Protein AF-0000000081348902 (afdb_homodimer)

Solvent-accessible surface area (backbone atoms only — not comparable to full-atom values): 45995 Å² total; per-residue (Å²): 134,85,78,77,77,75,74,72,73,69,68,73,77,68,66,38,80,60,35,37,40,37,41,29,20,28,31,42,36,38,28,77,52,84,46,81,67,75,44,75,59,58,85,71,37,58,33,34,26,20,39,69,42,23,26,23,20,67,7,34,45,38,18,20,48,44,13,37,54,48,22,57,64,39,30,73,68,60,78,39,65,57,44,72,38,56,59,29,50,48,39,41,27,40,47,43,60,24,20,38,37,21,44,51,26,18,49,43,33,41,35,40,77,39,33,48,77,58,32,35,22,49,75,50,90,81,53,58,81,28,54,53,87,72,51,69,40,13,50,32,42,35,59,71,23,39,52,54,28,35,80,25,77,39,62,21,57,53,49,49,50,55,57,52,53,69,32,68,51,49,48,49,48,70,65,29,68,67,47,46,49,45,29,48,52,48,14,63,70,48,73,42,94,46,45,82,88,50,46,61,42,56,52,40,35,50,58,29,42,50,71,76,40,69,86,59,88,70,90,70,45,72,68,58,46,57,55,42,48,56,53,43,22,51,45,41,28,49,71,68,28,57,52,67,69,44,61,50,95,88,35,51,44,26,62,58,43,40,22,59,19,22,11,52,35,48,35,52,54,45,51,51,50,49,52,53,51,49,26,65,65,60,73,41,83,51,84,68,58,55,34,38,38,38,36,25,28,37,42,64,28,52,46,37,45,28,48,75,52,61,44,60,62,68,73,31,62,88,56,78,73,62,73,38,66,68,54,43,56,35,13,35,44,35,40,36,34,28,41,39,88,90,42,52,27,31,41,36,32,40,26,59,27,72,89,51,63,79,36,81,49,38,43,64,28,87,91,18,64,92,34,86,56,25,56,45,65,57,56,46,53,56,24,56,74,25,43,56,93,47,60,64,76,61,46,25,69,44,58,80,85,62,70,77,74,46,69,72,61,60,54,58,61,58,61,53,62,64,62,63,63,68,67,67,67,70,71,70,69,68,76,71,65,83,67,77,121,136,83,80,77,78,75,76,72,72,68,69,75,76,68,66,40,82,60,35,37,39,35,41,28,20,27,31,41,35,38,28,78,52,83,48,80,70,76,44,76,59,58,86,72,36,58,32,32,26,21,40,68,43,23,26,22,20,67,6,34,45,39,18,21,48,44,14,37,55,48,22,57,64,38,31,73,66,60,78,40,65,57,43,70,38,56,59,29,49,48,40,41,27,39,46,42,61,26,20,38,37,20,44,53,26,18,50,43,34,41,33,40,76,40,33,48,80,58,31,35,22,50,75,50,90,82,53,59,82,29,53,52,87,71,51,67,39,13,50,32,43,37,58,71,22,38,52,53,27,36,79,24,76,39,60,22,57,53,50,48,51,57,56,51,53,69,32,66,51,49,47,49,48,70,65,30,68,67,50,46,49,45,29,49,53,50,15,63,70,46,72,42,92,46,45,84,89,50,46,60,41,55,52,39,35,49,59,30,42,49,72,75,40,70,84,60,88,68,89,70,46,71,69,58,46,58,54,42,49,57,55,43,22,52,45,42,26,48,72,69,28,58,51,66,69,44,60,48,96,88,35,50,44,27,62,57,43,38,22,59,20,21,10,50,35,49,35,51,56,46,51,52,51,50,52,52,50,50,24,64,66,60,71,39,81,50,83,67,57,55,34,38,38,39,36,25,27,37,42,64,27,52,45,37,46,28,48,76,54,63,45,60,63,70,72,31,61,88,57,75,74,63,72,38,68,68,51,43,56,35,12,35,44,34,40,36,34,28,40,40,90,90,43,49,28,30,40,36,32,41,24,59,28,72,90,52,63,79,37,81,50,38,42,65,28,88,92,16,62,92,35,88,57,26,57,45,66,57,58,45,54,56,26,56,74,24,44,58,94,48,61,64,77,60,46,24,69,44,58,82,88,63,69,77,74,48,69,73,62,58,56,59,60,58,60,53,60,66,61,63,63,68,67,66,68,69,71,72,67,70,74,70,66,84,61,77,123

Structure (mmCIF, N/CA/C/O backbone):
data_AF-0000000081348902-model_v1
#
loop_
_entity.id
_entity.type
_entity.pdbx_description
1 polymer 'Acid phosphatase'
#
loop_
_atom_site.group_PDB
_atom_site.id
_atom_site.type_symbol
_atom_site.label_atom_id
_atom_site.label_alt_id
_atom_site.label_comp_id
_atom_site.label_asym_id
_atom_site.label_entity_id
_atom_site.label_seq_id
_atom_site.pdbx_PDB_ins_code
_atom_site.Cartn_x
_atom_site.Cartn_y
_atom_site.Cartn_z
_atom_site.occupancy
_atom_site.B_iso_or_equiv
_atom_site.auth_seq_id
_atom_site.auth_comp_id
_atom_site.auth_asym_id
_atom_site.auth_atom_id
_atom_site.pdbx_PDB_model_num
ATOM 1 N N . MET A 1 1 ? -68.062 -20.547 -20.078 1 30.25 1 MET A N 1
ATOM 2 C CA . MET A 1 1 ? -66.938 -21.125 -19.391 1 30.25 1 MET A CA 1
ATOM 3 C C . MET A 1 1 ? -65.625 -20.406 -19.797 1 30.25 1 MET A C 1
ATOM 5 O O . MET A 1 1 ? -65.062 -20.672 -20.859 1 30.25 1 MET A O 1
ATOM 9 N N . ARG A 1 2 ? -65.438 -19.047 -19.484 1 37.25 2 ARG A N 1
ATOM 10 C CA . ARG A 1 2 ? -64.312 -18.172 -19.656 1 37.25 2 ARG A CA 1
ATOM 11 C C . ARG A 1 2 ? -63.094 -18.703 -18.891 1 37.25 2 ARG A C 1
ATOM 13 O O . ARG A 1 2 ? -63.125 -18.812 -17.656 1 37.25 2 ARG A O 1
ATOM 20 N N . THR A 1 3 ? -62.344 -19.609 -19.484 1 37.69 3 THR A N 1
ATOM 21 C CA . THR A 1 3 ? -61.062 -20.094 -19.016 1 37.69 3 THR A CA 1
ATOM 22 C C . THR A 1 3 ? -60.125 -18.938 -18.719 1 37.69 3 THR A C 1
ATOM 24 O O . THR A 1 3 ? -59.719 -18.203 -19.625 1 37.69 3 THR A O 1
ATOM 27 N N . LEU A 1 4 ? -60.188 -18.297 -17.562 1 42 4 LEU A N 1
ATOM 28 C CA . LEU A 1 4 ? -59.156 -17.391 -17.078 1 42 4 LEU A CA 1
ATOM 29 C C . LEU A 1 4 ? -57.812 -18.078 -17.031 1 42 4 LEU A C 1
ATOM 31 O O . LEU A 1 4 ? -57.594 -19.016 -16.234 1 42 4 LEU A O 1
ATOM 35 N N . LEU A 1 5 ? -57.062 -18.141 -18.109 1 39.72 5 LEU A N 1
ATOM 36 C CA . LEU A 1 5 ? -55.625 -18.469 -18.094 1 39.72 5 LEU A CA 1
ATOM 37 C C . LEU A 1 5 ? -54.875 -17.594 -17.109 1 39.72 5 LEU A C 1
ATOM 39 O O . LEU A 1 5 ? -54.781 -16.375 -17.312 1 39.72 5 LEU A O 1
ATOM 43 N N . PHE A 1 6 ? -54.906 -18 -15.859 1 42.75 6 PHE A N 1
ATOM 44 C CA . PHE A 1 6 ? -53.938 -17.406 -14.922 1 42.75 6 PHE A CA 1
ATOM 45 C C . PHE A 1 6 ? -52.531 -17.531 -15.445 1 42.75 6 PHE A C 1
ATOM 47 O O . PHE A 1 6 ? -51.969 -18.641 -15.492 1 42.75 6 PHE A O 1
ATOM 54 N N . LEU A 1 7 ? -52.094 -16.688 -16.266 1 37.41 7 LEU A N 1
ATOM 55 C CA . LEU A 1 7 ? -50.656 -16.547 -16.531 1 37.41 7 LEU A CA 1
ATOM 56 C C . LEU A 1 7 ? -49.875 -16.359 -15.227 1 37.41 7 LEU A C 1
ATOM 58 O O . LEU A 1 7 ? -50 -15.328 -14.562 1 37.41 7 LEU A O 1
ATOM 62 N N . TYR A 1 8 ? -49.688 -17.453 -14.531 1 39.66 8 TYR A N 1
ATOM 63 C CA . TYR A 1 8 ? -48.656 -17.406 -13.5 1 39.66 8 TYR A CA 1
ATOM 64 C C . TYR A 1 8 ? -47.375 -16.781 -14.047 1 39.66 8 TYR A C 1
ATOM 66 O O . TYR A 1 8 ? -46.75 -17.328 -14.961 1 39.66 8 TYR A O 1
ATOM 74 N N . PHE A 1 9 ? -47.312 -15.523 -14.062 1 37.88 9 PHE A N 1
ATOM 75 C CA . PHE A 1 9 ? -45.969 -14.922 -14.18 1 37.88 9 PHE A CA 1
ATOM 76 C C . PHE A 1 9 ? -45 -15.578 -13.211 1 37.88 9 PHE A C 1
ATOM 78 O O . PHE A 1 9 ? -45.094 -15.359 -12 1 37.88 9 PHE A O 1
ATOM 85 N N . ILE A 1 10 ? -44.719 -16.797 -13.438 1 36.84 10 ILE A N 1
ATOM 86 C CA . ILE A 1 10 ? -43.531 -17.25 -12.75 1 36.84 10 ILE A CA 1
ATOM 87 C C . ILE A 1 10 ? -42.438 -16.172 -12.836 1 36.84 10 ILE A C 1
ATOM 89 O O . ILE A 1 10 ? -41.938 -15.859 -13.914 1 36.84 10 ILE A O 1
ATOM 93 N N . LYS A 1 11 ? -42.594 -15.234 -12.07 1 39.91 11 LYS A N 1
ATOM 94 C CA . LYS A 1 11 ? -41.406 -14.391 -11.867 1 39.91 11 LYS A CA 1
ATOM 95 C C . LYS A 1 11 ? -40.125 -15.227 -11.805 1 39.91 11 LYS A C 1
ATOM 97 O O . LYS A 1 11 ? -39.969 -16.016 -10.875 1 39.91 11 LYS A O 1
ATOM 102 N N . ILE A 1 12 ? -39.75 -15.898 -12.812 1 43.62 12 ILE A N 1
ATOM 103 C CA . ILE A 1 12 ? -38.406 -16.484 -12.844 1 43.62 12 ILE A CA 1
ATOM 104 C C . ILE A 1 12 ? -37.469 -15.641 -12.008 1 43.62 12 ILE A C 1
ATOM 106 O O . ILE A 1 12 ? -37.188 -14.484 -12.344 1 43.62 12 ILE A O 1
ATOM 110 N N . LEU A 1 13 ? -37.469 -15.773 -10.789 1 51.78 13 LEU A N 1
ATOM 111 C CA . LEU A 1 13 ? -36.656 -15.094 -9.797 1 51.78 13 LEU A CA 1
ATOM 112 C C . LEU A 1 13 ? -35.188 -15.156 -10.172 1 51.78 13 LEU A C 1
ATOM 114 O O . LEU A 1 13 ? -34.594 -16.234 -10.203 1 51.78 13 LEU A O 1
ATOM 118 N N . LYS A 1 14 ? -34.656 -14.344 -11.102 1 69.62 14 LYS A N 1
ATOM 119 C CA . LYS A 1 14 ? -33.312 -14.25 -11.688 1 69.62 14 LYS A CA 1
ATOM 120 C C . LYS A 1 14 ? -32.281 -13.898 -10.625 1 69.62 14 LYS A C 1
ATOM 122 O O . LYS A 1 14 ? -32.469 -12.992 -9.82 1 69.62 14 LYS A O 1
ATOM 127 N N . SER A 1 15 ? -31.266 -14.812 -10.328 1 86.81 15 SER A N 1
ATOM 128 C CA . SER A 1 15 ? -30.094 -14.578 -9.484 1 86.81 15 SER A CA 1
ATOM 129 C C . SER A 1 15 ? -29.375 -13.297 -9.883 1 86.81 15 SER A C 1
ATOM 131 O O . SER A 1 15 ? -29.172 -13.039 -11.07 1 86.81 15 SER A O 1
ATOM 133 N N . GLU A 1 16 ? -29.281 -12.461 -8.922 1 92.5 16 GLU A N 1
ATOM 134 C CA . GLU A 1 16 ? -28.625 -11.18 -9.172 1 92.5 16 GLU A CA 1
ATOM 135 C C . GLU A 1 16 ? -27.188 -11.195 -8.68 1 92.5 16 GLU A C 1
ATOM 137 O O . GLU A 1 16 ? -26.906 -11.625 -7.555 1 92.5 16 GLU A O 1
ATOM 142 N N . LEU A 1 17 ? -26.25 -10.797 -9.547 1 96.5 17 LEU A N 1
ATOM 143 C CA . LEU A 1 17 ? -24.844 -10.625 -9.156 1 96.5 17 LEU A CA 1
ATOM 144 C C . LEU A 1 17 ? -24.688 -9.461 -8.18 1 96.5 17 LEU A C 1
ATOM 146 O O . LEU A 1 17 ? -25.141 -8.352 -8.461 1 96.5 17 LEU A O 1
ATOM 150 N N . VAL A 1 18 ? -24.016 -9.695 -6.996 1 95.19 18 VAL A N 1
ATOM 151 C CA . VAL A 1 18 ? -23.984 -8.625 -6.008 1 95.19 18 VAL A CA 1
ATOM 152 C C . VAL A 1 18 ? -22.547 -8.344 -5.578 1 95.19 18 VAL A C 1
ATOM 154 O O . VAL A 1 18 ? -22.266 -7.293 -5.008 1 95.19 18 VAL A O 1
ATOM 157 N N . LEU A 1 19 ? -21.625 -9.305 -5.844 1 97.38 19 LEU A N 1
ATOM 158 C CA . LEU A 1 19 ? -20.234 -9.125 -5.457 1 97.38 19 LEU A CA 1
ATOM 159 C C . LEU A 1 19 ? -19.297 -9.906 -6.383 1 97.38 19 LEU A C 1
ATOM 161 O O . LEU A 1 19 ? -19.609 -11.047 -6.754 1 97.38 19 LEU A O 1
ATOM 165 N N . VAL A 1 20 ? -18.25 -9.312 -6.727 1 98.75 20 VAL A N 1
ATOM 166 C CA . VAL A 1 20 ? -17.172 -9.953 -7.469 1 98.75 20 VAL A CA 1
ATOM 167 C C . VAL A 1 20 ? -15.852 -9.812 -6.703 1 98.75 20 VAL A C 1
ATOM 169 O O . VAL A 1 20 ? -15.484 -8.711 -6.297 1 98.75 20 VAL A O 1
ATOM 172 N N . GLU A 1 21 ? -15.227 -10.891 -6.41 1 98.81 21 GLU A N 1
ATOM 173 C CA . GLU A 1 21 ? -13.875 -10.906 -5.848 1 98.81 21 GLU A CA 1
ATOM 174 C C . GLU A 1 21 ? -12.898 -11.625 -6.777 1 98.81 21 GLU A C 1
ATOM 176 O O . GLU A 1 21 ? -13.133 -12.773 -7.156 1 98.81 21 GLU A O 1
ATOM 181 N N . THR A 1 22 ? -11.828 -11 -7.18 1 98.88 22 THR A N 1
ATOM 182 C CA . THR A 1 22 ? -10.883 -11.586 -8.117 1 98.88 22 THR A CA 1
ATOM 183 C C . THR A 1 22 ? -9.461 -11.547 -7.559 1 98.88 22 THR A C 1
ATOM 185 O O . THR A 1 22 ? -9.102 -10.617 -6.828 1 98.88 22 THR A O 1
ATOM 188 N N . ILE A 1 23 ? -8.695 -12.57 -7.777 1 98.88 23 ILE A N 1
ATOM 189 C CA . ILE A 1 23 ? -7.297 -12.68 -7.379 1 98.88 23 ILE A CA 1
ATOM 190 C C . ILE A 1 23 ? -6.438 -13.031 -8.594 1 98.88 23 ILE A C 1
ATOM 192 O O . ILE A 1 23 ? -6.707 -14.023 -9.281 1 98.88 23 ILE A O 1
ATOM 196 N N . TRP A 1 24 ? -5.449 -12.219 -8.836 1 98.94 24 TRP A N 1
ATOM 197 C CA . TRP A 1 24 ? -4.625 -12.5 -10.008 1 98.94 24 TRP A CA 1
ATOM 198 C C . TRP A 1 24 ? -3.148 -12.57 -9.633 1 98.94 24 TRP A C 1
ATOM 200 O O . TRP A 1 24 ? -2.74 -12.047 -8.594 1 98.94 24 TRP A O 1
ATOM 210 N N . ARG A 1 25 ? -2.381 -13.305 -10.43 1 98.81 25 ARG A N 1
ATOM 211 C CA . ARG A 1 25 ? -0.922 -13.258 -10.414 1 98.81 25 ARG A CA 1
ATOM 212 C C . ARG A 1 25 ? -0.404 -12.008 -11.125 1 98.81 25 ARG A C 1
ATOM 214 O O . ARG A 1 25 ? -0.948 -11.609 -12.156 1 98.81 25 ARG A O 1
ATOM 221 N N . HIS A 1 26 ? 0.591 -11.391 -10.586 1 98.88 26 HIS A N 1
ATOM 222 C CA . HIS A 1 26 ? 1.229 -10.273 -11.281 1 98.88 26 HIS A CA 1
ATOM 223 C C . HIS A 1 26 ? 1.628 -10.664 -12.703 1 98.88 26 HIS A C 1
ATOM 225 O O . HIS A 1 26 ? 1.618 -11.852 -13.047 1 98.88 26 HIS A O 1
ATOM 231 N N . GLY A 1 27 ? 1.94 -9.68 -13.547 1 98.75 27 GLY A N 1
ATOM 232 C CA . GLY A 1 27 ? 2.375 -9.914 -14.914 1 98.75 27 GLY A CA 1
ATOM 233 C C . GLY A 1 27 ? 3.846 -10.273 -15.023 1 98.75 27 GLY A C 1
ATOM 234 O O . GLY A 1 27 ? 4.508 -10.5 -14.008 1 98.75 27 GLY A O 1
ATOM 235 N N . ASP A 1 28 ? 4.281 -10.273 -16.266 1 98.62 28 ASP A N 1
ATOM 236 C CA . ASP A 1 28 ? 5.676 -10.57 -16.578 1 98.62 28 ASP A CA 1
ATOM 237 C C . ASP A 1 28 ? 6.621 -9.664 -15.789 1 98.62 28 ASP A C 1
ATOM 239 O O . ASP A 1 28 ? 6.328 -8.484 -15.586 1 98.62 28 ASP A O 1
ATOM 243 N N . ARG A 1 29 ? 7.727 -10.258 -15.398 1 98.56 29 ARG A N 1
ATOM 244 C CA . ARG A 1 29 ? 8.719 -9.531 -14.609 1 98.56 29 ARG A CA 1
ATOM 245 C C . ARG A 1 29 ? 10.133 -10 -14.938 1 98.56 29 ARG A C 1
ATOM 247 O O . ARG A 1 29 ? 10.312 -11.055 -15.547 1 98.56 29 ARG A O 1
ATOM 254 N N . SER A 1 30 ? 11.109 -9.164 -14.586 1 98.25 30 SER A N 1
ATOM 255 C CA . SER A 1 30 ? 12.5 -9.617 -14.594 1 98.25 30 SER A CA 1
ATOM 256 C C . SER A 1 30 ? 12.742 -10.672 -13.516 1 98.25 30 SER A C 1
ATOM 258 O O . SER A 1 30 ? 11.938 -10.812 -12.586 1 98.25 30 SER A O 1
ATOM 260 N N . PRO A 1 31 ? 13.82 -11.484 -13.672 1 97.75 31 PRO A N 1
ATOM 261 C CA . PRO A 1 31 ? 14.07 -12.539 -12.68 1 97.75 31 PRO A CA 1
ATOM 262 C C . PRO A 1 31 ? 14.328 -11.984 -11.281 1 97.75 31 PRO A C 1
ATOM 264 O O . PRO A 1 31 ? 14.883 -10.898 -11.141 1 97.75 31 PRO A O 1
ATOM 267 N N . THR A 1 32 ? 13.898 -12.734 -10.328 1 96.69 32 THR A N 1
ATOM 268 C CA . THR A 1 32 ? 14.219 -12.398 -8.945 1 96.69 32 THR A CA 1
ATOM 269 C C . THR A 1 32 ? 15.531 -13.047 -8.523 1 96.69 32 THR A C 1
ATOM 271 O O . THR A 1 32 ? 16.188 -12.578 -7.598 1 96.69 32 THR A O 1
ATOM 274 N N . ALA A 1 33 ? 15.891 -14.141 -9.195 1 96.12 33 ALA A N 1
ATOM 275 C CA . ALA A 1 33 ? 17.109 -14.883 -8.906 1 96.12 33 ALA A CA 1
ATOM 276 C C . ALA A 1 33 ? 18.234 -14.484 -9.867 1 96.12 33 ALA A C 1
ATOM 278 O O . ALA A 1 33 ? 17.969 -13.898 -10.922 1 96.12 33 ALA A O 1
ATOM 279 N N . LYS A 1 34 ? 19.453 -14.82 -9.398 1 95.62 34 LYS A N 1
ATOM 280 C CA . LYS A 1 34 ? 20.625 -14.586 -10.227 1 95.62 34 LYS A CA 1
ATOM 281 C C . LYS A 1 34 ? 21.578 -15.773 -10.172 1 95.62 34 LYS A C 1
ATOM 283 O O . LYS A 1 34 ? 21.875 -16.297 -9.094 1 95.62 34 LYS A O 1
ATOM 288 N N . ILE A 1 35 ? 21.859 -16.312 -11.305 1 96.06 35 ILE A N 1
ATOM 289 C CA . ILE A 1 35 ? 22.938 -17.266 -11.531 1 96.06 35 ILE A CA 1
ATOM 290 C C . ILE A 1 35 ? 23.891 -16.734 -12.586 1 96.06 35 ILE A C 1
ATOM 292 O O . ILE A 1 35 ? 23.547 -16.625 -13.758 1 96.06 35 ILE A O 1
ATOM 296 N N . ASN A 1 36 ? 25.031 -16.453 -12.195 1 94.31 36 ASN A N 1
ATOM 297 C CA . ASN A 1 36 ? 25.969 -15.703 -13.016 1 94.31 36 ASN A CA 1
ATOM 298 C C . ASN A 1 36 ? 26.141 -16.328 -14.398 1 94.31 36 ASN A C 1
ATOM 300 O O . ASN A 1 36 ? 26.188 -15.625 -15.406 1 94.31 36 ASN A O 1
ATOM 304 N N . ALA A 1 37 ? 26.156 -17.578 -14.523 1 94.56 37 ALA A N 1
ATOM 305 C CA . ALA A 1 37 ? 26.469 -18.281 -15.758 1 94.56 37 ALA A CA 1
ATOM 306 C C . ALA A 1 37 ? 25.344 -18.125 -16.766 1 94.56 37 ALA A C 1
ATOM 308 O O . ALA A 1 37 ? 25.562 -18.188 -17.984 1 94.56 37 ALA A O 1
ATOM 309 N N . ILE A 1 38 ? 24.141 -17.922 -16.281 1 94.75 38 ILE A N 1
ATOM 310 C CA . ILE A 1 38 ? 23.047 -17.984 -17.234 1 94.75 38 ILE A CA 1
ATOM 311 C C . ILE A 1 38 ? 22.234 -16.688 -17.188 1 94.75 38 ILE A C 1
ATOM 313 O O . ILE A 1 38 ? 21.438 -16.406 -18.078 1 94.75 38 ILE A O 1
ATOM 317 N N . SER A 1 39 ? 22.422 -15.883 -16.141 1 95.12 39 SER A N 1
ATOM 318 C CA . SER A 1 39 ? 21.656 -14.656 -15.977 1 95.12 39 SER A CA 1
ATOM 319 C C . SER A 1 39 ? 22.203 -13.539 -16.859 1 95.12 39 SER A C 1
ATOM 321 O O . SER A 1 39 ? 23.422 -13.383 -16.984 1 95.12 39 SER A O 1
ATOM 323 N N . LYS A 1 40 ? 21.281 -12.805 -17.453 1 94.62 40 LYS A N 1
ATOM 324 C CA . LYS A 1 40 ? 21.672 -11.5 -18 1 94.62 40 LYS A CA 1
ATOM 325 C C . LYS A 1 40 ? 22.062 -10.531 -16.891 1 94.62 40 LYS A C 1
ATOM 327 O O . LYS A 1 40 ? 21.672 -10.719 -15.727 1 94.62 40 LYS A O 1
ATOM 332 N N . ASN A 1 41 ? 22.781 -9.531 -17.375 1 93.75 41 ASN A N 1
ATOM 333 C CA . ASN A 1 41 ? 23.172 -8.508 -16.406 1 93.75 41 ASN A CA 1
ATOM 334 C C . ASN A 1 41 ? 21.969 -7.691 -15.938 1 93.75 41 ASN A C 1
ATOM 336 O O . ASN A 1 41 ? 21.047 -7.43 -16.719 1 93.75 41 ASN A O 1
ATOM 340 N N . GLU A 1 42 ? 22.031 -7.395 -14.695 1 92.75 42 GLU A N 1
ATOM 341 C CA . GLU A 1 42 ? 20.953 -6.598 -14.141 1 92.75 42 GLU A CA 1
ATOM 342 C C . GLU A 1 42 ? 20.719 -5.332 -14.969 1 92.75 42 GLU A C 1
ATOM 344 O O . GLU A 1 42 ? 19.578 -4.898 -15.141 1 92.75 42 GLU A O 1
ATOM 349 N N . SER A 1 43 ? 21.766 -4.711 -15.469 1 92.62 43 SER A N 1
ATOM 350 C CA . SER A 1 43 ? 21.703 -3.465 -16.234 1 92.62 43 SER A CA 1
ATOM 351 C C . SER A 1 43 ? 20.953 -3.662 -17.547 1 92.62 43 SER A C 1
ATOM 353 O O . SER A 1 43 ? 20.547 -2.691 -18.188 1 92.62 43 SER A O 1
ATOM 355 N N . ASP A 1 44 ? 20.812 -4.918 -17.969 1 94.81 44 ASP A N 1
ATOM 356 C CA . ASP A 1 44 ? 20.094 -5.207 -19.203 1 94.81 44 ASP A CA 1
ATOM 357 C C . ASP A 1 44 ? 18.578 -5.082 -18.984 1 94.81 44 ASP A C 1
ATOM 359 O O . ASP A 1 44 ? 17.828 -4.914 -19.938 1 94.81 44 ASP A O 1
ATOM 363 N N . TRP A 1 45 ? 18.203 -5.238 -17.797 1 96.44 45 TRP A N 1
ATOM 364 C CA . TRP A 1 45 ? 16.781 -5.188 -17.453 1 96.44 45 TRP A CA 1
ATOM 365 C C . TRP A 1 45 ? 16.328 -3.748 -17.25 1 96.44 45 TRP A C 1
ATOM 367 O O . TRP A 1 45 ? 16.156 -3.303 -16.109 1 96.44 45 TRP A O 1
ATOM 377 N N . ILE A 1 46 ? 15.938 -3.037 -18.328 1 95.31 46 ILE A N 1
ATOM 378 C CA . ILE A 1 46 ? 15.68 -1.604 -18.281 1 95.31 46 ILE A CA 1
ATOM 379 C C . ILE A 1 46 ? 14.18 -1.349 -18.375 1 95.31 46 ILE A C 1
ATOM 381 O O . ILE A 1 46 ? 13.727 -0.201 -18.312 1 95.31 46 ILE A O 1
ATOM 385 N N . PHE A 1 47 ? 13.359 -2.371 -18.516 1 95.31 47 PHE A N 1
ATOM 386 C CA . PHE A 1 47 ? 11.938 -2.221 -18.828 1 95.31 47 PHE A CA 1
ATOM 387 C C . PHE A 1 47 ? 11.133 -1.976 -17.547 1 95.31 47 PHE A C 1
ATOM 389 O O . PHE A 1 47 ? 11.359 -2.629 -16.531 1 95.31 47 PHE A O 1
ATOM 396 N N . GLY A 1 48 ? 10.148 -1.084 -17.641 1 94.94 48 GLY A N 1
ATOM 397 C CA . GLY A 1 48 ? 9.195 -0.862 -16.562 1 94.94 48 GLY A CA 1
ATOM 398 C C . GLY A 1 48 ? 9.844 -0.35 -15.289 1 94.94 48 GLY A C 1
ATOM 399 O O . GLY A 1 48 ? 9.484 -0.782 -14.195 1 94.94 48 GLY A O 1
ATOM 400 N N . GLY A 1 49 ? 10.805 0.48 -15.391 1 93.88 49 GLY A N 1
ATOM 401 C CA . GLY A 1 49 ? 11.531 1.014 -14.25 1 93.88 49 GLY A CA 1
ATOM 402 C C . GLY A 1 49 ? 12.852 0.309 -14 1 93.88 49 GLY A C 1
ATOM 403 O O . GLY A 1 49 ? 13.68 0.79 -13.227 1 93.88 49 GLY A O 1
ATOM 404 N N . GLY A 1 50 ? 13.016 -0.896 -14.578 1 93.31 50 GLY A N 1
ATOM 405 C CA . GLY A 1 50 ? 14.281 -1.612 -14.609 1 93.31 50 GLY A CA 1
ATOM 406 C C . GLY A 1 50 ? 14.617 -2.293 -13.297 1 93.31 50 GLY A C 1
ATOM 407 O O . GLY A 1 50 ? 13.984 -2.021 -12.273 1 93.31 50 GLY A O 1
ATOM 408 N N . GLY A 1 51 ? 15.625 -3.211 -13.43 1 94.06 51 GLY A N 1
ATOM 409 C CA . GLY A 1 51 ? 16.094 -3.932 -12.258 1 94.06 51 GLY A CA 1
ATOM 410 C C . GLY A 1 51 ? 15.531 -5.34 -12.164 1 94.06 51 GLY A C 1
ATOM 411 O O . GLY A 1 51 ? 14.68 -5.73 -12.961 1 94.06 51 GLY A O 1
ATOM 412 N N . LEU A 1 52 ? 16.016 -6.117 -11.172 1 95.88 52 LEU A N 1
ATOM 413 C CA . LEU A 1 52 ? 15.586 -7.496 -10.969 1 95.88 52 LEU A CA 1
ATOM 414 C C . LEU A 1 52 ? 14.281 -7.547 -10.188 1 95.88 52 LEU A C 1
ATOM 416 O O . LEU A 1 52 ? 14.078 -6.773 -9.25 1 95.88 52 LEU A O 1
ATOM 420 N N . GLY A 1 53 ? 13.398 -8.438 -10.648 1 97.06 53 GLY A N 1
ATOM 421 C CA . GLY A 1 53 ? 12.141 -8.672 -9.961 1 97.06 53 GLY A CA 1
ATOM 422 C C . GLY A 1 53 ? 11.07 -7.656 -10.312 1 97.06 53 GLY A C 1
ATOM 423 O O . GLY A 1 53 ? 9.93 -7.75 -9.844 1 97.06 53 GLY A O 1
ATOM 424 N N . GLU A 1 54 ? 11.367 -6.699 -11.18 1 98 54 GLU A N 1
ATOM 425 C CA . GLU A 1 54 ? 10.445 -5.617 -11.516 1 98 54 GLU A CA 1
ATOM 426 C C . GLU A 1 54 ? 9.516 -6.02 -12.648 1 98 54 GLU A C 1
ATOM 428 O O . GLU A 1 54 ? 9.906 -6.75 -13.562 1 98 54 GLU A O 1
ATOM 433 N N . LEU A 1 55 ? 8.258 -5.535 -12.555 1 98.75 55 LEU A N 1
ATOM 434 C CA . LEU A 1 55 ? 7.312 -5.754 -13.641 1 98.75 55 LEU A CA 1
ATOM 435 C C . LEU A 1 55 ? 7.828 -5.145 -14.938 1 98.75 55 LEU A C 1
ATOM 437 O O . LEU A 1 55 ? 8.289 -4 -14.953 1 98.75 55 LEU A O 1
ATOM 441 N N . THR A 1 56 ? 7.781 -5.895 -16.016 1 98.44 56 THR A N 1
ATOM 442 C CA . THR A 1 56 ? 8.211 -5.395 -17.312 1 98.44 56 THR A CA 1
ATOM 443 C C . THR A 1 56 ? 7.039 -4.742 -18.047 1 98.44 56 THR A C 1
ATOM 445 O O . THR A 1 56 ? 5.902 -4.781 -17.578 1 98.44 56 THR A O 1
ATOM 448 N N . THR A 1 57 ? 7.309 -4.172 -19.25 1 98.12 57 THR A N 1
ATOM 449 C CA . THR A 1 57 ? 6.246 -3.582 -20.062 1 98.12 57 THR A CA 1
ATOM 450 C C . THR A 1 57 ? 5.328 -4.664 -20.609 1 98.12 57 THR A C 1
ATOM 452 O O . THR A 1 57 ? 4.137 -4.426 -20.828 1 98.12 57 THR A O 1
ATOM 455 N N . ILE A 1 58 ? 5.922 -5.879 -20.781 1 98.44 58 ILE A N 1
ATOM 456 C CA . ILE A 1 58 ? 5.09 -7.012 -21.156 1 98.44 58 ILE A CA 1
ATOM 457 C C . ILE A 1 58 ? 4.066 -7.297 -20.062 1 98.44 58 ILE A C 1
ATOM 459 O O . ILE A 1 58 ? 2.883 -7.488 -20.344 1 98.44 58 ILE A O 1
ATOM 463 N N . GLY A 1 59 ? 4.551 -7.312 -18.828 1 98.75 59 GLY A N 1
ATOM 464 C CA . GLY A 1 59 ? 3.668 -7.531 -17.688 1 98.75 59 GLY A CA 1
ATOM 465 C C . GLY A 1 59 ? 2.605 -6.461 -17.547 1 98.75 59 GLY A C 1
ATOM 466 O O . GLY A 1 59 ? 1.453 -6.758 -17.219 1 98.75 59 GLY A O 1
ATOM 467 N N . MET A 1 60 ? 2.969 -5.223 -17.766 1 98.62 60 MET A N 1
ATOM 468 C CA . MET A 1 60 ? 2.01 -4.125 -17.734 1 98.62 60 MET A CA 1
ATOM 469 C C . MET A 1 60 ? 0.913 -4.332 -18.766 1 98.62 60 MET A C 1
ATOM 471 O O . MET A 1 60 ? -0.27 -4.156 -18.469 1 98.62 60 MET A O 1
ATOM 475 N N . LYS A 1 61 ? 1.362 -4.684 -19.938 1 98.56 61 LYS A N 1
ATOM 476 C CA . LYS A 1 61 ? 0.417 -4.938 -21.031 1 98.56 61 LYS A CA 1
ATOM 477 C C . LYS A 1 61 ? -0.541 -6.07 -20.672 1 98.56 61 LYS A C 1
ATOM 479 O O . LYS A 1 61 ? -1.748 -5.965 -20.891 1 98.56 61 LYS A O 1
ATOM 484 N N . GLU A 1 62 ? 0.019 -7.156 -20.141 1 98.75 62 GLU A N 1
ATOM 485 C CA . GLU A 1 62 ? -0.801 -8.297 -19.75 1 98.75 62 GLU A CA 1
ATOM 486 C C . GLU A 1 62 ? -1.881 -7.871 -18.75 1 98.75 62 GLU A C 1
ATOM 488 O O . GLU A 1 62 ? -3.055 -8.211 -18.922 1 98.75 62 GLU A O 1
ATOM 493 N N . GLN A 1 63 ? -1.527 -7.133 -17.766 1 98.88 63 GLN A N 1
ATOM 494 C CA . GLN A 1 63 ? -2.471 -6.723 -16.734 1 98.88 63 GLN A CA 1
ATOM 495 C C . GLN A 1 63 ? -3.473 -5.707 -17.281 1 98.88 63 GLN A C 1
ATOM 497 O O . GLN A 1 63 ? -4.641 -5.707 -16.875 1 98.88 63 GLN A O 1
ATOM 502 N N . PHE A 1 64 ? -3.023 -4.832 -18.156 1 98.31 64 PHE A N 1
ATOM 503 C CA . PHE A 1 64 ? -3.941 -3.924 -18.844 1 98.31 64 PHE A CA 1
ATOM 504 C C . PHE A 1 64 ? -5.023 -4.703 -19.578 1 98.31 64 PHE A C 1
ATOM 506 O O . PHE A 1 64 ? -6.207 -4.387 -19.469 1 98.31 64 PHE A O 1
ATOM 513 N N . ILE A 1 65 ? -4.605 -5.73 -20.281 1 98.56 65 ILE A N 1
ATOM 514 C CA . ILE A 1 65 ? -5.535 -6.562 -21.031 1 98.56 65 ILE A CA 1
ATOM 515 C C . ILE A 1 65 ? -6.477 -7.289 -20.078 1 98.56 65 ILE A C 1
ATOM 517 O O . ILE A 1 65 ? -7.68 -7.379 -20.328 1 98.56 65 ILE A O 1
ATOM 521 N N . LEU A 1 66 ? -5.91 -7.832 -19 1 98.75 66 LEU A N 1
ATOM 522 C CA . LEU A 1 66 ? -6.781 -8.438 -18 1 98.75 66 LEU A CA 1
ATOM 523 C C . LEU A 1 66 ? -7.812 -7.438 -17.5 1 98.75 66 LEU A C 1
ATOM 525 O O . LEU A 1 66 ? -8.992 -7.773 -17.344 1 98.75 66 LEU A O 1
ATOM 529 N N . GLY A 1 67 ? -7.391 -6.188 -17.219 1 98.38 67 GLY A N 1
ATOM 530 C CA . GLY A 1 67 ? -8.32 -5.129 -16.859 1 98.38 67 GLY A CA 1
ATOM 531 C C . GLY A 1 67 ? -9.414 -4.91 -17.891 1 98.38 67 GLY A C 1
ATOM 532 O O . GLY A 1 67 ? -10.578 -4.727 -17.531 1 98.38 67 GLY A O 1
ATOM 533 N N . GLN A 1 68 ? -9.055 -4.949 -19.141 1 97.5 68 GLN A N 1
ATOM 534 C CA . GLN A 1 68 ? -10.023 -4.789 -20.203 1 97.5 68 GLN A CA 1
ATOM 535 C C . GLN A 1 68 ? -11.031 -5.938 -20.219 1 97.5 68 GLN A C 1
ATOM 537 O O . GLN A 1 68 ? -12.219 -5.727 -20.469 1 97.5 68 GLN A O 1
ATOM 542 N N . LYS A 1 69 ? -10.547 -7.121 -19.984 1 98.44 69 LYS A N 1
ATOM 543 C CA . LYS A 1 69 ? -11.445 -8.273 -19.906 1 98.44 69 LYS A CA 1
ATOM 544 C C . LYS A 1 69 ? -12.43 -8.125 -18.75 1 98.44 69 LYS A C 1
ATOM 546 O O . LYS A 1 69 ? -13.609 -8.453 -18.891 1 98.44 69 LYS A O 1
ATOM 551 N N . MET A 1 70 ? -11.945 -7.641 -17.656 1 98.25 70 MET A N 1
ATOM 552 C CA . MET A 1 70 ? -12.812 -7.398 -16.5 1 98.25 70 MET A CA 1
ATOM 553 C C . MET A 1 70 ? -13.828 -6.301 -16.797 1 98.25 70 MET A C 1
ATOM 555 O O . MET A 1 70 ? -14.984 -6.391 -16.406 1 98.25 70 MET A O 1
ATOM 559 N N . LYS A 1 71 ? -13.375 -5.254 -17.469 1 97.12 71 LYS A N 1
ATOM 560 C CA . LYS A 1 71 ? -14.266 -4.184 -17.906 1 97.12 71 LYS A CA 1
ATOM 561 C C . LYS A 1 71 ? -15.43 -4.734 -18.734 1 97.12 71 LYS A C 1
ATOM 563 O O . LYS A 1 71 ? -16.594 -4.41 -18.469 1 97.12 71 LYS A O 1
ATOM 568 N N . LYS A 1 72 ? -15.109 -5.531 -19.688 1 97.12 72 LYS A N 1
ATOM 569 C CA . LYS A 1 72 ? -16.125 -6.125 -20.547 1 97.12 72 LYS A CA 1
ATOM 570 C C . LYS A 1 72 ? -17.125 -6.934 -19.734 1 97.12 72 LYS A C 1
ATOM 572 O O . LYS A 1 72 ? -18.344 -6.855 -19.984 1 97.12 72 LYS A O 1
ATOM 577 N N . ARG A 1 73 ? -16.688 -7.582 -18.797 1 97.62 73 ARG A N 1
ATOM 578 C CA . ARG A 1 73 ? -17.531 -8.508 -18.047 1 97.62 73 ARG A CA 1
ATOM 579 C C . ARG A 1 73 ? -18.344 -7.773 -17 1 97.62 73 ARG A C 1
ATOM 581 O O . ARG A 1 73 ? -19.5 -8.117 -16.75 1 97.62 73 ARG A O 1
ATOM 588 N N . TYR A 1 74 ? -17.75 -6.746 -16.391 1 97.94 74 TYR A N 1
ATOM 589 C CA . TYR A 1 74 ? -18.391 -6.277 -15.164 1 97.94 74 TYR A CA 1
ATOM 590 C C . TYR A 1 74 ? -18.766 -4.801 -15.273 1 97.94 74 TYR A C 1
ATOM 592 O O . TYR A 1 74 ? -19.562 -4.297 -14.477 1 97.94 74 TYR A O 1
ATOM 600 N N . ILE A 1 75 ? -18.219 -4.055 -16.156 1 96.38 75 ILE A N 1
ATOM 601 C CA . ILE A 1 75 ? -18.578 -2.656 -16.344 1 96.38 75 ILE A CA 1
ATOM 602 C C . ILE A 1 75 ? -19.562 -2.539 -17.516 1 96.38 75 ILE A C 1
ATOM 604 O O . ILE A 1 75 ? -20.625 -1.929 -17.375 1 96.38 75 ILE A O 1
ATOM 608 N N . GLU A 1 76 ? -19.266 -3.154 -18.625 1 95.69 76 GLU A N 1
ATOM 609 C CA . GLU A 1 76 ? -20.125 -3.062 -19.797 1 95.69 76 GLU A CA 1
ATOM 610 C C . GLU A 1 76 ? -21.438 -3.791 -19.594 1 95.69 76 GLU A C 1
ATOM 612 O O . GLU A 1 76 ? -22.422 -3.516 -20.281 1 95.69 76 GLU A O 1
ATOM 617 N N . SER A 1 77 ? -21.516 -4.664 -18.656 1 96.31 77 SER A N 1
ATOM 618 C CA . SER A 1 77 ? -22.734 -5.363 -18.312 1 96.31 77 SER A CA 1
ATOM 619 C C . SER A 1 77 ? -23.656 -4.48 -17.469 1 96.31 77 SER A C 1
ATOM 621 O O . SER A 1 77 ? -24.844 -4.789 -17.297 1 96.31 77 SER A O 1
ATOM 623 N N . GLY A 1 78 ? -23.094 -3.453 -16.844 1 95.56 78 GLY A N 1
ATOM 624 C CA . GLY A 1 78 ? -23.859 -2.555 -16 1 95.56 78 GLY A CA 1
ATOM 625 C C . GLY A 1 78 ? -23.734 -2.875 -14.523 1 95.56 78 GLY A C 1
ATOM 626 O O . GLY A 1 78 ? -24.344 -2.199 -13.688 1 95.56 78 GLY A O 1
ATOM 627 N N . PHE A 1 79 ? -22.984 -3.873 -14.195 1 97.19 79 PHE A N 1
ATOM 628 C CA . PHE A 1 79 ? -22.828 -4.258 -12.797 1 97.19 79 PHE A CA 1
ATOM 629 C C . PHE A 1 79 ? -22.109 -3.166 -12.016 1 97.19 79 PHE A C 1
ATOM 631 O O . PHE A 1 79 ? -22.531 -2.801 -10.914 1 97.19 79 PHE A O 1
ATOM 638 N N . LEU A 1 80 ? -20.984 -2.639 -12.555 1 96.38 80 LEU A N 1
ATOM 639 C CA . LEU A 1 80 ? -20.219 -1.544 -11.977 1 96.38 80 LEU A CA 1
ATOM 640 C C . LEU A 1 80 ? -20.391 -0.265 -12.789 1 96.38 80 LEU A C 1
ATOM 642 O O . LEU A 1 80 ? -20.781 -0.315 -13.953 1 96.38 80 LEU A O 1
ATOM 646 N N . HIS A 1 81 ? -20.094 0.875 -12.102 1 93.62 81 HIS A N 1
ATOM 647 C CA . HIS A 1 81 ? -20.031 2.141 -12.82 1 93.62 81 HIS A CA 1
ATOM 648 C C . HIS A 1 81 ? -18.859 2.164 -13.797 1 93.62 81 HIS A C 1
ATOM 650 O O . HIS A 1 81 ? -17.891 1.414 -13.625 1 93.62 81 HIS A O 1
ATOM 656 N N . LYS A 1 82 ? -18.938 3.018 -14.742 1 93 82 LYS A N 1
ATOM 657 C CA . LYS A 1 82 ? -17.859 3.201 -15.711 1 93 82 LYS A CA 1
ATOM 658 C C . LYS A 1 82 ? -16.703 3.984 -15.102 1 93 82 LYS A C 1
ATOM 660 O O . LYS A 1 82 ? -15.656 4.152 -15.734 1 93 82 LYS A O 1
ATOM 665 N N . PHE A 1 83 ? -16.844 4.484 -13.898 1 93.44 83 PHE A N 1
ATOM 666 C CA . PHE A 1 83 ? -15.844 5.25 -13.172 1 93.44 83 PHE A CA 1
ATOM 667 C C . PHE A 1 83 ? -15.562 4.621 -11.812 1 93.44 83 PHE A C 1
ATOM 669 O O . PHE A 1 83 ? -16.359 3.826 -11.312 1 93.44 83 PHE A O 1
ATOM 676 N N . TYR A 1 84 ? -14.43 4.945 -11.305 1 94.62 84 TYR A N 1
ATOM 677 C CA . TYR A 1 84 ? -14.07 4.465 -9.977 1 94.62 84 TYR A CA 1
ATOM 678 C C . TYR A 1 84 ? -15.016 5.02 -8.922 1 94.62 84 TYR A C 1
ATOM 680 O O . TYR A 1 84 ? -15.258 6.23 -8.867 1 94.62 84 TYR A O 1
ATOM 688 N N . ASP A 1 85 ? -15.578 4.199 -8.227 1 95 85 ASP A N 1
ATOM 689 C CA . ASP A 1 85 ? -16.391 4.5 -7.062 1 95 85 ASP A CA 1
ATOM 690 C C . ASP A 1 85 ? -15.773 3.928 -5.789 1 95 85 ASP A C 1
ATOM 692 O O . ASP A 1 85 ? -15.719 2.709 -5.613 1 95 85 ASP A O 1
ATOM 696 N N . SER A 1 86 ? -15.414 4.832 -4.859 1 95.69 86 SER A N 1
ATOM 697 C CA . SER A 1 86 ? -14.664 4.438 -3.674 1 95.69 86 SER A CA 1
ATOM 698 C C . SER A 1 86 ? -15.477 3.504 -2.787 1 95.69 86 SER A C 1
ATOM 700 O O . SER A 1 86 ? -14.914 2.768 -1.972 1 95.69 86 SER A O 1
ATOM 702 N N . LYS A 1 87 ? -16.719 3.514 -2.863 1 94.62 87 LYS A N 1
ATOM 703 C CA . LYS A 1 87 ? -17.578 2.688 -2.02 1 94.62 87 LYS A CA 1
ATOM 704 C C . LYS A 1 87 ? -17.766 1.298 -2.621 1 94.62 87 LYS A C 1
ATOM 706 O O . LYS A 1 87 ? -18.125 0.352 -1.912 1 94.62 87 LYS A O 1
ATOM 711 N N . GLN A 1 88 ? -17.516 1.143 -3.926 1 95.81 88 GLN A N 1
ATOM 712 C CA . GLN A 1 88 ? -17.828 -0.111 -4.602 1 95.81 88 GLN A CA 1
ATOM 713 C C . GLN A 1 88 ? -16.578 -0.934 -4.859 1 95.81 88 GLN A C 1
ATOM 715 O O . GLN A 1 88 ? -16.641 -2.148 -5.059 1 95.81 88 GLN A O 1
ATOM 720 N N . ILE A 1 89 ? -15.477 -0.273 -4.898 1 97.38 89 ILE A N 1
ATOM 721 C CA . ILE A 1 89 ? -14.273 -0.928 -5.422 1 97.38 89 ILE A CA 1
ATOM 722 C C . ILE A 1 89 ? -13.164 -0.877 -4.375 1 97.38 89 ILE A C 1
ATOM 724 O O . ILE A 1 89 ? -12.875 0.184 -3.816 1 97.38 89 ILE A O 1
ATOM 728 N N . HIS A 1 90 ? -12.57 -2 -4.094 1 97.94 90 HIS A N 1
ATOM 729 C CA . HIS A 1 90 ? -11.406 -2.086 -3.225 1 97.94 90 HIS A CA 1
ATOM 730 C C . HIS A 1 90 ? -10.328 -2.984 -3.83 1 97.94 90 HIS A C 1
ATOM 732 O O . HIS A 1 90 ? -10.617 -4.117 -4.223 1 97.94 90 HIS A O 1
ATOM 738 N N . ILE A 1 91 ? -9.109 -2.504 -3.926 1 98.75 91 ILE A N 1
ATOM 739 C CA . ILE A 1 91 ? -7.992 -3.26 -4.48 1 98.75 91 ILE A CA 1
ATOM 740 C C . ILE A 1 91 ? -6.934 -3.484 -3.398 1 98.75 91 ILE A C 1
ATOM 742 O O . ILE A 1 91 ? -6.457 -2.531 -2.779 1 98.75 91 ILE A O 1
ATOM 746 N N . ARG A 1 92 ? -6.605 -4.695 -3.15 1 98.56 92 ARG A N 1
ATOM 747 C CA . ARG A 1 92 ? -5.594 -5.113 -2.186 1 98.56 92 ARG A CA 1
ATOM 748 C C . ARG A 1 92 ? -4.422 -5.801 -2.881 1 98.56 92 ARG A C 1
ATOM 750 O O . ARG A 1 92 ? -4.625 -6.703 -3.695 1 98.56 92 ARG A O 1
ATOM 757 N N . SER A 1 93 ? -3.189 -5.363 -2.613 1 98.88 93 SER A N 1
ATOM 758 C CA . SER A 1 93 ? -1.984 -5.93 -3.213 1 98.88 93 SER A CA 1
ATOM 759 C C . SER A 1 93 ? -0.985 -6.363 -2.145 1 98.88 93 SER A C 1
ATOM 761 O O . SER A 1 93 ? -1.027 -5.875 -1.015 1 98.88 93 SER A O 1
ATOM 763 N N . THR A 1 94 ? -0.191 -7.371 -2.449 1 98.81 94 THR A N 1
ATOM 764 C CA . THR A 1 94 ? 1.041 -7.477 -1.675 1 98.81 94 THR A CA 1
ATOM 765 C C . THR A 1 94 ? 1.926 -6.254 -1.901 1 98.81 94 THR A C 1
ATOM 767 O O . THR A 1 94 ? 1.808 -5.574 -2.924 1 98.81 94 THR A O 1
ATOM 770 N N . ASP A 1 95 ? 2.781 -5.957 -0.962 1 98.62 95 ASP A N 1
ATOM 771 C CA . ASP A 1 95 ? 3.625 -4.766 -1.034 1 98.62 95 ASP A CA 1
ATOM 772 C C . ASP A 1 95 ? 4.926 -5.059 -1.776 1 98.62 95 ASP A C 1
ATOM 774 O O . ASP A 1 95 ? 6.012 -4.98 -1.194 1 98.62 95 ASP A O 1
ATOM 778 N N . LYS A 1 96 ? 4.863 -5.32 -3.016 1 98.44 96 LYS A N 1
ATOM 779 C CA . LYS A 1 96 ? 5.957 -5.484 -3.967 1 98.44 96 LYS A CA 1
ATOM 780 C C . LYS A 1 96 ? 5.754 -4.609 -5.199 1 98.44 96 LYS A C 1
ATOM 782 O O . LYS A 1 96 ? 4.625 -4.445 -5.668 1 98.44 96 LYS A O 1
ATOM 787 N N . ASN A 1 97 ? 6.848 -4.109 -5.77 1 98.44 97 ASN A N 1
ATOM 788 C CA . ASN A 1 97 ? 6.738 -3.254 -6.945 1 98.44 97 ASN A CA 1
ATOM 789 C C . ASN A 1 97 ? 5.918 -3.92 -8.047 1 98.44 97 ASN A C 1
ATOM 791 O O . ASN A 1 97 ? 4.992 -3.311 -8.594 1 98.44 97 ASN A O 1
ATOM 795 N N . ARG A 1 98 ? 6.188 -5.145 -8.336 1 98.69 98 ARG A N 1
ATOM 796 C CA . ARG A 1 98 ? 5.586 -5.816 -9.477 1 98.69 98 ARG A CA 1
ATOM 797 C C . ARG A 1 98 ? 4.094 -6.035 -9.266 1 98.69 98 ARG A C 1
ATOM 799 O O . ARG A 1 98 ? 3.303 -5.953 -10.203 1 98.69 98 ARG A O 1
ATOM 806 N N . THR A 1 99 ? 3.652 -6.34 -8.023 1 98.88 99 THR A N 1
ATOM 807 C CA . THR A 1 99 ? 2.23 -6.551 -7.77 1 98.88 99 THR A CA 1
ATOM 808 C C . THR A 1 99 ? 1.487 -5.219 -7.715 1 98.88 99 THR A C 1
ATOM 810 O O . THR A 1 99 ? 0.352 -5.117 -8.188 1 98.88 99 THR A O 1
ATOM 813 N N . LEU A 1 100 ? 2.104 -4.219 -7.172 1 98.88 100 LEU A N 1
ATOM 814 C CA . LEU A 1 100 ? 1.52 -2.881 -7.129 1 98.88 100 LEU A CA 1
ATOM 815 C C . LEU A 1 100 ? 1.322 -2.33 -8.539 1 98.88 100 LEU A C 1
ATOM 817 O O . LEU A 1 100 ? 0.23 -1.871 -8.883 1 98.88 100 LEU A O 1
ATOM 821 N N . VAL A 1 101 ? 2.324 -2.422 -9.367 1 98.75 101 VAL A N 1
ATOM 822 C CA . VAL A 1 101 ? 2.252 -1.899 -10.727 1 98.75 101 VAL A CA 1
ATOM 823 C C . VAL A 1 101 ? 1.286 -2.744 -11.555 1 98.75 101 VAL A C 1
ATOM 825 O O . VAL A 1 101 ? 0.57 -2.219 -12.414 1 98.75 101 VAL A O 1
ATOM 828 N N . SER A 1 102 ? 1.246 -4.066 -11.273 1 98.94 102 SER A N 1
ATOM 829 C CA . SER A 1 102 ? 0.246 -4.914 -11.914 1 98.94 102 SER A CA 1
ATOM 830 C C . SER A 1 102 ? -1.167 -4.422 -11.617 1 98.94 102 SER A C 1
ATOM 832 O O . SER A 1 102 ? -1.998 -4.324 -12.523 1 98.94 102 SER A O 1
ATOM 834 N N . ALA A 1 103 ? -1.421 -4.129 -10.383 1 98.94 103 ALA A N 1
ATOM 835 C CA . ALA A 1 103 ? -2.738 -3.631 -10 1 98.94 103 ALA A CA 1
ATOM 836 C C . ALA A 1 103 ? -3.045 -2.303 -10.68 1 98.94 103 ALA A C 1
ATOM 838 O O . ALA A 1 103 ? -4.164 -2.084 -11.148 1 98.94 103 ALA A O 1
ATOM 839 N N . MET A 1 104 ? -2.086 -1.406 -10.742 1 97.81 104 MET A N 1
ATOM 840 C CA . MET A 1 104 ? -2.273 -0.116 -11.406 1 97.81 104 MET A CA 1
ATOM 841 C C . MET A 1 104 ? -2.604 -0.301 -12.883 1 97.81 104 MET A C 1
ATOM 843 O O . MET A 1 104 ? -3.514 0.344 -13.398 1 97.81 104 MET A O 1
ATOM 847 N N . ALA A 1 105 ? -1.854 -1.196 -13.516 1 98.06 105 ALA A N 1
ATOM 848 C CA . ALA A 1 105 ? -2.086 -1.472 -14.93 1 98.06 105 ALA A CA 1
ATOM 849 C C . ALA A 1 105 ? -3.463 -2.092 -15.148 1 98.06 105 ALA A C 1
ATOM 851 O O . ALA A 1 105 ? -4.156 -1.754 -16.109 1 98.06 105 ALA A O 1
ATOM 852 N N . ASN A 1 106 ? -3.812 -3.01 -14.281 1 98.75 106 ASN A N 1
ATOM 853 C CA . ASN A 1 106 ? -5.125 -3.639 -14.367 1 98.75 106 ASN A CA 1
ATOM 854 C C . ASN A 1 106 ? -6.25 -2.609 -14.266 1 98.75 106 ASN A C 1
ATOM 856 O O . ASN A 1 106 ? -7.176 -2.613 -15.078 1 98.75 106 ASN A O 1
ATOM 860 N N . MET A 1 107 ? -6.152 -1.718 -13.266 1 97.81 107 MET A N 1
ATOM 861 C CA . MET A 1 107 ? -7.176 -0.698 -13.055 1 97.81 107 MET A CA 1
ATOM 862 C C . MET A 1 107 ? -7.219 0.28 -14.227 1 97.81 107 MET A C 1
ATOM 864 O O . MET A 1 107 ? -8.289 0.772 -14.586 1 97.81 107 MET A O 1
ATOM 868 N N . LEU A 1 108 ? -6.051 0.573 -14.781 1 96.38 108 LEU A N 1
ATOM 869 C CA . LEU A 1 108 ? -6.02 1.409 -15.977 1 96.38 108 LEU A CA 1
ATOM 870 C C . LEU A 1 108 ? -6.82 0.771 -17.109 1 96.38 108 LEU A C 1
ATOM 872 O O . LEU A 1 108 ? -7.59 1.45 -17.797 1 96.38 108 LEU A O 1
ATOM 876 N N . GLY A 1 109 ? -6.59 -0.522 -17.328 1 97 109 GLY A N 1
ATOM 877 C CA . GLY A 1 109 ? -7.34 -1.237 -18.344 1 97 109 GLY A CA 1
ATOM 878 C C . GLY A 1 109 ? -8.836 -1.257 -18.078 1 97 109 GLY A C 1
ATOM 879 O O . GLY A 1 109 ? -9.633 -1.12 -19 1 97 109 GLY A O 1
ATOM 880 N N . MET A 1 110 ? -9.188 -1.394 -16.875 1 96.69 110 MET A N 1
ATOM 881 C CA . MET A 1 110 ? -10.586 -1.547 -16.5 1 96.69 110 MET A CA 1
ATOM 882 C C . MET A 1 110 ? -11.328 -0.215 -16.578 1 96.69 110 MET A C 1
ATOM 884 O O . MET A 1 110 ? -12.477 -0.164 -17.031 1 96.69 110 MET A O 1
ATOM 888 N N . PHE A 1 111 ? -10.68 0.944 -16.188 1 92.88 111 PHE A N 1
ATOM 889 C CA . PHE A 1 111 ? -11.352 2.23 -16.062 1 92.88 111 PHE A CA 1
ATOM 890 C C . PHE A 1 111 ? -10.828 3.215 -17.094 1 92.88 111 PHE A C 1
ATOM 892 O O . PHE A 1 111 ? -11.148 4.402 -17.062 1 92.88 111 PHE A O 1
ATOM 899 N N . SER A 1 112 ? -9.945 3.053 -18.109 1 74.5 112 SER A N 1
ATOM 900 C CA . SER A 1 112 ? -9.234 3.877 -19.078 1 74.5 112 SER A CA 1
ATOM 901 C C . SER A 1 112 ? -10.18 4.809 -19.828 1 74.5 112 SER A C 1
ATOM 903 O O . SER A 1 112 ? -9.766 5.859 -20.312 1 74.5 112 SER A O 1
ATOM 905 N N . SER A 1 113 ? -11.344 4.66 -19.859 1 69.5 113 SER A N 1
ATOM 906 C CA . SER A 1 113 ? -12.094 5.473 -20.812 1 69.5 113 SER A CA 1
ATOM 907 C C . SER A 1 113 ? -13.383 6 -20.188 1 69.5 113 SER A C 1
ATOM 909 O O . SER A 1 113 ? -14.156 6.695 -20.844 1 69.5 113 SER A O 1
ATOM 911 N N . GLY A 1 114 ? -13.32 5.965 -19.047 1 73.19 114 GLY A N 1
ATOM 912 C CA . GLY A 1 114 ? -14.68 6.215 -18.594 1 73.19 114 GLY A CA 1
ATOM 913 C C . GLY A 1 114 ? -14.781 7.371 -17.609 1 73.19 114 GLY A C 1
ATOM 914 O O . GLY A 1 114 ? -15.883 7.785 -17.25 1 73.19 114 GLY A O 1
ATOM 915 N N . GLY A 1 115 ? -13.648 7.895 -17.328 1 82.62 115 GLY A N 1
ATOM 916 C CA . GLY A 1 115 ? -13.734 8.93 -16.297 1 82.62 115 GLY A CA 1
ATOM 917 C C . GLY A 1 115 ? -14.312 10.234 -16.828 1 82.62 115 GLY A C 1
ATOM 918 O O . GLY A 1 115 ? -14.039 10.625 -17.953 1 82.62 115 GLY A O 1
ATOM 919 N N . ARG A 1 116 ? -15.219 10.938 -16.016 1 91.44 116 ARG A N 1
ATOM 920 C CA . ARG A 1 116 ? -15.812 12.234 -16.312 1 91.44 116 ARG A CA 1
ATOM 921 C C . ARG A 1 116 ? -14.844 13.367 -15.969 1 91.44 116 ARG A C 1
ATOM 923 O O . ARG A 1 116 ? -14.414 13.5 -14.812 1 91.44 116 ARG A O 1
ATOM 930 N N . PRO A 1 117 ? -14.391 14.156 -17 1 94 117 PRO A N 1
ATOM 931 C CA . PRO A 1 117 ? -13.461 15.25 -16.719 1 94 117 PRO A CA 1
ATOM 932 C C . PRO A 1 117 ? -13.984 16.203 -15.648 1 94 117 PRO A C 1
ATOM 934 O O . PRO A 1 117 ? -15.156 16.578 -15.664 1 94 117 PRO A O 1
ATOM 937 N N . GLY A 1 118 ? -13.109 16.609 -14.758 1 95.19 118 GLY A N 1
ATOM 938 C CA . GLY A 1 118 ? -13.484 17.547 -13.711 1 95.19 118 GLY A CA 1
ATOM 939 C C . GLY A 1 118 ? -14.203 16.891 -12.547 1 95.19 118 GLY A C 1
ATOM 940 O O . GLY A 1 118 ? -14.359 17.5 -11.484 1 95.19 118 GLY A O 1
ATOM 941 N N . ILE A 1 119 ? -14.617 15.672 -12.703 1 95.88 119 ILE A N 1
ATOM 942 C CA . ILE A 1 119 ? -15.375 14.969 -11.672 1 95.88 119 ILE A CA 1
ATOM 943 C C . ILE A 1 119 ? -14.555 13.797 -11.133 1 95.88 119 ILE A C 1
ATOM 945 O O . ILE A 1 119 ? -14.234 13.742 -9.945 1 95.88 119 ILE A O 1
ATOM 949 N N . ASP A 1 120 ? -14.156 12.914 -12.039 1 95.81 120 ASP A N 1
ATOM 950 C CA . ASP A 1 120 ? -13.406 11.727 -11.633 1 95.81 120 ASP A CA 1
ATOM 951 C C . ASP A 1 120 ? -11.906 11.992 -11.648 1 95.81 120 ASP A C 1
ATOM 953 O O . ASP A 1 120 ? -11.141 11.297 -10.977 1 95.81 120 ASP A O 1
ATOM 957 N N . TYR A 1 121 ? -11.453 12.898 -12.43 1 95.38 121 TYR A N 1
ATOM 958 C CA . TYR A 1 121 ? -10.078 13.375 -12.531 1 95.38 121 TYR A CA 1
ATOM 959 C C . TYR A 1 121 ? -10.039 14.844 -12.922 1 95.38 121 TYR A C 1
ATOM 961 O O . TYR A 1 121 ? -11.023 15.383 -13.445 1 95.38 121 TYR A O 1
ATOM 969 N N . PRO A 1 122 ? -8.969 15.562 -12.531 1 96.56 122 PRO A N 1
ATOM 970 C CA . PRO A 1 122 ? -8.938 16.984 -12.883 1 96.56 122 PRO A CA 1
ATOM 971 C C . PRO A 1 122 ? -8.797 17.219 -14.391 1 96.56 122 PRO A C 1
ATOM 973 O O . PRO A 1 122 ? -8.109 16.453 -15.078 1 96.56 122 PRO A O 1
ATOM 976 N N . GLU A 1 123 ? -9.461 18.234 -14.883 1 95.31 123 GLU A N 1
ATOM 977 C CA . GLU A 1 123 ? -9.336 18.656 -16.281 1 95.31 123 GLU A CA 1
ATOM 978 C C . GLU A 1 123 ? -8.242 19.703 -16.438 1 95.31 123 GLU A C 1
ATOM 980 O O . GLU A 1 123 ? -8.531 20.906 -16.531 1 95.31 123 GLU A O 1
ATOM 985 N N . ILE A 1 124 ? -7.094 19.266 -16.5 1 95.31 124 ILE A N 1
ATOM 986 C CA . ILE A 1 124 ? -5.945 20.156 -16.578 1 95.31 124 ILE A CA 1
ATOM 987 C C . ILE A 1 124 ? -4.965 19.641 -17.625 1 95.31 124 ILE A C 1
ATOM 989 O O . ILE A 1 124 ? -5 18.469 -17.984 1 95.31 124 ILE A O 1
ATOM 993 N N . ASP A 1 125 ? -4.074 20.547 -18.047 1 93.19 125 ASP A N 1
ATOM 994 C CA . ASP A 1 125 ? -3.031 20.156 -18.984 1 93.19 125 ASP A CA 1
ATOM 995 C C . ASP A 1 125 ? -2.047 19.188 -18.344 1 93.19 125 ASP A C 1
ATOM 997 O O . ASP A 1 125 ? -1.645 19.359 -17.188 1 93.19 125 ASP A O 1
ATOM 1001 N N . GLY A 1 126 ? -1.8 18.156 -19.094 1 91.5 126 GLY A N 1
ATOM 1002 C CA . GLY A 1 126 ? -0.807 17.203 -18.625 1 91.5 126 GLY A CA 1
ATOM 1003 C C . GLY A 1 126 ? -1.418 15.969 -18 1 91.5 126 GLY A C 1
ATOM 1004 O O . GLY A 1 126 ? -0.773 14.914 -17.922 1 91.5 126 GLY A O 1
ATOM 1005 N N . TRP A 1 127 ? -2.586 16.109 -17.469 1 93.38 127 TRP A N 1
ATOM 1006 C CA . TRP A 1 127 ? -3.283 14.93 -16.969 1 93.38 127 TRP A CA 1
ATOM 1007 C C . TRP A 1 127 ? -3.84 14.102 -18.125 1 93.38 127 TRP A C 1
ATOM 1009 O O . TRP A 1 127 ? -4.543 14.633 -19 1 93.38 127 TRP A O 1
ATOM 1019 N N . PRO A 1 128 ? -3.475 12.805 -18.172 1 90.25 128 PRO A N 1
ATOM 1020 C CA . PRO A 1 128 ? -4.023 12.023 -19.281 1 90.25 128 PRO A CA 1
ATOM 1021 C C . PRO A 1 128 ? -5.551 11.961 -19.266 1 90.25 128 PRO A C 1
ATOM 1023 O O . PRO A 1 128 ? -6.145 11.641 -18.234 1 90.25 128 PRO A O 1
ATOM 1026 N N . ARG A 1 129 ? -6.102 12.227 -20.406 1 88.81 129 ARG A N 1
ATOM 1027 C CA . ARG A 1 129 ? -7.559 12.227 -20.484 1 88.81 129 ARG A CA 1
ATOM 1028 C C . ARG A 1 129 ? -8.125 10.859 -20.125 1 88.81 129 ARG A C 1
ATOM 1030 O O . ARG A 1 129 ? -7.664 9.836 -20.625 1 88.81 129 ARG A O 1
ATOM 1037 N N . GLY A 1 130 ? -9.07 10.922 -19.203 1 88.44 130 GLY A N 1
ATOM 1038 C CA . GLY A 1 130 ? -9.781 9.711 -18.828 1 88.44 130 GLY A CA 1
ATOM 1039 C C . GLY A 1 130 ? -9.109 8.953 -17.703 1 88.44 130 GLY A C 1
ATOM 1040 O O . GLY A 1 130 ? -9.711 8.055 -17.109 1 88.44 130 GLY A O 1
ATOM 1041 N N . TYR A 1 131 ? -7.883 9.281 -17.422 1 91.06 131 TYR A N 1
ATOM 1042 C CA . TYR A 1 131 ? -7.172 8.539 -16.375 1 91.06 131 TYR A CA 1
ATOM 1043 C C . TYR A 1 131 ? -7.695 8.898 -14.992 1 91.06 131 TYR A C 1
ATOM 1045 O O . TYR A 1 131 ? -7.676 10.07 -14.602 1 91.06 131 TYR A O 1
ATOM 1053 N N . MET A 1 132 ? -8.156 7.961 -14.297 1 92.56 132 MET A N 1
ATOM 1054 C CA . MET A 1 132 ? -8.586 8.102 -12.906 1 92.56 132 MET A CA 1
ATOM 1055 C C . MET A 1 132 ? -7.793 7.172 -11.992 1 92.56 132 MET A C 1
ATOM 1057 O O . MET A 1 132 ? -7.84 5.953 -12.148 1 92.56 132 MET A O 1
ATOM 1061 N N . PRO A 1 133 ? -7.074 7.727 -11.109 1 94.44 133 PRO A N 1
ATOM 1062 C CA . PRO A 1 133 ? -6.316 6.867 -10.195 1 94.44 133 PRO A CA 1
ATOM 1063 C C . PRO A 1 133 ? -7.219 6.047 -9.273 1 94.44 133 PRO A C 1
ATOM 1065 O O . PRO A 1 133 ? -8.211 6.562 -8.75 1 94.44 133 PRO A O 1
ATOM 1068 N N . VAL A 1 134 ? -6.965 4.793 -9.164 1 97.25 134 VAL A N 1
ATOM 1069 C CA . VAL A 1 134 ? -7.621 3.896 -8.219 1 97.25 134 VAL A CA 1
ATOM 1070 C C . VAL A 1 134 ? -6.652 3.523 -7.098 1 97.25 134 VAL A C 1
ATOM 1072 O O . VAL A 1 134 ? -5.562 3.008 -7.359 1 97.25 134 VAL A O 1
ATOM 1075 N N . PRO A 1 135 ? -7.008 3.82 -5.863 1 98.31 135 PRO A N 1
ATOM 1076 C CA . PRO A 1 135 ? -6.09 3.488 -4.777 1 98.31 135 PRO A CA 1
ATOM 1077 C C . PRO A 1 135 ? -5.816 1.989 -4.672 1 98.31 135 PRO A C 1
ATOM 1079 O O . PRO A 1 135 ? -6.742 1.18 -4.777 1 98.31 135 PRO A O 1
ATOM 1082 N N . ILE A 1 136 ? -4.551 1.64 -4.516 1 98.81 136 ILE A N 1
ATOM 1083 C CA . ILE A 1 136 ? -4.109 0.264 -4.305 1 98.81 136 ILE A CA 1
ATOM 1084 C C . ILE A 1 136 ? -3.568 0.106 -2.887 1 98.81 136 ILE A C 1
ATOM 1086 O O . ILE A 1 136 ? -2.553 0.71 -2.531 1 98.81 136 ILE A O 1
ATOM 1090 N N . HIS A 1 137 ? -4.215 -0.723 -2.104 1 98.81 137 HIS A N 1
ATOM 1091 C CA . HIS A 1 137 ? -3.852 -0.891 -0.701 1 98.81 137 HIS A CA 1
ATOM 1092 C C . HIS A 1 137 ? -2.883 -2.053 -0.518 1 98.81 137 HIS A C 1
ATOM 1094 O O . HIS A 1 137 ? -3.027 -3.096 -1.16 1 98.81 137 HIS A O 1
ATOM 1100 N N . ALA A 1 138 ? -1.848 -1.895 0.243 1 98.62 138 ALA A N 1
ATOM 1101 C CA . ALA A 1 138 ? -0.882 -2.922 0.624 1 98.62 138 ALA A CA 1
ATOM 1102 C C . ALA A 1 138 ? -0.517 -2.811 2.102 1 98.62 138 ALA A C 1
ATOM 1104 O O . ALA A 1 138 ? 0.644 -2.578 2.445 1 98.62 138 ALA A O 1
ATOM 1105 N N . PRO A 1 139 ? -1.419 -3.094 2.994 1 98 139 PRO A N 1
ATOM 1106 C CA . PRO A 1 139 ? -1.329 -2.697 4.402 1 98 139 PRO A CA 1
ATOM 1107 C C . PRO A 1 139 ? -0.369 -3.574 5.203 1 98 139 PRO A C 1
ATOM 1109 O O . PRO A 1 139 ? -0.343 -3.502 6.434 1 98 139 PRO A O 1
ATOM 1112 N N . GLU A 1 140 ? 0.373 -4.465 4.527 1 97.25 140 GLU A N 1
ATOM 1113 C CA . GLU A 1 140 ? 1.344 -5.332 5.188 1 97.25 140 GLU A CA 1
ATOM 1114 C C . GLU A 1 140 ? 2.609 -5.484 4.348 1 97.25 140 GLU A C 1
ATOM 1116 O O . GLU A 1 140 ? 2.537 -5.605 3.125 1 97.25 140 GLU A O 1
ATOM 1121 N N . GLU A 1 141 ? 3.736 -5.469 5.094 1 97.19 141 GLU A N 1
ATOM 1122 C CA . GLU A 1 141 ? 4.949 -5.852 4.375 1 97.19 141 GLU A CA 1
ATOM 1123 C C . GLU A 1 141 ? 4.801 -7.227 3.732 1 97.19 141 GLU A C 1
ATOM 1125 O O . GLU A 1 141 ? 4.273 -8.156 4.352 1 97.19 141 GLU A O 1
ATOM 1130 N N . SER A 1 142 ? 5.262 -7.324 2.541 1 97.12 142 SER A N 1
ATOM 1131 C CA . SER A 1 142 ? 4.988 -8.516 1.746 1 97.12 142 SER A CA 1
ATOM 1132 C C . SER A 1 142 ? 5.434 -9.781 2.475 1 97.12 142 SER A C 1
ATOM 1134 O O . SER A 1 142 ? 4.723 -10.789 2.475 1 97.12 142 SER A O 1
ATOM 1136 N N . GLU A 1 143 ? 6.598 -9.805 3.154 1 96.94 143 GLU A N 1
ATOM 1137 C CA . GLU A 1 143 ? 7.148 -10.984 3.807 1 96.94 143 GLU A CA 1
ATOM 1138 C C . GLU A 1 143 ? 6.285 -11.422 4.988 1 96.94 143 GLU A C 1
ATOM 1140 O O . GLU A 1 143 ? 6.316 -12.586 5.395 1 96.94 143 GLU A O 1
ATOM 1145 N N . ASN A 1 144 ? 5.508 -10.484 5.492 1 96.56 144 ASN A N 1
ATOM 1146 C CA . ASN A 1 144 ? 4.668 -10.766 6.656 1 96.56 144 ASN A CA 1
ATOM 1147 C C . ASN A 1 144 ? 3.197 -10.891 6.27 1 96.56 144 ASN A C 1
ATOM 1149 O O . ASN A 1 144 ? 2.346 -11.133 7.125 1 96.56 144 ASN A O 1
ATOM 1153 N N . ASP A 1 145 ? 2.863 -10.703 5.039 1 98.06 145 ASP A N 1
ATOM 1154 C CA . ASP A 1 145 ? 1.488 -10.727 4.551 1 98.06 145 ASP A CA 1
ATOM 1155 C C . ASP A 1 145 ? 1.031 -12.156 4.262 1 98.06 145 ASP A C 1
ATOM 1157 O O . ASP A 1 145 ? 0.895 -12.547 3.104 1 98.06 145 ASP A O 1
ATOM 1161 N N . CYS A 1 146 ? 0.636 -12.898 5.262 1 97.94 146 CYS A N 1
ATOM 1162 C CA . CYS A 1 146 ? 0.278 -14.305 5.109 1 97.94 146 CYS A CA 1
ATOM 1163 C C . CYS A 1 146 ? -1.104 -14.453 4.484 1 97.94 146 CYS A C 1
ATOM 1165 O O . CYS A 1 146 ? -1.523 -15.562 4.148 1 97.94 146 CYS A O 1
ATOM 1167 N N . LEU A 1 147 ? -1.803 -13.367 4.332 1 98.12 147 LEU A N 1
ATOM 1168 C CA . LEU A 1 147 ? -3.078 -13.414 3.625 1 98.12 147 LEU A CA 1
ATOM 1169 C C . LEU A 1 147 ? -2.863 -13.547 2.121 1 98.12 147 LEU A C 1
ATOM 1171 O O . LEU A 1 147 ? -3.551 -14.336 1.462 1 98.12 147 LEU A O 1
ATOM 1175 N N . LEU A 1 148 ? -1.87 -12.766 1.573 1 98.31 148 LEU A N 1
ATOM 1176 C CA . LEU A 1 148 ? -1.781 -12.68 0.12 1 98.31 148 LEU A CA 1
ATOM 1177 C C . LEU A 1 148 ? -0.448 -13.227 -0.377 1 98.31 148 LEU A C 1
ATOM 1179 O O . LEU A 1 148 ? -0.253 -13.398 -1.583 1 98.31 148 LEU A O 1
ATOM 1183 N N . ASN A 1 149 ? 0.468 -13.484 0.482 1 97.94 149 ASN A N 1
ATOM 1184 C CA . ASN A 1 149 ? 1.74 -14.125 0.165 1 97.94 149 ASN A CA 1
ATOM 1185 C C . ASN A 1 149 ? 1.836 -15.523 0.782 1 97.94 149 ASN A C 1
ATOM 1187 O O . ASN A 1 149 ? 2.205 -15.664 1.949 1 97.94 149 ASN A O 1
ATOM 1191 N N . SER A 1 150 ? 1.643 -16.5 -0.036 1 96.69 150 SER A N 1
ATOM 1192 C CA . SER A 1 150 ? 1.601 -17.891 0.432 1 96.69 150 SER A CA 1
ATOM 1193 C C . SER A 1 150 ? 2.953 -18.328 0.986 1 96.69 150 SER A C 1
ATOM 1195 O O . SER A 1 150 ? 3.047 -19.328 1.684 1 96.69 150 SER A O 1
ATOM 1197 N N . LEU A 1 151 ? 3.99 -17.641 0.691 1 96.06 151 LEU A N 1
ATOM 1198 C CA . LEU A 1 151 ? 5.324 -17.953 1.188 1 96.06 151 LEU A CA 1
ATOM 1199 C C . LEU A 1 151 ? 5.781 -16.938 2.223 1 96.06 151 LEU A C 1
ATOM 1201 O O . LEU A 1 151 ? 6.973 -16.641 2.32 1 96.06 151 LEU A O 1
ATOM 1205 N N . CYS A 1 152 ? 4.863 -16.344 2.879 1 97.5 152 CYS A N 1
ATOM 1206 C CA . CYS A 1 152 ? 5.18 -15.414 3.961 1 97.5 152 CYS A CA 1
ATOM 1207 C C . CYS A 1 152 ? 6.062 -16.078 5.008 1 97.5 152 CYS A C 1
ATOM 1209 O O . CYS A 1 152 ? 6.168 -17.312 5.047 1 97.5 152 CYS A O 1
ATOM 1211 N N . LYS A 1 153 ? 6.73 -15.305 5.781 1 97.69 153 LYS A N 1
ATOM 1212 C CA . LYS A 1 153 ? 7.555 -15.828 6.867 1 97.69 153 LYS A CA 1
ATOM 1213 C C . LYS A 1 153 ? 6.707 -16.594 7.887 1 97.69 153 LYS A C 1
ATOM 1215 O O . LYS A 1 153 ? 5.809 -16.016 8.5 1 97.69 153 LYS A O 1
ATOM 1220 N N . CYS A 1 154 ? 7.016 -17.875 8.023 1 97.94 154 CYS A N 1
ATOM 1221 C CA . CYS A 1 154 ? 6.281 -18.734 8.945 1 97.94 154 CYS A CA 1
ATOM 1222 C C . CYS A 1 154 ? 7.113 -19.953 9.344 1 97.94 154 CYS A C 1
ATOM 1224 O O . CYS A 1 154 ? 7.328 -20.859 8.531 1 97.94 154 CYS A O 1
ATOM 1226 N N . LYS A 1 155 ? 7.504 -20.016 10.609 1 97.69 155 LYS A N 1
ATOM 1227 C CA . LYS A 1 155 ? 8.328 -21.109 11.109 1 97.69 155 LYS A CA 1
ATOM 1228 C C . LYS A 1 155 ? 7.609 -22.453 10.977 1 97.69 155 LYS A C 1
ATOM 1230 O O . LYS A 1 155 ? 8.234 -23.469 10.68 1 97.69 155 LYS A O 1
ATOM 1235 N N . ARG A 1 156 ? 6.363 -22.469 11.211 1 96.94 156 ARG A N 1
ATOM 1236 C CA . ARG A 1 156 ? 5.582 -23.703 11.141 1 96.94 156 ARG A CA 1
ATOM 1237 C C . ARG A 1 156 ? 5.605 -24.281 9.734 1 96.94 156 ARG A C 1
ATOM 1239 O O . ARG A 1 156 ? 5.762 -25.5 9.555 1 96.94 156 ARG A O 1
ATOM 1246 N N . SER A 1 157 ? 5.395 -23.453 8.75 1 96.5 157 SER A N 1
ATOM 1247 C CA . SER A 1 157 ? 5.441 -23.938 7.371 1 96.5 157 SER A CA 1
ATOM 1248 C C . SER A 1 157 ? 6.809 -24.516 7.031 1 96.5 157 SER A C 1
ATOM 1250 O O . SER A 1 157 ? 6.902 -25.531 6.332 1 96.5 157 SER A O 1
ATOM 1252 N N . ASP A 1 158 ? 7.848 -23.891 7.531 1 96.06 158 ASP A N 1
ATOM 1253 C CA . ASP A 1 158 ? 9.195 -24.391 7.301 1 96.06 158 ASP A CA 1
ATOM 1254 C C . ASP A 1 158 ? 9.391 -25.766 7.922 1 96.06 158 ASP A C 1
ATOM 1256 O O . ASP A 1 158 ? 9.953 -26.672 7.293 1 96.06 158 ASP A O 1
ATOM 1260 N N . LYS A 1 159 ? 8.922 -25.875 9.086 1 95.56 159 LYS A N 1
ATOM 1261 C CA . LYS A 1 159 ? 9.055 -27.141 9.781 1 95.56 159 LYS A CA 1
ATOM 1262 C C . LYS A 1 159 ? 8.227 -28.234 9.102 1 95.56 159 LYS A C 1
ATOM 1264 O O . LYS A 1 159 ? 8.656 -29.391 9.039 1 95.56 159 LYS A O 1
ATOM 1269 N N . LEU A 1 160 ? 7.062 -27.906 8.648 1 95.31 160 LEU A N 1
ATOM 1270 C CA . LEU A 1 160 ? 6.223 -28.859 7.934 1 95.31 160 LEU A CA 1
ATOM 1271 C C . LEU A 1 160 ? 6.93 -29.375 6.684 1 95.31 160 LEU A C 1
ATOM 1273 O O . LEU A 1 160 ? 6.895 -30.578 6.391 1 95.31 160 LEU A O 1
ATOM 1277 N N . LEU A 1 161 ? 7.555 -28.484 5.984 1 94.38 161 LEU A N 1
ATOM 1278 C CA . LEU A 1 161 ? 8.273 -28.891 4.777 1 94.38 161 LEU A CA 1
ATOM 1279 C C . LEU A 1 161 ? 9.469 -29.766 5.117 1 94.38 161 LEU A C 1
ATOM 1281 O O . LEU A 1 161 ? 9.781 -30.703 4.383 1 94.38 161 LEU A O 1
ATOM 1285 N N . GLU A 1 162 ? 10.109 -29.391 6.184 1 94 162 GLU A N 1
ATOM 1286 C CA . GLU A 1 162 ? 11.219 -30.234 6.637 1 94 162 GLU A CA 1
ATOM 1287 C C . GLU A 1 162 ? 10.742 -31.641 6.953 1 94 162 GLU A C 1
ATOM 1289 O O . GLU A 1 162 ? 11.406 -32.625 6.59 1 94 162 GLU A O 1
ATOM 1294 N N . GLU A 1 163 ? 9.648 -31.75 7.641 1 92.25 163 GLU A N 1
ATOM 1295 C CA . GLU A 1 163 ? 9.078 -33.062 7.965 1 92.25 163 GLU A CA 1
ATOM 1296 C C . GLU A 1 163 ? 8.672 -33.812 6.703 1 92.25 163 GLU A C 1
ATOM 1298 O O . GLU A 1 163 ? 8.883 -35.031 6.602 1 92.25 163 GLU A O 1
ATOM 1303 N N . ALA A 1 164 ? 8.086 -33.094 5.809 1 93.19 164 ALA A N 1
ATOM 1304 C CA . ALA A 1 164 ? 7.613 -33.688 4.562 1 93.19 164 ALA A CA 1
ATOM 1305 C C . ALA A 1 164 ? 8.773 -34.281 3.766 1 93.19 164 ALA A C 1
ATOM 1307 O O . ALA A 1 164 ? 8.625 -35.312 3.109 1 93.19 164 ALA A O 1
ATOM 1308 N N . LYS A 1 165 ? 9.906 -33.656 3.824 1 93.75 165 LYS A N 1
ATOM 1309 C CA . LYS A 1 165 ? 11.078 -34.094 3.064 1 93.75 165 LYS A CA 1
ATOM 1310 C C . LYS A 1 165 ? 11.648 -35.375 3.605 1 93.75 165 LYS A C 1
ATOM 1312 O O . LYS A 1 165 ? 12.469 -36.031 2.949 1 93.75 165 LYS A O 1
ATOM 1317 N N . LYS A 1 166 ? 11.219 -35.75 4.75 1 92.12 166 LYS A N 1
ATOM 1318 C CA . LYS A 1 166 ? 11.641 -37.031 5.324 1 92.12 166 LYS A CA 1
ATOM 1319 C C . LYS A 1 166 ? 10.82 -38.188 4.754 1 92.12 166 LYS A C 1
ATOM 1321 O O . LYS A 1 166 ? 11.18 -39.375 4.926 1 92.12 166 LYS A O 1
ATOM 1326 N N . GLY A 1 167 ? 9.789 -37.938 4.121 1 92.25 167 GLY A N 1
ATOM 1327 C CA . GLY A 1 167 ? 8.906 -38.938 3.572 1 92.25 167 GLY A CA 1
ATOM 1328 C C . GLY A 1 167 ? 9.539 -39.719 2.445 1 92.25 167 GLY A C 1
ATOM 1329 O O . GLY A 1 167 ? 10.5 -39.281 1.824 1 92.25 167 GLY A O 1
ATOM 1330 N N . GLU A 1 168 ? 8.969 -40.844 2.129 1 93.62 168 GLU A N 1
ATOM 1331 C CA . GLU A 1 168 ? 9.523 -41.812 1.184 1 93.62 168 GLU A CA 1
ATOM 1332 C C . GLU A 1 168 ? 9.578 -41.25 -0.227 1 93.62 168 GLU A C 1
ATOM 1334 O O . GLU A 1 168 ? 10.57 -41.406 -0.936 1 93.62 168 GLU A O 1
ATOM 1339 N N . GLU A 1 169 ? 8.523 -40.594 -0.667 1 95.12 169 GLU A N 1
ATOM 1340 C CA . GLU A 1 169 ? 8.461 -40.094 -2.035 1 95.12 169 GLU A CA 1
ATOM 1341 C C . GLU A 1 169 ? 9.57 -39.062 -2.303 1 95.12 169 GLU A C 1
ATOM 1343 O O . GLU A 1 169 ? 10.234 -39.125 -3.342 1 95.12 169 GLU A O 1
ATOM 1348 N N . TYR A 1 170 ? 9.75 -38.156 -1.371 1 95.5 170 TYR A N 1
ATOM 1349 C CA . TYR A 1 170 ? 10.781 -37.156 -1.539 1 95.5 170 TYR A CA 1
ATOM 1350 C C . TYR A 1 170 ? 12.172 -37.781 -1.546 1 95.5 170 TYR A C 1
ATOM 1352 O O . TYR A 1 170 ? 13.016 -37.406 -2.369 1 95.5 170 TYR A O 1
ATOM 1360 N N . GLN A 1 171 ? 12.375 -38.688 -0.609 1 96.19 171 GLN A N 1
ATOM 1361 C CA . GLN A 1 171 ? 13.672 -39.344 -0.528 1 96.19 171 GLN A CA 1
ATOM 1362 C C . GLN A 1 171 ? 13.961 -40.156 -1.804 1 96.19 171 GLN A C 1
ATOM 1364 O O . GLN A 1 171 ? 15.094 -40.156 -2.295 1 96.19 171 GLN A O 1
ATOM 1369 N N . GLN A 1 172 ? 12.961 -40.781 -2.348 1 97.19 172 GLN A N 1
ATOM 1370 C CA . GLN A 1 172 ? 13.117 -41.5 -3.605 1 97.19 172 GLN A CA 1
ATOM 1371 C C . GLN A 1 172 ? 13.406 -40.531 -4.758 1 97.19 172 GLN A C 1
ATOM 1373 O O . GLN A 1 172 ? 14.227 -40.844 -5.629 1 97.19 172 GLN A O 1
ATOM 1378 N N . PHE A 1 173 ? 12.773 -39.469 -4.75 1 96.75 173 PHE A N 1
ATOM 1379 C CA . PHE A 1 173 ? 12.93 -38.469 -5.785 1 96.75 173 PHE A CA 1
ATOM 1380 C C . PHE A 1 173 ? 14.367 -37.938 -5.832 1 96.75 173 PHE A C 1
ATOM 1382 O O . PHE A 1 173 ? 15.016 -38 -6.879 1 96.75 173 PHE A O 1
ATOM 1389 N N . ILE A 1 174 ? 14.922 -37.594 -4.617 1 97.31 174 ILE A N 1
ATOM 1390 C CA . ILE A 1 174 ? 16.234 -36.938 -4.598 1 97.31 174 ILE A CA 1
ATOM 1391 C C . ILE A 1 174 ? 17.328 -38 -4.742 1 97.31 174 ILE A C 1
ATOM 1393 O O . ILE A 1 174 ? 18.5 -37.688 -4.934 1 97.31 174 ILE A O 1
ATOM 1397 N N . SER A 1 175 ? 16.969 -39.281 -4.629 1 97.69 175 SER A N 1
ATOM 1398 C CA . SER A 1 175 ? 17.938 -40.375 -4.805 1 97.69 175 SER A CA 1
ATOM 1399 C C . SER A 1 175 ? 17.844 -40.969 -6.211 1 97.69 175 SER A C 1
ATOM 1401 O O . SER A 1 175 ? 18.641 -41.844 -6.57 1 97.69 175 SER A O 1
ATOM 1403 N N . SER A 1 176 ? 16.875 -40.531 -6.938 1 97.75 176 SER A N 1
ATOM 1404 C CA . SER A 1 176 ? 16.688 -41.062 -8.281 1 97.75 176 SER A CA 1
ATOM 1405 C C . SER A 1 176 ? 17.859 -40.688 -9.188 1 97.75 176 SER A C 1
ATOM 1407 O O . SER A 1 176 ? 18.438 -39.625 -9.055 1 97.75 176 SER A O 1
ATOM 1409 N N . SER A 1 177 ? 18.156 -41.562 -10.125 1 97.81 177 SER A N 1
ATOM 1410 C CA . SER A 1 177 ? 19.266 -41.344 -11.047 1 97.81 177 SER A CA 1
ATOM 1411 C C . SER A 1 177 ? 19.031 -40.125 -11.914 1 97.81 177 SER A C 1
ATOM 1413 O O . SER A 1 177 ? 19.953 -39.344 -12.172 1 97.81 177 SER A O 1
ATOM 1415 N N . LYS A 1 178 ? 17.844 -39.969 -12.328 1 96.69 178 LYS A N 1
ATOM 1416 C CA . LYS A 1 178 ? 17.484 -38.844 -13.188 1 96.69 178 LYS A CA 1
ATOM 1417 C C . LYS A 1 178 ? 17.703 -37.5 -12.469 1 96.69 178 LYS A C 1
ATOM 1419 O O . LYS A 1 178 ? 18.312 -36.594 -13.023 1 96.69 178 LYS A O 1
ATOM 1424 N N . TYR A 1 179 ? 17.188 -37.375 -11.273 1 97.69 179 TYR A N 1
ATOM 1425 C CA . TYR A 1 179 ? 17.344 -36.188 -10.469 1 97.69 179 TYR A CA 1
ATOM 1426 C C . TYR A 1 179 ? 18.828 -35.875 -10.25 1 97.69 179 TYR A C 1
ATOM 1428 O O . TYR A 1 179 ? 19.266 -34.75 -10.438 1 97.69 179 TYR A O 1
ATOM 1436 N N . ILE A 1 180 ? 19.562 -36.844 -9.859 1 98.31 180 ILE A N 1
ATOM 1437 C CA . ILE A 1 180 ? 20.984 -36.688 -9.562 1 98.31 180 ILE A CA 1
ATOM 1438 C C . ILE A 1 180 ? 21.719 -36.219 -10.82 1 98.31 180 ILE A C 1
ATOM 1440 O O . ILE A 1 180 ? 22.531 -35.312 -10.758 1 98.31 180 ILE A O 1
ATOM 1444 N N . GLU A 1 181 ? 21.406 -36.812 -11.891 1 98 181 GLU A N 1
ATOM 1445 C CA . GLU A 1 181 ? 22.062 -36.469 -13.156 1 98 181 GLU A CA 1
ATOM 1446 C C . GLU A 1 181 ? 21.734 -35.031 -13.57 1 98 181 GLU A C 1
ATOM 1448 O O . GLU A 1 181 ? 22.625 -34.281 -13.953 1 98 181 GLU A O 1
ATOM 1453 N N . VAL A 1 182 ? 20.516 -34.688 -13.539 1 97.88 182 VAL A N 1
ATOM 1454 C CA . VAL A 1 182 ? 20.078 -33.375 -13.938 1 97.88 182 VAL A CA 1
ATOM 1455 C C . VAL A 1 182 ? 20.734 -32.312 -13.055 1 97.88 182 VAL A C 1
ATOM 1457 O O . VAL A 1 182 ? 21.281 -31.328 -13.562 1 97.88 182 VAL A O 1
ATOM 1460 N N . CYS A 1 183 ? 20.734 -32.531 -11.734 1 98.19 183 CYS A N 1
ATOM 1461 C CA . CYS A 1 183 ? 21.297 -31.547 -10.805 1 98.19 183 CYS A CA 1
ATOM 1462 C C . CYS A 1 183 ? 22.812 -31.438 -10.992 1 98.19 183 CYS A C 1
ATOM 1464 O O . CYS A 1 183 ? 23.359 -30.344 -10.906 1 98.19 183 CYS A O 1
ATOM 1466 N N . LYS A 1 184 ? 23.391 -32.562 -11.227 1 98 184 LYS A N 1
ATOM 1467 C CA . LYS A 1 184 ? 24.828 -32.531 -11.492 1 98 184 LYS A CA 1
ATOM 1468 C C . LYS A 1 184 ? 25.156 -31.734 -12.742 1 98 184 LYS A C 1
ATOM 1470 O O . LYS A 1 184 ? 26.047 -30.891 -12.727 1 98 184 LYS A O 1
ATOM 1475 N N . ASN A 1 185 ? 24.453 -32 -13.805 1 97.56 185 ASN A N 1
ATOM 1476 C CA . ASN A 1 185 ? 24.688 -31.312 -15.07 1 97.56 185 ASN A CA 1
ATOM 1477 C C . ASN A 1 185 ? 24.453 -29.812 -14.938 1 97.56 185 ASN A C 1
ATOM 1479 O O . ASN A 1 185 ? 25.219 -29 -15.453 1 97.56 185 ASN A O 1
ATOM 1483 N N . LEU A 1 186 ? 23.391 -29.469 -14.266 1 97.75 186 LEU A N 1
ATOM 1484 C CA . LEU A 1 186 ? 23.078 -28.062 -14.055 1 97.75 186 LEU A CA 1
ATOM 1485 C C . LEU A 1 186 ? 24.141 -27.391 -13.188 1 97.75 186 LEU A C 1
ATOM 1487 O O . LEU A 1 186 ? 24.5 -26.234 -13.43 1 97.75 186 LEU A O 1
ATOM 1491 N N . SER A 1 187 ? 24.562 -28.125 -12.18 1 98 187 SER A N 1
ATOM 1492 C CA . SER A 1 187 ? 25.594 -27.594 -11.297 1 98 187 SER A CA 1
ATOM 1493 C C . SER A 1 187 ? 26.875 -27.312 -12.07 1 98 187 SER A C 1
ATOM 1495 O O . SER A 1 187 ? 27.531 -26.297 -11.852 1 98 187 SER A O 1
ATOM 1497 N N . ILE A 1 188 ? 27.234 -28.172 -12.938 1 97.19 188 ILE A N 1
ATOM 1498 C CA . ILE A 1 188 ? 28.422 -28 -13.766 1 97.19 188 ILE A CA 1
ATOM 1499 C C . ILE A 1 188 ? 28.234 -26.797 -14.688 1 97.19 188 ILE A C 1
ATOM 1501 O O . ILE A 1 188 ? 29.109 -25.938 -14.766 1 97.19 188 ILE A O 1
ATOM 1505 N N . LEU A 1 189 ? 27.125 -26.797 -15.305 1 95.88 189 LEU A N 1
ATOM 1506 C CA . LEU A 1 189 ? 26.844 -25.766 -16.297 1 95.88 189 LEU A CA 1
ATOM 1507 C C . LEU A 1 189 ? 26.828 -24.391 -15.648 1 95.88 189 LEU A C 1
ATOM 1509 O O . LEU A 1 189 ? 27.266 -23.406 -16.25 1 95.88 189 LEU A O 1
ATOM 1513 N N . THR A 1 190 ? 26.281 -24.281 -14.422 1 96 190 THR A N 1
ATOM 1514 C CA . THR A 1 190 ? 26.062 -23 -13.781 1 96 190 THR A CA 1
ATOM 1515 C C . THR A 1 190 ? 27.203 -22.656 -12.836 1 96 190 THR A C 1
ATOM 1517 O O . THR A 1 190 ? 27.312 -21.516 -12.359 1 96 190 THR A O 1
ATOM 1520 N N . ASN A 1 191 ? 28 -23.594 -12.539 1 95.94 191 ASN A N 1
ATOM 1521 C CA . ASN A 1 191 ? 29.047 -23.469 -11.547 1 95.94 191 ASN A CA 1
ATOM 1522 C C . ASN A 1 191 ? 28.5 -23.094 -10.172 1 95.94 191 ASN A C 1
ATOM 1524 O O . ASN A 1 191 ? 29.062 -22.25 -9.477 1 95.94 191 ASN A O 1
ATOM 1528 N N . GLU A 1 192 ? 27.359 -23.453 -9.875 1 95.94 192 GLU A N 1
ATOM 1529 C CA . GLU A 1 192 ? 26.672 -23.359 -8.594 1 95.94 192 GLU A CA 1
ATOM 1530 C C . GLU A 1 192 ? 26.047 -24.688 -8.188 1 95.94 192 GLU A C 1
ATOM 1532 O O . GLU A 1 192 ? 25.688 -25.5 -9.055 1 95.94 192 GLU A O 1
ATOM 1537 N N . HIS A 1 193 ? 26.031 -24.906 -6.926 1 97.12 193 HIS A N 1
ATOM 1538 C CA . HIS A 1 193 ? 25.391 -26.125 -6.461 1 97.12 193 HIS A CA 1
ATOM 1539 C C . HIS A 1 193 ? 23.875 -26.062 -6.645 1 97.12 193 HIS A C 1
ATOM 1541 O O . HIS A 1 193 ? 23.188 -25.312 -5.941 1 97.12 193 HIS A O 1
ATOM 1547 N N . ILE A 1 194 ? 23.375 -26.828 -7.617 1 97.56 194 ILE A N 1
ATOM 1548 C CA . ILE A 1 194 ? 21.953 -26.859 -7.922 1 97.56 194 ILE A CA 1
ATOM 1549 C C . ILE A 1 194 ? 21.312 -28.109 -7.309 1 97.56 194 ILE A C 1
ATOM 1551 O O . ILE A 1 194 ? 21.844 -29.203 -7.449 1 97.56 194 ILE A O 1
ATOM 1555 N N . ASN A 1 195 ? 20.297 -27.922 -6.582 1 96.88 195 ASN A N 1
ATOM 1556 C CA . ASN A 1 195 ? 19.531 -29.016 -5.984 1 96.88 195 ASN A CA 1
ATOM 1557 C C . ASN A 1 195 ? 18.031 -28.688 -5.945 1 96.88 195 ASN A C 1
ATOM 1559 O O . ASN A 1 195 ? 17.578 -27.75 -6.594 1 96.88 195 ASN A O 1
ATOM 1563 N N . ALA A 1 196 ? 17.234 -29.516 -5.25 1 95.88 196 ALA A N 1
ATOM 1564 C CA . ALA A 1 196 ? 15.773 -29.406 -5.234 1 95.88 196 ALA A CA 1
ATOM 1565 C C . ALA A 1 196 ? 15.336 -28.062 -4.66 1 95.88 196 ALA A C 1
ATOM 1567 O O . ALA A 1 196 ? 14.289 -27.531 -5.035 1 95.88 196 ALA A O 1
ATOM 1568 N N . ASP A 1 197 ? 16.141 -27.438 -3.857 1 93.56 197 ASP A N 1
ATOM 1569 C CA . ASP A 1 197 ? 15.773 -26.219 -3.141 1 93.56 197 ASP A CA 1
ATOM 1570 C C . ASP A 1 197 ? 15.953 -24.984 -4.023 1 93.56 197 ASP A C 1
ATOM 1572 O O . ASP A 1 197 ? 15.383 -23.938 -3.748 1 93.56 197 ASP A O 1
ATOM 1576 N N . ASN A 1 198 ? 16.75 -25.078 -5.066 1 95.88 198 ASN A N 1
ATOM 1577 C CA . ASN A 1 198 ? 17.016 -23.859 -5.82 1 95.88 198 ASN A CA 1
ATOM 1578 C C . ASN A 1 198 ? 16.828 -24.078 -7.32 1 95.88 198 ASN A C 1
ATOM 1580 O O . ASN A 1 198 ? 17.25 -23.25 -8.125 1 95.88 198 ASN A O 1
ATOM 1584 N N . LEU A 1 199 ? 16.203 -25.219 -7.723 1 95.81 199 LEU A N 1
ATOM 1585 C CA . LEU A 1 199 ? 15.859 -25.469 -9.117 1 95.81 199 LEU A CA 1
ATOM 1586 C C . LEU A 1 199 ? 14.992 -24.344 -9.672 1 95.81 199 LEU A C 1
ATOM 1588 O O . LEU A 1 199 ? 15.078 -24.016 -10.859 1 95.81 199 LEU A O 1
ATOM 1592 N N . TRP A 1 200 ? 14.219 -23.781 -8.828 1 95.12 200 TRP A N 1
ATOM 1593 C CA . TRP A 1 200 ? 13.289 -22.734 -9.227 1 95.12 200 TRP A CA 1
ATOM 1594 C C . TRP A 1 200 ? 14.031 -21.516 -9.773 1 95.12 200 TRP A C 1
ATOM 1596 O O . TRP A 1 200 ? 13.5 -20.766 -10.602 1 95.12 200 TRP A O 1
ATOM 1606 N N . LYS A 1 201 ? 15.227 -21.281 -9.344 1 96.94 201 LYS A N 1
ATOM 1607 C CA . LYS A 1 201 ? 16.016 -20.141 -9.797 1 96.94 201 LYS A CA 1
ATOM 1608 C C . LYS A 1 201 ? 16.25 -20.203 -11.305 1 96.94 201 LYS A C 1
ATOM 1610 O O . LYS A 1 201 ? 16.219 -19.172 -11.984 1 96.94 201 LYS A O 1
ATOM 1615 N N . ILE A 1 202 ? 16.5 -21.391 -11.758 1 95.69 202 ILE A N 1
ATOM 1616 C CA . ILE A 1 202 ? 16.75 -21.594 -13.18 1 95.69 202 ILE A CA 1
ATOM 1617 C C . ILE A 1 202 ? 15.492 -21.25 -13.977 1 95.69 202 ILE A C 1
ATOM 1619 O O . ILE A 1 202 ? 15.555 -20.547 -14.984 1 95.69 202 ILE A O 1
ATOM 1623 N N . GLU A 1 203 ? 14.391 -21.766 -13.5 1 94.38 203 GLU A N 1
ATOM 1624 C CA . GLU A 1 203 ? 13.117 -21.469 -14.156 1 94.38 203 GLU A CA 1
ATOM 1625 C C . GLU A 1 203 ? 12.828 -19.969 -14.164 1 94.38 203 GLU A C 1
ATOM 1627 O O . GLU A 1 203 ? 12.398 -19.422 -15.18 1 94.38 203 GLU A O 1
ATOM 1632 N N . ASP A 1 204 ? 13.047 -19.359 -13.055 1 96.31 204 ASP A N 1
ATOM 1633 C CA . ASP A 1 204 ? 12.852 -17.922 -12.891 1 96.31 204 ASP A CA 1
ATOM 1634 C C . ASP A 1 204 ? 13.625 -17.141 -13.945 1 96.31 204 ASP A C 1
ATOM 1636 O O . ASP A 1 204 ? 13.07 -16.25 -14.594 1 96.31 204 ASP A O 1
ATOM 1640 N N . ILE A 1 205 ? 14.82 -17.469 -14.109 1 96.38 205 ILE A N 1
ATOM 1641 C CA . ILE A 1 205 ? 15.727 -16.781 -15.023 1 96.38 205 ILE A CA 1
ATOM 1642 C C . ILE A 1 205 ? 15.312 -17.078 -16.469 1 96.38 205 ILE A C 1
ATOM 1644 O O . ILE A 1 205 ? 15.18 -16.172 -17.281 1 96.38 205 ILE A O 1
ATOM 1648 N N . LEU A 1 206 ? 15.031 -18.344 -16.812 1 94.31 206 LEU A N 1
ATOM 1649 C CA . LEU A 1 206 ? 14.766 -18.75 -18.188 1 94.31 206 LEU A CA 1
ATOM 1650 C C . LEU A 1 206 ? 13.445 -18.156 -18.672 1 94.31 206 LEU A C 1
ATOM 1652 O O . LEU A 1 206 ? 13.383 -17.609 -19.781 1 94.31 206 LEU A O 1
ATOM 1656 N N . ILE A 1 207 ? 12.398 -18.25 -17.891 1 93.44 207 ILE A N 1
ATOM 1657 C CA . ILE A 1 207 ? 11.086 -17.797 -18.328 1 93.44 207 ILE A CA 1
ATOM 1658 C C . ILE A 1 207 ? 11.125 -16.281 -18.547 1 93.44 207 ILE A C 1
ATOM 1660 O O . ILE A 1 207 ? 10.609 -15.789 -19.562 1 93.44 207 ILE A O 1
ATOM 1664 N N . SER A 1 208 ? 11.742 -15.547 -17.672 1 96.06 208 SER A N 1
ATOM 1665 C CA . SER A 1 208 ? 11.844 -14.094 -17.766 1 96.06 208 SER A CA 1
ATOM 1666 C C . SER A 1 208 ? 12.68 -13.688 -18.984 1 96.06 208 SER A C 1
ATOM 1668 O O . SER A 1 208 ? 12.281 -12.812 -19.75 1 96.06 208 SER A O 1
ATOM 1670 N N . GLN A 1 209 ? 13.836 -14.375 -19.172 1 95.69 209 GLN A N 1
ATOM 1671 C CA . GLN A 1 209 ? 14.758 -14.008 -20.234 1 95.69 209 GLN A CA 1
ATOM 1672 C C . GLN A 1 209 ? 14.18 -14.383 -21.609 1 95.69 209 GLN A C 1
ATOM 1674 O O . GLN A 1 209 ? 14.336 -13.641 -22.578 1 95.69 209 GLN A O 1
ATOM 1679 N N . ARG A 1 210 ? 13.508 -15.477 -21.719 1 94.12 210 ARG A N 1
ATOM 1680 C CA . ARG A 1 210 ? 12.906 -15.891 -22.984 1 94.12 210 ARG A CA 1
ATOM 1681 C C . ARG A 1 210 ? 11.812 -14.922 -23.406 1 94.12 210 ARG A C 1
ATOM 1683 O O . ARG A 1 210 ? 11.656 -14.656 -24.609 1 94.12 210 ARG A O 1
ATOM 1690 N N . ALA A 1 211 ? 11.117 -14.406 -22.469 1 94.94 211 ALA A N 1
ATOM 1691 C CA . ALA A 1 211 ? 10.023 -13.484 -22.766 1 94.94 211 ALA A CA 1
ATOM 1692 C C . ALA A 1 211 ? 10.555 -12.117 -23.172 1 94.94 211 ALA A C 1
ATOM 1694 O O . ALA A 1 211 ? 10 -11.477 -24.078 1 94.94 211 ALA A O 1
ATOM 1695 N N . ASN A 1 212 ? 11.625 -11.656 -22.641 1 96 212 ASN A N 1
ATOM 1696 C CA . ASN A 1 212 ? 12.062 -10.273 -22.797 1 96 212 ASN A CA 1
ATOM 1697 C C . ASN A 1 212 ? 13.258 -10.172 -23.734 1 96 212 ASN A C 1
ATOM 1699 O O . ASN A 1 212 ? 13.547 -9.094 -24.266 1 96 212 ASN A O 1
ATOM 1703 N N . PHE A 1 213 ? 13.953 -11.25 -23.875 1 95.06 213 PHE A N 1
ATOM 1704 C CA . PHE A 1 213 ? 15.102 -11.328 -24.766 1 95.06 213 PHE A CA 1
ATOM 1705 C C . PHE A 1 213 ? 15.008 -12.555 -25.672 1 95.06 213 PHE A C 1
ATOM 1707 O O . PHE A 1 213 ? 15.883 -13.414 -25.641 1 95.06 213 PHE A O 1
ATOM 1714 N N . PRO A 1 214 ? 14.102 -12.617 -26.531 1 90.94 214 PRO A N 1
ATOM 1715 C CA . PRO A 1 214 ? 13.812 -13.836 -27.312 1 90.94 214 PRO A CA 1
ATOM 1716 C C . PRO A 1 214 ? 14.961 -14.227 -28.234 1 90.94 214 PRO A C 1
ATOM 1718 O O . PRO A 1 214 ? 15.086 -15.398 -28.609 1 90.94 214 PRO A O 1
ATOM 1721 N N . ASN A 1 215 ? 15.797 -13.391 -28.547 1 89.56 215 ASN A N 1
ATOM 1722 C CA . ASN A 1 215 ? 16.875 -13.703 -29.484 1 89.56 215 ASN A CA 1
ATOM 1723 C C . ASN A 1 215 ? 18.188 -13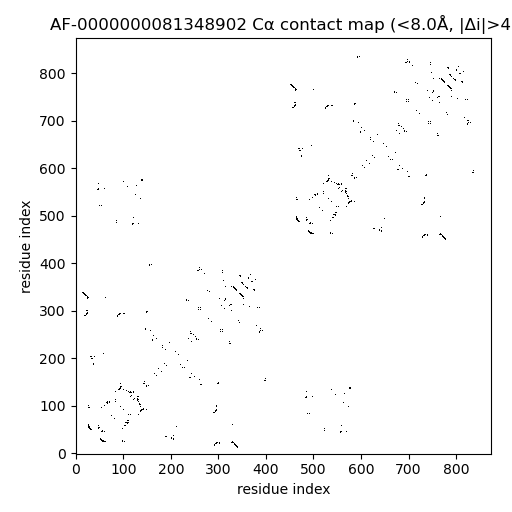.992 -28.75 1 89.56 215 ASN A C 1
ATOM 1725 O O . ASN A 1 215 ? 19.234 -14.141 -29.391 1 89.56 215 ASN A O 1
ATOM 1729 N N . SER A 1 216 ? 18.062 -14.117 -27.516 1 87.81 216 SER A N 1
ATOM 1730 C CA . SER A 1 216 ? 19.281 -14.367 -26.75 1 87.81 216 SER A CA 1
ATOM 1731 C C . SER A 1 216 ? 19.656 -15.844 -26.781 1 87.81 216 SER A C 1
ATOM 1733 O O . SER A 1 216 ? 18.781 -16.703 -26.891 1 87.81 216 SER A O 1
ATOM 1735 N N . THR A 1 217 ? 20.953 -16.125 -26.688 1 83.25 217 THR A N 1
ATOM 1736 C CA . THR A 1 217 ? 21.453 -17.5 -26.609 1 83.25 217 THR A CA 1
ATOM 1737 C C . THR A 1 217 ? 21.297 -18.047 -25.203 1 83.25 217 THR A C 1
ATOM 1739 O O . THR A 1 217 ? 21.562 -17.344 -24.219 1 83.25 217 THR A O 1
ATOM 1742 N N . GLU A 1 218 ? 20.844 -19.359 -25.156 1 87.38 218 GLU A N 1
ATOM 1743 C CA . GLU A 1 218 ? 20.672 -20.031 -23.875 1 87.38 218 GLU A CA 1
ATOM 1744 C C . GLU A 1 218 ? 21.703 -21.141 -23.688 1 87.38 218 GLU A C 1
ATOM 1746 O O . GLU A 1 218 ? 22 -21.891 -24.625 1 87.38 218 GLU A O 1
ATOM 1751 N N . LEU A 1 219 ? 22.312 -21.141 -22.547 1 88.56 219 LEU A N 1
ATOM 1752 C CA . LEU A 1 219 ? 23.312 -22.172 -22.219 1 88.56 219 LEU A CA 1
ATOM 1753 C C . LEU A 1 219 ? 22.641 -23.531 -22.016 1 88.56 219 LEU A C 1
ATOM 1755 O O . LEU A 1 219 ? 23.266 -24.562 -22.281 1 88.56 219 LEU A O 1
ATOM 1759 N N . ILE A 1 220 ? 21.484 -23.547 -21.578 1 92.19 220 ILE A N 1
ATOM 1760 C CA . ILE A 1 220 ? 20.75 -24.781 -21.344 1 92.19 220 ILE A CA 1
ATOM 1761 C C . ILE A 1 220 ? 20.078 -25.234 -22.641 1 92.19 220 ILE A C 1
ATOM 1763 O O . ILE A 1 220 ? 19.188 -24.531 -23.156 1 92.19 220 ILE A O 1
ATOM 1767 N N . ASP A 1 221 ? 20.422 -26.344 -23.078 1 91.25 221 ASP A N 1
ATOM 1768 C CA . ASP A 1 221 ? 19.844 -26.812 -24.328 1 91.25 221 ASP A CA 1
ATOM 1769 C C . ASP A 1 221 ? 18.469 -27.438 -24.094 1 91.25 221 ASP A C 1
ATOM 1771 O O . ASP A 1 221 ? 18.031 -27.578 -22.953 1 91.25 221 ASP A O 1
ATOM 1775 N N . GLU A 1 222 ? 17.906 -27.828 -25.141 1 90.62 222 GLU A N 1
ATOM 1776 C CA . GLU A 1 222 ? 16.516 -28.281 -25.094 1 90.62 222 GLU A CA 1
ATOM 1777 C C . GLU A 1 222 ? 16.406 -29.594 -24.328 1 90.62 222 GLU A C 1
ATOM 1779 O O . GLU A 1 222 ? 15.414 -29.828 -23.625 1 90.62 222 GLU A O 1
ATOM 1784 N N . LYS A 1 223 ? 17.375 -30.469 -24.484 1 92.88 223 LYS A N 1
ATOM 1785 C CA . LYS A 1 223 ? 17.359 -31.75 -23.797 1 92.88 223 LYS A CA 1
ATOM 1786 C C . LYS A 1 223 ? 17.453 -31.562 -22.281 1 92.88 223 LYS A C 1
ATOM 1788 O O . LYS A 1 223 ? 16.656 -32.125 -21.531 1 92.88 223 LYS A O 1
ATOM 1793 N N . LEU A 1 224 ? 18.359 -30.812 -21.891 1 93.88 224 LEU A N 1
ATOM 1794 C CA . LEU A 1 224 ? 18.531 -30.531 -20.469 1 93.88 224 LEU A CA 1
ATOM 1795 C C . LEU A 1 224 ? 17.328 -29.75 -19.922 1 93.88 224 LEU A C 1
ATOM 1797 O O . LEU A 1 224 ? 16.906 -29.969 -18.781 1 93.88 224 LEU A O 1
ATOM 1801 N N . TYR A 1 225 ? 16.781 -28.906 -20.75 1 92.31 225 TYR A N 1
ATOM 1802 C CA . TYR A 1 225 ? 15.602 -28.141 -20.344 1 92.31 225 TYR A CA 1
ATOM 1803 C C . TYR A 1 225 ? 14.43 -29.062 -20.031 1 92.31 225 TYR A C 1
ATOM 1805 O O . TYR A 1 225 ? 13.773 -28.906 -19 1 92.31 225 TYR A O 1
ATOM 1813 N N . LYS A 1 226 ? 14.18 -29.984 -20.906 1 91.94 226 LYS A N 1
ATOM 1814 C CA . LYS A 1 226 ? 13.078 -30.922 -20.703 1 91.94 226 LYS A CA 1
ATOM 1815 C C . LYS A 1 226 ? 13.297 -31.766 -19.453 1 91.94 226 LYS A C 1
ATOM 1817 O O . LYS A 1 226 ? 12.359 -32.031 -18.703 1 91.94 226 LYS A O 1
ATOM 1822 N N . ALA A 1 227 ? 14.508 -32.188 -19.266 1 92.56 227 ALA A N 1
ATOM 1823 C CA . ALA A 1 227 ? 14.836 -33.031 -18.109 1 92.56 227 ALA A CA 1
ATOM 1824 C C . ALA A 1 227 ? 14.672 -32.25 -16.812 1 92.56 227 ALA A C 1
ATOM 1826 O O . ALA A 1 227 ? 14.078 -32.75 -15.852 1 92.56 227 ALA A O 1
ATOM 1827 N N . TYR A 1 228 ? 15.211 -31.109 -16.781 1 93.06 228 TYR A N 1
ATOM 1828 C CA . TYR A 1 228 ? 15.141 -30.359 -15.531 1 93.06 228 TYR A CA 1
ATOM 1829 C C . TYR A 1 228 ? 13.703 -29.938 -15.234 1 93.06 228 TYR A C 1
ATOM 1831 O O . TYR A 1 228 ? 13.305 -29.859 -14.07 1 93.06 228 TYR A O 1
ATOM 1839 N N . ARG A 1 229 ? 12.953 -29.578 -16.266 1 92.12 229 ARG A N 1
ATOM 1840 C CA . ARG A 1 229 ? 11.562 -29.172 -16.062 1 92.12 229 ARG A CA 1
ATOM 1841 C C . ARG A 1 229 ? 10.766 -30.25 -15.336 1 92.12 229 ARG A C 1
ATOM 1843 O O . ARG A 1 229 ? 9.938 -29.938 -14.477 1 92.12 229 ARG A O 1
ATOM 1850 N N . LYS A 1 230 ? 10.984 -31.453 -15.664 1 91.69 230 LYS A N 1
ATOM 1851 C CA . LYS A 1 230 ? 10.305 -32.562 -14.992 1 91.69 230 LYS A CA 1
ATOM 1852 C C . LYS A 1 230 ? 10.625 -32.562 -13.5 1 91.69 230 LYS A C 1
ATOM 1854 O O . LYS A 1 230 ? 9.742 -32.781 -12.672 1 91.69 230 LYS A O 1
ATOM 1859 N N . GLU A 1 231 ? 11.898 -32.375 -13.219 1 94.75 231 GLU A N 1
ATOM 1860 C CA . GLU A 1 231 ? 12.32 -32.344 -11.82 1 94.75 231 GLU A CA 1
ATOM 1861 C C . GLU A 1 231 ? 11.742 -31.125 -11.102 1 94.75 231 GLU A C 1
ATOM 1863 O O . GLU A 1 231 ? 11.352 -31.203 -9.938 1 94.75 231 GLU A O 1
ATOM 1868 N N . LEU A 1 232 ? 11.672 -30.016 -11.828 1 94.75 232 LEU A N 1
ATOM 1869 C CA . LEU A 1 232 ? 11.102 -28.797 -11.273 1 94.75 232 LEU A CA 1
ATOM 1870 C C . LEU A 1 232 ? 9.641 -29 -10.883 1 94.75 232 LEU A C 1
ATOM 1872 O O . LEU A 1 232 ? 9.211 -28.562 -9.812 1 94.75 232 LEU A O 1
ATOM 1876 N N . LEU A 1 233 ? 8.883 -29.594 -11.727 1 92.06 233 LEU A N 1
ATOM 1877 C CA . LEU A 1 233 ? 7.465 -29.828 -11.477 1 92.06 233 LEU A CA 1
ATOM 1878 C C . LEU A 1 233 ? 7.27 -30.656 -10.219 1 92.06 233 LEU A C 1
ATOM 1880 O O . LEU A 1 233 ? 6.328 -30.438 -9.453 1 92.06 233 LEU A O 1
ATOM 1884 N N . MET A 1 234 ? 8.148 -31.609 -9.992 1 92.81 234 MET A N 1
ATOM 1885 C CA . MET A 1 234 ? 8.078 -32.406 -8.781 1 92.81 234 MET A CA 1
ATOM 1886 C C . MET A 1 234 ? 8.344 -31.562 -7.543 1 92.81 234 MET A C 1
ATOM 1888 O O . MET A 1 234 ? 7.648 -31.703 -6.535 1 92.81 234 MET A O 1
ATOM 1892 N N . THR A 1 235 ? 9.32 -30.734 -7.66 1 94.38 235 THR A N 1
ATOM 1893 C CA . THR A 1 235 ? 9.625 -29.875 -6.523 1 94.38 235 THR A CA 1
ATOM 1894 C C . THR A 1 235 ? 8.461 -28.922 -6.23 1 94.38 235 THR A C 1
ATOM 1896 O O . THR A 1 235 ? 8.188 -28.609 -5.074 1 94.38 235 THR A O 1
ATOM 1899 N N . ASN A 1 236 ? 7.805 -28.438 -7.266 1 92.06 236 ASN A N 1
ATOM 1900 C CA . ASN A 1 236 ? 6.633 -27.578 -7.098 1 92.06 236 ASN A CA 1
ATOM 1901 C C . ASN A 1 236 ? 5.508 -28.312 -6.367 1 92.06 236 ASN A C 1
ATOM 1903 O O . ASN A 1 236 ? 4.859 -27.75 -5.488 1 92.06 236 ASN A O 1
ATOM 1907 N N . LYS A 1 237 ? 5.301 -29.531 -6.707 1 90.12 237 LYS A N 1
ATOM 1908 C CA . LYS A 1 237 ? 4.297 -30.359 -6.039 1 90.12 237 LYS A CA 1
ATOM 1909 C C . LYS A 1 237 ? 4.578 -30.453 -4.543 1 90.12 237 LYS A C 1
ATOM 1911 O O . LYS A 1 237 ? 3.666 -30.328 -3.725 1 90.12 237 LYS A O 1
ATOM 1916 N N . PHE A 1 238 ? 5.824 -30.688 -4.277 1 90.88 238 PHE A N 1
ATOM 1917 C CA . PHE A 1 238 ? 6.215 -30.828 -2.877 1 90.88 238 PHE A CA 1
ATOM 1918 C C . PHE A 1 238 ? 6.004 -29.516 -2.133 1 90.88 238 PHE A C 1
ATOM 1920 O O . PHE A 1 238 ? 5.586 -29.516 -0.972 1 90.88 238 PHE A O 1
ATOM 1927 N N . LEU A 1 239 ? 6.227 -28.469 -2.805 1 90.69 239 LEU A N 1
ATOM 1928 C CA . LEU A 1 239 ? 6.125 -27.141 -2.182 1 90.69 239 LEU A CA 1
ATOM 1929 C C . LEU A 1 239 ? 4.695 -26.859 -1.749 1 90.69 239 LEU A C 1
ATOM 1931 O O . LEU A 1 239 ? 4.469 -26.188 -0.743 1 90.69 239 LEU A O 1
ATOM 1935 N N . ILE A 1 240 ? 3.713 -27.375 -2.451 1 86.25 240 ILE A N 1
ATOM 1936 C CA . ILE A 1 240 ? 2.324 -27.078 -2.109 1 86.25 240 ILE A CA 1
ATOM 1937 C C . ILE A 1 240 ? 1.733 -28.266 -1.33 1 86.25 240 ILE A C 1
ATOM 1939 O O . ILE A 1 240 ? 0.518 -28.328 -1.133 1 86.25 240 ILE A O 1
ATOM 1943 N N . GLY A 1 241 ? 2.572 -29.234 -1.001 1 87.88 241 GLY A N 1
ATOM 1944 C CA . GLY A 1 241 ? 2.188 -30.234 -0.025 1 87.88 241 GLY A CA 1
ATOM 1945 C C . GLY A 1 241 ? 1.667 -31.516 -0.657 1 87.88 241 GLY A C 1
ATOM 1946 O O . GLY A 1 241 ? 1.062 -32.344 0.021 1 87.88 241 GLY A O 1
ATOM 1947 N N . ILE A 1 242 ? 1.864 -31.641 -1.929 1 86.19 242 ILE A N 1
ATOM 1948 C CA . ILE A 1 242 ? 1.413 -32.875 -2.57 1 86.19 242 ILE A CA 1
ATOM 1949 C C . ILE A 1 242 ? 2.479 -33.938 -2.414 1 86.19 242 ILE A C 1
ATOM 1951 O O . ILE A 1 242 ? 3.537 -33.875 -3.043 1 86.19 242 ILE A O 1
ATOM 1955 N N . TYR A 1 243 ? 2.184 -34.812 -1.572 1 86.06 243 TYR A N 1
ATOM 1956 C CA . TYR A 1 243 ? 3.031 -35.969 -1.303 1 86.06 243 TYR A CA 1
ATOM 1957 C C . TYR A 1 243 ? 2.223 -37.25 -1.356 1 86.06 243 TYR A C 1
ATOM 1959 O O . TYR A 1 243 ? 1.002 -37.25 -1.181 1 86.06 243 TYR A O 1
ATOM 1967 N N . ASP A 1 244 ? 2.855 -38.281 -1.608 1 85.38 244 ASP A N 1
ATOM 1968 C CA . ASP A 1 244 ? 2.285 -39.625 -1.53 1 85.38 244 ASP A CA 1
ATOM 1969 C C . ASP A 1 244 ? 3.174 -40.531 -0.702 1 85.38 244 ASP A C 1
ATOM 1971 O O . ASP A 1 244 ? 4.273 -40.906 -1.13 1 85.38 244 ASP A O 1
ATOM 1975 N N . PRO A 1 245 ? 2.676 -41 0.474 1 88.44 245 PRO A N 1
ATOM 1976 C CA . PRO A 1 245 ? 1.383 -40.688 1.085 1 88.44 245 PRO A CA 1
ATOM 1977 C C . PRO A 1 245 ? 1.317 -39.25 1.615 1 88.44 245 PRO A C 1
ATOM 1979 O O . PRO A 1 245 ? 2.354 -38.656 1.911 1 88.44 245 PRO A O 1
ATOM 1982 N N . GLU A 1 246 ? 0.097 -38.781 1.826 1 84 246 GLU A N 1
ATOM 1983 C CA . GLU A 1 246 ? -0.113 -37.406 2.268 1 84 246 GLU A CA 1
ATOM 1984 C C . GLU A 1 246 ? 0.152 -37.25 3.764 1 84 246 GLU A C 1
ATOM 1986 O O . GLU A 1 246 ? 0.462 -36.156 4.242 1 84 246 GLU A O 1
ATOM 1991 N N . ILE A 1 247 ? -0.078 -38.344 4.465 1 90.94 247 ILE A N 1
ATOM 1992 C CA . ILE A 1 247 ? 0.168 -38.344 5.902 1 90.94 247 ILE A CA 1
ATOM 1993 C C . ILE A 1 247 ? 1.6 -38.781 6.18 1 90.94 247 ILE A C 1
ATOM 1995 O O . ILE A 1 247 ? 1.982 -39.906 5.824 1 90.94 247 ILE A O 1
ATOM 1999 N N . ILE A 1 248 ? 2.354 -37.938 6.703 1 91 248 ILE A N 1
ATOM 2000 C CA . ILE A 1 248 ? 3.742 -38.219 7.066 1 91 248 ILE A CA 1
ATOM 2001 C C . ILE A 1 248 ? 3.943 -37.938 8.555 1 91 248 ILE A C 1
ATOM 2003 O O . ILE A 1 248 ? 3.715 -36.812 9.031 1 91 248 ILE A O 1
ATOM 2007 N N . ASN A 1 249 ? 4.363 -39 9.289 1 88.44 249 ASN A N 1
ATOM 2008 C CA . ASN A 1 249 ? 4.555 -38.906 10.727 1 88.44 249 ASN A CA 1
ATOM 2009 C C . ASN A 1 249 ? 3.303 -38.406 11.438 1 88.44 249 ASN A C 1
ATOM 2011 O O . ASN A 1 249 ? 3.383 -37.5 12.289 1 88.44 249 ASN A O 1
ATOM 2015 N N . GLY A 1 250 ? 2.174 -38.781 10.953 1 89.75 250 GLY A N 1
ATOM 2016 C CA . GLY A 1 250 ? 0.9 -38.5 11.586 1 89.75 250 GLY A CA 1
ATOM 2017 C C . GLY A 1 250 ? 0.344 -37.125 11.211 1 89.75 250 GLY A C 1
ATOM 2018 O O . GLY A 1 250 ? -0.693 -36.719 11.734 1 89.75 250 GLY A O 1
ATOM 2019 N N . ILE A 1 251 ? 1.049 -36.438 10.328 1 91.88 251 ILE A N 1
ATOM 2020 C CA . ILE A 1 251 ? 0.631 -35.094 9.938 1 91.88 251 ILE A CA 1
ATOM 2021 C C . ILE A 1 251 ? 0.166 -35.094 8.484 1 91.88 251 ILE A C 1
ATOM 2023 O O . ILE A 1 251 ? 0.859 -35.594 7.605 1 91.88 251 ILE A O 1
ATOM 2027 N N . ASN A 1 252 ? -1.019 -34.625 8.266 1 93.31 252 ASN A N 1
ATOM 2028 C CA . ASN A 1 252 ? -1.437 -34.375 6.895 1 93.31 252 ASN A CA 1
ATOM 2029 C C . ASN A 1 252 ? -0.759 -33.125 6.34 1 93.31 252 ASN A C 1
ATOM 2031 O O . ASN A 1 252 ? -1.26 -32 6.516 1 93.31 252 ASN A O 1
ATOM 2035 N N . ILE A 1 253 ? 0.303 -33.281 5.672 1 92.88 253 ILE A N 1
ATOM 2036 C CA . ILE A 1 253 ? 1.196 -32.188 5.266 1 92.88 253 ILE A CA 1
ATOM 2037 C C . ILE A 1 253 ? 0.442 -31.203 4.379 1 92.88 253 ILE A C 1
ATOM 2039 O O . ILE A 1 253 ? 0.525 -30 4.582 1 92.88 253 ILE A O 1
ATOM 2043 N N . ARG A 1 254 ? -0.234 -31.719 3.461 1 92.88 254 ARG A N 1
ATOM 2044 C CA . ARG A 1 254 ? -0.93 -30.875 2.502 1 92.88 254 ARG A CA 1
ATOM 2045 C C . ARG A 1 254 ? -1.937 -29.969 3.201 1 92.88 254 ARG A C 1
ATOM 2047 O O . ARG A 1 254 ? -1.918 -28.75 3.016 1 92.88 254 ARG A O 1
ATOM 2054 N N . ASP A 1 255 ? -2.781 -30.547 4.031 1 94.25 255 ASP A N 1
ATOM 2055 C CA . ASP A 1 255 ? -3.807 -29.766 4.723 1 94.25 255 ASP A CA 1
ATOM 2056 C C . ASP A 1 255 ? -3.178 -28.703 5.629 1 94.25 255 ASP A C 1
ATOM 2058 O O . ASP A 1 255 ? -3.613 -27.562 5.645 1 94.25 255 ASP A O 1
ATOM 2062 N N . GLU A 1 256 ? -2.182 -29.141 6.312 1 95.19 256 GLU A N 1
ATOM 2063 C CA . GLU A 1 256 ? -1.545 -28.219 7.254 1 95.19 256 GLU A CA 1
ATOM 2064 C C . GLU A 1 256 ? -0.836 -27.078 6.523 1 95.19 256 GLU A C 1
ATOM 2066 O O . GLU A 1 256 ? -0.864 -25.938 6.973 1 95.19 256 GLU A O 1
ATOM 2071 N N . LEU A 1 257 ? -0.215 -27.391 5.434 1 95.56 257 LEU A N 1
ATOM 2072 C CA . LEU A 1 257 ? 0.46 -26.359 4.656 1 95.56 257 LEU A CA 1
ATOM 2073 C C . LEU A 1 257 ? -0.547 -25.391 4.062 1 95.56 257 LEU A C 1
ATOM 2075 O O . LEU A 1 257 ? -0.319 -24.172 4.062 1 95.56 257 LEU A O 1
ATOM 2079 N N . LEU A 1 258 ? -1.63 -25.906 3.576 1 96.31 258 LEU A N 1
ATOM 2080 C CA . LEU A 1 258 ? -2.619 -25.078 2.898 1 96.31 258 LEU A CA 1
ATOM 2081 C C . LEU A 1 258 ? -3.324 -24.156 3.891 1 96.31 258 LEU A C 1
ATOM 2083 O O . LEU A 1 258 ? -3.723 -23.047 3.537 1 96.31 258 LEU A O 1
ATOM 2087 N N . LYS A 1 259 ? -3.449 -24.562 5.176 1 97 259 LYS A N 1
ATOM 2088 C CA . LYS A 1 259 ? -3.951 -23.688 6.223 1 97 259 LYS A CA 1
ATOM 2089 C C . LYS A 1 259 ? -3.094 -22.422 6.34 1 97 259 LYS A C 1
ATOM 2091 O O . LYS A 1 259 ? -3.613 -21.328 6.574 1 97 259 LYS A O 1
ATOM 2096 N N . LEU A 1 260 ? -1.812 -22.641 6.113 1 97.31 260 LEU A N 1
ATOM 2097 C CA . LEU A 1 260 ? -0.857 -21.547 6.301 1 97.31 260 LEU A CA 1
ATOM 2098 C C . LEU A 1 260 ? -0.705 -20.734 5.02 1 97.31 260 LEU A C 1
ATOM 2100 O O . LEU A 1 260 ? -0.418 -19.531 5.07 1 97.31 260 LEU A O 1
ATOM 2104 N N . ARG A 1 261 ? -0.949 -21.312 3.902 1 96.88 261 ARG A N 1
ATOM 2105 C CA . ARG A 1 261 ? -0.558 -20.688 2.645 1 96.88 261 ARG A CA 1
ATOM 2106 C C . ARG A 1 261 ? -1.751 -20.016 1.975 1 96.88 261 ARG A C 1
ATOM 2108 O O . ARG A 1 261 ? -1.581 -19.078 1.18 1 96.88 261 ARG A O 1
ATOM 2115 N N . ALA A 1 262 ? -2.988 -20.406 2.27 1 97.62 262 ALA A N 1
ATOM 2116 C CA . ALA A 1 262 ? -4.129 -19.797 1.6 1 97.62 262 ALA A CA 1
ATOM 2117 C C . ALA A 1 262 ? -5.379 -19.859 2.471 1 97.62 262 ALA A C 1
ATOM 2119 O O . ALA A 1 262 ? -6.461 -19.438 2.047 1 97.62 262 ALA A O 1
ATOM 2120 N N . GLY A 1 263 ? -5.246 -20.422 3.645 1 98.31 263 GLY A N 1
ATOM 2121 C CA . GLY A 1 263 ? -6.387 -20.5 4.539 1 98.31 263 GLY A CA 1
ATOM 2122 C C . GLY A 1 263 ? -6.996 -19.156 4.871 1 98.31 263 GLY A C 1
ATOM 2123 O O . GLY A 1 263 ? -8.219 -19 4.844 1 98.31 263 GLY A O 1
ATOM 2124 N N . LEU A 1 264 ? -6.168 -18.234 5.176 1 98.56 264 LEU A N 1
ATOM 2125 C CA . LEU A 1 264 ? -6.648 -16.891 5.48 1 98.56 264 LEU A CA 1
ATOM 2126 C C . LEU A 1 264 ? -7.332 -16.281 4.266 1 98.56 264 LEU A C 1
ATOM 2128 O O . LEU A 1 264 ? -8.367 -15.617 4.398 1 98.56 264 LEU A O 1
ATOM 2132 N N . LEU A 1 265 ? -6.754 -16.484 3.096 1 98.75 265 LEU A N 1
ATOM 2133 C CA . LEU A 1 265 ? -7.262 -15.867 1.876 1 98.75 265 LEU A CA 1
ATOM 2134 C C . LEU A 1 265 ? -8.664 -16.375 1.552 1 98.75 265 LEU A C 1
ATOM 2136 O O . LEU A 1 265 ? -9.586 -15.586 1.352 1 98.75 265 LEU A O 1
ATOM 2140 N N . ILE A 1 266 ? -8.852 -17.688 1.523 1 98.81 266 ILE A N 1
ATOM 2141 C CA . ILE A 1 266 ? -10.148 -18.25 1.171 1 98.81 266 ILE A CA 1
ATOM 2142 C C . ILE A 1 266 ? -11.188 -17.828 2.207 1 98.81 266 ILE A C 1
ATOM 2144 O O . ILE A 1 266 ? -12.344 -17.562 1.866 1 98.81 266 ILE A O 1
ATOM 2148 N N . ASN A 1 267 ? -10.812 -17.797 3.445 1 98.75 267 ASN A N 1
ATOM 2149 C CA . ASN A 1 267 ? -11.75 -17.391 4.48 1 98.75 267 ASN A CA 1
ATOM 2150 C C . ASN A 1 267 ? -12.086 -15.898 4.387 1 98.75 267 ASN A C 1
ATOM 2152 O O . ASN A 1 267 ? -13.203 -15.492 4.688 1 98.75 267 ASN A O 1
ATOM 2156 N N . ASP A 1 268 ? -11.125 -15.086 4.031 1 98.56 268 ASP A N 1
ATOM 2157 C CA . ASP A 1 268 ? -11.398 -13.672 3.801 1 98.56 268 ASP A CA 1
ATOM 2158 C C . ASP A 1 268 ? -12.438 -13.484 2.701 1 98.56 268 ASP A C 1
ATOM 2160 O O . ASP A 1 268 ? -13.383 -12.711 2.859 1 98.56 268 ASP A O 1
ATOM 2164 N N . ILE A 1 269 ? -12.266 -14.172 1.619 1 98.69 269 ILE A N 1
ATOM 2165 C CA . ILE A 1 269 ? -13.164 -14.109 0.467 1 98.69 269 ILE A CA 1
ATOM 2166 C C . ILE A 1 269 ? -14.562 -14.547 0.878 1 98.69 269 ILE A C 1
ATOM 2168 O O . ILE A 1 269 ? -15.539 -13.828 0.652 1 98.69 269 ILE A O 1
ATOM 2172 N N . VAL A 1 270 ? -14.641 -15.656 1.514 1 98.56 270 VAL A N 1
ATOM 2173 C CA . VAL A 1 270 ? -15.93 -16.281 1.814 1 98.56 270 VAL A CA 1
ATOM 2174 C C . VAL A 1 270 ? -16.641 -15.484 2.908 1 98.56 270 VAL A C 1
ATOM 2176 O O . VAL A 1 270 ? -17.859 -15.32 2.867 1 98.56 270 VAL A O 1
ATOM 2179 N N . LYS A 1 271 ? -15.914 -15.055 3.898 1 97.5 271 LYS A N 1
ATOM 2180 C CA . LYS A 1 271 ? -16.516 -14.242 4.949 1 97.5 271 LYS A CA 1
ATOM 2181 C C . LYS A 1 271 ? -17.141 -12.977 4.371 1 97.5 271 LYS A C 1
ATOM 2183 O O . LYS A 1 271 ? -18.203 -12.547 4.812 1 97.5 271 LYS A O 1
ATOM 2188 N N . ARG A 1 272 ? -16.453 -12.336 3.463 1 97.06 272 ARG A N 1
ATOM 2189 C CA . ARG A 1 272 ? -17 -11.148 2.82 1 97.06 272 ARG A CA 1
ATOM 2190 C C . ARG A 1 272 ? -18.25 -11.484 2.031 1 97.06 272 ARG A C 1
ATOM 2192 O O . ARG A 1 272 ? -19.234 -10.727 2.064 1 97.06 272 ARG A O 1
ATOM 2199 N N . MET A 1 273 ? -18.266 -12.586 1.307 1 97.06 273 MET A N 1
ATOM 2200 C CA . MET A 1 273 ? -19.453 -13.023 0.585 1 97.06 273 MET A CA 1
ATOM 2201 C C . MET A 1 273 ? -20.641 -13.219 1.54 1 97.06 273 MET A C 1
ATOM 2203 O O . MET A 1 273 ? -21.734 -12.727 1.286 1 97.06 273 MET A O 1
ATOM 2207 N N . ARG A 1 274 ? -20.375 -13.891 2.617 1 95.31 274 ARG A N 1
ATOM 2208 C CA . ARG A 1 274 ? -21.422 -14.148 3.592 1 95.31 274 ARG A CA 1
ATOM 2209 C C . ARG A 1 274 ? -21.938 -12.852 4.199 1 95.31 274 ARG A C 1
ATOM 2211 O O . ARG A 1 274 ? -23.156 -12.664 4.355 1 95.31 274 ARG A O 1
ATOM 2218 N N . SER A 1 275 ? -20.984 -12.008 4.562 1 93.69 275 SER A N 1
ATOM 2219 C CA . SER A 1 275 ? -21.375 -10.727 5.141 1 93.69 275 SER A CA 1
ATOM 2220 C C . SER A 1 275 ? -22.297 -9.953 4.207 1 93.69 275 SER A C 1
ATOM 2222 O O . SER A 1 275 ? -23.312 -9.414 4.641 1 93.69 275 SER A O 1
ATOM 2224 N N . ILE A 1 276 ? -21.984 -9.906 2.947 1 93.12 276 ILE A N 1
ATOM 2225 C CA . ILE A 1 276 ? -22.781 -9.188 1.962 1 93.12 276 ILE A CA 1
ATOM 2226 C C . ILE A 1 276 ? -24.125 -9.898 1.764 1 93.12 276 ILE A C 1
ATOM 2228 O O . ILE A 1 276 ? -25.172 -9.258 1.706 1 93.12 276 ILE A O 1
ATOM 2232 N N . ALA A 1 277 ? -24.109 -11.18 1.695 1 92.62 277 ALA A N 1
ATOM 2233 C CA . ALA A 1 277 ? -25.344 -11.945 1.556 1 92.62 277 ALA A CA 1
ATOM 2234 C C . ALA A 1 277 ? -26.297 -11.672 2.715 1 92.62 277 ALA A C 1
ATOM 2236 O O . ALA A 1 277 ? -27.5 -11.477 2.508 1 92.62 277 ALA A O 1
ATOM 2237 N N . ASP A 1 278 ? -25.75 -11.602 3.896 1 89.44 278 ASP A N 1
ATOM 2238 C CA . ASP A 1 278 ? -26.562 -11.375 5.09 1 89.44 278 ASP A CA 1
ATOM 2239 C C . ASP A 1 278 ? -27.125 -9.961 5.102 1 89.44 278 ASP A C 1
ATOM 2241 O O . ASP A 1 278 ? -28.25 -9.742 5.562 1 89.44 278 ASP A O 1
ATOM 2245 N N . CYS A 1 279 ? -26.312 -9.133 4.703 1 85.88 279 CYS A N 1
ATOM 2246 C CA . CYS A 1 279 ? -26.781 -7.746 4.66 1 85.88 279 CYS A CA 1
ATOM 2247 C C . CYS A 1 279 ? -27.984 -7.598 3.75 1 85.88 279 CYS A C 1
ATOM 2249 O O . CYS A 1 279 ? -28.922 -6.863 4.07 1 85.88 279 CYS A O 1
ATOM 2251 N N . TYR A 1 280 ? -28.031 -8.219 2.66 1 81.06 280 TYR A N 1
ATOM 2252 C CA . TYR A 1 280 ? -29.125 -8.133 1.7 1 81.06 280 TYR A CA 1
ATOM 2253 C C . TYR A 1 280 ? -30.375 -8.836 2.229 1 81.06 280 TYR A C 1
ATOM 2255 O O . TYR A 1 280 ? -31.5 -8.398 1.973 1 81.06 280 TYR A O 1
ATOM 2263 N N . SER A 1 281 ? -30.203 -9.805 2.92 1 77.62 281 SER A N 1
ATOM 2264 C CA . SER A 1 281 ? -31.328 -10.578 3.42 1 77.62 281 SER A CA 1
ATOM 2265 C C . SER A 1 281 ? -32.031 -9.867 4.574 1 77.62 281 SER A C 1
ATOM 2267 O O . SER A 1 281 ? -33.25 -10.008 4.762 1 77.62 281 SER A O 1
ATOM 2269 N N . ASN A 1 282 ? -31.25 -9.25 5.387 1 73.38 282 ASN A N 1
ATOM 2270 C CA . ASN A 1 282 ? -31.812 -8.617 6.57 1 73.38 282 ASN A CA 1
ATOM 2271 C C . ASN A 1 282 ? -32.312 -7.207 6.266 1 73.38 282 ASN A C 1
ATOM 2273 O O . ASN A 1 282 ? -32.719 -6.48 7.168 1 73.38 282 ASN A O 1
ATOM 2277 N N . ASN A 1 283 ? -32.594 -6.961 5.102 1 61.66 283 ASN A N 1
ATOM 2278 C CA . ASN A 1 283 ? -33.062 -5.637 4.699 1 61.66 283 ASN A CA 1
ATOM 2279 C C . ASN A 1 283 ? -32.344 -4.531 5.465 1 61.66 283 ASN A C 1
ATOM 2281 O O . ASN A 1 283 ? -32.906 -3.467 5.711 1 61.66 283 ASN A O 1
ATOM 2285 N N . SER A 1 284 ? -31.406 -5.012 6.176 1 58.31 284 SER A N 1
ATOM 2286 C CA . SER A 1 284 ? -30.656 -3.994 6.91 1 58.31 284 SER A CA 1
ATOM 2287 C C . SER A 1 284 ? -29.75 -3.197 5.98 1 58.31 284 SER A C 1
ATOM 2289 O O . SER A 1 284 ? -29.281 -3.715 4.965 1 58.31 284 SER A O 1
ATOM 2291 N N . LYS A 1 285 ? -29.938 -2 6.004 1 56.09 285 LYS A N 1
ATOM 2292 C CA . LYS A 1 285 ? -29.062 -1.101 5.273 1 56.09 285 LYS A CA 1
ATOM 2293 C C . LYS A 1 285 ? -27.609 -1.599 5.309 1 56.09 285 LYS A C 1
ATOM 2295 O O . LYS A 1 285 ? -26.953 -1.54 6.352 1 56.09 285 LYS A O 1
ATOM 2300 N N . CYS A 1 286 ? -27.312 -2.516 4.27 1 60.41 286 CYS A N 1
ATOM 2301 C CA . CYS A 1 286 ? -25.938 -2.975 4.18 1 60.41 286 CYS A CA 1
ATOM 2302 C C . CYS A 1 286 ? -24.969 -1.798 4.043 1 60.41 286 CYS A C 1
ATOM 2304 O O . CYS A 1 286 ? -25.125 -0.972 3.141 1 60.41 286 CYS A O 1
ATOM 2306 N N . ASP A 1 287 ? -24.406 -1.489 5.078 1 57.06 287 ASP A N 1
ATOM 2307 C CA . ASP A 1 287 ? -23.453 -0.387 5.047 1 57.06 287 ASP A CA 1
ATOM 2308 C C . ASP A 1 287 ? -22.328 -0.658 4.039 1 57.06 287 ASP A C 1
ATOM 2310 O O . ASP A 1 287 ? -21.656 0.27 3.594 1 57.06 287 ASP A O 1
ATOM 2314 N N . GLU A 1 288 ? -22.438 -1.96 3.557 1 63.69 288 GLU A N 1
ATOM 2315 C CA . GLU A 1 288 ? -21.297 -2.256 2.693 1 63.69 288 GLU A CA 1
ATOM 2316 C C . GLU A 1 288 ? -21.688 -2.193 1.22 1 63.69 288 GLU A C 1
ATOM 2318 O O . GLU A 1 288 ? -22.531 -2.965 0.765 1 63.69 288 GLU A O 1
ATOM 2323 N N . LYS A 1 289 ? -21.312 -1.208 0.532 1 84.56 289 LYS A N 1
ATOM 2324 C CA . LYS A 1 289 ? -21.609 -0.953 -0.875 1 84.56 289 LYS A CA 1
ATOM 2325 C C . LYS A 1 289 ? -20.531 -1.56 -1.782 1 84.56 289 LYS A C 1
ATOM 2327 O O . LYS A 1 289 ? -20.547 -1.341 -2.996 1 84.56 289 LYS A O 1
ATOM 2332 N N . LEU A 1 290 ? -19.844 -2.393 -1.149 1 94.69 290 LEU A N 1
ATOM 2333 C CA . LEU A 1 290 ? -18.734 -2.99 -1.896 1 94.69 290 LEU A CA 1
ATOM 2334 C C . LEU A 1 290 ? -19.266 -3.973 -2.939 1 94.69 290 LEU A C 1
ATOM 2336 O O . LEU A 1 290 ? -20.078 -4.844 -2.627 1 94.69 290 LEU A O 1
ATOM 2340 N N . LYS A 1 291 ? -18.781 -3.855 -4.195 1 97.12 291 LYS A N 1
ATOM 2341 C CA . LYS A 1 291 ? -19.219 -4.73 -5.277 1 97.12 291 LYS A CA 1
ATOM 2342 C C . LYS A 1 291 ? -18.047 -5.449 -5.922 1 97.12 291 LYS A C 1
ATOM 2344 O O . LYS A 1 291 ? -18.219 -6.492 -6.555 1 97.12 291 LYS A O 1
ATOM 2349 N N . TYR A 1 292 ? -16.891 -4.879 -5.832 1 98.38 292 TYR A N 1
ATOM 2350 C CA . TYR A 1 292 ? -15.711 -5.406 -6.52 1 98.38 292 TYR A CA 1
ATOM 2351 C C . TYR A 1 292 ? -14.492 -5.359 -5.617 1 98.38 292 TYR A C 1
ATOM 2353 O O . TYR A 1 292 ? -14.094 -4.289 -5.148 1 98.38 292 TYR A O 1
ATOM 2361 N N . TYR A 1 293 ? -13.93 -6.496 -5.309 1 98.56 293 TYR A N 1
ATOM 2362 C CA . TYR A 1 293 ? -12.727 -6.648 -4.5 1 98.56 293 TYR A CA 1
ATOM 2363 C C . TYR A 1 293 ? -11.648 -7.422 -5.258 1 98.56 293 TYR A C 1
ATOM 2365 O O . TYR A 1 293 ? -11.867 -8.57 -5.656 1 98.56 293 TYR A O 1
ATOM 2373 N N . ALA A 1 294 ? -10.484 -6.82 -5.43 1 98.81 294 ALA A N 1
ATOM 2374 C CA . ALA A 1 294 ? -9.438 -7.504 -6.184 1 98.81 294 ALA A CA 1
ATOM 2375 C C . ALA A 1 294 ? -8.18 -7.68 -5.336 1 98.81 294 ALA A C 1
ATOM 2377 O O . ALA A 1 294 ? -7.855 -6.82 -4.512 1 98.81 294 ALA A O 1
ATOM 2378 N N . TYR A 1 295 ? -7.508 -8.805 -5.543 1 98.88 295 TYR A N 1
ATOM 2379 C CA . TYR A 1 295 ? -6.219 -9.102 -4.934 1 98.88 295 TYR A CA 1
ATOM 2380 C C . TYR A 1 295 ? -5.129 -9.211 -5.992 1 98.88 295 TYR A C 1
ATOM 2382 O O . TYR A 1 295 ? -5.23 -10.023 -6.918 1 98.88 295 TYR A O 1
ATOM 2390 N N . SER A 1 296 ? -4.137 -8.367 -5.914 1 98.94 296 SER A N 1
ATOM 2391 C CA . SER A 1 296 ? -2.947 -8.477 -6.754 1 98.94 296 SER A CA 1
ATOM 2392 C C . SER A 1 296 ? -1.847 -9.266 -6.047 1 98.94 296 SER A C 1
ATOM 2394 O O . SER A 1 296 ? -1.309 -8.812 -5.031 1 98.94 296 SER A O 1
ATOM 2396 N N . SER A 1 297 ? -1.502 -10.383 -6.605 1 98.75 297 SER A N 1
ATOM 2397 C CA . SER A 1 297 ? -0.711 -11.32 -5.816 1 98.75 297 SER A CA 1
ATOM 2398 C C . SER A 1 297 ? 0.244 -12.117 -6.699 1 98.75 297 SER A C 1
ATOM 2400 O O . SER A 1 297 ? 0.753 -11.602 -7.695 1 98.75 297 SER A O 1
ATOM 2402 N N . HIS A 1 298 ? 0.533 -13.391 -6.273 1 98.31 298 HIS A N 1
ATOM 2403 C CA . HIS A 1 298 ? 1.621 -14.18 -6.848 1 98.31 298 HIS A CA 1
ATOM 2404 C C . HIS A 1 298 ? 1.122 -15.531 -7.348 1 98.31 298 HIS A C 1
ATOM 2406 O O . HIS A 1 298 ? -0.034 -15.891 -7.121 1 98.31 298 HIS A O 1
ATOM 2412 N N . ASP A 1 299 ? 2.004 -16.219 -8.039 1 96.62 299 ASP A N 1
ATOM 2413 C CA . ASP A 1 299 ? 1.696 -17.531 -8.594 1 96.62 299 ASP A CA 1
ATOM 2414 C C . ASP A 1 299 ? 1.41 -18.547 -7.488 1 96.62 299 ASP A C 1
ATOM 2416 O O . ASP A 1 299 ? 0.41 -19.266 -7.539 1 96.62 299 ASP A O 1
ATOM 2420 N N . HIS A 1 300 ? 2.262 -18.531 -6.426 1 95.56 300 HIS A N 1
ATOM 2421 C CA . HIS A 1 300 ? 2.088 -19.516 -5.359 1 95.56 300 HIS A CA 1
ATOM 2422 C C . HIS A 1 300 ? 0.79 -19.281 -4.598 1 95.56 300 HIS A C 1
ATOM 2424 O O . HIS A 1 300 ? 0.174 -20.219 -4.094 1 95.56 300 HIS A O 1
ATOM 2430 N N . THR A 1 301 ? 0.337 -18.016 -4.551 1 97.81 301 THR A N 1
ATOM 2431 C CA . THR A 1 301 ? -0.937 -17.703 -3.916 1 97.81 301 THR A CA 1
ATOM 2432 C C . THR A 1 301 ? -2.098 -18.312 -4.699 1 97.81 301 THR A C 1
ATOM 2434 O O . THR A 1 301 ? -2.969 -18.969 -4.121 1 97.81 301 THR A O 1
ATOM 2437 N N . LEU A 1 302 ? -2.062 -18.109 -5.98 1 97.81 302 LEU A N 1
ATOM 2438 C CA . LEU A 1 302 ? -3.109 -18.688 -6.824 1 97.81 302 LEU A CA 1
ATOM 2439 C C . LEU A 1 302 ? -3.105 -20.203 -6.746 1 97.81 302 LEU A C 1
ATOM 2441 O O . LEU A 1 302 ? -4.164 -20.828 -6.629 1 97.81 302 LEU A O 1
ATOM 2445 N N . MET A 1 303 ? -1.919 -20.766 -6.824 1 95.44 303 MET A N 1
ATOM 2446 C CA . MET A 1 303 ? -1.81 -22.219 -6.781 1 95.44 303 MET A CA 1
ATOM 2447 C C . MET A 1 303 ? -2.365 -22.766 -5.469 1 95.44 303 MET A C 1
ATOM 2449 O O . MET A 1 303 ? -3.084 -23.766 -5.465 1 95.44 303 MET A O 1
ATOM 2453 N N . SER A 1 304 ? -1.994 -22.141 -4.398 1 96.38 304 SER A N 1
ATOM 2454 C CA . SER A 1 304 ? -2.475 -22.594 -3.096 1 96.38 304 SER A CA 1
ATOM 2455 C C . SER A 1 304 ? -3.994 -22.484 -3.002 1 96.38 304 SER A C 1
ATOM 2457 O O . SER A 1 304 ? -4.648 -23.375 -2.445 1 96.38 304 SER A O 1
ATOM 2459 N N . LEU A 1 305 ? -4.547 -21.422 -3.523 1 97.62 305 LEU A N 1
ATOM 2460 C CA . LEU A 1 305 ? -5.996 -21.25 -3.52 1 97.62 305 LEU A CA 1
ATOM 2461 C C . LEU A 1 305 ? -6.676 -22.312 -4.371 1 97.62 305 LEU A C 1
ATOM 2463 O O . LEU A 1 305 ? -7.668 -22.922 -3.949 1 97.62 305 LEU A O 1
ATOM 2467 N N . LEU A 1 306 ? -6.125 -22.562 -5.531 1 95.69 306 LEU A N 1
ATOM 2468 C CA . LEU A 1 306 ? -6.648 -23.609 -6.395 1 95.69 306 LEU A CA 1
ATOM 2469 C C . LEU A 1 306 ? -6.559 -24.969 -5.707 1 95.69 306 LEU A C 1
ATOM 2471 O O . LEU A 1 306 ? -7.449 -25.812 -5.863 1 95.69 306 LEU A O 1
ATOM 2475 N N . SER A 1 307 ? -5.52 -25.141 -4.988 1 93.81 307 SER A N 1
ATOM 2476 C CA . SER A 1 307 ? -5.32 -26.406 -4.281 1 93.81 307 SER A CA 1
ATOM 2477 C C . SER A 1 307 ? -6.387 -26.609 -3.211 1 93.81 307 SER A C 1
ATOM 2479 O O . SER A 1 307 ? -6.906 -27.719 -3.049 1 93.81 307 SER A O 1
ATOM 2481 N N . ILE A 1 308 ? -6.68 -25.562 -2.496 1 96.12 308 ILE A N 1
ATOM 2482 C CA . ILE A 1 308 ? -7.727 -25.625 -1.484 1 96.12 308 ILE A CA 1
ATOM 2483 C C . ILE A 1 308 ? -9.047 -26.031 -2.133 1 96.12 308 ILE A C 1
ATOM 2485 O O . ILE A 1 308 ? -9.82 -26.812 -1.562 1 96.12 308 ILE A O 1
ATOM 2489 N N . LEU A 1 309 ? -9.25 -25.609 -3.342 1 95.81 309 LEU A N 1
ATOM 2490 C CA . LEU A 1 309 ? -10.508 -25.844 -4.055 1 95.81 309 LEU A CA 1
ATOM 2491 C C . LEU A 1 309 ? -10.438 -27.125 -4.867 1 95.81 309 LEU A C 1
ATOM 2493 O O . LEU A 1 309 ? -11.414 -27.5 -5.523 1 95.81 309 LEU A O 1
ATOM 2497 N N . HIS A 1 310 ? -9.312 -27.781 -4.863 1 91.94 310 HIS A N 1
ATOM 2498 C CA . HIS A 1 310 ? -9.055 -28.984 -5.648 1 91.94 310 HIS A CA 1
ATOM 2499 C C . HIS A 1 310 ? -9.289 -28.734 -7.133 1 91.94 310 HIS A C 1
ATOM 2501 O O . HIS A 1 310 ? -9.938 -29.531 -7.809 1 91.94 310 HIS A O 1
ATOM 2507 N N . LEU A 1 311 ? -8.789 -27.547 -7.566 1 92.19 311 LEU A N 1
ATOM 2508 C CA . LEU A 1 311 ? -8.953 -27.141 -8.961 1 92.19 311 LEU A CA 1
ATOM 2509 C C . LEU A 1 311 ? -7.598 -27.031 -9.656 1 92.19 311 LEU A C 1
ATOM 2511 O O . LEU A 1 311 ? -7.445 -26.297 -10.625 1 92.19 311 LEU A O 1
ATOM 2515 N N . GLU A 1 312 ? -6.594 -27.734 -9.18 1 88.88 312 GLU A N 1
ATOM 2516 C CA . GLU A 1 312 ? -5.254 -27.641 -9.742 1 88.88 312 GLU A CA 1
ATOM 2517 C C . GLU A 1 312 ? -5.25 -28 -11.227 1 88.88 312 GLU A C 1
ATOM 2519 O O . GLU A 1 312 ? -4.461 -27.453 -12 1 88.88 312 GLU A O 1
ATOM 2524 N N . ASN A 1 313 ? -6.156 -28.828 -11.609 1 87.19 313 ASN A N 1
ATOM 2525 C CA . ASN A 1 313 ? -6.199 -29.359 -12.977 1 87.19 313 ASN A CA 1
ATOM 2526 C C . ASN A 1 313 ? -6.602 -28.281 -13.977 1 87.19 313 ASN A C 1
ATOM 2528 O O . ASN A 1 313 ? -6.445 -28.453 -15.18 1 87.19 313 ASN A O 1
ATOM 2532 N N . VAL A 1 314 ? -7.086 -27.156 -13.539 1 88.94 314 VAL A N 1
ATOM 2533 C CA . VAL A 1 314 ? -7.523 -26.094 -14.445 1 88.94 314 VAL A CA 1
ATOM 2534 C C . VAL A 1 314 ? -6.309 -25.453 -15.109 1 88.94 314 VAL A C 1
ATOM 2536 O O . VAL A 1 314 ? -6.426 -24.828 -16.172 1 88.94 314 VAL A O 1
ATOM 2539 N N . ILE A 1 315 ? -5.184 -25.5 -14.477 1 86.56 315 ILE A N 1
ATOM 2540 C CA . ILE A 1 315 ? -3.953 -24.922 -15 1 86.56 315 ILE A CA 1
ATOM 2541 C C . ILE A 1 315 ? -3.498 -25.703 -16.234 1 86.56 315 ILE A C 1
ATOM 2543 O O . ILE A 1 315 ? -2.986 -25.109 -17.188 1 86.56 315 ILE A O 1
ATOM 2547 N N . THR A 1 316 ? -3.615 -27.094 -16.219 1 69.5 316 THR A N 1
ATOM 2548 C CA . THR A 1 316 ? -3.018 -28 -17.188 1 69.5 316 THR A CA 1
ATOM 2549 C C . THR A 1 316 ? -3.992 -28.297 -18.328 1 69.5 316 THR A C 1
ATOM 2551 O O . THR A 1 316 ? -3.721 -29.141 -19.172 1 69.5 316 THR A O 1
ATOM 2554 N N . ALA A 1 317 ? -5.246 -27.828 -18.25 1 54.97 317 ALA A N 1
ATOM 2555 C CA . ALA A 1 317 ? -6.27 -28.328 -19.172 1 54.97 317 ALA A CA 1
ATOM 2556 C C . ALA A 1 317 ? -5.777 -28.312 -20.609 1 54.97 317 ALA A C 1
ATOM 2558 O O . ALA A 1 317 ? -6.113 -29.188 -21.406 1 54.97 317 ALA A O 1
ATOM 2559 N N . LYS A 1 318 ? -5.262 -27.172 -21.109 1 50.59 318 LYS A N 1
ATOM 2560 C CA . LYS A 1 318 ? -5.078 -27.281 -22.562 1 50.59 318 LYS A CA 1
ATOM 2561 C C . LYS A 1 318 ? -3.844 -28.109 -22.891 1 50.59 318 LYS A C 1
ATOM 2563 O O . LYS A 1 318 ? -3.693 -28.578 -24.031 1 50.59 318 LYS A O 1
ATOM 2568 N N . GLU A 1 319 ? -2.885 -28.016 -22 1 48.5 319 GLU A N 1
ATOM 2569 C CA . GLU A 1 319 ? -1.766 -28.891 -22.312 1 48.5 319 GLU A CA 1
ATOM 2570 C C . GLU A 1 319 ? -1.666 -30.047 -21.328 1 48.5 319 GLU A C 1
ATOM 2572 O O . GLU A 1 319 ? -2.041 -29.906 -20.156 1 48.5 319 GLU A O 1
ATOM 2577 N N . LYS A 1 320 ? -2.166 -31.219 -21.625 1 47.16 320 LYS A N 1
ATOM 2578 C CA . LYS A 1 320 ? -2.393 -32.5 -20.984 1 47.16 320 LYS A CA 1
ATOM 2579 C C . LYS A 1 320 ? -1.737 -32.562 -19.609 1 47.16 320 LYS A C 1
ATOM 2581 O O . LYS A 1 320 ? -2.248 -33.219 -18.703 1 47.16 320 LYS A O 1
ATOM 2586 N N . ILE A 1 321 ? -0.409 -32.719 -19.141 1 48.72 321 ILE A N 1
ATOM 2587 C CA . ILE A 1 321 ? 0.062 -33.688 -18.156 1 48.72 321 ILE A CA 1
ATOM 2588 C C . ILE A 1 321 ? 0.603 -32.938 -16.922 1 48.72 321 ILE A C 1
ATOM 2590 O O . ILE A 1 321 ? 1.024 -33.594 -15.961 1 48.72 321 ILE A O 1
ATOM 2594 N N . TYR A 1 322 ? 1.195 -31.641 -16.75 1 61.62 322 TYR A N 1
ATOM 2595 C CA . TYR A 1 322 ? 2.264 -31.688 -15.758 1 61.62 322 TYR A CA 1
ATOM 2596 C C . TYR A 1 322 ? 1.804 -31.078 -14.43 1 61.62 322 TYR A C 1
ATOM 2598 O O . TYR A 1 322 ? 1.738 -29.859 -14.289 1 61.62 322 TYR A O 1
ATOM 2606 N N . GLU A 1 323 ? 1.271 -32.031 -13.547 1 70.06 323 GLU A N 1
ATOM 2607 C CA . GLU A 1 323 ? 1.139 -31.688 -12.133 1 70.06 323 GLU A CA 1
ATOM 2608 C C . GLU A 1 323 ? 2.344 -30.891 -11.648 1 70.06 323 GLU A C 1
ATOM 2610 O O . GLU A 1 323 ? 3.48 -31.172 -12.031 1 70.06 323 GLU A O 1
ATOM 2615 N N . GLY A 1 324 ? 2.057 -29.766 -11.062 1 77.25 324 GLY A N 1
ATOM 2616 C CA . GLY A 1 324 ? 3.137 -28.953 -10.531 1 77.25 324 GLY A CA 1
ATOM 2617 C C . GLY A 1 324 ? 3.336 -27.641 -11.289 1 77.25 324 GLY A C 1
ATOM 2618 O O . GLY A 1 324 ? 4.105 -26.781 -10.859 1 77.25 324 GLY A O 1
ATOM 2619 N N . GLU A 1 325 ? 2.562 -27.531 -12.383 1 86.94 325 GLU A N 1
ATOM 2620 C CA . GLU A 1 325 ? 2.658 -26.266 -13.117 1 86.94 325 GLU A CA 1
ATOM 2621 C C . GLU A 1 325 ? 2.061 -25.109 -12.32 1 86.94 325 GLU A C 1
ATOM 2623 O O . GLU A 1 325 ? 1.027 -25.281 -11.672 1 86.94 325 GLU A O 1
ATOM 2628 N N . TRP A 1 326 ? 2.777 -23.984 -12.414 1 91.38 326 TRP A N 1
ATOM 2629 C CA . TRP A 1 326 ? 2.262 -22.781 -11.766 1 91.38 326 TRP A CA 1
ATOM 2630 C C . TRP A 1 326 ? 1.342 -22 -12.711 1 91.38 326 TRP A C 1
ATOM 2632 O O . TRP A 1 326 ? 1.471 -22.109 -13.93 1 91.38 326 TRP A O 1
ATOM 2642 N N . PRO A 1 327 ? 0.362 -21.297 -12.133 1 95 327 PRO A N 1
ATOM 2643 C CA . PRO A 1 327 ? -0.456 -20.422 -12.977 1 95 327 PRO A CA 1
ATOM 2644 C C . PRO A 1 327 ? 0.381 -19.438 -13.797 1 95 327 PRO A C 1
ATOM 2646 O O . PRO A 1 327 ? 1.399 -18.938 -13.312 1 95 327 PRO A O 1
ATOM 2649 N N . ASP A 1 328 ? -0.076 -19.094 -15.008 1 95.56 328 ASP A N 1
ATOM 2650 C CA . ASP A 1 328 ? 0.62 -18.172 -15.898 1 95.56 328 ASP A CA 1
ATOM 2651 C C . ASP A 1 328 ? 0.638 -16.766 -15.312 1 95.56 328 ASP A C 1
ATOM 2653 O O . ASP A 1 328 ? -0.109 -16.453 -14.383 1 95.56 328 ASP A O 1
ATOM 2657 N N . TYR A 1 329 ? 1.583 -15.977 -15.852 1 97.38 329 TYR A N 1
ATOM 2658 C CA . TYR A 1 329 ? 1.491 -14.547 -15.578 1 97.38 329 TYR A CA 1
ATOM 2659 C C . TYR A 1 329 ? 0.108 -14.016 -15.938 1 97.38 329 TYR A C 1
ATOM 2661 O O . TYR A 1 329 ? -0.457 -14.375 -16.969 1 97.38 329 TYR A O 1
ATOM 2669 N N . SER A 1 330 ? -0.49 -13.211 -14.992 1 98.5 330 SER A N 1
ATOM 2670 C CA . SER A 1 330 ? -1.772 -12.531 -15.156 1 98.5 330 SER A CA 1
ATOM 2671 C C . SER A 1 330 ? -2.924 -13.531 -15.188 1 98.5 330 SER A C 1
ATOM 2673 O O . SER A 1 330 ? -3.996 -13.234 -15.719 1 98.5 330 SER A O 1
ATOM 2675 N N . ALA A 1 331 ? -2.627 -14.766 -14.742 1 98.12 331 ALA A N 1
ATOM 2676 C CA . ALA A 1 331 ? -3.742 -15.672 -14.469 1 98.12 331 ALA A CA 1
ATOM 2677 C C . ALA A 1 331 ? -4.672 -15.078 -13.406 1 98.12 331 ALA A C 1
ATOM 2679 O O . ALA A 1 331 ? -4.262 -14.227 -12.617 1 98.12 331 ALA A O 1
ATOM 2680 N N . ASP A 1 332 ? -5.941 -15.555 -13.422 1 98.62 332 ASP A N 1
ATOM 2681 C CA . ASP A 1 332 ? -6.93 -14.953 -12.539 1 98.62 332 ASP A CA 1
ATOM 2682 C C . ASP A 1 332 ? -7.945 -15.984 -12.062 1 98.62 332 ASP A C 1
ATOM 2684 O O . ASP A 1 332 ? -8.352 -16.859 -12.828 1 98.62 332 ASP A O 1
ATOM 2688 N N . ILE A 1 333 ? -8.273 -15.977 -10.805 1 98.75 333 ILE A N 1
ATOM 2689 C CA . ILE A 1 333 ? -9.406 -16.672 -10.203 1 98.75 333 ILE A CA 1
ATOM 2690 C C . ILE A 1 333 ? -10.461 -15.672 -9.75 1 98.75 333 ILE A C 1
ATOM 2692 O O . ILE A 1 333 ? -10.172 -14.797 -8.922 1 98.75 333 ILE A O 1
ATOM 2696 N N . THR A 1 334 ? -11.664 -15.789 -10.242 1 98.88 334 THR A N 1
ATOM 2697 C CA . THR A 1 334 ? -12.719 -14.836 -9.93 1 98.88 334 THR A CA 1
ATOM 2698 C C . THR A 1 334 ? -13.891 -15.531 -9.242 1 98.88 334 THR A C 1
ATOM 2700 O O . THR A 1 334 ? -14.406 -16.531 -9.742 1 98.88 334 THR A O 1
ATOM 2703 N N . PHE A 1 335 ? -14.297 -15.023 -8.117 1 98.81 335 PHE A N 1
ATOM 2704 C CA . PHE A 1 335 ? -15.492 -15.438 -7.383 1 98.81 335 PHE A CA 1
ATOM 2705 C C . PHE A 1 335 ? -16.641 -14.469 -7.621 1 98.81 335 PHE A C 1
ATOM 2707 O O . PHE A 1 335 ? -16.469 -13.25 -7.523 1 98.81 335 PHE A O 1
ATOM 2714 N N . GLU A 1 336 ? -17.781 -14.984 -7.926 1 98.56 336 GLU A N 1
ATOM 2715 C CA . GLU A 1 336 ? -19 -14.188 -8.047 1 98.56 336 GLU A CA 1
ATOM 2716 C C . GLU A 1 336 ? -20.047 -14.633 -7.023 1 98.56 336 GLU A C 1
ATOM 2718 O O . GLU A 1 336 ? -20.281 -15.828 -6.84 1 98.56 336 GLU A O 1
ATOM 2723 N N . LEU A 1 337 ? -20.625 -13.695 -6.363 1 97.56 337 LEU A N 1
ATOM 2724 C CA . LEU A 1 337 ? -21.719 -13.969 -5.441 1 97.56 337 LEU A CA 1
ATOM 2725 C C . LEU A 1 337 ? -23.062 -13.57 -6.059 1 97.56 337 LEU A C 1
ATOM 2727 O O . LEU A 1 337 ? -23.219 -12.445 -6.527 1 97.56 337 LEU A O 1
ATOM 2731 N N . TYR A 1 338 ? -23.984 -14.5 -6.043 1 96.5 338 TYR A N 1
ATOM 2732 C CA . TYR A 1 338 ? -25.344 -14.281 -6.551 1 96.5 338 TYR A CA 1
ATOM 2733 C C . TYR A 1 338 ? -26.375 -14.438 -5.438 1 96.5 338 TYR A C 1
ATOM 2735 O O . TYR A 1 338 ? -26.25 -15.32 -4.586 1 96.5 338 TYR A O 1
ATOM 2743 N N . LEU A 1 339 ? -27.297 -13.57 -5.48 1 93.38 339 LEU A N 1
ATOM 2744 C CA . LEU A 1 339 ? -28.391 -13.656 -4.527 1 93.38 339 LEU A CA 1
ATOM 2745 C C . LEU A 1 339 ? -29.734 -13.844 -5.25 1 93.38 339 LEU A C 1
ATOM 2747 O O . LEU A 1 339 ? -29.969 -13.234 -6.293 1 93.38 339 LEU A O 1
ATOM 2751 N N . ASN A 1 340 ? -30.438 -14.773 -4.859 1 88.5 340 ASN A N 1
ATOM 2752 C CA . ASN A 1 340 ? -31.812 -15.008 -5.277 1 88.5 340 ASN A CA 1
ATOM 2753 C C . ASN A 1 340 ? -32.75 -15.172 -4.078 1 88.5 340 ASN A C 1
ATOM 2755 O O . ASN A 1 340 ? -32.812 -16.25 -3.49 1 88.5 340 ASN A O 1
ATOM 2759 N N . ASN A 1 341 ? -33.531 -14.125 -3.824 1 78.62 341 ASN A N 1
ATOM 2760 C CA . ASN A 1 341 ? -34.406 -14.117 -2.648 1 78.62 341 ASN A CA 1
ATOM 2761 C C . ASN A 1 341 ? -33.625 -14.516 -1.389 1 78.62 341 ASN A C 1
ATOM 2763 O O . ASN A 1 341 ? -32.656 -13.852 -0.999 1 78.62 341 ASN A O 1
ATOM 2767 N N . SER A 1 342 ? -33.75 -15.68 -0.932 1 74.88 342 SER A N 1
ATOM 2768 C CA . SER A 1 342 ? -33.156 -16.031 0.357 1 74.88 342 SER A CA 1
ATOM 2769 C C . SER A 1 342 ? -31.969 -16.953 0.184 1 74.88 342 SER A C 1
ATOM 2771 O O . SER A 1 342 ? -31.375 -17.406 1.168 1 74.88 342 SER A O 1
ATOM 2773 N N . THR A 1 343 ? -31.609 -17.062 -1.031 1 89.06 343 THR A N 1
ATOM 2774 C CA . THR A 1 343 ? -30.516 -18.016 -1.232 1 89.06 343 THR A CA 1
ATOM 2775 C C . THR A 1 343 ? -29.297 -17.312 -1.818 1 89.06 343 THR A C 1
ATOM 2777 O O . THR A 1 343 ? -29.438 -16.438 -2.682 1 89.06 343 THR A O 1
ATOM 2780 N N . ALA A 1 344 ? -28.188 -17.625 -1.201 1 95 344 ALA A N 1
ATOM 2781 C CA . ALA A 1 344 ? -26.906 -17.141 -1.694 1 95 344 ALA A CA 1
ATOM 2782 C C . ALA A 1 344 ? -26.125 -18.234 -2.416 1 95 344 ALA A C 1
ATOM 2784 O O . ALA A 1 344 ? -26 -19.359 -1.902 1 95 344 ALA A O 1
ATOM 2785 N N . SER A 1 345 ? -25.703 -17.984 -3.641 1 96.38 345 SER A N 1
ATOM 2786 C CA . SER A 1 345 ? -24.922 -18.922 -4.445 1 96.38 345 SER A CA 1
ATOM 2787 C C . SER A 1 345 ? -23.688 -18.25 -5.039 1 96.38 345 SER A C 1
ATOM 2789 O O . SER A 1 345 ? -23.562 -17.031 -4.988 1 96.38 345 SER A O 1
ATOM 2791 N N . PHE A 1 346 ? -22.781 -19.078 -5.484 1 97.81 346 PHE A N 1
ATOM 2792 C CA . PHE A 1 346 ? -21.562 -18.5 -6.031 1 97.81 346 PHE A CA 1
ATOM 2793 C C . PHE A 1 346 ? -21.172 -19.188 -7.336 1 97.81 346 PHE A C 1
ATOM 2795 O O . PHE A 1 346 ? -21.688 -20.266 -7.645 1 97.81 346 PHE A O 1
ATOM 2802 N N . LYS A 1 347 ? -20.391 -18.516 -8.125 1 98.06 347 LYS A N 1
ATOM 2803 C CA . LYS A 1 347 ? -19.656 -19.047 -9.266 1 98.06 347 LYS A CA 1
ATOM 2804 C C . LYS A 1 347 ? -18.172 -18.734 -9.164 1 98.06 347 LYS A C 1
ATOM 2806 O O . LYS A 1 347 ? -17.781 -17.734 -8.531 1 98.06 347 LYS A O 1
ATOM 2811 N N . ILE A 1 348 ? -17.359 -19.625 -9.711 1 98.19 348 ILE A N 1
ATOM 2812 C CA . ILE A 1 348 ? -15.914 -19.406 -9.781 1 98.19 348 ILE A CA 1
ATOM 2813 C C . ILE A 1 348 ? -15.453 -19.5 -11.234 1 98.19 348 ILE A C 1
ATOM 2815 O O . ILE A 1 348 ? -15.828 -20.438 -11.945 1 98.19 348 ILE A O 1
ATOM 2819 N N . PHE A 1 349 ? -14.688 -18.562 -11.664 1 98.31 349 PHE A N 1
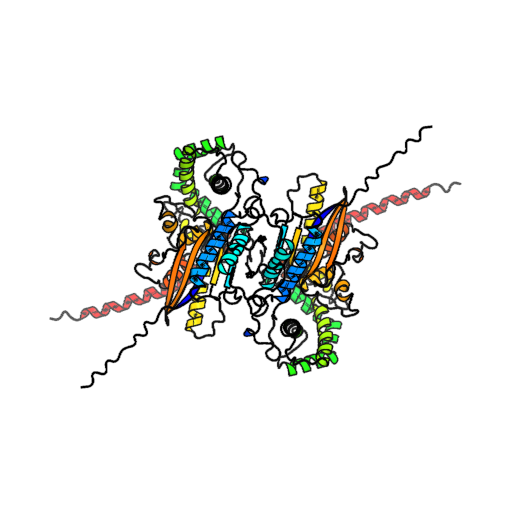ATOM 2820 C CA . PHE A 1 349 ? -14.102 -18.562 -13 1 98.31 349 PHE A CA 1
ATOM 2821 C C . PHE A 1 349 ? -12.578 -18.578 -12.93 1 98.31 349 PHE A C 1
ATOM 2823 O O . PHE A 1 349 ? -11.992 -18.031 -12 1 98.31 349 PHE A O 1
ATOM 2830 N N . TYR A 1 350 ? -11.961 -19.25 -13.859 1 97.31 350 TYR A N 1
ATOM 2831 C CA . TYR A 1 350 ? -10.516 -19.266 -14.008 1 97.31 350 TYR A CA 1
ATOM 2832 C C . TYR A 1 350 ? -10.102 -18.703 -15.367 1 97.31 350 TYR A C 1
ATOM 2834 O O . TYR A 1 350 ? -10.711 -19.031 -16.391 1 97.31 350 TYR A O 1
ATOM 2842 N N . LEU A 1 351 ? -9.203 -17.781 -15.406 1 98 351 LEU A N 1
ATOM 2843 C CA . LEU A 1 351 ? -8.531 -17.281 -16.594 1 98 351 LEU A CA 1
ATOM 2844 C C . LEU A 1 351 ? -7.059 -17.688 -16.609 1 98 351 LEU A C 1
ATOM 2846 O O . LEU A 1 351 ? -6.289 -17.266 -15.742 1 98 351 LEU A O 1
ATOM 2850 N N . GLN A 1 352 ? -6.684 -18.484 -17.547 1 95.44 352 GLN A N 1
ATOM 2851 C CA . GLN A 1 352 ? -5.328 -19.031 -17.594 1 95.44 352 GLN A CA 1
ATOM 2852 C C . GLN A 1 352 ? -4.301 -17.922 -17.828 1 95.44 352 GLN A C 1
ATOM 2854 O O . GLN A 1 352 ? -3.244 -17.906 -17.188 1 95.44 352 GLN A O 1
ATOM 2859 N N . ASN A 1 353 ? -4.523 -17.094 -18.766 1 95.88 353 ASN A N 1
ATOM 2860 C CA . ASN A 1 353 ? -3.705 -15.945 -19.141 1 95.88 353 ASN A CA 1
ATOM 2861 C C . ASN A 1 353 ? -4.465 -14.984 -20.062 1 95.88 353 ASN A C 1
ATOM 2863 O O . ASN A 1 353 ? -5.652 -15.18 -20.312 1 95.88 353 ASN A O 1
ATOM 2867 N N . THR A 1 354 ? -3.834 -13.969 -20.578 1 95.94 354 THR A N 1
ATOM 2868 C CA . THR A 1 354 ? -4.531 -12.914 -21.297 1 95.94 354 THR A CA 1
ATOM 2869 C C . THR A 1 354 ? -4.953 -13.398 -22.688 1 95.94 354 THR A C 1
ATOM 2871 O O . THR A 1 354 ? -5.77 -12.758 -23.344 1 95.94 354 THR A O 1
ATOM 2874 N N . ASP A 1 355 ? -4.473 -14.508 -23.156 1 94.56 355 ASP A N 1
ATOM 2875 C CA . ASP A 1 355 ? -4.836 -15.07 -24.453 1 94.56 355 ASP A CA 1
ATOM 2876 C C . ASP A 1 355 ? -5.996 -16.047 -24.328 1 94.56 355 ASP A C 1
ATOM 2878 O O . ASP A 1 355 ? -6.457 -16.609 -25.328 1 94.56 355 ASP A O 1
ATOM 2882 N N . SER A 1 356 ? -6.43 -16.266 -23.172 1 94.69 356 SER A N 1
ATOM 2883 C CA . SER A 1 356 ? -7.52 -17.188 -22.891 1 94.69 356 SER A CA 1
ATOM 2884 C C . SER A 1 356 ? -8.789 -16.453 -22.5 1 94.69 356 SER A C 1
ATOM 2886 O O . SER A 1 356 ? -8.797 -15.227 -22.391 1 94.69 356 SER A O 1
ATOM 2888 N N . ASP A 1 357 ? -9.891 -17.172 -22.391 1 95.75 357 ASP A N 1
ATOM 2889 C CA . ASP A 1 357 ? -11.156 -16.641 -21.891 1 95.75 357 ASP A CA 1
ATOM 2890 C C . ASP A 1 357 ? -11.469 -17.172 -20.5 1 95.75 357 ASP A C 1
ATOM 2892 O O . ASP A 1 357 ? -10.883 -18.156 -20.047 1 95.75 357 ASP A O 1
ATOM 2896 N N . PHE A 1 358 ? -12.359 -16.453 -19.875 1 97.25 358 PHE A N 1
ATOM 2897 C CA . PHE A 1 358 ? -12.805 -16.922 -18.562 1 97.25 358 PHE A CA 1
ATOM 2898 C C . PHE A 1 358 ? -13.539 -18.25 -18.672 1 97.25 358 PHE A C 1
ATOM 2900 O O . PHE A 1 358 ? -14.453 -18.391 -19.5 1 97.25 358 PHE A O 1
ATOM 2907 N N . GLU A 1 359 ? -13.125 -19.203 -17.906 1 95.69 359 GLU A N 1
ATOM 2908 C CA . GLU A 1 359 ? -13.773 -20.516 -17.859 1 95.69 359 GLU A CA 1
ATOM 2909 C C . GLU A 1 359 ? -14.523 -20.719 -16.547 1 95.69 359 GLU A C 1
ATOM 2911 O O . GLU A 1 359 ? -13.961 -20.531 -15.461 1 95.69 359 GLU A O 1
ATOM 2916 N N . ASP A 1 360 ? -15.789 -21.047 -16.625 1 96.94 360 ASP A N 1
ATOM 2917 C CA . ASP A 1 360 ? -16.562 -21.391 -15.445 1 96.94 360 ASP A CA 1
ATOM 2918 C C . ASP A 1 360 ? -16.141 -22.75 -14.883 1 96.94 360 ASP A C 1
ATOM 2920 O O . ASP A 1 360 ? -16.375 -23.781 -15.508 1 96.94 360 ASP A O 1
ATOM 2924 N N . VAL A 1 361 ? -15.547 -22.719 -13.727 1 95.88 361 VAL A N 1
ATOM 2925 C CA . VAL A 1 361 ? -15.016 -23.953 -13.164 1 95.88 361 VAL A CA 1
ATOM 2926 C C . VAL A 1 361 ? -15.812 -24.344 -11.93 1 95.88 361 VAL A C 1
ATOM 2928 O O . VAL A 1 361 ? -15.359 -25.156 -11.117 1 95.88 361 VAL A O 1
ATOM 2931 N N . THR A 1 362 ? -16.984 -23.812 -11.719 1 97.06 362 THR A N 1
ATOM 2932 C CA . THR A 1 362 ? -17.812 -24 -10.539 1 97.06 362 THR A CA 1
ATOM 2933 C C . THR A 1 362 ? -18.172 -25.469 -10.359 1 97.06 362 THR A C 1
ATOM 2935 O O . THR A 1 362 ? -18.109 -26 -9.25 1 97.06 362 THR A O 1
ATOM 2938 N N . ASN A 1 363 ? -18.5 -26.109 -11.445 1 95.31 363 ASN A N 1
ATOM 2939 C CA . ASN A 1 363 ? -18.984 -27.469 -11.391 1 95.31 363 ASN A CA 1
ATOM 2940 C C . ASN A 1 363 ? -17.875 -28.453 -11.062 1 95.31 363 ASN A C 1
ATOM 2942 O O . ASN A 1 363 ? -18.125 -29.641 -10.828 1 95.31 363 ASN A O 1
ATOM 2946 N N . GLN A 1 364 ? -16.656 -27.984 -11.031 1 93.88 364 GLN A N 1
ATOM 2947 C CA . GLN A 1 364 ? -15.531 -28.859 -10.727 1 93.88 364 GLN A CA 1
ATOM 2948 C C . GLN A 1 364 ? -15.258 -28.891 -9.227 1 93.88 364 GLN A C 1
ATOM 2950 O O . GLN A 1 364 ? -14.43 -29.688 -8.758 1 93.88 364 GLN A O 1
ATOM 2955 N N . ILE A 1 365 ? -15.938 -28.094 -8.531 1 95.12 365 ILE A N 1
ATOM 2956 C CA . ILE A 1 365 ? -15.797 -28.078 -7.078 1 95.12 365 ILE A CA 1
ATOM 2957 C C . ILE A 1 365 ? -16.641 -29.203 -6.469 1 95.12 365 ILE A C 1
ATOM 2959 O O . ILE A 1 365 ? -17.797 -29.391 -6.855 1 95.12 365 ILE A O 1
ATOM 2963 N N . ALA A 1 366 ? -16.047 -29.891 -5.559 1 92.19 366 ALA A N 1
ATOM 2964 C CA . ALA A 1 366 ? -16.781 -30.953 -4.883 1 92.19 366 ALA A CA 1
ATOM 2965 C C . ALA A 1 366 ? -18.047 -30.406 -4.23 1 92.19 366 ALA A C 1
ATOM 2967 O O . ALA A 1 366 ? -18 -29.438 -3.479 1 92.19 366 ALA A O 1
ATOM 2968 N N . GLY A 1 367 ? -19.172 -30.938 -4.5 1 94.19 367 GLY A N 1
ATOM 2969 C CA . GLY A 1 367 ? -20.453 -30.5 -3.957 1 94.19 367 GLY A CA 1
ATOM 2970 C C . GLY A 1 367 ? -21.219 -29.594 -4.898 1 94.19 367 GLY A C 1
ATOM 2971 O O . GLY A 1 367 ? -22.359 -29.234 -4.629 1 94.19 367 GLY A O 1
ATOM 2972 N N . CYS A 1 368 ? -20.562 -29.188 -5.961 1 95.5 368 CYS A N 1
ATOM 2973 C CA . CYS A 1 368 ? -21.188 -28.25 -6.887 1 95.5 368 CYS A CA 1
ATOM 2974 C C . CYS A 1 368 ? -21.453 -28.906 -8.242 1 95.5 368 CYS A C 1
ATOM 2976 O O . CYS A 1 368 ? -21.734 -28.219 -9.219 1 95.5 368 CYS A O 1
ATOM 2978 N N . GLU A 1 369 ? -21.406 -30.172 -8.305 1 90 369 GLU A N 1
ATOM 2979 C CA . GLU A 1 369 ? -21.516 -30.906 -9.57 1 90 369 GLU A CA 1
ATOM 2980 C C . GLU A 1 369 ? -22.875 -30.703 -10.203 1 90 369 GLU A C 1
ATOM 2982 O O . GLU A 1 369 ? -23.906 -30.781 -9.523 1 90 369 GLU A O 1
ATOM 2987 N N . GLY A 1 370 ? -22.891 -30.453 -11.477 1 83.44 370 GLY A N 1
ATOM 2988 C CA . GLY A 1 370 ? -24.125 -30.406 -12.266 1 83.44 370 GLY A CA 1
ATOM 2989 C C . GLY A 1 370 ? -24.891 -29.109 -12.094 1 83.44 370 GLY A C 1
ATOM 2990 O O . GLY A 1 370 ? -25.984 -28.953 -12.656 1 83.44 370 GLY A O 1
ATOM 2991 N N . SER A 1 371 ? -24.391 -28.203 -11.305 1 82.19 371 SER A N 1
ATOM 2992 C CA . SER A 1 371 ? -25.141 -26.969 -11.062 1 82.19 371 SER A CA 1
ATOM 2993 C C . SER A 1 371 ? 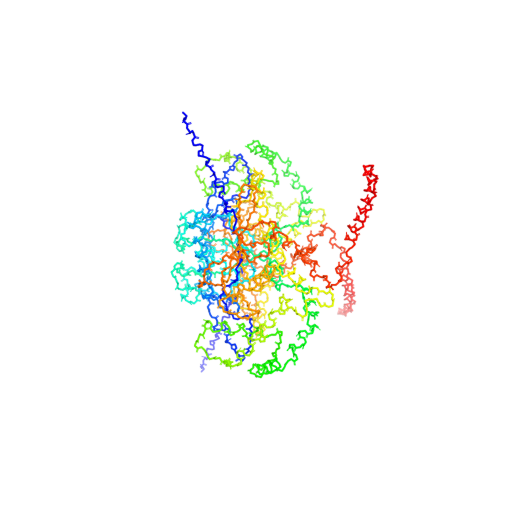-24.453 -25.781 -11.703 1 82.19 371 SER A C 1
ATOM 2995 O O . SER A 1 371 ? -23.219 -25.734 -11.805 1 82.19 371 SER A O 1
ATOM 2997 N N . GLU A 1 372 ? -25.312 -24.984 -12.203 1 85.62 372 GLU A N 1
ATOM 2998 C CA . GLU A 1 372 ? -24.781 -23.719 -12.734 1 85.62 372 GLU A CA 1
ATOM 2999 C C . GLU A 1 372 ? -24.266 -22.828 -11.617 1 85.62 372 GLU A C 1
ATOM 3001 O O . GLU A 1 372 ? -23.266 -22.125 -11.789 1 85.62 372 GLU A O 1
ATOM 3006 N N . PHE A 1 373 ? -25 -22.812 -10.547 1 91.25 373 PHE A N 1
ATOM 3007 C CA . PHE A 1 373 ? -24.609 -22.109 -9.328 1 91.25 373 PHE A CA 1
ATOM 3008 C C . PHE A 1 373 ? -24.391 -23.078 -8.18 1 91.25 373 PHE A C 1
ATOM 3010 O O . PHE A 1 373 ? -25 -24.156 -8.141 1 91.25 373 PHE A O 1
ATOM 3017 N N . CYS A 1 374 ? -23.5 -22.719 -7.379 1 96.12 374 CYS A N 1
ATOM 3018 C CA . CYS A 1 374 ? -23.25 -23.547 -6.203 1 96.12 374 CYS A CA 1
ATOM 3019 C C . CYS A 1 374 ? -23.641 -22.812 -4.926 1 96.12 374 CYS A C 1
ATOM 3021 O O . CYS A 1 374 ? -23.469 -21.594 -4.828 1 96.12 374 CYS A O 1
ATOM 3023 N N . ASP A 1 375 ? -24.172 -23.547 -3.998 1 95.81 375 ASP A N 1
ATOM 3024 C CA . ASP A 1 375 ? -24.594 -22.953 -2.738 1 95.81 375 ASP A CA 1
ATOM 3025 C C . ASP A 1 375 ? -23.406 -22.391 -1.965 1 95.81 375 ASP A C 1
ATOM 3027 O O . ASP A 1 375 ? -22.359 -23.016 -1.882 1 95.81 375 ASP A O 1
ATOM 3031 N N . LEU A 1 376 ? -23.609 -21.234 -1.374 1 97.06 376 LEU A N 1
ATOM 3032 C CA . LEU A 1 376 ? -22.547 -20.562 -0.641 1 97.06 376 LEU A CA 1
ATOM 3033 C C . LEU A 1 376 ? -22.047 -21.422 0.51 1 97.06 376 LEU A C 1
ATOM 3035 O O . LEU A 1 376 ? -20.859 -21.375 0.858 1 97.06 376 LEU A O 1
ATOM 3039 N N . GLU A 1 377 ? -22.938 -22.234 1.094 1 97 377 GLU A N 1
ATOM 3040 C CA . GLU A 1 377 ? -22.594 -23.078 2.24 1 97 377 GLU A CA 1
ATOM 3041 C C . GLU A 1 377 ? -21.5 -24.062 1.894 1 97 377 GLU A C 1
ATOM 3043 O O . GLU A 1 377 ? -20.688 -24.422 2.752 1 97 377 GLU A O 1
ATOM 3048 N N . ILE A 1 378 ? -21.469 -24.438 0.64 1 97.5 378 ILE A N 1
ATOM 3049 C CA . ILE A 1 378 ? -20.469 -25.438 0.213 1 97.5 378 ILE A CA 1
ATOM 3050 C C . ILE A 1 378 ? -19.078 -24.844 0.327 1 97.5 378 ILE A C 1
ATOM 3052 O O . ILE A 1 378 ? -18.172 -25.453 0.898 1 97.5 378 ILE A O 1
ATOM 3056 N N . ILE A 1 379 ? -18.859 -23.656 -0.159 1 98.06 379 ILE A N 1
ATOM 3057 C CA . ILE A 1 379 ? -17.531 -23.047 -0.126 1 98.06 379 ILE A CA 1
ATOM 3058 C C . ILE A 1 379 ? -17.203 -22.609 1.297 1 98.06 379 ILE A C 1
ATOM 3060 O O . ILE A 1 379 ? -16.031 -22.547 1.681 1 98.06 379 ILE A O 1
ATOM 3064 N N . GLU A 1 380 ? -18.219 -22.25 2.076 1 98.31 380 GLU A N 1
ATOM 3065 C CA . GLU A 1 380 ? -18 -21.922 3.484 1 98.31 380 GLU A CA 1
ATOM 3066 C C . GLU A 1 380 ? -17.406 -23.125 4.234 1 98.31 380 GLU A C 1
ATOM 3068 O O . GLU A 1 380 ? -16.516 -22.953 5.062 1 98.31 380 GLU A O 1
ATOM 3073 N N . GLU A 1 381 ? -17.953 -24.281 3.93 1 98.06 381 GLU A N 1
ATOM 3074 C CA . GLU A 1 381 ? -17.438 -25.5 4.555 1 98.06 381 GLU A CA 1
ATOM 3075 C C . GLU A 1 381 ? -15.992 -25.766 4.141 1 98.06 381 GLU A C 1
ATOM 3077 O O . GLU A 1 381 ? -15.164 -26.141 4.973 1 98.06 381 GLU A O 1
ATOM 3082 N N . ILE A 1 382 ? -15.734 -25.562 2.902 1 97.69 382 ILE A N 1
ATOM 3083 C CA . ILE A 1 382 ? -14.375 -25.734 2.408 1 97.69 382 ILE A CA 1
ATOM 3084 C C . ILE A 1 382 ? -13.445 -24.75 3.113 1 97.69 382 ILE A C 1
ATOM 3086 O O . ILE A 1 382 ? -12.375 -25.125 3.6 1 97.69 382 ILE A O 1
ATOM 3090 N N . ALA A 1 383 ? -13.828 -23.5 3.189 1 98.56 383 ALA A N 1
ATOM 3091 C CA . ALA A 1 383 ? -13.016 -22.453 3.807 1 98.56 383 ALA A CA 1
ATOM 3092 C C . ALA A 1 383 ? -12.742 -22.766 5.273 1 98.56 383 ALA A C 1
ATOM 3094 O O . ALA A 1 383 ? -11.609 -22.625 5.746 1 98.56 383 ALA A O 1
ATOM 3095 N N . LEU A 1 384 ? -13.758 -23.203 5.922 1 98.12 384 LEU A N 1
ATOM 3096 C CA . LEU A 1 384 ? -13.656 -23.469 7.355 1 98.12 384 LEU A CA 1
ATOM 3097 C C . LEU A 1 384 ? -12.641 -24.562 7.629 1 98.12 384 LEU A C 1
ATOM 3099 O O . LEU A 1 384 ? -11.93 -24.531 8.633 1 98.12 384 LEU A O 1
ATOM 3103 N N . LYS A 1 385 ? -12.625 -25.547 6.781 1 97.19 385 LYS A N 1
ATOM 3104 C CA . LYS A 1 385 ? -11.688 -26.656 6.926 1 97.19 385 LYS A CA 1
ATOM 3105 C C . LYS A 1 385 ? -10.242 -26.156 6.973 1 97.19 385 LYS A C 1
ATOM 3107 O O . LYS A 1 385 ? -9.398 -26.734 7.652 1 97.19 385 LYS A O 1
ATOM 3112 N N . TYR A 1 386 ? -9.969 -25.078 6.34 1 97.75 386 TYR A N 1
ATOM 3113 C CA . TYR A 1 386 ? -8.586 -24.625 6.207 1 97.75 386 TYR A CA 1
ATOM 3114 C C . TYR A 1 386 ? -8.352 -23.359 7.035 1 97.75 386 TYR A C 1
ATOM 3116 O O . TYR A 1 386 ? -7.301 -22.719 6.926 1 97.75 386 TYR A O 1
ATOM 3124 N N . LEU A 1 387 ? -9.273 -22.938 7.824 1 98.19 387 LEU A N 1
ATOM 3125 C CA . LEU A 1 387 ? -9.094 -21.797 8.695 1 98.19 387 LEU A CA 1
ATOM 3126 C C . LEU A 1 387 ? -8.055 -22.078 9.781 1 98.19 387 LEU A C 1
ATOM 3128 O O . LEU A 1 387 ? -8.188 -23.062 10.523 1 98.19 387 LEU A O 1
ATOM 3132 N N . PRO A 1 388 ? -6.977 -21.266 9.797 1 97.12 388 PRO A N 1
ATOM 3133 C CA . PRO A 1 388 ? -6.059 -21.469 10.922 1 97.12 388 PRO A CA 1
ATOM 3134 C C . PRO A 1 388 ? -6.758 -21.391 12.273 1 97.12 388 PRO A C 1
ATOM 3136 O O . PRO A 1 388 ? -7.621 -20.531 12.484 1 97.12 388 PRO A O 1
ATOM 3139 N N . PRO A 1 389 ? -6.363 -22.25 13.156 1 95.38 389 PRO A N 1
ATOM 3140 C CA . PRO A 1 389 ? -7.066 -22.312 14.445 1 95.38 389 PRO A CA 1
ATOM 3141 C C . PRO A 1 389 ? -6.727 -21.141 15.359 1 95.38 389 PRO A C 1
ATOM 3143 O O . PRO A 1 389 ? -7.414 -20.922 16.359 1 95.38 389 PRO A O 1
ATOM 3146 N N . LYS A 1 390 ? -5.699 -20.406 15.117 1 95.25 390 LYS A N 1
ATOM 3147 C CA . LYS A 1 390 ? -5.262 -19.234 15.844 1 95.25 390 LYS A CA 1
ATOM 3148 C C . LYS A 1 390 ? -4.895 -18.094 14.891 1 95.25 390 LYS A C 1
ATOM 3150 O O . LYS A 1 390 ? -4.895 -18.281 13.672 1 95.25 390 LYS A O 1
ATOM 3155 N N . GLU A 1 391 ? -4.664 -16.938 15.547 1 96.06 391 GLU A N 1
ATOM 3156 C CA . GLU A 1 391 ? -4.105 -15.875 14.719 1 96.06 391 GLU A CA 1
ATOM 3157 C C . GLU A 1 391 ? -2.836 -16.328 14.016 1 96.06 391 GLU A C 1
ATOM 3159 O O . GLU A 1 391 ? -2.016 -17.047 14.594 1 96.06 391 GLU A O 1
ATOM 3164 N N . ILE A 1 392 ? -2.711 -15.961 12.797 1 97.25 392 ILE A N 1
ATOM 3165 C CA . ILE A 1 392 ? -1.709 -16.531 11.906 1 97.25 392 ILE A CA 1
ATOM 3166 C C . ILE A 1 392 ? -0.318 -16.359 12.508 1 97.25 392 ILE A C 1
ATOM 3168 O O . ILE A 1 392 ? 0.532 -17.25 12.391 1 97.25 392 ILE A O 1
ATOM 3172 N N . GLU A 1 393 ? -0.047 -15.195 13.156 1 94.81 393 GLU A N 1
ATOM 3173 C CA . GLU A 1 393 ? 1.263 -14.945 13.75 1 94.81 393 GLU A CA 1
ATOM 3174 C C . GLU A 1 393 ? 1.561 -15.945 14.867 1 94.81 393 GLU A C 1
ATOM 3176 O O . GLU A 1 393 ? 2.691 -16.422 14.992 1 94.81 393 GLU A O 1
ATOM 3181 N N . GLU A 1 394 ? 0.598 -16.234 15.648 1 95.94 394 GLU A N 1
ATOM 3182 C CA . GLU A 1 394 ? 0.731 -17.219 16.719 1 95.94 394 GLU A CA 1
ATOM 3183 C C . GLU A 1 394 ? 0.841 -18.641 16.141 1 95.94 394 GLU A C 1
ATOM 3185 O O . GLU A 1 394 ? 1.677 -19.422 16.594 1 95.94 394 GLU A O 1
ATOM 3190 N N . PHE A 1 395 ? -0.063 -18.922 15.172 1 96.81 395 PHE A N 1
ATOM 3191 C CA . PHE A 1 395 ? -0.1 -20.234 14.562 1 96.81 395 PHE A CA 1
ATOM 3192 C C . PHE A 1 395 ? 1.242 -20.578 13.922 1 96.81 395 PHE A C 1
ATOM 3194 O O . PHE A 1 395 ? 1.689 -21.734 13.984 1 96.81 395 PHE A O 1
ATOM 3201 N N . CYS A 1 396 ? 1.907 -19.625 13.359 1 97.31 396 CYS A N 1
ATOM 3202 C CA . CYS A 1 396 ? 3.182 -19.797 12.672 1 97.31 396 CYS A CA 1
ATOM 3203 C C . CYS A 1 396 ? 4.289 -20.156 13.656 1 97.31 396 CYS A C 1
ATOM 3205 O O . CYS A 1 396 ? 5.336 -20.672 13.258 1 97.31 396 CYS A O 1
ATOM 3207 N N . GLU A 1 397 ? 4.062 -19.938 14.93 1 96.06 397 GLU A N 1
ATOM 3208 C CA . GLU A 1 397 ? 5.078 -20.219 15.938 1 96.06 397 GLU A CA 1
ATOM 3209 C C . GLU A 1 397 ? 4.875 -21.578 16.578 1 96.06 397 GLU A C 1
ATOM 3211 O O . GLU A 1 397 ? 5.738 -22.062 17.312 1 96.06 397 GLU A O 1
ATOM 3216 N N . ILE A 1 398 ? 3.82 -22.219 16.297 1 94.19 398 ILE A N 1
ATOM 3217 C CA . ILE A 1 398 ? 3.5 -23.516 16.891 1 94.19 398 ILE A CA 1
ATOM 3218 C C . ILE A 1 398 ? 4.051 -24.641 16 1 94.19 398 ILE A C 1
ATOM 3220 O O . ILE A 1 398 ? 3.65 -24.781 14.844 1 94.19 398 ILE A O 1
ATOM 3224 N N . PRO A 1 399 ? 4.887 -25.469 16.547 1 91.62 399 PRO A N 1
ATOM 3225 C CA . PRO A 1 399 ? 5.402 -26.578 15.75 1 91.62 399 PRO A CA 1
ATOM 3226 C C . PRO A 1 399 ? 4.316 -27.578 15.359 1 91.62 399 PRO A C 1
ATOM 3228 O O . PRO A 1 399 ? 3.344 -27.766 16.094 1 91.62 399 PRO A O 1
ATOM 3231 N N . PRO A 1 400 ? 4.559 -28.188 14.203 1 89.88 400 PRO A N 1
ATOM 3232 C CA . PRO A 1 400 ? 3.57 -29.188 13.789 1 89.88 400 PRO A CA 1
ATOM 3233 C C . PRO A 1 400 ? 3.48 -30.359 14.758 1 89.88 400 PRO A C 1
ATOM 3235 O O . PRO A 1 400 ? 4.496 -30.781 15.312 1 89.88 400 PRO A O 1
ATOM 3238 N N . GLY A 1 401 ? 2.314 -31.047 14.938 1 77.31 401 GLY A N 1
ATOM 3239 C CA . GLY A 1 401 ? 2.117 -32.188 15.812 1 77.31 401 GLY A CA 1
ATOM 3240 C C . GLY A 1 401 ? 1.769 -31.812 17.234 1 77.31 401 GLY A C 1
ATOM 3241 O O . GLY A 1 401 ? 1.285 -32.625 18.016 1 77.31 401 GLY A O 1
ATOM 3242 N N . LEU A 1 402 ? 2.117 -30.703 17.719 1 59.41 402 LEU A N 1
ATOM 3243 C CA . LEU A 1 402 ? 1.854 -30.266 19.078 1 59.41 402 LEU A CA 1
ATOM 3244 C C . LEU A 1 402 ? 0.489 -29.594 19.188 1 59.41 402 LEU A C 1
ATOM 3246 O O . LEU A 1 402 ? 0.137 -29.062 20.234 1 59.41 402 LEU A O 1
ATOM 3250 N N . GLU A 1 403 ? -0.272 -29.609 18.109 1 56.5 403 GLU A N 1
ATOM 3251 C CA . GLU A 1 403 ? -1.516 -28.844 18.125 1 56.5 403 GLU A CA 1
ATOM 3252 C C . GLU A 1 403 ? -2.449 -29.344 19.234 1 56.5 403 GLU A C 1
ATOM 3254 O O . GLU A 1 403 ? -3.373 -28.625 19.641 1 56.5 403 GLU A O 1
ATOM 3259 N N . LEU A 1 404 ? -2.475 -30.688 19.547 1 44.97 404 LEU A N 1
ATOM 3260 C CA . LEU A 1 404 ? -3.527 -31.312 20.328 1 44.97 404 LEU A CA 1
ATOM 3261 C C . LEU A 1 404 ? -3.588 -30.719 21.734 1 44.97 404 LEU A C 1
ATOM 3263 O O . LEU A 1 404 ? -4.535 -30.969 22.484 1 44.97 404 LEU A O 1
ATOM 3267 N N . PHE A 1 405 ? -2.598 -30.156 22.234 1 38.97 405 PHE A N 1
ATOM 3268 C CA . PHE A 1 405 ? -2.723 -29.938 23.656 1 38.97 405 PHE A CA 1
ATOM 3269 C C . PHE A 1 405 ? -3.389 -28.609 23.953 1 38.97 405 PHE A C 1
ATOM 3271 O O . PHE A 1 405 ? -2.818 -27.766 24.641 1 38.97 405 PHE A O 1
ATOM 3278 N N . SER A 1 406 ? -4.094 -28.156 23.016 1 40.19 406 SER A N 1
ATOM 3279 C CA . SER A 1 406 ? -4.762 -26.953 23.516 1 40.19 406 SER A CA 1
ATOM 3280 C C . SER A 1 406 ? -5.832 -27.312 24.547 1 40.19 406 SER A C 1
ATOM 3282 O O . SER A 1 406 ? -6.66 -28.188 24.312 1 40.19 406 SER A O 1
ATOM 3284 N N . PRO A 1 407 ? -5.762 -26.922 25.766 1 36.12 407 PRO A N 1
ATOM 3285 C CA . PRO A 1 407 ? -6.723 -27.25 26.812 1 36.12 407 PRO A CA 1
ATOM 3286 C C . PRO A 1 407 ? -8.172 -27 26.406 1 36.12 407 PRO A C 1
ATOM 3288 O O . PRO A 1 407 ? -9.086 -27.672 26.875 1 36.12 407 PRO A O 1
ATOM 3291 N N . LYS A 1 408 ? -8.422 -26.016 25.625 1 36.47 408 LYS A N 1
ATOM 3292 C CA . LYS A 1 408 ? -9.828 -25.656 25.469 1 36.47 408 LYS A CA 1
ATOM 3293 C C . LYS A 1 408 ? -10.57 -26.672 24.609 1 36.47 408 LYS A C 1
ATOM 3295 O O . LYS A 1 408 ? -11.805 -26.719 24.609 1 36.47 408 LYS A O 1
ATOM 3300 N N . MET A 1 409 ? -9.875 -27.422 23.75 1 33.28 409 MET A N 1
ATOM 3301 C CA . MET A 1 409 ? -10.617 -28.438 23.016 1 33.28 409 MET A CA 1
ATOM 3302 C C . MET A 1 409 ? -10.922 -29.641 23.891 1 33.28 409 MET A C 1
ATOM 3304 O O . MET A 1 409 ? -11.695 -30.516 23.5 1 33.28 409 MET A O 1
ATOM 3308 N N . GLN A 1 410 ? -10.172 -29.953 24.859 1 33.94 410 GLN A N 1
ATOM 3309 C CA . GLN A 1 410 ? -10.57 -31.016 25.781 1 33.94 410 GLN A CA 1
ATOM 3310 C C . GLN A 1 410 ? -11.938 -30.719 26.391 1 33.94 410 GLN A C 1
ATOM 3312 O O . GLN A 1 410 ? -12.578 -31.625 26.953 1 33.94 410 GLN A O 1
ATOM 3317 N N . ALA A 1 411 ? -12.242 -29.453 26.453 1 33.94 411 ALA A N 1
ATOM 3318 C CA . ALA A 1 411 ? -13.477 -29.188 27.172 1 33.94 411 ALA A CA 1
ATOM 3319 C C . ALA A 1 411 ? -14.695 -29.562 26.328 1 33.94 411 ALA A C 1
ATOM 3321 O O . ALA A 1 411 ? -15.727 -29.969 26.875 1 33.94 411 ALA A O 1
ATOM 3322 N N . LEU A 1 412 ? -14.586 -29.453 24.891 1 32.38 412 LEU A N 1
ATOM 3323 C CA . LEU A 1 412 ? -15.82 -29.75 24.172 1 32.38 412 LEU A CA 1
ATOM 3324 C C . LEU A 1 412 ? -16.031 -31.266 24.094 1 32.38 412 LEU A C 1
ATOM 3326 O O . LEU A 1 412 ? -17.156 -31.719 23.906 1 32.38 412 LEU A O 1
ATOM 3330 N N . SER A 1 413 ? -14.938 -32.125 24.047 1 31.02 413 SER A N 1
ATOM 3331 C CA . SER A 1 413 ? -15.234 -33.531 24 1 31.02 413 SER A CA 1
ATOM 3332 C C . SER A 1 413 ? -15.867 -34 25.312 1 31.02 413 SER A C 1
ATOM 3334 O O . SER A 1 413 ? -16.344 -35.156 25.391 1 31.02 413 SER A O 1
ATOM 3336 N N . LYS A 1 414 ? -15.539 -33.281 26.359 1 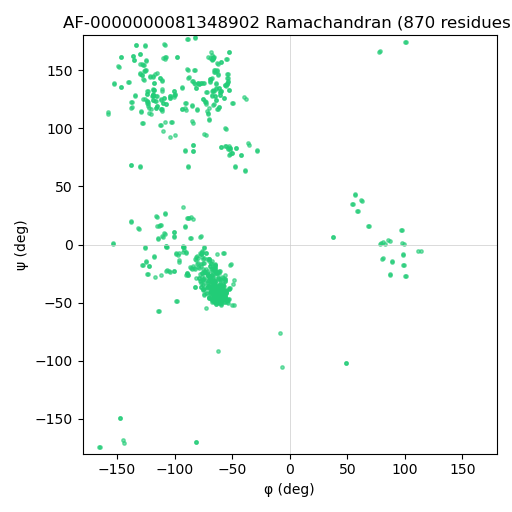34.06 414 LYS A N 1
ATOM 3337 C CA . LYS A 1 414 ? -16.141 -33.781 27.594 1 34.06 414 LYS A CA 1
ATOM 3338 C C . LYS A 1 414 ? -17.656 -33.656 27.547 1 34.06 414 LYS A C 1
ATOM 3340 O O . LYS A 1 414 ? -18.375 -34.406 28.234 1 34.06 414 LYS A O 1
ATOM 3345 N N . ASN A 1 415 ? -18.094 -32.562 26.844 1 30.81 415 ASN A N 1
ATOM 3346 C CA . ASN A 1 415 ? -19.547 -32.438 27.031 1 30.81 415 ASN A CA 1
ATOM 3347 C C . ASN A 1 415 ? -20.297 -33.406 26.109 1 30.81 415 ASN A C 1
ATOM 3349 O O . ASN A 1 415 ? -21.531 -33.375 26.062 1 30.81 415 ASN A O 1
ATOM 3353 N N . SER A 1 416 ? -19.562 -33.938 25.047 1 31.67 416 SER A N 1
ATOM 3354 C CA . SER A 1 416 ? -20.406 -34.781 24.188 1 31.67 416 SER A CA 1
ATOM 3355 C C . SER A 1 416 ? -20.766 -36.094 24.859 1 31.67 416 SER A C 1
ATOM 3357 O O . SER A 1 416 ? -21.594 -36.844 24.344 1 31.67 416 SER A O 1
ATOM 3359 N N . ASN A 1 417 ? -19.938 -36.5 25.781 1 30.33 417 ASN A N 1
ATOM 3360 C CA . ASN A 1 417 ? -20.281 -37.812 26.297 1 30.33 417 ASN A CA 1
ATOM 3361 C C . ASN A 1 417 ? -21.625 -37.812 27 1 30.33 417 ASN A C 1
ATOM 3363 O O . ASN A 1 417 ? -22.078 -38.844 27.5 1 30.33 417 ASN A O 1
ATOM 3367 N N . LYS A 1 418 ? -21.938 -36.562 27.422 1 30.42 418 LYS A N 1
ATOM 3368 C CA . LYS A 1 418 ? -23.156 -36.625 28.234 1 30.42 418 LYS A CA 1
ATOM 3369 C C . LYS A 1 418 ? -24.359 -36.969 27.375 1 30.42 418 LYS A C 1
ATOM 3371 O O . LYS A 1 418 ? -25.438 -37.281 27.891 1 30.42 418 LYS A O 1
ATOM 3376 N N . PHE A 1 419 ? -24.188 -36.625 26.016 1 29.2 419 PHE A N 1
ATOM 3377 C CA . PHE A 1 419 ? -25.469 -36.719 25.344 1 29.2 419 PHE A CA 1
ATOM 3378 C C . PHE A 1 419 ? -25.734 -38.156 24.922 1 29.2 419 PHE A C 1
ATOM 3380 O O . PHE A 1 419 ? -26.859 -38.5 24.5 1 29.2 419 PHE A O 1
ATOM 3387 N N . HIS A 1 420 ? -24.641 -38.938 24.891 1 29.22 420 HIS A N 1
ATOM 3388 C CA . HIS A 1 420 ? -24.938 -40.219 24.25 1 29.22 420 HIS A CA 1
ATOM 3389 C C . HIS A 1 420 ? -25.859 -41.062 25.125 1 29.22 420 HIS A C 1
ATOM 3391 O O . HIS A 1 420 ? -26.391 -42.094 24.688 1 29.22 420 HIS A O 1
ATOM 3397 N N . ALA A 1 421 ? -25.641 -40.75 26.406 1 29.02 421 ALA A N 1
ATOM 3398 C CA . ALA A 1 421 ? -26.125 -41.812 27.266 1 29.02 421 ALA A CA 1
ATOM 3399 C C . ALA A 1 421 ? -27.656 -41.938 27.188 1 29.02 421 ALA A C 1
ATOM 3401 O O . ALA A 1 421 ? -28.219 -43 27.484 1 29.02 421 ALA A O 1
ATOM 3402 N N . PHE A 1 422 ? -28.172 -40.719 26.984 1 28.09 422 PHE A N 1
ATOM 3403 C CA . PHE A 1 422 ? -29.562 -40.75 27.422 1 28.09 422 PHE A CA 1
ATOM 3404 C C . PHE A 1 422 ? -30.422 -41.531 26.453 1 28.09 422 PHE A C 1
ATOM 3406 O O . PHE A 1 422 ? -31.594 -41.844 26.75 1 28.09 422 PHE A O 1
ATOM 3413 N N . LEU A 1 423 ? -29.859 -41.625 25.234 1 26.84 423 LEU A N 1
ATOM 3414 C CA . LEU A 1 423 ? -30.891 -41.969 24.25 1 26.84 423 LEU A CA 1
ATOM 3415 C C . LEU A 1 423 ? -31.25 -43.438 24.328 1 26.84 423 LEU A C 1
ATOM 3417 O O . LEU A 1 423 ? -32.125 -43.906 23.578 1 26.84 423 LEU A O 1
ATOM 3421 N N . PHE A 1 424 ? -30.359 -44.156 24.984 1 28.33 424 PHE A N 1
ATOM 3422 C CA . PHE A 1 424 ? -30.484 -45.562 24.672 1 28.33 424 PHE A CA 1
ATOM 3423 C C . PHE A 1 424 ? -31.797 -46.125 25.203 1 28.33 424 PHE A C 1
ATOM 3425 O O . PHE A 1 424 ? -32.188 -47.25 24.844 1 28.33 424 PHE A O 1
ATOM 3432 N N . PHE A 1 425 ? -32.188 -45.531 26.312 1 27.22 425 PHE A N 1
ATOM 3433 C CA . PHE A 1 425 ? -32.969 -46.406 27.172 1 27.22 425 PHE A CA 1
ATOM 3434 C C . PHE A 1 425 ? -34.312 -46.719 26.531 1 27.22 425 PHE A C 1
ATOM 3436 O O . PHE A 1 425 ? -34.969 -47.688 26.906 1 27.22 425 PHE A O 1
ATOM 3443 N N . SER A 1 426 ? -34.812 -45.688 25.875 1 24.8 426 SER A N 1
ATOM 3444 C CA . SER A 1 426 ? -36.281 -45.688 25.984 1 24.8 426 SER A CA 1
ATOM 3445 C C . SER A 1 426 ? -36.906 -46.75 25.109 1 24.8 426 SER A C 1
ATOM 3447 O O . SER A 1 426 ? -38.125 -46.906 25.109 1 24.8 426 SER A O 1
ATOM 3449 N N . TYR A 1 427 ? -36.156 -47.125 24.109 1 25.69 427 TYR A N 1
ATOM 3450 C CA . TYR A 1 427 ? -37 -47.625 23.016 1 25.69 427 TYR A CA 1
ATOM 3451 C C . TYR A 1 427 ? -37.5 -49.031 23.312 1 25.69 427 TYR A C 1
ATOM 3453 O O . TYR A 1 427 ? -38.094 -49.688 22.438 1 25.69 427 TYR A O 1
ATOM 3461 N N . PHE A 1 428 ? -37 -49.625 24.359 1 27.02 428 PHE A N 1
ATOM 3462 C CA . PHE A 1 428 ? -37.188 -51.062 24.344 1 27.02 428 PHE A CA 1
ATOM 3463 C C . PHE A 1 428 ? -38.656 -51.438 24.453 1 27.02 428 PHE A C 1
ATOM 3465 O O . PHE A 1 428 ? -39 -52.625 24.391 1 27.02 428 PHE A O 1
ATOM 3472 N N . SER A 1 429 ? -39.438 -50.562 25.047 1 25.06 429 SER A N 1
ATOM 3473 C CA . SER A 1 429 ? -40.594 -51.188 25.688 1 25.06 429 SER A CA 1
ATOM 3474 C C . SER A 1 429 ? -41.531 -51.781 24.672 1 25.06 429 SER A C 1
ATOM 3476 O O . SER A 1 429 ? -42.5 -52.438 25.031 1 25.06 429 SER A O 1
ATOM 3478 N N . ILE A 1 430 ? -41.594 -51.156 23.5 1 25.92 430 ILE A N 1
ATOM 3479 C CA . ILE A 1 430 ? -42.938 -51.188 22.922 1 25.92 430 ILE A CA 1
ATOM 3480 C C . ILE A 1 430 ? -43.188 -52.562 22.312 1 25.92 430 ILE A C 1
ATOM 3482 O O . ILE A 1 430 ? -44.281 -52.844 21.781 1 25.92 430 ILE A O 1
ATOM 3486 N N . LEU A 1 431 ? -42.219 -53.406 22.25 1 25.05 431 LEU A N 1
ATOM 3487 C CA . LEU A 1 431 ? -42.469 -54.469 21.25 1 25.05 431 LEU A CA 1
ATOM 3488 C C . LEU A 1 431 ? -43.5 -55.469 21.766 1 25.05 431 LEU A C 1
ATOM 3490 O O . LEU A 1 431 ? -43.656 -56.531 21.188 1 25.05 431 LEU A O 1
ATOM 3494 N N . ILE A 1 432 ? -43.969 -55.312 23 1 26.89 432 ILE A N 1
ATOM 3495 C CA . ILE A 1 432 ? -44.594 -56.531 23.531 1 26.89 432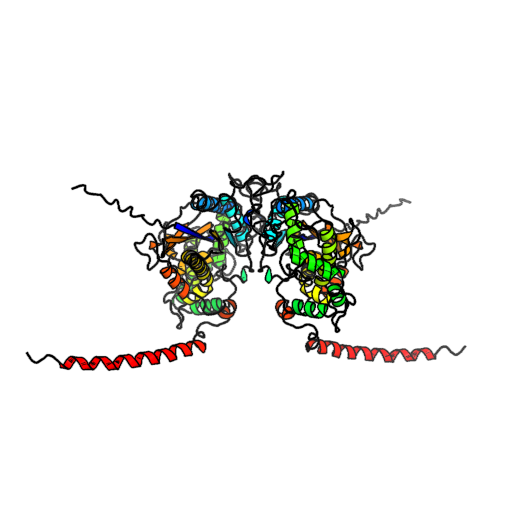 ILE A CA 1
ATOM 3496 C C . ILE A 1 432 ? -45.875 -56.875 22.766 1 26.89 432 ILE A C 1
ATOM 3498 O O . ILE A 1 432 ? -46.406 -57.938 22.906 1 26.89 432 ILE A O 1
ATOM 3502 N N . VAL A 1 433 ? -46.438 -55.812 22.062 1 24.17 433 VAL A N 1
ATOM 3503 C CA . VAL A 1 433 ? -47.906 -56 22.031 1 24.17 433 VAL A CA 1
ATOM 3504 C C . VAL A 1 433 ? -48.219 -57.281 21.281 1 24.17 433 VAL A C 1
ATOM 3506 O O . VAL A 1 433 ? -49 -58.125 21.766 1 24.17 433 VAL A O 1
ATOM 3509 N N . ILE A 1 434 ? -48.438 -57.188 19.953 1 25.69 434 ILE A N 1
ATOM 3510 C CA . ILE A 1 434 ? -49.688 -57.562 19.312 1 25.69 434 ILE A CA 1
ATOM 3511 C C . ILE A 1 434 ? -49.625 -59.031 18.844 1 25.69 434 ILE A C 1
ATOM 3513 O O . ILE A 1 434 ? -49.031 -59.312 17.797 1 25.69 434 ILE A O 1
ATOM 3517 N N . PHE A 1 435 ? -48.906 -59.906 19.562 1 25.47 435 PHE A N 1
ATOM 3518 C CA . PHE A 1 435 ? -48.906 -61.25 19.047 1 25.47 435 PHE A CA 1
ATOM 3519 C C . PHE A 1 435 ? -50.312 -61.844 19.078 1 25.47 435 PHE A C 1
ATOM 3521 O O . PHE A 1 435 ? -50.5 -63.031 18.797 1 25.47 435 PHE A O 1
ATOM 3528 N N . VAL A 1 436 ? -51.375 -61.25 19.672 1 25.39 436 VAL A N 1
ATOM 3529 C CA . VAL A 1 436 ? -52.5 -62.094 19.922 1 25.39 436 VAL A CA 1
ATOM 3530 C C . VAL A 1 436 ? -53.156 -62.531 18.609 1 25.39 436 VAL A C 1
ATOM 3532 O O . VAL A 1 436 ? -53.75 -63.594 18.516 1 25.39 436 VAL A O 1
ATOM 3535 N N . LYS A 1 437 ? -52.969 -62.031 17.422 1 21.7 437 LYS A N 1
ATOM 3536 C CA . LYS A 1 437 ? -53.906 -62.781 16.594 1 21.7 437 LYS A CA 1
ATOM 3537 C C . LYS A 1 437 ? -53.344 -64.188 16.266 1 21.7 437 LYS A C 1
ATOM 3539 O O . LYS A 1 437 ? -52.156 -64.312 16 1 21.7 437 LYS A O 1
ATOM 3544 N N . MET B 1 1 ? 63.344 35.938 -14.32 1 30.56 1 MET B N 1
ATOM 3545 C CA . MET B 1 1 ? 62.469 35.719 -13.18 1 30.56 1 MET B CA 1
ATOM 3546 C C . MET B 1 1 ? 61.031 35.438 -13.656 1 30.56 1 MET B C 1
ATOM 3548 O O . MET B 1 1 ? 60.281 36.344 -13.977 1 30.56 1 MET B O 1
ATOM 3552 N N . ARG B 1 2 ? 60.75 34.281 -14.406 1 37.78 2 ARG B N 1
ATOM 3553 C CA . ARG B 1 2 ? 59.5 33.719 -14.875 1 37.78 2 ARG B CA 1
ATOM 3554 C C . ARG B 1 2 ? 58.562 33.406 -13.703 1 37.78 2 ARG B C 1
ATOM 3556 O O . ARG B 1 2 ? 58.906 32.562 -12.859 1 37.78 2 ARG B O 1
ATOM 3563 N N . THR B 1 3 ? 57.812 34.375 -13.203 1 38.53 3 THR B N 1
ATOM 3564 C CA . THR B 1 3 ? 56.75 34.188 -12.227 1 38.53 3 THR B CA 1
ATOM 3565 C C . THR B 1 3 ? 55.781 33.125 -12.68 1 38.53 3 THR B C 1
ATOM 3567 O O . THR B 1 3 ? 55.062 33.281 -13.688 1 38.53 3 THR B O 1
ATOM 3570 N N . LEU B 1 4 ? 56.062 31.844 -12.508 1 42.19 4 LEU B N 1
ATOM 3571 C CA . LEU B 1 4 ? 55.062 30.781 -12.641 1 42.19 4 LEU B CA 1
ATOM 3572 C C . LEU B 1 4 ? 53.875 31.031 -11.719 1 42.19 4 LEU B C 1
ATOM 3574 O O . LEU B 1 4 ? 54 30.984 -10.5 1 42.19 4 LEU B O 1
ATOM 3578 N N . LEU B 1 5 ? 52.906 31.828 -12.133 1 40.12 5 LEU B N 1
ATOM 3579 C CA . LEU B 1 5 ? 51.594 31.875 -11.484 1 40.12 5 LEU B CA 1
ATOM 3580 C C . LEU B 1 5 ? 51 30.484 -11.367 1 40.12 5 LEU B C 1
ATOM 3582 O O . LEU B 1 5 ? 50.688 29.844 -12.375 1 40.12 5 LEU B O 1
ATOM 3586 N N . PHE B 1 6 ? 51.375 29.781 -10.305 1 43.19 6 PHE B N 1
ATOM 3587 C CA . PHE B 1 6 ? 50.594 28.594 -9.938 1 43.19 6 PHE B CA 1
ATOM 3588 C C . PHE B 1 6 ? 49.125 28.922 -9.781 1 43.19 6 PHE B C 1
ATOM 3590 O O . PHE B 1 6 ? 48.75 29.625 -8.836 1 43.19 6 PHE B O 1
ATOM 3597 N N . LEU B 1 7 ? 48.406 28.969 -10.797 1 37.31 7 LEU B N 1
ATOM 3598 C CA . LEU B 1 7 ? 46.938 28.922 -10.68 1 37.31 7 LEU B CA 1
ATOM 3599 C C . LEU B 1 7 ? 46.5 27.734 -9.844 1 37.31 7 LEU B C 1
ATOM 3601 O O . LEU B 1 7 ? 46.656 26.578 -10.266 1 37.31 7 LEU B O 1
ATOM 3605 N N . TYR B 1 8 ? 46.625 27.891 -8.555 1 39.88 8 TYR B N 1
ATOM 3606 C CA . TYR B 1 8 ? 45.875 26.969 -7.707 1 39.88 8 TYR B CA 1
ATOM 3607 C C . TYR B 1 8 ? 44.438 26.828 -8.172 1 39.88 8 TYR B C 1
ATOM 3609 O O . TYR B 1 8 ? 43.656 27.797 -8.141 1 39.88 8 TYR B O 1
ATOM 3617 N N . PHE B 1 9 ? 44.219 26.016 -9.117 1 38.03 9 PHE B N 1
ATOM 3618 C CA . PHE B 1 9 ? 42.844 25.562 -9.305 1 38.03 9 PHE B CA 1
ATOM 3619 C C . PHE B 1 9 ? 42.25 25.141 -7.973 1 38.03 9 PHE B C 1
ATOM 3621 O O . PHE B 1 9 ? 42.594 24.094 -7.434 1 38.03 9 PHE B O 1
ATOM 3628 N N . ILE B 1 10 ? 42.062 26.078 -7.121 1 36.69 10 ILE B N 1
ATOM 3629 C CA . ILE B 1 10 ? 41.125 25.703 -6.059 1 36.69 10 ILE B CA 1
ATOM 3630 C C . ILE B 1 10 ? 39.938 24.938 -6.648 1 36.69 10 ILE B C 1
ATOM 3632 O O . ILE B 1 10 ? 39.156 25.5 -7.41 1 36.69 10 ILE B O 1
ATOM 3636 N N . LYS B 1 11 ? 40.188 23.781 -6.934 1 40.22 11 LYS B N 1
ATOM 3637 C CA . LYS B 1 11 ? 39 22.938 -7.145 1 40.22 11 LYS B CA 1
ATOM 3638 C C . LYS B 1 11 ? 37.906 23.281 -6.152 1 40.22 11 LYS B C 1
ATOM 3640 O O . LYS B 1 11 ? 38.031 23.031 -4.949 1 40.22 11 LYS B O 1
ATOM 3645 N N . ILE B 1 12 ? 37.344 24.438 -6.148 1 43.72 12 ILE B N 1
ATOM 3646 C CA . ILE B 1 12 ? 36.125 24.688 -5.379 1 43.72 12 ILE B CA 1
ATOM 3647 C C . ILE B 1 12 ? 35.344 23.406 -5.27 1 43.72 12 ILE B C 1
ATOM 3649 O O . ILE B 1 12 ? 34.844 22.875 -6.273 1 43.72 12 ILE B O 1
ATOM 3653 N N . LEU B 1 13 ? 35.656 22.562 -4.422 1 51.97 13 LEU B N 1
ATOM 3654 C CA . LEU B 1 13 ? 35.031 21.281 -4.125 1 51.97 13 LEU B CA 1
ATOM 3655 C C . LEU B 1 13 ? 33.531 21.438 -3.934 1 51.97 13 LEU B C 1
ATOM 3657 O O . LEU B 1 13 ? 33.094 22.078 -2.975 1 51.97 13 LEU B O 1
ATOM 3661 N N . LYS B 1 14 ? 32.688 21.547 -4.977 1 69.81 14 LYS B N 1
ATOM 3662 C CA . LYS B 1 14 ? 31.25 21.781 -5.07 1 69.81 14 LYS B CA 1
ATOM 3663 C C . LYS B 1 14 ? 30.484 20.641 -4.418 1 69.81 14 LYS B C 1
ATOM 3665 O O . LYS B 1 14 ? 30.766 19.469 -4.66 1 69.81 14 LYS B O 1
ATOM 3670 N N . SER B 1 15 ? 29.688 20.891 -3.299 1 86.88 15 SER B N 1
ATOM 3671 C CA . SER B 1 15 ? 28.75 19.984 -2.662 1 86.88 15 SER B CA 1
ATOM 3672 C C . SER B 1 15 ? 27.812 19.359 -3.686 1 86.88 15 SER B C 1
ATOM 3674 O O . SER B 1 15 ? 27.297 20.047 -4.562 1 86.88 15 SER B O 1
ATOM 3676 N N . GLU B 1 16 ? 27.859 18.078 -3.711 1 92.5 16 GLU B N 1
ATOM 3677 C CA . GLU B 1 16 ? 27.016 17.359 -4.656 1 92.5 16 GLU B CA 1
ATOM 3678 C C . GLU B 1 16 ? 25.766 16.828 -3.977 1 92.5 16 GLU B C 1
ATOM 3680 O O . GLU B 1 16 ? 25.844 16.234 -2.9 1 92.5 16 GLU B O 1
ATOM 3685 N N . LEU B 1 17 ? 24.594 17.094 -4.562 1 96.5 17 LEU B N 1
ATOM 3686 C CA . LEU B 1 17 ? 23.328 16.531 -4.094 1 96.5 17 LEU B CA 1
ATOM 3687 C C . LEU B 1 17 ? 23.297 15.023 -4.328 1 96.5 17 LEU B C 1
ATOM 3689 O O . LEU B 1 17 ? 23.516 14.562 -5.449 1 96.5 17 LEU B O 1
ATOM 3693 N N . VAL B 1 18 ? 22.969 14.211 -3.266 1 95.12 18 VAL B N 1
ATOM 3694 C CA . VAL B 1 18 ? 23.062 12.766 -3.461 1 95.12 18 VAL B CA 1
ATOM 3695 C C . VAL B 1 18 ? 21.766 12.094 -3.041 1 95.12 18 VAL B C 1
ATOM 3697 O O . VAL B 1 18 ? 21.5 10.945 -3.404 1 95.12 18 VAL B O 1
ATOM 3700 N N . LEU B 1 19 ? 20.922 12.812 -2.254 1 97.38 19 LEU B N 1
ATOM 3701 C CA . LEU B 1 19 ? 19.656 12.242 -1.796 1 97.38 19 LEU B CA 1
ATOM 3702 C C . LEU B 1 19 ? 18.625 13.336 -1.543 1 97.38 19 LEU B C 1
ATOM 3704 O O . LEU B 1 19 ? 18.953 14.391 -0.996 1 97.38 19 LEU B O 1
ATOM 3708 N N . VAL B 1 20 ? 17.438 13.086 -1.931 1 98.75 20 VAL B N 1
ATOM 3709 C CA . VAL B 1 20 ? 16.297 13.93 -1.63 1 98.75 20 VAL B CA 1
ATOM 3710 C C . VAL B 1 20 ? 15.211 13.109 -0.935 1 98.75 20 VAL B C 1
ATOM 3712 O O . VAL B 1 20 ? 14.828 12.047 -1.418 1 98.75 20 VAL B O 1
ATOM 3715 N N . GLU B 1 21 ? 14.812 13.523 0.213 1 98.81 21 GLU B N 1
ATOM 3716 C CA . GLU B 1 21 ? 13.664 12.953 0.911 1 98.81 21 GLU B CA 1
ATOM 3717 C C . GLU B 1 21 ? 12.578 14.008 1.125 1 98.81 21 GLU B C 1
ATOM 3719 O O . GLU B 1 21 ? 12.836 15.07 1.696 1 98.81 21 GLU B O 1
ATOM 3724 N N . THR B 1 22 ? 11.375 13.766 0.685 1 98.88 22 THR B N 1
ATOM 3725 C CA . THR B 1 22 ? 10.297 14.742 0.792 1 98.88 22 THR B CA 1
ATOM 3726 C C . THR B 1 22 ? 9.07 14.125 1.464 1 98.88 22 THR B C 1
ATOM 3728 O O . THR B 1 22 ? 8.812 12.93 1.312 1 98.88 22 THR B O 1
ATOM 3731 N N . ILE B 1 23 ? 8.391 14.875 2.273 1 98.88 23 ILE B N 1
ATOM 3732 C CA . ILE B 1 23 ? 7.164 14.484 2.955 1 98.88 23 ILE B CA 1
ATOM 3733 C C . ILE B 1 23 ? 6.078 15.523 2.699 1 98.88 23 ILE B C 1
ATOM 3735 O O . ILE B 1 23 ? 6.281 16.719 2.945 1 98.88 23 ILE B O 1
ATOM 3739 N N . TRP B 1 24 ? 4.969 15.055 2.205 1 98.94 24 TRP B N 1
ATOM 3740 C CA . TRP B 1 24 ? 3.916 16.016 1.905 1 98.94 24 TRP B CA 1
ATOM 3741 C C . TRP B 1 24 ? 2.6 15.609 2.559 1 98.94 24 TRP B C 1
ATOM 3743 O O . TRP B 1 24 ? 2.406 14.438 2.896 1 98.94 24 TRP B O 1
ATOM 3753 N N . ARG B 1 25 ? 1.748 16.594 2.809 1 98.81 25 ARG B N 1
ATOM 3754 C CA . ARG B 1 25 ? 0.347 16.391 3.154 1 98.81 25 ARG B CA 1
ATOM 3755 C C . ARG B 1 25 ? -0.477 16.047 1.917 1 98.81 25 ARG B C 1
ATOM 3757 O O . ARG B 1 25 ? -0.262 16.609 0.847 1 98.81 25 ARG B O 1
ATOM 3764 N N . HIS B 1 26 ? -1.371 15.125 2.035 1 98.88 26 HIS B N 1
ATOM 3765 C CA . HIS B 1 26 ? -2.291 14.844 0.939 1 98.88 26 HIS B CA 1
ATOM 3766 C C . HIS B 1 26 ? -2.986 16.109 0.464 1 98.88 26 HIS B C 1
ATOM 3768 O O . HIS B 1 26 ? -2.924 17.141 1.132 1 98.88 26 HIS B O 1
ATOM 3774 N N . GLY B 1 27 ? -3.621 16.062 -0.714 1 98.75 27 GLY B N 1
ATOM 3775 C CA . GLY B 1 27 ? -4.359 17.188 -1.268 1 98.75 27 GLY B CA 1
ATOM 3776 C C . GLY B 1 27 ? -5.754 17.328 -0.692 1 98.75 27 GLY B C 1
ATOM 3777 O O . GLY B 1 27 ? -6.105 16.641 0.271 1 98.75 27 GLY B O 1
ATOM 3778 N N . ASP B 1 28 ? -6.488 18.203 -1.335 1 98.62 28 ASP B N 1
ATOM 3779 C CA . ASP B 1 28 ? -7.871 18.469 -0.947 1 98.62 28 ASP B CA 1
ATOM 3780 C C . ASP B 1 28 ? -8.688 17.188 -0.911 1 98.62 28 ASP B C 1
ATOM 3782 O O . ASP B 1 28 ? -8.5 16.297 -1.745 1 98.62 28 ASP B O 1
ATOM 3786 N N . ARG B 1 29 ? -9.578 17.141 0.054 1 98.56 29 ARG B N 1
ATOM 3787 C CA . ARG B 1 29 ? -10.414 15.961 0.243 1 98.56 29 ARG B CA 1
ATOM 3788 C C . ARG B 1 29 ? -11.797 16.344 0.755 1 98.56 29 ARG B C 1
ATOM 3790 O O . ARG B 1 29 ? -12 17.469 1.22 1 98.56 29 ARG B O 1
ATOM 3797 N N . SER B 1 30 ? -12.75 15.422 0.6 1 98.25 30 SER B N 1
ATOM 3798 C CA . SER B 1 30 ? -14.023 15.562 1.29 1 98.25 30 SER B CA 1
ATOM 3799 C C . SER B 1 30 ? -13.859 15.406 2.797 1 98.25 30 SER B C 1
ATOM 3801 O O . SER B 1 30 ? -12.836 14.906 3.266 1 98.25 30 SER B O 1
ATOM 3803 N N . PRO B 1 31 ? -14.852 15.93 3.584 1 97.75 31 PRO B N 1
ATOM 3804 C CA . PRO B 1 31 ? -14.719 15.852 5.039 1 97.75 31 PRO B CA 1
ATOM 3805 C C . PRO B 1 31 ? -14.68 14.414 5.551 1 97.75 31 PRO B C 1
ATOM 3807 O O . PRO B 1 31 ? -15.305 13.523 4.965 1 97.75 31 PRO B O 1
ATOM 3810 N N . THR B 1 32 ? -13.938 14.234 6.578 1 96.69 32 THR B N 1
ATOM 3811 C CA . THR B 1 32 ? -13.93 12.938 7.25 1 96.69 32 THR B CA 1
ATOM 3812 C C . THR B 1 32 ? -15.008 12.891 8.336 1 96.69 32 THR B C 1
ATOM 3814 O O . THR B 1 32 ? -15.453 11.805 8.719 1 96.69 32 THR B O 1
ATOM 3817 N N . ALA B 1 33 ? -15.391 14.07 8.836 1 96.12 33 ALA B N 1
ATOM 3818 C CA . ALA B 1 33 ? -16.406 14.188 9.875 1 96.12 33 ALA B CA 1
ATOM 3819 C C . ALA B 1 33 ? -17.766 14.516 9.273 1 96.12 33 ALA B C 1
ATOM 3821 O O . ALA B 1 33 ? -17.859 14.961 8.125 1 96.12 33 ALA B O 1
ATOM 3822 N N . LYS B 1 34 ? -18.781 14.242 10.125 1 95.62 34 LYS B N 1
ATOM 3823 C CA . LYS B 1 34 ? -20.141 14.57 9.734 1 95.62 34 LYS B CA 1
ATOM 3824 C C . LYS B 1 34 ? -20.906 15.188 10.898 1 95.62 34 LYS B C 1
ATOM 3826 O O . LYS B 1 34 ? -20.859 14.68 12.023 1 95.62 34 LYS B O 1
ATOM 3831 N N . ILE B 1 35 ? -21.391 16.359 10.688 1 96.12 35 ILE B N 1
ATOM 3832 C CA . ILE B 1 35 ? -22.359 17.031 11.539 1 96.12 35 ILE B CA 1
ATOM 3833 C C . ILE B 1 35 ? -23.625 17.359 10.742 1 96.12 35 ILE B C 1
ATOM 3835 O O . ILE B 1 35 ? -23.594 18.203 9.852 1 96.12 35 ILE B O 1
ATOM 3839 N N . ASN B 1 36 ? -24.641 16.75 11.062 1 94.38 36 ASN B N 1
ATOM 3840 C CA . ASN B 1 36 ? -25.844 16.766 10.242 1 94.38 36 ASN B CA 1
ATOM 3841 C C . ASN B 1 36 ? -26.281 18.188 9.906 1 94.38 36 ASN B C 1
ATOM 3843 O O . ASN B 1 36 ? -26.672 18.469 8.773 1 94.38 36 ASN B O 1
ATOM 3847 N N . ALA B 1 37 ? -26.188 19.094 10.758 1 94.56 37 ALA B N 1
ATOM 3848 C CA . ALA B 1 37 ? -26.719 20.438 10.609 1 94.56 37 ALA B CA 1
ATOM 3849 C C . ALA B 1 37 ? -25.906 21.234 9.586 1 94.56 37 ALA B C 1
ATOM 3851 O O . ALA B 1 37 ? -26.422 22.156 8.945 1 94.56 37 ALA B O 1
ATOM 3852 N N . ILE B 1 38 ? -24.656 20.859 9.438 1 94.75 38 ILE B N 1
ATOM 3853 C CA . ILE B 1 38 ? -23.844 21.75 8.617 1 94.75 38 ILE B CA 1
ATOM 3854 C C . ILE B 1 38 ? -23.203 20.969 7.469 1 94.75 38 ILE B C 1
ATOM 3856 O O . ILE B 1 38 ? -22.703 21.547 6.504 1 94.75 38 ILE B O 1
ATOM 3860 N N . SER B 1 39 ? -23.219 19.641 7.551 1 95.12 39 SER B N 1
ATOM 3861 C CA . SER B 1 39 ? -22.578 18.812 6.531 1 95.12 39 SER B CA 1
ATOM 3862 C C . SER B 1 39 ? -23.469 18.672 5.297 1 95.12 39 SER B C 1
ATOM 3864 O O . SER B 1 39 ? -24.688 18.531 5.41 1 95.12 39 SER B O 1
ATOM 3866 N N . LYS B 1 40 ? -22.828 18.75 4.156 1 94.62 40 LYS B N 1
ATOM 3867 C CA . LYS B 1 40 ? -23.484 18.266 2.947 1 94.62 40 LYS B CA 1
ATOM 3868 C C . LYS B 1 40 ? -23.688 16.75 2.992 1 94.62 40 LYS B C 1
ATOM 3870 O O . LYS B 1 40 ? -23 16.062 3.738 1 94.62 40 LYS B O 1
ATOM 3875 N N . ASN B 1 41 ? -24.625 16.391 2.127 1 93.75 41 ASN B N 1
ATOM 3876 C CA . ASN B 1 41 ? -24.875 14.953 2.049 1 93.75 41 ASN B CA 1
ATOM 3877 C C . ASN B 1 41 ? -23.688 14.219 1.419 1 93.75 41 ASN B C 1
ATOM 3879 O O . ASN B 1 41 ? -23.047 14.742 0.512 1 93.75 41 ASN B O 1
ATOM 3883 N N . GLU B 1 42 ? -23.484 13.078 1.98 1 92.75 42 GLU B N 1
ATOM 3884 C CA . GLU B 1 42 ? -22.391 12.266 1.445 1 92.75 42 GLU B CA 1
ATOM 3885 C C . GLU B 1 42 ? -22.531 12.086 -0.064 1 92.75 42 GLU B C 1
ATOM 3887 O O . GLU B 1 42 ? -21.531 12.07 -0.786 1 92.75 42 GLU B O 1
ATOM 3892 N N . SER B 1 43 ? -23.719 11.938 -0.584 1 92.62 43 SER B N 1
ATOM 3893 C CA . SER B 1 43 ? -24 11.703 -1.998 1 92.62 43 SER B CA 1
ATOM 3894 C C . SER B 1 43 ? -23.594 12.906 -2.848 1 92.62 43 SER B C 1
ATOM 3896 O O . SER B 1 43 ? -23.484 12.797 -4.07 1 92.62 43 SER B O 1
ATOM 3898 N N . ASP B 1 44 ? -23.438 14.055 -2.197 1 94.81 44 ASP B N 1
ATOM 3899 C CA . ASP B 1 44 ? -23.016 15.25 -2.918 1 94.81 44 ASP B CA 1
ATOM 3900 C C . ASP B 1 44 ? -21.531 15.195 -3.264 1 94.81 44 ASP B C 1
ATOM 3902 O O . ASP B 1 44 ? -21.062 15.898 -4.168 1 94.81 44 ASP B O 1
ATOM 3906 N N . TRP B 1 45 ? -20.844 14.453 -2.516 1 96.5 45 TRP B N 1
ATOM 3907 C CA . TRP B 1 45 ? -19.406 14.336 -2.709 1 96.5 45 TRP B CA 1
ATOM 3908 C C . TRP B 1 45 ? -19.078 13.297 -3.773 1 96.5 45 TRP B C 1
ATOM 3910 O O . TRP B 1 45 ? -18.688 12.172 -3.451 1 96.5 45 TRP B O 1
ATOM 3920 N N . ILE B 1 46 ? -19.062 13.672 -5.059 1 95.38 46 ILE B N 1
ATOM 3921 C CA . ILE B 1 46 ? -18.969 12.734 -6.172 1 95.38 46 ILE B CA 1
ATOM 3922 C C . ILE B 1 46 ? -17.578 12.82 -6.801 1 95.38 46 ILE B C 1
ATOM 3924 O O . ILE B 1 46 ? -17.266 12.07 -7.738 1 95.38 46 ILE B O 1
ATOM 3928 N N . PHE B 1 47 ? -16.703 13.672 -6.328 1 95.44 47 PHE B N 1
ATOM 3929 C CA . PHE B 1 47 ? -15.438 13.969 -6.988 1 95.44 47 PHE B CA 1
ATOM 3930 C C . PHE B 1 47 ? -14.375 12.953 -6.602 1 95.44 47 PHE B C 1
ATOM 3932 O O . PHE B 1 47 ? -14.258 12.586 -5.43 1 95.44 47 PHE B O 1
ATOM 3939 N N . GLY B 1 48 ? -13.562 12.562 -7.574 1 95 48 GLY B N 1
ATOM 3940 C CA . GLY B 1 48 ? -12.398 11.719 -7.328 1 95 48 GLY B CA 1
ATOM 3941 C C . GLY B 1 48 ? -12.758 10.359 -6.766 1 95 48 GLY B C 1
ATOM 3942 O O . GLY B 1 48 ? -12.094 9.859 -5.859 1 95 48 GLY B O 1
ATOM 3943 N N . GLY B 1 49 ? -13.805 9.773 -7.207 1 93.88 49 GLY B N 1
ATOM 3944 C CA . GLY B 1 49 ? -14.281 8.484 -6.723 1 93.88 49 GLY B CA 1
ATOM 3945 C C . GLY B 1 49 ? -15.398 8.609 -5.707 1 93.88 49 GLY B C 1
ATOM 3946 O O . GLY B 1 49 ? -16.062 7.617 -5.383 1 93.88 49 GLY B O 1
ATOM 3947 N N . GLY B 1 50 ? -15.562 9.805 -5.113 1 93.38 50 GLY B N 1
ATOM 3948 C CA . GLY B 1 50 ? -16.703 10.148 -4.277 1 93.38 50 GLY B CA 1
ATOM 3949 C C . GLY B 1 50 ? -16.609 9.57 -2.879 1 93.38 50 GLY B C 1
ATOM 3950 O O . GLY B 1 50 ? -15.773 8.703 -2.615 1 93.38 50 GLY B O 1
ATOM 3951 N N . GLY B 1 51 ? -17.516 10.141 -2.023 1 94.06 51 GLY B N 1
ATOM 3952 C CA . GLY B 1 51 ? -17.578 9.68 -0.646 1 94.06 51 GLY B CA 1
ATOM 3953 C C . GLY B 1 51 ? -16.844 10.594 0.324 1 94.06 51 GLY B C 1
ATOM 3954 O O . GLY B 1 51 ? -16.203 11.562 -0.089 1 94.06 51 GLY B O 1
ATOM 3955 N N . LEU B 1 52 ? -16.969 10.289 1.632 1 95.88 52 LEU B N 1
ATOM 3956 C CA . LEU B 1 52 ? -16.344 11.094 2.68 1 95.88 52 LEU B CA 1
ATOM 3957 C C . LEU B 1 52 ? -14.875 10.695 2.867 1 95.88 52 LEU B C 1
ATOM 3959 O O . LEU B 1 52 ? -14.539 9.508 2.816 1 95.88 52 LEU B O 1
ATOM 3963 N N . GLY B 1 53 ? -14.047 11.727 3.041 1 97.12 53 GLY B N 1
ATOM 3964 C CA . GLY B 1 53 ? -12.641 11.516 3.316 1 97.12 53 GLY B CA 1
ATOM 3965 C C . GLY B 1 53 ? -11.82 11.234 2.068 1 97.12 53 GLY B C 1
ATOM 3966 O O . GLY B 1 53 ? -10.602 11.07 2.145 1 97.12 53 GLY B O 1
ATOM 3967 N N . GLU B 1 54 ? -12.422 11.242 0.895 1 98 54 GLU B N 1
ATOM 3968 C CA . GLU B 1 54 ? -11.758 10.891 -0.354 1 98 54 GLU B CA 1
ATOM 3969 C C . GLU B 1 54 ? -11.102 12.117 -0.989 1 98 54 GLU B C 1
ATOM 3971 O O . GLU B 1 54 ? -11.625 13.227 -0.9 1 98 54 GLU B O 1
ATOM 3976 N N . LEU B 1 55 ? -9.922 11.875 -1.607 1 98.75 55 LEU B N 1
ATOM 39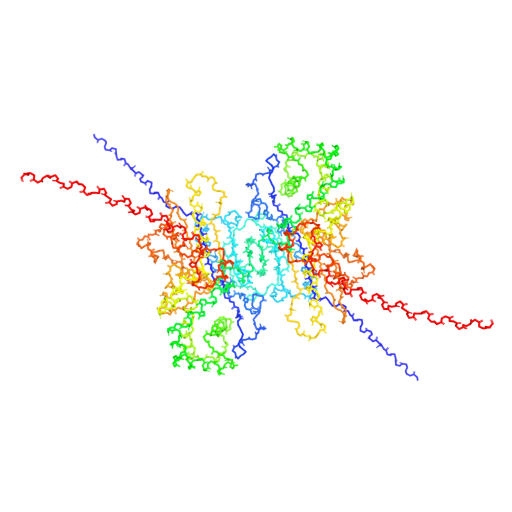77 C CA . LEU B 1 55 ? -9.266 12.945 -2.348 1 98.75 55 LEU B CA 1
ATOM 3978 C C . LEU B 1 55 ? -10.156 13.461 -3.471 1 98.75 55 LEU B C 1
ATOM 3980 O O . LEU B 1 55 ? -10.734 12.672 -4.223 1 98.75 55 LEU B O 1
ATOM 3984 N N . THR B 1 56 ? -10.297 14.758 -3.57 1 98.44 56 THR B N 1
ATOM 3985 C CA . THR B 1 56 ? -11.094 15.359 -4.637 1 98.44 56 THR B CA 1
ATOM 3986 C C . THR B 1 56 ? -10.242 15.617 -5.871 1 98.44 56 THR B C 1
ATOM 3988 O O . THR B 1 56 ? -9.023 15.43 -5.84 1 98.44 56 THR B O 1
ATOM 3991 N N . THR B 1 57 ? -10.867 16.109 -6.965 1 98.12 57 THR B N 1
ATOM 3992 C CA . THR B 1 57 ? -10.117 16.453 -8.172 1 98.12 57 THR B CA 1
ATOM 3993 C C . THR B 1 57 ? -9.242 17.688 -7.93 1 98.12 57 THR B C 1
ATOM 3995 O O . THR B 1 57 ? -8.18 17.828 -8.539 1 98.12 57 THR B O 1
ATOM 3998 N N . ILE B 1 58 ? -9.719 18.531 -6.969 1 98.44 58 ILE B N 1
ATOM 3999 C CA . ILE B 1 58 ? -8.883 19.656 -6.562 1 98.44 58 ILE B CA 1
ATOM 4000 C C . ILE B 1 58 ? -7.594 19.141 -5.934 1 98.44 58 ILE B C 1
ATOM 4002 O O . ILE B 1 58 ? -6.504 19.609 -6.262 1 98.44 58 ILE B O 1
ATOM 4006 N N . GLY B 1 59 ? -7.742 18.156 -5.047 1 98.69 59 GLY B N 1
ATOM 4007 C CA . GLY B 1 59 ? -6.578 17.562 -4.414 1 98.69 59 GLY B CA 1
ATOM 4008 C C . GLY B 1 59 ? -5.648 16.875 -5.398 1 98.69 59 GLY B C 1
ATOM 4009 O O . GLY B 1 59 ? -4.426 16.969 -5.266 1 98.69 59 GLY B O 1
ATOM 4010 N N . MET B 1 60 ? -6.199 16.188 -6.363 1 98.62 60 MET B N 1
ATOM 4011 C CA . MET B 1 60 ? -5.398 15.562 -7.414 1 98.62 60 MET B CA 1
ATOM 4012 C C . MET B 1 60 ? -4.586 16.609 -8.172 1 98.62 60 MET B C 1
ATOM 4014 O O . MET B 1 60 ? -3.396 16.406 -8.422 1 98.62 60 MET B O 1
ATOM 4018 N N . LYS B 1 61 ? -5.27 17.656 -8.516 1 98.56 61 LYS B N 1
ATOM 4019 C CA . LYS B 1 61 ? -4.605 18.75 -9.227 1 98.56 61 LYS B CA 1
ATOM 4020 C C . LYS B 1 61 ? -3.463 19.328 -8.398 1 98.56 61 LYS B C 1
ATOM 4022 O O . LYS B 1 61 ? -2.373 19.578 -8.922 1 98.56 61 LYS B O 1
ATOM 4027 N N . GLU B 1 62 ? -3.74 19.594 -7.121 1 98.75 62 GLU B N 1
ATOM 4028 C CA . GLU B 1 62 ? -2.717 20.125 -6.23 1 98.75 62 GLU B CA 1
ATOM 4029 C C . GLU B 1 62 ? -1.479 19.234 -6.215 1 98.75 62 GLU B C 1
ATOM 4031 O O . GLU B 1 62 ? -0.354 19.719 -6.363 1 98.75 62 GLU B O 1
ATOM 4036 N N . GLN B 1 63 ? -1.66 17.969 -6.074 1 98.88 63 GLN B N 1
ATOM 4037 C CA . GLN B 1 63 ? -0.542 17.047 -5.992 1 98.88 63 GLN B CA 1
ATOM 4038 C C . GLN B 1 63 ? 0.161 16.906 -7.34 1 98.88 63 GLN B C 1
ATOM 4040 O O . GLN B 1 63 ? 1.381 16.734 -7.395 1 98.88 63 GLN B O 1
ATOM 4045 N N . PHE B 1 64 ? -0.592 16.938 -8.422 1 98.31 64 PHE B N 1
ATOM 4046 C CA . PHE B 1 64 ? 0.007 16.969 -9.75 1 98.31 64 PHE B CA 1
ATOM 4047 C C . PHE B 1 64 ? 0.952 18.156 -9.891 1 98.31 64 PHE B C 1
ATOM 4049 O O . PHE B 1 64 ? 2.08 18.016 -10.367 1 98.31 64 PHE B O 1
ATOM 4056 N N . ILE B 1 65 ? 0.498 19.297 -9.445 1 98.56 65 ILE B N 1
ATOM 4057 C CA . ILE B 1 65 ? 1.293 20.516 -9.516 1 98.56 65 ILE B CA 1
ATOM 4058 C C . ILE B 1 65 ? 2.525 20.391 -8.625 1 98.56 65 ILE B C 1
ATOM 4060 O O . ILE B 1 65 ? 3.629 20.781 -9.016 1 98.56 65 ILE B O 1
ATOM 4064 N N . LEU B 1 66 ? 2.322 19.859 -7.422 1 98.81 66 LEU B N 1
ATOM 4065 C CA . LEU B 1 66 ? 3.482 19.609 -6.574 1 98.81 66 LEU B CA 1
ATOM 4066 C C . LEU B 1 66 ? 4.484 18.703 -7.273 1 98.81 66 LEU B C 1
ATOM 4068 O O . LEU B 1 66 ? 5.691 18.938 -7.227 1 98.81 66 LEU B O 1
ATOM 4072 N N . GLY B 1 67 ? 3.998 17.641 -7.941 1 98.38 67 GLY B N 1
ATOM 4073 C CA . GLY B 1 67 ? 4.855 16.781 -8.75 1 98.38 67 GLY B CA 1
ATOM 4074 C C . GLY B 1 67 ? 5.617 17.531 -9.82 1 98.38 67 GLY B C 1
ATOM 4075 O O . GLY B 1 67 ? 6.809 17.297 -10.031 1 98.38 67 GLY B O 1
ATOM 4076 N N . GLN B 1 68 ? 4.965 18.453 -10.461 1 97.56 68 GLN B N 1
ATOM 4077 C CA . GLN B 1 68 ? 5.609 19.266 -11.484 1 97.56 68 GLN B CA 1
ATOM 4078 C C . GLN B 1 68 ? 6.711 20.141 -10.883 1 97.56 68 GLN B C 1
ATOM 4080 O O . GLN B 1 68 ? 7.758 20.344 -11.5 1 97.56 68 GLN B O 1
ATOM 4085 N N . LYS B 1 69 ? 6.445 20.688 -9.727 1 98.44 69 LYS B N 1
ATOM 4086 C CA . LYS B 1 69 ? 7.461 21.484 -9.047 1 98.44 69 LYS B CA 1
ATOM 4087 C C . LYS B 1 69 ? 8.68 20.641 -8.695 1 98.44 69 LYS B C 1
ATOM 4089 O O . LYS B 1 69 ? 9.82 21.094 -8.828 1 98.44 69 LYS B O 1
ATOM 4094 N N . MET B 1 70 ? 8.438 19.438 -8.258 1 98.25 70 MET B N 1
ATOM 4095 C CA . MET B 1 70 ? 9.531 18.516 -7.961 1 98.25 70 MET B CA 1
ATOM 4096 C C . MET B 1 70 ? 10.297 18.156 -9.227 1 98.25 70 MET B C 1
ATOM 4098 O O . MET B 1 70 ? 11.523 18.047 -9.211 1 98.25 70 MET B O 1
ATOM 4102 N N . LYS B 1 71 ? 9.57 17.906 -10.305 1 97.12 71 LYS B N 1
ATOM 4103 C CA . LYS B 1 71 ? 10.188 17.641 -11.602 1 97.12 71 LYS B CA 1
ATOM 4104 C C . LYS B 1 71 ? 11.164 18.75 -11.984 1 97.12 71 LYS B C 1
ATOM 4106 O O . LYS B 1 71 ? 12.305 18.484 -12.359 1 97.12 71 LYS B O 1
ATOM 4111 N N . LYS B 1 72 ? 10.711 19.953 -11.891 1 97.12 72 LYS B N 1
ATOM 4112 C CA . LYS B 1 72 ? 11.539 21.109 -12.227 1 97.12 72 LYS B CA 1
ATOM 4113 C C . LYS B 1 72 ? 12.805 21.141 -11.383 1 97.12 72 LYS B C 1
ATOM 4115 O O . LYS B 1 72 ? 13.891 21.422 -11.898 1 97.12 72 LYS B O 1
ATOM 4120 N N . ARG B 1 73 ? 12.695 20.812 -10.219 1 97.69 73 ARG B N 1
ATOM 4121 C CA . ARG B 1 73 ? 13.805 20.953 -9.281 1 97.69 73 ARG B CA 1
ATOM 4122 C C . ARG B 1 73 ? 14.773 19.781 -9.391 1 97.69 73 ARG B C 1
ATOM 4124 O O . ARG B 1 73 ? 15.984 19.953 -9.273 1 97.69 73 ARG B O 1
ATOM 4131 N N . TYR B 1 74 ? 14.234 18.578 -9.633 1 97.94 74 TYR B N 1
ATOM 4132 C CA . TYR B 1 74 ? 15.102 17.438 -9.398 1 97.94 74 TYR B CA 1
ATOM 4133 C C . TYR B 1 74 ? 15.258 16.594 -10.664 1 97.94 74 TYR B C 1
ATOM 4135 O O . TYR B 1 74 ? 16.156 15.758 -10.758 1 97.94 74 TYR B O 1
ATOM 4143 N N . ILE B 1 75 ? 14.414 16.703 -11.625 1 96.44 75 ILE B N 1
ATOM 4144 C CA . ILE B 1 75 ? 14.555 15.984 -12.883 1 96.44 75 ILE B CA 1
ATOM 4145 C C . ILE B 1 75 ? 15.188 16.906 -13.93 1 96.44 75 ILE B C 1
ATOM 4147 O O . ILE B 1 75 ? 16.172 16.531 -14.578 1 96.44 75 ILE B O 1
ATOM 4151 N N . GLU B 1 76 ? 14.695 18.094 -14.078 1 95.69 76 GLU B N 1
ATOM 4152 C CA . GLU B 1 76 ? 15.203 19.016 -15.086 1 95.69 76 GLU B CA 1
ATOM 4153 C C . GLU B 1 76 ? 16.609 19.5 -14.75 1 95.69 76 GLU B C 1
ATOM 4155 O O . GLU B 1 76 ? 17.344 19.953 -15.625 1 95.69 76 GLU B O 1
ATOM 4160 N N . SER B 1 77 ? 17.016 19.359 -13.523 1 96.31 77 SER B N 1
ATOM 4161 C CA . SER B 1 77 ? 18.375 19.703 -13.102 1 96.31 77 SER B CA 1
ATOM 4162 C C . SER B 1 77 ? 19.359 18.609 -13.477 1 96.31 77 SER B C 1
ATOM 4164 O O . SER B 1 77 ? 20.578 18.828 -13.438 1 96.31 77 SER B O 1
ATOM 4166 N N . GLY B 1 78 ? 18.844 17.406 -13.734 1 95.62 78 GLY B N 1
ATOM 4167 C CA . GLY B 1 78 ? 19.688 16.281 -14.086 1 95.62 78 GLY B CA 1
ATOM 4168 C C . GLY B 1 78 ? 20 15.375 -12.906 1 95.62 78 GLY B C 1
ATOM 4169 O O . GLY B 1 78 ? 20.703 14.383 -13.055 1 95.62 78 GLY B O 1
ATOM 4170 N N . PHE B 1 79 ? 19.469 15.68 -11.766 1 97.19 79 PHE B N 1
ATOM 4171 C CA . PHE B 1 79 ? 19.703 14.867 -10.578 1 97.19 79 PHE B CA 1
ATOM 4172 C C . PHE B 1 79 ? 19.094 13.484 -10.734 1 97.19 79 PHE B C 1
ATOM 4174 O O . PHE B 1 79 ? 19.734 12.477 -10.445 1 97.19 79 PHE B O 1
ATOM 4181 N N . LEU B 1 80 ? 17.828 13.422 -11.203 1 96.44 80 LEU B N 1
ATOM 4182 C CA . LEU B 1 80 ? 17.109 12.18 -11.469 1 96.44 80 LEU B CA 1
ATOM 4183 C C . LEU B 1 80 ? 16.922 11.977 -12.969 1 96.44 80 LEU B C 1
ATOM 4185 O O . LEU B 1 80 ? 17 12.93 -13.742 1 96.44 80 LEU B O 1
ATOM 4189 N N . HIS B 1 81 ? 16.656 10.688 -13.312 1 93.75 81 HIS B N 1
ATOM 4190 C CA . HIS B 1 81 ? 16.266 10.391 -14.688 1 93.75 81 HIS B CA 1
ATOM 4191 C C . HIS B 1 81 ? 14.891 10.977 -15 1 93.75 81 HIS B C 1
ATOM 4193 O O . HIS B 1 81 ? 14.102 11.227 -14.094 1 93.75 81 HIS B O 1
ATOM 4199 N N . LYS B 1 82 ? 14.625 11.133 -16.234 1 93.19 82 LYS B N 1
ATOM 4200 C CA . LYS B 1 82 ? 13.328 11.617 -16.703 1 93.19 82 LYS B CA 1
ATOM 4201 C C . LYS B 1 82 ? 12.273 10.516 -16.625 1 93.19 82 LYS B C 1
ATOM 4203 O O . LYS B 1 82 ? 11.094 10.758 -16.875 1 93.19 82 LYS B O 1
ATOM 4208 N N . PHE B 1 83 ? 12.656 9.297 -16.297 1 93.5 83 PHE B N 1
ATOM 4209 C CA . PHE B 1 83 ? 11.789 8.133 -16.172 1 93.5 83 PHE B CA 1
ATOM 4210 C C . PHE B 1 83 ? 11.93 7.492 -14.797 1 93.5 83 PHE B C 1
ATOM 4212 O O . PHE B 1 83 ? 12.922 7.73 -14.094 1 93.5 83 PHE B O 1
ATOM 4219 N N . TYR B 1 84 ? 10.945 6.77 -14.445 1 94.75 84 TYR B N 1
ATOM 4220 C CA . TYR B 1 84 ? 10.992 6.043 -13.18 1 94.75 84 TYR B CA 1
ATOM 4221 C C . TYR B 1 84 ? 12.109 5 -13.188 1 94.75 84 TYR B C 1
ATOM 4223 O O . TYR B 1 84 ? 12.211 4.203 -14.125 1 94.75 84 TYR B O 1
ATOM 4231 N N . ASP B 1 85 ? 12.914 5.082 -12.289 1 95.06 85 ASP B N 1
ATOM 4232 C CA . ASP B 1 85 ? 13.961 4.109 -12.008 1 95.06 85 ASP B CA 1
ATOM 4233 C C . ASP B 1 85 ? 13.758 3.459 -10.641 1 95.06 85 ASP B C 1
ATOM 4235 O O . ASP B 1 85 ? 13.891 4.113 -9.602 1 95.06 85 ASP B O 1
ATOM 4239 N N . SER B 1 86 ? 13.539 2.121 -10.664 1 95.75 86 SER B N 1
ATOM 4240 C CA . SER B 1 86 ? 13.156 1.402 -9.445 1 95.75 86 SER B CA 1
ATOM 4241 C C . SER B 1 86 ? 14.273 1.44 -8.406 1 95.75 86 SER B C 1
ATOM 4243 O O . SER B 1 86 ? 14.023 1.242 -7.219 1 95.75 86 SER B O 1
ATOM 4245 N N . LYS B 1 87 ? 15.445 1.645 -8.781 1 94.62 87 LYS B N 1
ATOM 4246 C CA . LYS B 1 87 ? 16.578 1.65 -7.863 1 94.62 87 LYS B CA 1
ATOM 4247 C C . LYS B 1 87 ? 16.781 3.027 -7.234 1 94.62 87 LYS B C 1
ATOM 4249 O O . LYS B 1 87 ? 17.391 3.154 -6.18 1 94.62 87 LYS B O 1
ATOM 4254 N N . GLN B 1 88 ? 16.219 4.082 -7.859 1 95.88 88 GLN B N 1
ATOM 4255 C CA . GLN B 1 88 ? 16.5 5.441 -7.414 1 95.88 88 GLN B CA 1
ATOM 4256 C C . GLN B 1 88 ? 15.32 6.027 -6.637 1 95.88 88 GLN B C 1
ATOM 4258 O O . GLN B 1 88 ? 15.492 6.977 -5.871 1 95.88 88 GLN B O 1
ATOM 4263 N N . ILE B 1 89 ? 14.18 5.492 -6.883 1 97.38 89 ILE B N 1
ATOM 4264 C CA . ILE B 1 89 ? 12.977 6.172 -6.406 1 97.38 89 ILE B CA 1
ATOM 4265 C C . ILE B 1 89 ? 12.164 5.223 -5.523 1 97.38 89 ILE B C 1
ATOM 4267 O O . ILE B 1 89 ? 11.906 4.078 -5.902 1 97.38 89 ILE B O 1
ATOM 4271 N N . HIS B 1 90 ? 11.797 5.688 -4.355 1 97.94 90 HIS B N 1
ATOM 4272 C CA . HIS B 1 90 ? 10.906 4.957 -3.463 1 97.94 90 HIS B CA 1
ATOM 4273 C C . HIS B 1 90 ? 9.828 5.871 -2.887 1 97.94 90 HIS B C 1
ATOM 4275 O O . HIS B 1 90 ? 10.133 6.938 -2.352 1 97.94 90 HIS B O 1
ATOM 4281 N N . ILE B 1 91 ? 8.578 5.477 -2.998 1 98.75 91 ILE B N 1
ATOM 4282 C CA . ILE B 1 91 ? 7.453 6.254 -2.484 1 98.75 91 ILE B CA 1
ATOM 4283 C C . ILE B 1 91 ? 6.742 5.465 -1.389 1 98.75 91 ILE B C 1
ATOM 4285 O O . ILE B 1 91 ? 6.324 4.324 -1.605 1 98.75 91 ILE B O 1
ATOM 4289 N N . ARG B 1 92 ? 6.625 6.027 -0.247 1 98.56 92 ARG B N 1
ATOM 4290 C CA . ARG B 1 92 ? 5.949 5.457 0.911 1 98.56 92 ARG B CA 1
ATOM 4291 C C . ARG B 1 92 ? 4.73 6.289 1.302 1 98.56 92 ARG B C 1
ATOM 4293 O O . ARG B 1 92 ? 4.832 7.512 1.446 1 98.56 92 ARG B O 1
ATOM 4300 N N . SER B 1 93 ? 3.561 5.66 1.442 1 98.88 93 SER B N 1
ATOM 4301 C CA . SER B 1 93 ? 2.318 6.332 1.806 1 98.88 93 SER B CA 1
ATOM 4302 C C . SER B 1 93 ? 1.683 5.695 3.037 1 98.88 93 SER B C 1
ATOM 4304 O O . SER B 1 93 ? 1.962 4.539 3.357 1 98.88 93 SER B O 1
ATOM 4306 N N . THR B 1 94 ? 0.964 6.496 3.807 1 98.81 94 THR B N 1
ATOM 4307 C CA . THR B 1 94 ? -0.01 5.836 4.672 1 98.81 94 THR B CA 1
ATOM 4308 C C . THR B 1 94 ? -1.063 5.109 3.842 1 98.81 94 THR B C 1
ATOM 4310 O O . THR B 1 94 ? -1.293 5.453 2.68 1 98.81 94 THR B O 1
ATOM 4313 N N . ASP B 1 95 ? -1.687 4.105 4.414 1 98.62 95 ASP B N 1
ATOM 4314 C CA . ASP B 1 95 ? -2.654 3.285 3.691 1 98.62 95 ASP B CA 1
ATOM 4315 C C . ASP B 1 95 ? -4.059 3.879 3.789 1 98.62 95 ASP B C 1
ATOM 4317 O O . ASP B 1 95 ? -4.961 3.264 4.359 1 98.62 95 ASP B O 1
ATOM 4321 N N . LYS B 1 96 ? -4.285 4.992 3.215 1 98.5 96 LYS B N 1
ATOM 4322 C CA . LYS B 1 96 ? -5.559 5.684 3.035 1 98.5 96 LYS B CA 1
ATOM 4323 C C . LYS B 1 96 ? -5.773 6.062 1.571 1 98.5 96 LYS B C 1
ATOM 4325 O O . LYS B 1 96 ? -4.832 6.445 0.876 1 98.5 96 LYS B O 1
ATOM 4330 N N . ASN B 1 97 ? -7.027 6.023 1.129 1 98.44 97 ASN B N 1
ATOM 4331 C CA . ASN B 1 97 ? -7.32 6.359 -0.26 1 98.44 97 ASN B CA 1
ATOM 4332 C C . ASN B 1 97 ? -6.73 7.715 -0.646 1 98.44 97 ASN B C 1
ATOM 4334 O O . ASN B 1 97 ? -6.051 7.832 -1.667 1 98.44 97 ASN B O 1
ATOM 4338 N N . ARG B 1 98 ? -6.922 8.695 0.165 1 98.69 98 ARG B N 1
ATOM 4339 C CA . ARG B 1 98 ? -6.555 10.062 -0.19 1 98.69 98 ARG B CA 1
ATOM 4340 C C . ARG B 1 98 ? -5.039 10.219 -0.27 1 98.69 98 ARG B C 1
ATOM 4342 O O . ARG B 1 98 ? -4.531 10.961 -1.11 1 98.69 98 ARG B O 1
ATOM 4349 N N . THR B 1 99 ? -4.262 9.539 0.607 1 98.88 99 THR B N 1
ATOM 4350 C CA . THR B 1 99 ? -2.809 9.664 0.559 1 98.88 99 THR B CA 1
ATOM 4351 C C . THR B 1 99 ? -2.236 8.844 -0.594 1 98.88 99 THR B C 1
ATOM 4353 O O . THR B 1 99 ? -1.276 9.258 -1.244 1 98.88 99 THR B O 1
ATOM 4356 N N . LEU B 1 100 ? -2.811 7.707 -0.854 1 98.88 100 LEU B N 1
ATOM 4357 C CA . LEU B 1 100 ? -2.396 6.871 -1.975 1 98.88 100 LEU B CA 1
ATOM 4358 C C . LEU B 1 100 ? -2.629 7.586 -3.301 1 98.88 100 LEU B C 1
ATOM 4360 O O . LEU B 1 100 ? -1.721 7.672 -4.133 1 98.88 100 LEU B O 1
ATOM 4364 N N . VAL B 1 101 ? -3.787 8.156 -3.488 1 98.75 101 VAL B N 1
ATOM 4365 C CA . VAL B 1 101 ? -4.125 8.844 -4.734 1 98.75 101 VAL B CA 1
ATOM 4366 C C . VAL B 1 101 ? -3.307 10.125 -4.852 1 98.75 101 VAL B C 1
ATOM 4368 O O . VAL B 1 101 ? -2.898 10.508 -5.953 1 98.75 101 VAL B O 1
ATOM 4371 N N . SER B 1 102 ? -3.045 10.781 -3.701 1 98.94 102 SER B N 1
ATOM 4372 C CA . SER B 1 102 ? -2.145 11.93 -3.711 1 98.94 102 SER B CA 1
ATOM 4373 C C . SER B 1 102 ? -0.771 11.555 -4.258 1 98.94 102 SER B C 1
ATOM 4375 O O . SER B 1 102 ? -0.214 12.266 -5.098 1 98.94 102 SER B O 1
ATOM 4377 N N . ALA B 1 103 ? -0.247 10.469 -3.783 1 98.94 103 ALA B N 1
ATOM 4378 C CA . ALA B 1 103 ? 1.058 10.008 -4.25 1 98.94 103 ALA B CA 1
ATOM 4379 C C . ALA B 1 103 ? 1.022 9.695 -5.742 1 98.94 103 ALA B C 1
ATOM 4381 O O . ALA B 1 103 ? 1.953 10.031 -6.48 1 98.94 103 ALA B O 1
ATOM 4382 N N . MET B 1 104 ? -0.02 9.039 -6.215 1 97.81 104 MET B N 1
ATOM 4383 C CA . MET B 1 104 ? -0.159 8.711 -7.629 1 97.81 104 MET B CA 1
ATOM 4384 C C . MET B 1 104 ? -0.195 9.977 -8.477 1 97.81 104 MET B C 1
ATOM 4386 O O . MET B 1 104 ? 0.469 10.055 -9.516 1 97.81 104 MET B O 1
ATOM 4390 N N . ALA B 1 105 ? -0.968 10.953 -8.016 1 98.06 105 ALA B N 1
ATOM 4391 C CA . ALA B 1 105 ? -1.071 12.219 -8.734 1 98.06 105 ALA B CA 1
ATOM 4392 C C . ALA B 1 105 ? 0.268 12.953 -8.758 1 98.06 105 ALA B C 1
ATOM 4394 O O . ALA B 1 105 ? 0.65 13.531 -9.773 1 98.06 105 ALA B O 1
ATOM 4395 N N . ASN B 1 106 ? 0.931 12.938 -7.621 1 98.75 106 ASN B N 1
ATOM 4396 C CA . ASN B 1 106 ? 2.244 13.562 -7.539 1 98.75 106 ASN B CA 1
ATOM 4397 C C . ASN B 1 106 ? 3.227 12.953 -8.531 1 98.75 106 ASN B C 1
ATOM 4399 O O . ASN B 1 106 ? 3.912 13.672 -9.258 1 98.75 106 ASN B O 1
ATOM 4403 N N . MET B 1 107 ? 3.283 11.617 -8.562 1 97.81 107 MET B N 1
ATOM 4404 C CA . MET B 1 107 ? 4.199 10.914 -9.453 1 97.81 107 MET B CA 1
ATOM 4405 C C . MET B 1 107 ? 3.83 11.156 -10.914 1 97.81 107 MET B C 1
ATOM 4407 O O . MET B 1 107 ? 4.707 11.227 -11.781 1 97.81 107 MET B O 1
ATOM 4411 N N . LEU B 1 108 ? 2.531 11.25 -11.18 1 96.38 108 LEU B N 1
ATOM 4412 C CA . LEU B 1 108 ? 2.1 11.594 -12.531 1 96.38 108 LEU B CA 1
ATOM 4413 C C . LEU B 1 108 ? 2.658 12.953 -12.945 1 96.38 108 LEU B C 1
ATOM 4415 O O . LEU B 1 108 ? 3.146 13.109 -14.07 1 96.38 108 LEU B O 1
ATOM 4419 N N . GLY B 1 109 ? 2.541 13.93 -12.055 1 97 109 GLY B N 1
ATOM 4420 C CA . GLY B 1 109 ? 3.088 15.242 -12.328 1 97 109 GLY B CA 1
ATOM 4421 C C . GLY B 1 109 ? 4.59 15.234 -12.539 1 97 109 GLY B C 1
ATOM 4422 O O . GLY B 1 109 ? 5.105 15.938 -13.414 1 97 109 GLY B O 1
ATOM 4423 N N . MET B 1 110 ? 5.25 14.461 -11.773 1 96.62 110 MET B N 1
ATOM 4424 C CA . MET B 1 110 ? 6.707 14.438 -11.789 1 96.62 110 MET B CA 1
ATOM 4425 C C . MET B 1 110 ? 7.234 13.727 -13.023 1 96.62 110 MET B C 1
ATOM 4427 O O . MET B 1 110 ? 8.219 14.156 -13.625 1 96.62 110 MET B O 1
ATOM 4431 N N . PHE B 1 111 ? 6.57 12.594 -13.492 1 92.88 111 PHE B N 1
ATOM 4432 C CA . PHE B 1 111 ? 7.102 11.75 -14.555 1 92.88 111 PHE B CA 1
ATOM 4433 C C . PHE B 1 111 ? 6.215 11.82 -15.789 1 92.88 111 PHE B C 1
ATOM 4435 O O . PHE B 1 111 ? 6.402 11.047 -16.734 1 92.88 111 PHE B O 1
ATOM 4442 N N . SER B 1 112 ? 5.137 12.57 -16.078 1 74.56 112 SER B N 1
ATOM 4443 C CA . SER B 1 112 ? 4.105 12.672 -17.094 1 74.56 112 SER B CA 1
ATOM 4444 C C . SER B 1 112 ? 4.723 12.734 -18.5 1 74.56 112 SER B C 1
ATOM 4446 O O . SER B 1 112 ? 4.082 12.367 -19.484 1 74.56 112 SER B O 1
ATOM 4448 N N . SER B 1 113 ? 5.855 13.008 -18.703 1 69.19 113 SER B N 1
ATOM 4449 C CA . SER B 1 113 ? 6.238 13.281 -20.078 1 69.19 113 SER B CA 1
ATOM 4450 C C . SER B 1 113 ? 7.574 12.633 -20.422 1 69.19 113 SER B C 1
ATOM 4452 O O . SER B 1 113 ? 8.07 12.773 -21.547 1 69.19 113 SER B O 1
ATOM 4454 N N . GLY B 1 114 ? 7.805 11.781 -19.688 1 72.75 114 GLY B N 1
ATOM 4455 C CA . GLY B 1 114 ? 9.195 11.445 -19.953 1 72.75 114 GLY B CA 1
ATOM 4456 C C . GLY B 1 114 ? 9.406 9.977 -20.25 1 72.75 114 GLY B C 1
ATOM 4457 O O . GLY B 1 114 ? 10.508 9.562 -20.625 1 72.75 114 GLY B O 1
ATOM 4458 N N . GLY B 1 115 ? 8.336 9.273 -20.156 1 82.81 115 GLY B N 1
ATOM 4459 C CA . GLY B 1 115 ? 8.562 7.848 -20.328 1 82.81 115 GLY B CA 1
ATOM 4460 C C . GLY B 1 115 ? 8.828 7.449 -21.766 1 82.81 115 GLY B C 1
ATOM 4461 O O . GLY B 1 115 ? 8.234 8.008 -22.688 1 82.81 115 GLY B O 1
ATOM 4462 N N . ARG B 1 116 ? 9.812 6.5 -22.031 1 91.81 116 ARG B N 1
ATOM 4463 C CA . ARG B 1 116 ? 10.148 5.938 -23.328 1 91.81 116 ARG B CA 1
ATOM 4464 C C . ARG B 1 116 ? 9.172 4.828 -23.719 1 91.81 116 ARG B C 1
ATOM 4466 O O . ARG B 1 116 ? 9.047 3.834 -23 1 91.81 116 ARG B O 1
ATOM 4473 N N . PRO B 1 117 ? 8.391 5.031 -24.844 1 94.12 117 PRO B N 1
ATOM 4474 C CA . PRO B 1 117 ? 7.434 4 -25.25 1 94.12 117 PRO B CA 1
ATOM 4475 C C . PRO B 1 117 ? 8.086 2.635 -25.438 1 94.12 117 PRO B C 1
ATOM 4477 O O . PRO B 1 117 ? 9.164 2.541 -26.031 1 94.12 117 PRO B O 1
ATOM 4480 N N . GLY B 1 118 ? 7.438 1.616 -24.953 1 95.25 118 GLY B N 1
ATOM 4481 C CA . GLY B 1 118 ? 7.941 0.261 -25.109 1 95.25 118 GLY B CA 1
ATOM 4482 C C . GLY B 1 118 ? 9.008 -0.098 -24.094 1 95.25 118 GLY B C 1
ATOM 4483 O O . GLY B 1 118 ? 9.344 -1.271 -23.922 1 95.25 118 GLY B O 1
ATOM 4484 N N . ILE B 1 119 ? 9.508 0.859 -23.391 1 95.94 119 ILE B N 1
ATOM 4485 C CA . ILE B 1 119 ? 10.578 0.63 -22.422 1 95.94 119 ILE B CA 1
ATOM 4486 C C . ILE B 1 119 ? 10.062 0.897 -21.016 1 95.94 119 ILE B C 1
ATOM 4488 O O . ILE B 1 119 ? 10.07 0.003 -20.156 1 95.94 119 ILE B O 1
ATOM 4492 N N . ASP B 1 120 ? 9.562 2.111 -20.797 1 95.94 120 ASP B N 1
ATOM 4493 C CA . ASP B 1 120 ? 9.086 2.494 -19.469 1 95.94 120 ASP B CA 1
ATOM 4494 C C . ASP B 1 120 ? 7.609 2.152 -19.297 1 95.94 120 ASP B C 1
ATOM 4496 O O . ASP B 1 120 ? 7.125 2.027 -18.172 1 95.94 120 ASP B O 1
ATOM 4500 N N . TYR B 1 121 ? 6.875 2.072 -20.328 1 95.38 121 TYR B N 1
ATOM 4501 C CA . TYR B 1 121 ? 5.473 1.681 -20.406 1 95.38 121 TYR B CA 1
ATOM 4502 C C . TYR B 1 121 ? 5.16 1.007 -21.734 1 95.38 121 TYR B C 1
ATOM 4504 O O . TYR B 1 121 ? 5.902 1.165 -22.703 1 95.38 121 TYR B O 1
ATOM 4512 N N . PRO B 1 122 ? 4.137 0.138 -21.766 1 96.62 122 PRO B N 1
ATOM 4513 C CA . PRO B 1 122 ? 3.85 -0.529 -23.031 1 96.62 122 PRO B CA 1
ATOM 4514 C C . PRO B 1 122 ? 3.309 0.427 -24.094 1 96.62 122 PRO B C 1
ATOM 4516 O O . PRO B 1 122 ? 2.562 1.354 -23.766 1 96.62 122 PRO B O 1
ATOM 4519 N N . GLU B 1 123 ? 3.697 0.222 -25.328 1 95.31 123 GLU B N 1
ATOM 4520 C CA . GLU B 1 123 ? 3.172 0.98 -26.469 1 95.31 123 GLU B CA 1
ATOM 4521 C C . GLU B 1 123 ? 1.954 0.293 -27.078 1 95.31 123 GLU B C 1
ATOM 4523 O O . GLU B 1 123 ? 2.064 -0.389 -28.094 1 95.31 123 GLU B O 1
ATOM 4528 N N . ILE B 1 124 ? 0.888 0.481 -26.484 1 95.31 124 ILE B N 1
ATOM 4529 C CA . ILE B 1 124 ? -0.344 -0.169 -26.922 1 95.31 124 ILE B CA 1
ATOM 4530 C C . ILE B 1 124 ? -1.489 0.842 -26.906 1 95.31 124 ILE B C 1
ATOM 4532 O O . ILE B 1 124 ? -1.404 1.884 -26.266 1 95.31 124 ILE B O 1
ATOM 4536 N N . ASP B 1 125 ? -2.557 0.464 -27.625 1 93.25 125 ASP B N 1
ATOM 4537 C CA . ASP B 1 125 ? -3.754 1.3 -27.641 1 93.25 125 ASP B CA 1
ATOM 4538 C C . ASP B 1 125 ? -4.418 1.329 -26.266 1 93.25 125 ASP B C 1
ATOM 4540 O O . ASP B 1 125 ? -4.531 0.297 -25.594 1 93.25 125 ASP B O 1
ATOM 4544 N N . GLY B 1 126 ? -4.73 2.525 -25.891 1 91.56 126 GLY B N 1
ATOM 4545 C CA . GLY B 1 126 ? -5.449 2.672 -24.641 1 91.56 126 GLY B CA 1
ATOM 4546 C C . GLY B 1 126 ? -4.555 3.08 -23.484 1 91.56 126 GLY B C 1
ATOM 4547 O O . GLY B 1 126 ? -5.031 3.625 -22.484 1 91.56 126 GLY B O 1
ATOM 4548 N N . TRP B 1 127 ? -3.311 2.729 -23.578 1 93.44 127 TRP B N 1
ATOM 4549 C CA . TRP B 1 127 ? -2.373 3.211 -22.562 1 93.44 127 TRP B CA 1
ATOM 4550 C C . TRP B 1 127 ? -2.033 4.68 -22.797 1 93.44 127 TRP B C 1
ATOM 4552 O O . TRP B 1 127 ? -1.644 5.066 -23.906 1 93.44 127 TRP B O 1
ATOM 4562 N N . PRO B 1 128 ? -2.238 5.527 -21.766 1 90.31 128 PRO B N 1
ATOM 4563 C CA . PRO B 1 128 ? -1.893 6.93 -22 1 90.31 128 PRO B CA 1
ATOM 4564 C C . PRO B 1 128 ? -0.414 7.129 -22.328 1 90.31 128 PRO B C 1
ATOM 4566 O O . PRO B 1 128 ? 0.454 6.633 -21.609 1 90.31 128 PRO B O 1
ATOM 4569 N N . ARG B 1 129 ? -0.205 7.871 -23.375 1 88.94 129 ARG B N 1
ATOM 4570 C CA . ARG B 1 129 ? 1.175 8.094 -23.797 1 88.94 129 ARG B CA 1
ATOM 4571 C C . ARG B 1 129 ? 1.978 8.781 -22.688 1 88.94 129 ARG B C 1
ATOM 4573 O O . ARG B 1 129 ? 1.529 9.773 -22.109 1 88.94 129 ARG B O 1
ATOM 4580 N N . GLY B 1 130 ? 3.105 8.172 -22.406 1 88.44 130 GLY B N 1
ATOM 4581 C CA . GLY B 1 130 ? 4.023 8.766 -21.453 1 88.44 130 GLY B CA 1
ATOM 4582 C C . GLY B 1 130 ? 3.756 8.344 -20.016 1 88.44 130 GLY B C 1
ATOM 4583 O O . GLY B 1 130 ? 4.59 8.555 -19.141 1 88.44 130 GLY B O 1
ATOM 4584 N N . TYR B 1 131 ? 2.617 7.762 -19.781 1 91.12 131 TYR B N 1
ATOM 4585 C CA . TYR B 1 131 ? 2.281 7.387 -18.406 1 91.12 131 TYR B CA 1
ATOM 4586 C C . TYR B 1 131 ? 3.092 6.176 -17.969 1 91.12 131 TYR B C 1
ATOM 4588 O O . TYR B 1 131 ? 3.043 5.121 -18.594 1 91.12 131 TYR B O 1
ATOM 4596 N N . MET B 1 132 ? 3.812 6.312 -16.938 1 92.62 132 MET B N 1
ATOM 4597 C CA . MET B 1 132 ? 4.559 5.23 -16.312 1 92.62 132 MET B CA 1
ATOM 4598 C C . MET B 1 132 ? 4.133 5.055 -14.852 1 92.62 132 MET B C 1
ATOM 4600 O O . MET B 1 132 ? 4.277 5.969 -14.047 1 92.62 132 MET B O 1
ATOM 4604 N N . PRO B 1 133 ? 3.604 3.938 -14.539 1 94.38 133 PRO B N 1
ATOM 4605 C CA . PRO B 1 133 ? 3.209 3.727 -13.141 1 94.38 133 PRO B CA 1
ATOM 4606 C C . PRO B 1 133 ? 4.402 3.68 -12.188 1 94.38 133 PRO B C 1
ATOM 4608 O O . PRO B 1 133 ? 5.422 3.057 -12.508 1 94.38 133 PRO B O 1
ATOM 4611 N N . VAL B 1 134 ? 4.336 4.379 -11.125 1 97.31 134 VAL B N 1
ATOM 4612 C CA . VAL B 1 134 ? 5.312 4.332 -10.039 1 97.31 134 VAL B CA 1
ATOM 4613 C C . VAL B 1 134 ? 4.707 3.625 -8.828 1 97.31 134 VAL B C 1
ATOM 4615 O O . VAL B 1 134 ? 3.658 4.031 -8.328 1 97.31 134 VAL B O 1
ATOM 4618 N N . PRO B 1 135 ? 5.332 2.549 -8.391 1 98.31 135 PRO B N 1
ATOM 4619 C CA . PRO B 1 135 ? 4.762 1.842 -7.242 1 98.31 135 PRO B CA 1
ATOM 4620 C C . PRO B 1 135 ? 4.699 2.711 -5.988 1 98.31 135 PRO B C 1
ATOM 4622 O O . PRO B 1 135 ? 5.652 3.432 -5.684 1 98.31 135 PRO B O 1
ATOM 4625 N N . ILE B 1 136 ? 3.566 2.674 -5.309 1 98.81 136 ILE B N 1
ATOM 4626 C CA . ILE B 1 136 ? 3.357 3.365 -4.043 1 98.81 136 ILE B CA 1
ATOM 4627 C C . ILE B 1 136 ? 3.213 2.344 -2.916 1 98.81 136 ILE B C 1
ATOM 4629 O O . ILE B 1 136 ? 2.256 1.564 -2.895 1 98.81 136 ILE B O 1
ATOM 4633 N N . HIS B 1 137 ? 4.121 2.369 -1.98 1 98.81 137 HIS B N 1
ATOM 4634 C CA . HIS B 1 137 ? 4.148 1.388 -0.902 1 98.81 137 HIS B CA 1
ATOM 4635 C C . HIS B 1 137 ? 3.396 1.896 0.324 1 98.81 137 HIS B C 1
ATOM 4637 O O . HIS B 1 137 ? 3.486 3.076 0.667 1 98.81 137 HIS B O 1
ATOM 4643 N N . ALA B 1 138 ? 2.58 1.097 0.939 1 98.69 138 ALA B N 1
ATOM 4644 C CA . ALA B 1 138 ? 1.87 1.368 2.186 1 98.69 138 ALA B CA 1
ATOM 4645 C C . ALA B 1 138 ? 1.88 0.146 3.1 1 98.69 138 ALA B C 1
ATOM 4647 O O . ALA B 1 138 ? 0.824 -0.401 3.426 1 98.69 138 ALA B O 1
ATOM 4648 N N . PRO B 1 139 ? 3.004 -0.226 3.635 1 98.06 139 PRO B N 1
ATOM 4649 C CA . PRO B 1 139 ? 3.227 -1.549 4.223 1 98.06 139 PRO B CA 1
ATOM 4650 C C . PRO B 1 139 ? 2.607 -1.688 5.613 1 98.06 139 PRO B C 1
ATOM 4652 O O . PRO B 1 139 ? 2.875 -2.664 6.316 1 98.06 139 PRO B O 1
ATOM 4655 N N . GLU B 1 140 ? 1.84 -0.683 6.055 1 97.31 140 GLU B N 1
ATOM 4656 C CA . GLU B 1 140 ? 1.172 -0.728 7.352 1 97.31 140 GLU B CA 1
ATOM 4657 C C . GLU B 1 140 ? -0.237 -0.147 7.27 1 97.31 140 GLU B C 1
ATOM 4659 O O . GLU B 1 140 ? -0.46 0.858 6.594 1 97.31 140 GLU B O 1
ATOM 4664 N N . GLU B 1 141 ? -1.138 -0.845 8 1 97.19 141 GLU B N 1
ATOM 4665 C CA . GLU B 1 141 ? -2.438 -0.197 8.148 1 97.19 141 GLU B CA 1
ATOM 4666 C C . GLU B 1 141 ? -2.295 1.197 8.75 1 97.19 141 GLU B C 1
ATOM 4668 O O . GLU B 1 141 ? -1.528 1.396 9.695 1 97.19 141 GLU B O 1
ATOM 4673 N N . SER B 1 142 ? -3.025 2.098 8.203 1 97.19 142 SER B N 1
ATOM 4674 C CA . SER B 1 142 ? -2.822 3.502 8.547 1 97.19 142 SER B CA 1
ATOM 4675 C C . SER B 1 142 ? -2.918 3.723 10.055 1 97.19 142 SER B C 1
ATOM 4677 O O . SER B 1 142 ? -2.117 4.465 10.633 1 97.19 142 SER B O 1
ATOM 4679 N N . GLU B 1 143 ? -3.859 3.096 10.781 1 96.94 143 GLU B N 1
ATOM 4680 C CA . GLU B 1 143 ? -4.086 3.312 12.203 1 96.94 143 GLU B CA 1
ATOM 4681 C C . GLU B 1 143 ? -2.908 2.809 13.031 1 96.94 143 GLU B C 1
ATOM 4683 O O . GLU B 1 143 ? -2.699 3.258 14.164 1 96.94 143 GLU B O 1
ATOM 4688 N N . ASN B 1 144 ? -2.137 1.913 12.438 1 96.56 144 ASN B N 1
ATOM 4689 C CA . ASN B 1 144 ? -1.007 1.324 13.148 1 96.56 144 ASN B CA 1
ATOM 4690 C C . ASN B 1 144 ? 0.323 1.862 12.625 1 96.56 144 ASN B C 1
ATOM 4692 O O . ASN B 1 144 ? 1.388 1.475 13.109 1 96.56 144 ASN B O 1
ATOM 4696 N N . ASP B 1 145 ? 0.31 2.699 11.656 1 98.06 145 ASP B N 1
ATOM 4697 C CA . ASP B 1 145 ? 1.509 3.242 11.031 1 98.06 145 ASP B CA 1
ATOM 4698 C C . ASP B 1 145 ? 2.045 4.441 11.812 1 98.06 145 ASP B C 1
ATOM 4700 O O . ASP B 1 145 ? 1.927 5.582 11.359 1 98.06 145 ASP B O 1
ATOM 4704 N N . CYS B 1 146 ? 2.758 4.223 12.883 1 97.94 146 CYS B N 1
ATOM 4705 C CA . CYS B 1 146 ? 3.229 5.293 13.75 1 97.94 146 CYS B CA 1
ATOM 4706 C C . CYS B 1 146 ? 4.418 6.02 13.133 1 97.94 146 CYS B C 1
ATOM 4708 O O . CYS B 1 146 ? 4.867 7.039 13.656 1 97.94 146 CYS B O 1
ATOM 4710 N N . LEU B 1 147 ? 4.922 5.512 12.039 1 98.19 147 LEU B N 1
ATOM 4711 C CA . LEU B 1 147 ? 5.973 6.223 11.32 1 98.19 147 LEU B CA 1
ATOM 4712 C C . LEU B 1 147 ? 5.402 7.414 10.562 1 98.19 147 LEU B C 1
ATOM 4714 O O . LEU B 1 147 ? 5.988 8.5 10.57 1 98.19 147 LEU B O 1
ATOM 4718 N N . LEU B 1 148 ? 4.219 7.195 9.883 1 98.31 148 LEU B N 1
ATOM 4719 C CA . LEU B 1 148 ? 3.756 8.219 8.953 1 98.31 148 LEU B CA 1
ATOM 4720 C C . LEU B 1 148 ? 2.412 8.789 9.391 1 98.31 148 LEU B C 1
ATOM 4722 O O . LEU B 1 148 ? 1.936 9.773 8.828 1 98.31 148 LEU B O 1
ATOM 4726 N N . ASN B 1 149 ? 1.784 8.211 10.352 1 97.94 149 ASN B N 1
ATOM 4727 C CA . ASN B 1 149 ? 0.558 8.719 10.961 1 97.94 149 ASN B CA 1
ATOM 4728 C C . ASN B 1 149 ? 0.787 9.148 12.406 1 97.94 149 ASN B C 1
ATOM 4730 O O . ASN B 1 149 ? 0.746 8.328 13.32 1 97.94 149 ASN B O 1
ATOM 4734 N N . SER B 1 150 ? 0.885 10.43 12.602 1 96.69 150 SER B N 1
ATOM 4735 C CA . SER B 1 150 ? 1.208 10.977 13.914 1 96.69 150 SER B CA 1
ATOM 4736 C C . SER B 1 150 ? 0.101 10.688 14.922 1 96.69 150 SER B C 1
ATOM 4738 O O . SER B 1 150 ? 0.31 10.805 16.141 1 96.69 150 SER B O 1
ATOM 4740 N N . LEU B 1 151 ? -1.05 10.344 14.484 1 96.06 151 LEU B N 1
ATOM 4741 C CA . LEU B 1 151 ? -2.164 10.023 15.367 1 96.06 151 LEU B CA 1
ATOM 4742 C C . LEU B 1 151 ? -2.467 8.531 15.352 1 96.06 151 LEU B C 1
ATOM 4744 O O . LEU B 1 151 ? -3.623 8.125 15.484 1 96.06 151 LEU B O 1
ATOM 4748 N N . CYS B 1 152 ? -1.494 7.754 15.07 1 97.5 152 CYS B N 1
ATOM 4749 C CA . CYS B 1 152 ? -1.639 6.301 15.125 1 97.5 152 CYS B CA 1
ATOM 4750 C C . CYS B 1 152 ? -2.143 5.852 16.484 1 97.5 152 CYS B C 1
ATOM 4752 O O . CYS B 1 152 ? -2.088 6.613 17.453 1 97.5 152 CYS B O 1
ATOM 4754 N N . LYS B 1 153 ? -2.684 4.699 16.547 1 97.69 153 LYS B N 1
ATOM 4755 C CA . LYS B 1 153 ? -3.143 4.133 17.812 1 97.69 153 LYS B CA 1
ATOM 4756 C C . LYS B 1 153 ? -1.981 3.955 18.797 1 97.69 153 LYS B C 1
ATOM 4758 O O . LYS B 1 153 ? -1.032 3.221 18.5 1 97.69 153 LYS B O 1
ATOM 4763 N N . CYS B 1 154 ? -2.088 4.648 19.922 1 97.94 154 CYS B N 1
ATOM 4764 C CA . CYS B 1 154 ? -1.047 4.59 20.938 1 97.94 154 CYS B CA 1
ATOM 4765 C C . CYS B 1 154 ? -1.598 4.992 22.297 1 97.94 154 CYS B C 1
ATOM 4767 O O . CYS B 1 154 ? -1.907 6.164 22.531 1 97.94 154 CYS B O 1
ATOM 4769 N N . LYS B 1 155 ? -1.639 4.055 23.219 1 97.62 155 LYS B N 1
ATOM 4770 C CA . LYS B 1 155 ? -2.174 4.297 24.562 1 97.62 155 LYS B CA 1
ATOM 4771 C C . LYS B 1 155 ? -1.355 5.352 25.297 1 97.62 155 LYS B C 1
ATOM 4773 O O . LYS B 1 155 ? -1.909 6.168 26.047 1 97.62 155 LYS B O 1
ATOM 4778 N N . ARG B 1 156 ? -0.1 5.328 25.156 1 96.94 156 ARG B N 1
ATOM 4779 C CA . ARG B 1 156 ? 0.778 6.273 25.828 1 96.94 156 ARG B CA 1
ATOM 4780 C C . ARG B 1 156 ? 0.468 7.707 25.406 1 96.94 156 ARG B C 1
ATOM 4782 O O . ARG B 1 156 ? 0.419 8.609 26.234 1 96.94 156 ARG B O 1
ATOM 4789 N N . SER B 1 157 ? 0.326 7.93 24.125 1 96.44 157 SER B N 1
ATOM 4790 C CA . SER B 1 157 ? -0.014 9.266 23.656 1 96.44 157 SER B CA 1
ATOM 4791 C C . SER B 1 157 ? -1.341 9.742 24.234 1 96.44 157 SER B C 1
ATOM 4793 O O . SER B 1 157 ? -1.487 10.914 24.578 1 96.44 157 SER B O 1
ATOM 4795 N N . ASP B 1 158 ? -2.287 8.828 24.328 1 96 158 ASP B N 1
ATOM 4796 C CA . ASP B 1 158 ? -3.584 9.172 24.906 1 96 158 ASP B CA 1
ATOM 4797 C C . ASP B 1 158 ? -3.445 9.586 26.359 1 96 158 ASP B C 1
ATOM 4799 O O . ASP B 1 158 ? -4.039 10.578 26.797 1 96 158 ASP B O 1
ATOM 4803 N N . LYS B 1 159 ? -2.686 8.844 27.031 1 95.5 159 LYS B N 1
ATOM 4804 C CA . LYS B 1 159 ? -2.482 9.133 28.453 1 95.5 159 LYS B CA 1
ATOM 4805 C C . LYS B 1 159 ? -1.736 10.453 28.641 1 95.5 159 LYS B C 1
ATOM 4807 O O . LYS B 1 159 ? -2.02 11.203 29.578 1 95.5 159 LYS B O 1
ATOM 4812 N N . LEU B 1 160 ? -0.776 10.719 27.828 1 95.31 160 LEU B N 1
ATOM 4813 C CA . LEU B 1 160 ? -0.037 11.969 27.891 1 95.31 160 LEU B CA 1
ATOM 4814 C C . LEU B 1 160 ? -0.97 13.164 27.688 1 95.31 160 LEU B C 1
ATOM 4816 O O . LEU B 1 160 ? -0.866 14.164 28.391 1 95.31 160 LEU B O 1
ATOM 4820 N N . LEU B 1 161 ? -1.843 13.031 26.75 1 94.31 161 LEU B N 1
ATOM 4821 C CA . LEU B 1 161 ? -2.791 14.109 26.484 1 94.31 161 LEU B CA 1
ATOM 4822 C C . LEU B 1 161 ? -3.748 14.289 27.656 1 94.31 161 LEU B C 1
ATOM 4824 O O . LEU B 1 161 ? -4.125 15.414 27.984 1 94.31 161 LEU B O 1
ATOM 4828 N N . GLU B 1 162 ? -4.145 13.172 28.188 1 94 162 GLU B N 1
ATOM 4829 C CA . GLU B 1 162 ? -4.988 13.25 29.375 1 94 162 GLU B CA 1
ATOM 4830 C C . GLU B 1 162 ? -4.289 14 30.516 1 94 162 GLU B C 1
ATOM 4832 O O . GLU B 1 162 ? -4.898 14.828 31.188 1 94 162 GLU B O 1
ATOM 4837 N N . GLU B 1 163 ? -3.051 13.688 30.734 1 92.25 163 GLU B N 1
ATOM 4838 C CA . GLU B 1 163 ? -2.262 14.359 31.766 1 92.25 163 GLU B CA 1
ATOM 4839 C C . GLU B 1 163 ? -2.102 15.844 31.453 1 92.25 163 GLU B C 1
ATOM 4841 O O . GLU B 1 163 ? -2.186 16.688 32.344 1 92.25 163 GLU B O 1
ATOM 4846 N N . ALA B 1 164 ? -1.852 16.109 30.219 1 93.25 164 ALA B N 1
ATOM 4847 C CA . ALA B 1 164 ? -1.644 17.5 29.781 1 93.25 164 ALA B CA 1
ATOM 4848 C C . ALA B 1 164 ? -2.889 18.344 30.031 1 93.25 164 ALA B C 1
ATOM 4850 O O . ALA B 1 164 ? -2.787 19.531 30.359 1 93.25 164 ALA B O 1
ATOM 4851 N N . LYS B 1 165 ? -4.027 17.75 29.891 1 93.75 165 LYS B N 1
ATOM 4852 C CA . LYS B 1 165 ? -5.301 18.453 30.047 1 93.75 165 LYS B CA 1
ATOM 4853 C C . LYS B 1 165 ? -5.555 18.844 31.5 1 93.75 165 LYS B C 1
ATOM 4855 O O . LYS B 1 165 ? -6.434 19.656 31.781 1 93.75 165 LYS B O 1
ATOM 4860 N N . LYS B 1 166 ? -4.809 18.281 32.375 1 92.06 166 LYS B N 1
ATOM 4861 C CA . LYS B 1 166 ? -4.914 18.641 33.781 1 92.06 166 LYS B CA 1
ATOM 4862 C C . LYS B 1 166 ? -4.129 19.906 34.094 1 92.06 166 LYS B C 1
ATOM 4864 O O . LYS B 1 166 ? -4.289 20.5 35.156 1 92.06 166 LYS B O 1
ATOM 4869 N N . GLY B 1 167 ? -3.332 20.328 33.219 1 92.25 167 GLY B N 1
ATOM 4870 C CA . GLY B 1 167 ? -2.5 21.516 33.438 1 92.25 167 GLY B CA 1
ATOM 4871 C C . GLY B 1 167 ? -3.299 22.797 33.5 1 92.25 167 GLY B C 1
ATOM 4872 O O . GLY B 1 167 ? -4.434 22.859 33 1 92.25 167 GLY B O 1
ATOM 4873 N N . GLU B 1 168 ? -2.684 23.828 33.969 1 93.62 168 GLU B N 1
ATOM 4874 C CA . GLU B 1 168 ? -3.342 25.094 34.25 1 93.62 168 GLU B CA 1
ATOM 4875 C C . GLU B 1 168 ? -3.82 25.766 32.969 1 93.62 168 GLU B C 1
ATOM 4877 O O . GLU B 1 168 ? -4.938 26.281 32.906 1 93.62 168 GLU B O 1
ATOM 4882 N N . GLU B 1 169 ? -3.006 25.781 31.953 1 95.12 169 GLU B N 1
ATOM 4883 C CA . GLU B 1 169 ? -3.354 26.484 30.719 1 95.12 169 GLU B CA 1
ATOM 4884 C C . GLU B 1 169 ? -4.613 25.906 30.078 1 95.12 169 GLU B C 1
ATOM 4886 O O . GLU B 1 169 ? -5.5 26.641 29.656 1 95.12 169 GLU B O 1
ATOM 4891 N N . TYR B 1 170 ? -4.664 24.578 30.031 1 95.56 170 TYR B N 1
ATOM 4892 C CA . TYR B 1 170 ? -5.82 23.922 29.422 1 95.56 170 TYR B CA 1
ATOM 4893 C C . TYR B 1 170 ? -7.078 24.172 30.25 1 95.56 170 TYR B C 1
ATOM 4895 O O . TYR B 1 170 ? -8.141 24.469 29.688 1 95.56 170 TYR B O 1
ATOM 4903 N N . GLN B 1 171 ? -6.922 24.047 31.562 1 96.19 171 GLN B N 1
ATOM 4904 C CA . GLN B 1 171 ? -8.062 24.281 32.438 1 96.19 171 GLN B CA 1
ATOM 4905 C C . GLN B 1 171 ? -8.57 25.719 32.344 1 96.19 171 GLN B C 1
ATOM 4907 O O . GLN B 1 171 ? -9.781 25.953 32.312 1 96.19 171 GLN B O 1
ATOM 4912 N N . GLN B 1 172 ? -7.672 26.641 32.219 1 97.19 172 GLN B N 1
ATOM 4913 C CA . GLN B 1 172 ? -8.055 28.047 32.031 1 97.19 172 GLN B CA 1
ATOM 4914 C C . GLN B 1 172 ? -8.734 28.25 30.672 1 97.19 172 GLN B C 1
ATOM 4916 O O . GLN B 1 172 ? -9.711 29 30.578 1 97.19 172 GLN B O 1
ATOM 4921 N N . PHE B 1 173 ? -8.258 27.609 29.719 1 96.81 173 PHE B N 1
ATOM 4922 C CA . PHE B 1 173 ? -8.789 27.703 28.375 1 96.81 173 PHE B CA 1
ATOM 4923 C C . PHE B 1 173 ? -10.242 27.25 28.328 1 96.81 173 PHE B C 1
ATOM 4925 O O . PHE B 1 173 ? -11.125 27.984 27.891 1 96.81 173 PHE B O 1
ATOM 4932 N N . ILE B 1 174 ? -10.508 26.047 28.938 1 97.38 174 ILE B N 1
ATOM 4933 C CA . ILE B 1 174 ? -11.844 25.453 28.812 1 97.38 174 ILE B CA 1
ATOM 4934 C C . ILE B 1 174 ? -12.797 26.125 29.797 1 97.38 174 ILE B C 1
ATOM 4936 O O . ILE B 1 174 ? -14.008 25.922 29.734 1 97.38 174 ILE B O 1
ATOM 4940 N N . SER B 1 175 ? -12.273 26.922 30.734 1 97.69 175 SER B N 1
ATOM 4941 C CA . SER B 1 175 ? -13.109 27.641 31.688 1 97.69 175 SER B CA 1
ATOM 4942 C C . SER B 1 175 ? -13.32 29.094 31.234 1 97.69 175 SER B C 1
ATOM 4944 O O . SER B 1 175 ? -14.07 29.844 31.875 1 97.69 175 SER B O 1
ATOM 4946 N N . SER B 1 176 ? -12.617 29.469 30.219 1 97.81 176 SER B N 1
ATOM 4947 C CA . SER B 1 176 ? -12.727 30.859 29.75 1 97.81 176 SER B CA 1
ATOM 4948 C C . SER B 1 176 ? -14.117 31.141 29.219 1 97.81 176 SER B C 1
ATOM 4950 O O . SER B 1 176 ? -14.766 30.266 28.641 1 97.81 176 SER B O 1
ATOM 4952 N N . SER B 1 177 ? -14.539 32.375 29.375 1 97.81 177 SER B N 1
ATOM 4953 C CA . SER B 1 177 ? -15.867 32.781 28.922 1 97.81 177 SER B CA 1
ATOM 4954 C C . SER B 1 177 ? -15.992 32.656 27.406 1 97.81 177 SER B C 1
ATOM 4956 O O . SER B 1 177 ? -17.031 32.25 26.906 1 97.81 177 SER B O 1
ATOM 4958 N N . LYS B 1 178 ? -14.984 33 26.75 1 96.75 178 LYS B N 1
ATOM 4959 C CA . LYS B 1 178 ? -15 32.969 25.281 1 96.75 178 LYS B CA 1
ATOM 4960 C C . LYS B 1 178 ? -15.18 31.531 24.781 1 96.75 178 LYS B C 1
ATOM 4962 O O . LYS B 1 178 ? -16 31.281 23.906 1 96.75 178 LYS B O 1
ATOM 4967 N N . TYR B 1 179 ? -14.383 30.625 25.297 1 97.69 179 TYR B N 1
ATOM 4968 C CA . TYR B 1 179 ? -14.484 29.219 24.938 1 97.69 179 TYR B CA 1
ATOM 4969 C C . TYR B 1 179 ? -15.883 28.688 25.203 1 97.69 179 TYR B C 1
ATOM 4971 O O . TYR B 1 179 ? -16.484 28.031 24.344 1 97.69 179 TYR B O 1
ATOM 4979 N N . ILE B 1 180 ? -16.375 28.953 26.375 1 98.31 180 ILE B N 1
ATOM 4980 C CA . ILE B 1 180 ? -17.688 28.453 26.797 1 98.31 180 ILE B CA 1
ATOM 4981 C C . ILE B 1 180 ? -18.766 29 25.859 1 98.31 180 ILE B C 1
ATOM 4983 O O . ILE B 1 180 ? -19.641 28.266 25.406 1 98.31 180 ILE B O 1
ATOM 4987 N N . GLU B 1 181 ? -18.672 30.234 25.562 1 98 181 GLU B N 1
ATOM 4988 C CA . GLU B 1 181 ? -19.656 30.875 24.703 1 98 181 GLU B CA 1
ATOM 4989 C C . GLU B 1 181 ? -19.609 30.281 23.297 1 98 181 GLU B C 1
ATOM 4991 O O . GLU B 1 181 ? -20.656 29.969 22.719 1 98 181 GLU B O 1
ATOM 4996 N N . VAL B 1 182 ? -18.484 30.172 22.75 1 97.88 182 VAL B N 1
ATOM 4997 C CA . VAL B 1 182 ? -18.312 29.656 21.406 1 97.88 182 VAL B CA 1
ATOM 4998 C C . VAL B 1 182 ? -18.859 28.234 21.312 1 97.88 182 VAL B C 1
ATOM 5000 O O . VAL B 1 182 ? -19.625 27.906 20.406 1 97.88 182 VAL B O 1
ATOM 5003 N N . CYS B 1 183 ? -18.5 27.391 22.281 1 98.19 183 CYS B N 1
ATOM 5004 C CA . CYS B 1 183 ? -18.922 25.984 22.266 1 98.19 183 CYS B CA 1
ATOM 5005 C C . CYS B 1 183 ? -20.422 25.875 22.453 1 98.19 183 CYS B C 1
ATOM 5007 O O . CYS B 1 183 ? -21.078 25.031 21.828 1 98.19 183 CYS B O 1
ATOM 5009 N N . LYS B 1 184 ? -20.906 26.719 23.297 1 98 184 LYS B N 1
ATOM 5010 C CA . LYS B 1 184 ? -22.359 26.734 23.484 1 98 184 LYS B CA 1
ATOM 5011 C C . LYS B 1 184 ? -23.078 27.109 22.203 1 98 184 LYS B C 1
ATOM 5013 O O . LYS B 1 184 ? -24.031 26.438 21.812 1 98 184 LYS B O 1
ATOM 5018 N N . ASN B 1 185 ? -22.656 28.172 21.578 1 97.56 185 ASN B N 1
ATOM 5019 C CA . ASN B 1 185 ? -23.281 28.625 20.344 1 97.56 185 ASN B CA 1
ATOM 5020 C C . ASN B 1 185 ? -23.188 27.578 19.25 1 97.56 185 ASN B C 1
ATOM 5022 O O . ASN B 1 185 ? -24.172 27.344 18.531 1 97.56 185 ASN B O 1
ATOM 5026 N N . LEU B 1 186 ? -22.047 26.969 19.125 1 97.75 186 LEU B N 1
ATOM 5027 C CA . LEU B 1 186 ? -21.875 25.938 18.109 1 97.75 186 LEU B CA 1
ATOM 5028 C C . LEU B 1 186 ? -22.75 24.719 18.422 1 97.75 186 LEU B C 1
ATOM 5030 O O . LEU B 1 186 ? -23.297 24.109 17.5 1 97.75 186 LEU B O 1
ATOM 5034 N N . SER B 1 187 ? -22.797 24.406 19.688 1 98 187 SER B N 1
ATOM 5035 C CA . SER B 1 187 ? -23.641 23.281 20.094 1 98 187 SER B CA 1
ATOM 5036 C C . SER B 1 187 ? -25.094 23.516 19.75 1 98 187 SER B C 1
ATOM 5038 O O . SER B 1 187 ? -25.797 22.609 19.281 1 98 187 SER B O 1
ATOM 5040 N N . ILE B 1 188 ? -25.547 24.688 19.938 1 97.19 188 ILE B N 1
ATOM 5041 C CA . ILE B 1 188 ? -26.922 25.062 19.609 1 97.19 188 ILE B CA 1
ATOM 5042 C C . ILE B 1 188 ? -27.125 24.984 18.109 1 97.19 188 ILE B C 1
ATOM 5044 O O . ILE B 1 188 ? -28.094 24.375 17.625 1 97.19 188 ILE B O 1
ATOM 5048 N N . LEU B 1 189 ? -26.219 25.578 17.438 1 95.88 189 LEU B N 1
ATOM 5049 C CA . LEU B 1 189 ? -26.328 25.672 15.992 1 95.88 189 LEU B CA 1
ATOM 5050 C C . LEU B 1 189 ? -26.312 24.297 15.344 1 95.88 189 LEU B C 1
ATOM 5052 O O . LEU B 1 189 ? -27.016 24.062 14.352 1 95.88 189 LEU B O 1
ATOM 5056 N N . THR B 1 190 ? -25.5 23.375 15.875 1 96 190 THR B N 1
ATOM 5057 C CA . THR B 1 190 ? -25.266 22.078 15.25 1 96 190 THR B CA 1
ATOM 5058 C C . THR B 1 190 ? -26.172 21.016 15.867 1 96 190 THR B C 1
ATOM 5060 O O . THR B 1 190 ? -26.281 19.906 15.336 1 96 190 THR B O 1
ATOM 5063 N N . ASN B 1 191 ? -26.734 21.312 16.953 1 95.94 191 ASN B N 1
ATOM 5064 C CA . ASN B 1 191 ? -27.516 20.359 17.734 1 95.94 191 ASN B CA 1
ATOM 5065 C C . ASN B 1 191 ? -26.672 19.156 18.156 1 95.94 191 ASN B C 1
ATOM 5067 O O . ASN B 1 191 ? -27.141 18.016 18.109 1 95.94 191 ASN B O 1
ATOM 5071 N N . GLU B 1 192 ? -25.469 19.312 18.312 1 95.94 192 GLU B N 1
ATOM 5072 C CA . GLU B 1 192 ? -24.5 18.359 18.844 1 95.94 192 GLU B CA 1
ATOM 5073 C C . GLU B 1 192 ? -23.641 19 19.938 1 95.94 192 GLU B C 1
ATOM 5075 O O . GLU B 1 192 ? -23.391 20.203 19.906 1 95.94 192 GLU B O 1
ATOM 5080 N N . HIS B 1 193 ? -23.266 18.203 20.859 1 97.12 193 HIS B N 1
ATOM 5081 C CA . HIS B 1 193 ? -22.375 18.719 21.891 1 97.12 193 HIS B CA 1
ATOM 5082 C C . HIS B 1 193 ? -20.984 19 21.344 1 97.12 193 HIS B C 1
ATOM 5084 O O . HIS B 1 193 ? -20.25 18.062 21.031 1 97.12 193 HIS B O 1
ATOM 5090 N N . ILE B 1 194 ? -20.672 20.266 21.203 1 97.5 194 ILE B N 1
ATOM 5091 C CA . ILE B 1 194 ? -19.375 20.688 20.672 1 97.5 194 ILE B CA 1
ATOM 5092 C C . ILE B 1 194 ? -18.469 21.109 21.828 1 97.5 194 ILE B C 1
ATOM 5094 O O . ILE B 1 194 ? -18.875 21.875 22.703 1 97.5 194 ILE B O 1
ATOM 5098 N N . ASN B 1 195 ? -17.312 20.578 21.875 1 96.88 195 ASN B N 1
ATOM 5099 C CA . ASN B 1 195 ? -16.297 20.938 22.859 1 96.88 195 ASN B CA 1
ATOM 5100 C C . ASN B 1 195 ? -14.891 20.891 22.266 1 96.88 195 ASN B C 1
ATOM 5102 O O . ASN B 1 195 ? -14.727 20.812 21.047 1 96.88 195 ASN B O 1
ATOM 5106 N N . ALA B 1 196 ? -13.852 20.969 23.109 1 95.88 196 ALA B N 1
ATOM 5107 C CA . ALA B 1 196 ? -12.461 21.062 22.656 1 95.88 196 ALA B CA 1
ATOM 5108 C C . ALA B 1 196 ? -12.055 19.812 21.891 1 95.88 196 ALA B C 1
ATOM 5110 O O . ALA B 1 196 ? -11.211 19.875 21 1 95.88 196 ALA B O 1
ATOM 5111 N N . ASP B 1 197 ? -12.695 18.703 22.125 1 93.5 197 ASP B N 1
ATOM 5112 C CA . ASP B 1 197 ? -12.305 17.422 21.547 1 93.5 197 ASP B CA 1
ATOM 5113 C C . ASP B 1 197 ? -12.844 17.266 20.141 1 93.5 197 ASP B C 1
ATOM 5115 O O . ASP B 1 197 ? -12.352 16.438 19.359 1 93.5 197 ASP B O 1
ATOM 5119 N N . ASN B 1 198 ? -13.859 18 19.781 1 95.88 198 ASN B N 1
ATOM 5120 C CA . ASN B 1 198 ? -14.445 17.734 18.469 1 95.88 198 ASN B CA 1
ATOM 5121 C C . ASN B 1 198 ? -14.633 19.031 17.672 1 95.88 198 ASN B C 1
ATOM 5123 O O . ASN B 1 198 ? -15.344 19.047 16.672 1 95.88 198 ASN B O 1
ATOM 5127 N N . LEU B 1 199 ? -13.992 20.156 18.109 1 95.75 199 LEU B N 1
ATOM 5128 C CA . LEU B 1 199 ? -13.992 21.391 17.359 1 95.75 199 LEU B CA 1
ATOM 5129 C C . LEU B 1 199 ? -13.438 21.188 15.945 1 95.75 199 LEU B C 1
ATOM 5131 O O . LEU B 1 199 ? -13.867 21.844 15 1 95.75 199 LEU B O 1
ATOM 5135 N N . TRP B 1 200 ? -12.555 20.281 15.852 1 95.06 200 TRP B N 1
ATOM 5136 C CA . TRP B 1 200 ? -11.883 20 14.586 1 95.06 200 TRP B CA 1
ATOM 5137 C C . TRP B 1 200 ? -12.883 19.531 13.531 1 95.06 200 TRP B C 1
ATOM 5139 O O . TRP B 1 200 ? -12.672 19.719 12.336 1 95.06 200 TRP B O 1
ATOM 5149 N N . LYS B 1 201 ? -13.938 18.906 13.922 1 96.88 201 LYS B N 1
ATOM 5150 C CA . LYS B 1 201 ? -14.945 18.422 12.992 1 96.88 201 LYS B CA 1
ATOM 5151 C C . LYS B 1 201 ? -15.547 19.562 12.18 1 96.88 201 LYS B C 1
ATOM 5153 O O . LYS B 1 201 ? -15.812 19.406 10.984 1 96.88 201 LYS B O 1
ATOM 5158 N N . ILE B 1 202 ? -15.766 20.656 12.852 1 95.62 202 ILE B N 1
ATOM 5159 C CA . ILE B 1 202 ? -16.344 21.812 12.195 1 95.62 202 ILE B CA 1
ATOM 5160 C C . ILE B 1 202 ? -15.375 22.344 11.133 1 95.62 202 ILE B C 1
ATOM 5162 O O . ILE B 1 202 ? -15.773 22.625 10 1 95.62 202 ILE B O 1
ATOM 5166 N N . GLU B 1 203 ? -14.133 22.438 11.523 1 94.31 203 GLU B N 1
ATOM 5167 C CA . GLU B 1 203 ? -13.117 22.891 10.578 1 94.31 203 GLU B CA 1
ATOM 5168 C C . GLU B 1 203 ? -13.016 21.953 9.383 1 94.31 203 GLU B C 1
ATOM 5170 O O . GLU B 1 203 ? -12.922 22.406 8.234 1 94.31 203 GLU B O 1
ATOM 5175 N N . ASP B 1 204 ? -13.023 20.703 9.656 1 96.25 204 ASP B N 1
ATOM 5176 C CA . ASP B 1 204 ? -12.961 19.656 8.633 1 96.25 204 ASP B CA 1
ATOM 5177 C C . ASP B 1 204 ? -14.062 19.844 7.594 1 96.25 204 ASP B C 1
ATOM 5179 O O . ASP B 1 204 ? -13.805 19.812 6.391 1 96.25 204 ASP B O 1
ATOM 5183 N N . ILE B 1 205 ? -15.219 20.047 8.055 1 96.38 205 ILE B N 1
ATOM 5184 C CA . ILE B 1 205 ? -16.391 20.188 7.203 1 96.38 205 ILE B CA 1
ATOM 5185 C C . ILE B 1 205 ? -16.328 21.5 6.438 1 96.38 205 ILE B C 1
ATOM 5187 O O . ILE B 1 205 ? -16.516 21.531 5.219 1 96.38 205 ILE B O 1
ATOM 5191 N N . LEU B 1 206 ? -15.992 22.609 7.098 1 94.31 206 LEU B N 1
ATOM 5192 C CA . LEU B 1 206 ? -16.031 23.938 6.496 1 94.31 206 LEU B CA 1
ATOM 5193 C C . LEU B 1 206 ? -14.969 24.078 5.418 1 94.31 206 LEU B C 1
ATOM 5195 O O . LEU B 1 206 ? -15.25 24.547 4.312 1 94.31 206 LEU B O 1
ATOM 5199 N N . ILE B 1 207 ? -13.75 23.688 5.703 1 93.44 207 ILE B N 1
ATOM 5200 C CA . ILE B 1 207 ? -12.656 23.859 4.758 1 93.44 207 ILE B CA 1
ATOM 5201 C C . ILE B 1 207 ? -12.93 23.031 3.496 1 93.44 207 ILE B C 1
ATOM 5203 O O . ILE B 1 207 ? -12.742 23.531 2.381 1 93.44 207 ILE B O 1
ATOM 5207 N N . SER B 1 208 ? -13.391 21.828 3.658 1 96.12 208 SER B N 1
ATOM 5208 C CA . SER B 1 208 ? -13.68 20.938 2.531 1 96.12 208 SER B CA 1
ATOM 5209 C C . SER B 1 208 ? -14.836 21.484 1.694 1 96.12 208 SER B C 1
ATOM 5211 O O . SER B 1 208 ? -14.75 21.531 0.466 1 96.12 208 SER B O 1
ATOM 5213 N N . GLN B 1 209 ? -15.914 21.938 2.393 1 95.69 209 GLN B N 1
ATOM 5214 C CA . GLN B 1 209 ? -17.109 22.391 1.689 1 95.69 209 GLN B CA 1
ATOM 5215 C C . GLN B 1 209 ? -16.859 23.734 0.993 1 95.69 209 GLN B C 1
ATOM 5217 O O . GLN B 1 209 ? -17.344 23.953 -0.118 1 95.69 209 GLN B O 1
ATOM 5222 N N . ARG B 1 210 ? -16.109 24.609 1.572 1 94.19 210 ARG B N 1
ATOM 5223 C CA . ARG B 1 210 ? -15.805 25.891 0.958 1 94.19 210 ARG B CA 1
ATOM 5224 C C . ARG B 1 210 ? -14.977 25.719 -0.312 1 94.19 210 ARG B C 1
ATOM 5226 O O . ARG B 1 210 ? -15.156 26.453 -1.284 1 94.19 210 ARG B O 1
ATOM 5233 N N . ALA B 1 211 ? -14.125 24.734 -0.297 1 95 211 ALA B N 1
ATOM 5234 C CA . ALA B 1 211 ? -13.258 24.484 -1.446 1 95 211 ALA B CA 1
ATOM 5235 C C . ALA B 1 211 ? -14.039 23.844 -2.59 1 95 211 ALA B C 1
ATOM 5237 O O . ALA B 1 211 ? -13.812 24.156 -3.76 1 95 211 ALA B O 1
ATOM 5238 N N . ASN B 1 212 ? -14.992 23.031 -2.332 1 96.06 212 ASN B N 1
ATOM 5239 C CA . ASN B 1 212 ? -15.609 22.188 -3.354 1 96.06 212 ASN B CA 1
ATOM 5240 C C . ASN B 1 212 ? -17.016 22.688 -3.709 1 96.06 212 ASN B C 1
ATOM 5242 O O . ASN B 1 212 ? -17.547 22.344 -4.766 1 96.06 212 ASN B O 1
ATOM 5246 N N . PHE B 1 213 ? -17.578 23.406 -2.791 1 95.12 213 PHE B N 1
ATOM 5247 C CA . PHE B 1 213 ? -18.906 24 -2.998 1 95.12 213 PHE B CA 1
ATOM 5248 C C . PHE B 1 213 ? -18.891 25.484 -2.652 1 95.12 213 PHE B C 1
ATOM 5250 O O . PHE B 1 213 ? -19.625 25.922 -1.766 1 95.12 213 PHE B O 1
ATOM 5257 N N . PRO B 1 214 ? -18.234 26.281 -3.365 1 91.06 214 PRO B N 1
ATOM 5258 C CA . PRO B 1 214 ? -18.016 27.688 -2.996 1 91.06 214 PRO B CA 1
ATOM 5259 C C . PRO B 1 214 ? -19.297 28.5 -2.977 1 91.06 214 PRO B C 1
ATOM 5261 O O . PRO B 1 214 ? -19.375 29.531 -2.289 1 91.06 214 PRO B O 1
ATOM 5264 N N . ASN B 1 215 ? -20.281 28.109 -3.576 1 89.62 215 ASN B N 1
ATOM 5265 C CA . ASN B 1 215 ? -21.5 28.891 -3.645 1 89.62 215 ASN B CA 1
ATOM 5266 C C . ASN B 1 215 ? -22.547 28.391 -2.65 1 89.62 215 ASN B C 1
ATOM 5268 O O . ASN B 1 215 ? -23.688 28.828 -2.664 1 89.62 215 ASN B O 1
ATOM 5272 N N . SER B 1 216 ? -22.109 27.547 -1.818 1 87.88 216 SER B N 1
ATOM 5273 C CA . SER B 1 216 ? -23.062 27 -0.856 1 87.88 216 SER B CA 1
ATOM 5274 C C . SER B 1 216 ? -23.25 27.922 0.337 1 87.88 216 SER B C 1
ATOM 5276 O O . SER B 1 216 ? -22.328 28.672 0.69 1 87.88 216 SER B O 1
ATOM 5278 N N . THR B 1 217 ? -24.438 27.891 0.932 1 83.38 217 THR B N 1
ATOM 5279 C CA . THR B 1 217 ? -24.719 28.672 2.133 1 83.38 217 THR B CA 1
ATOM 5280 C C . THR B 1 217 ? -24.156 27.984 3.371 1 83.38 217 THR B C 1
ATOM 5282 O O . THR B 1 217 ? -24.25 26.766 3.502 1 83.38 217 THR B O 1
ATOM 5285 N N . GLU B 1 218 ? -23.562 28.859 4.27 1 87.5 218 GLU B N 1
ATOM 5286 C CA . GLU B 1 218 ? -23 28.344 5.516 1 87.5 218 GLU B CA 1
ATOM 5287 C C . GLU B 1 218 ? -23.828 28.812 6.719 1 87.5 218 GLU B C 1
ATOM 5289 O O . GLU B 1 218 ? -24.234 29.969 6.789 1 87.5 218 GLU B O 1
ATOM 5294 N N . LEU B 1 219 ? -24.094 27.891 7.566 1 88.56 219 LEU B N 1
ATOM 5295 C CA . LEU B 1 219 ? -24.844 28.188 8.781 1 88.56 219 LEU B CA 1
ATOM 5296 C C . LEU B 1 219 ? -24 29 9.758 1 88.56 219 LEU B C 1
ATOM 5298 O O . LEU B 1 219 ? -24.531 29.797 10.539 1 88.56 219 LEU B O 1
ATOM 5302 N N . ILE B 1 220 ? -22.781 28.812 9.75 1 92.06 220 ILE B N 1
ATOM 5303 C CA . ILE B 1 220 ? -21.875 29.547 10.625 1 92.06 220 ILE B CA 1
ATOM 5304 C C . ILE B 1 220 ? -21.5 30.875 9.992 1 92.06 220 ILE B C 1
ATOM 5306 O O . ILE B 1 220 ? -20.859 30.906 8.938 1 92.06 220 ILE B O 1
ATOM 5310 N N . ASP B 1 221 ? -21.797 31.891 10.641 1 91.06 221 ASP B N 1
ATOM 5311 C CA . ASP B 1 221 ? -21.5 33.219 10.078 1 91.06 221 ASP B CA 1
ATOM 5312 C C . ASP B 1 221 ? -20.047 33.594 10.344 1 91.06 221 ASP B C 1
ATOM 5314 O O . ASP B 1 221 ? -19.312 32.875 11.039 1 91.06 221 ASP B O 1
ATOM 5318 N N . GLU B 1 222 ? -19.734 34.688 9.852 1 90.56 222 GLU B N 1
ATOM 5319 C CA . GLU B 1 222 ? -18.328 35.125 9.875 1 90.56 222 GLU B CA 1
ATOM 5320 C C . GLU B 1 222 ? -17.875 35.406 11.297 1 90.56 222 GLU B C 1
ATOM 5322 O O . GLU B 1 222 ? -16.719 35.156 11.648 1 90.56 222 GLU B O 1
ATOM 5327 N N . LYS B 1 223 ? -18.75 36 12.102 1 92.69 223 LYS B N 1
ATOM 5328 C CA . LYS B 1 223 ? -18.406 36.312 13.484 1 92.69 223 LYS B CA 1
ATOM 5329 C C . LYS B 1 223 ? -18.125 35.062 14.289 1 92.69 223 LYS B C 1
ATOM 5331 O O . LYS B 1 223 ? -17.109 34.969 14.977 1 92.69 223 LYS B O 1
ATOM 5336 N N . LEU B 1 224 ? -19 34.156 14.195 1 93.75 224 LEU B N 1
ATOM 5337 C CA . LEU B 1 224 ? -18.828 32.906 14.898 1 93.75 224 LEU B CA 1
ATOM 5338 C C . LEU B 1 224 ? -17.625 32.125 14.344 1 93.75 224 LEU B C 1
ATOM 5340 O O . LEU B 1 224 ? -16.906 31.453 15.094 1 93.75 224 LEU B O 1
ATOM 5344 N N . TYR B 1 225 ? -17.406 32.25 13.07 1 92.19 225 TYR B N 1
ATOM 5345 C CA . TYR B 1 225 ? -16.266 31.594 12.438 1 92.19 225 TYR B CA 1
ATOM 5346 C C . TYR B 1 225 ? -14.953 32.094 13.023 1 92.19 225 TYR B C 1
ATOM 5348 O O . TYR B 1 225 ? -14.078 31.297 13.375 1 92.19 225 TYR B O 1
ATOM 5356 N N . LYS B 1 226 ? -14.82 33.375 13.109 1 91.88 226 LYS B N 1
ATOM 5357 C CA . LYS B 1 226 ? -13.6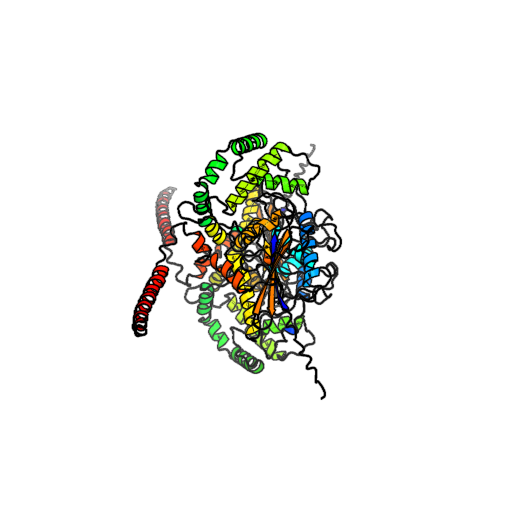02 33.969 13.656 1 91.88 226 LYS B CA 1
ATOM 5358 C C . LYS B 1 226 ? -13.398 33.562 15.109 1 91.88 226 LYS B C 1
ATOM 5360 O O . LYS B 1 226 ? -12.273 33.25 15.531 1 91.88 226 LYS B O 1
ATOM 5365 N N . ALA B 1 227 ? -14.469 33.531 15.844 1 92.5 227 ALA B N 1
ATOM 5366 C CA . ALA B 1 227 ? -14.391 33.188 17.25 1 92.5 227 ALA B CA 1
ATOM 5367 C C . ALA B 1 227 ? -13.992 31.719 17.422 1 92.5 227 ALA B C 1
ATOM 5369 O O . ALA B 1 227 ? -13.125 31.391 18.234 1 92.5 227 ALA B O 1
ATOM 5370 N N . TYR B 1 228 ? -14.648 30.891 16.734 1 93.06 228 TYR B N 1
ATOM 5371 C CA . TYR B 1 228 ? -14.359 29.469 16.891 1 93.06 228 TYR B CA 1
ATOM 5372 C C . TYR B 1 228 ? -12.953 29.141 16.406 1 93.06 228 TYR B C 1
ATOM 5374 O O . TYR B 1 228 ? -12.281 28.266 16.969 1 93.06 228 TYR B O 1
ATOM 5382 N N . ARG B 1 229 ? -12.516 29.766 15.328 1 92.06 229 ARG B N 1
ATOM 5383 C CA . ARG B 1 229 ? -11.188 29.516 14.789 1 92.06 229 ARG B CA 1
ATOM 5384 C C . ARG B 1 229 ? -10.109 29.75 15.844 1 92.06 229 ARG B C 1
ATOM 5386 O O . ARG B 1 229 ? -9.133 29.016 15.922 1 92.06 229 ARG B O 1
ATOM 5393 N N . LYS B 1 230 ? -10.25 30.781 16.594 1 91.69 230 LYS B N 1
ATOM 5394 C CA . LYS B 1 230 ? -9.297 31.062 17.656 1 91.69 230 LYS B CA 1
ATOM 5395 C C . LYS B 1 230 ? -9.227 29.922 18.672 1 91.69 230 LYS B C 1
ATOM 5397 O O . LYS B 1 230 ? -8.148 29.547 19.109 1 91.69 230 LYS B O 1
ATOM 5402 N N . GLU B 1 231 ? -10.406 29.438 19.016 1 94.81 231 GLU B N 1
ATOM 5403 C CA . GLU B 1 231 ? -10.461 28.312 19.938 1 94.81 231 GLU B CA 1
ATOM 5404 C C . GLU B 1 231 ? -9.867 27.047 19.328 1 94.81 231 GLU B C 1
ATOM 5406 O O . GLU B 1 231 ? -9.188 26.266 20 1 94.81 231 GLU B O 1
ATOM 5411 N N . LEU B 1 232 ? -10.117 26.875 18.031 1 94.75 232 LEU B N 1
ATOM 5412 C CA . LEU B 1 232 ? -9.57 25.734 17.312 1 94.75 232 LEU B CA 1
ATOM 5413 C C . LEU B 1 232 ? -8.047 25.75 17.344 1 94.75 232 LEU B C 1
ATOM 5415 O O . LEU B 1 232 ? -7.41 24.719 17.562 1 94.75 232 LEU B O 1
ATOM 5419 N N . LEU B 1 233 ? -7.461 26.859 17.078 1 92 233 LEU B N 1
ATOM 5420 C CA . LEU B 1 233 ? -6.008 26.984 17.047 1 92 233 LEU B CA 1
ATOM 5421 C C . LEU B 1 233 ? -5.402 26.609 18.391 1 92 233 LEU B C 1
ATOM 5423 O O . LEU B 1 233 ? -4.332 26 18.453 1 92 233 LEU B O 1
ATOM 5427 N N . MET B 1 234 ? -6.086 26.953 19.453 1 92.81 234 MET B N 1
ATOM 5428 C CA . MET B 1 234 ? -5.613 26.578 20.781 1 92.81 234 MET B CA 1
ATOM 5429 C C . MET B 1 234 ? -5.652 25.078 20.969 1 92.81 234 MET B C 1
ATOM 5431 O O . MET B 1 234 ? -4.715 24.484 21.516 1 92.81 234 MET B O 1
ATOM 5435 N N . THR B 1 235 ? -6.719 24.5 20.531 1 94.38 235 THR B N 1
ATOM 5436 C CA . THR B 1 235 ? -6.828 23.047 20.656 1 94.38 235 THR B CA 1
ATOM 5437 C C . THR B 1 235 ? -5.754 22.344 19.828 1 94.38 235 THR B C 1
ATOM 5439 O O . THR B 1 235 ? -5.234 21.312 20.219 1 94.38 235 THR B O 1
ATOM 5442 N N . ASN B 1 236 ? -5.445 22.891 18.656 1 92.06 236 ASN B N 1
ATOM 5443 C CA . ASN B 1 236 ? -4.379 22.344 17.828 1 92.06 236 ASN B CA 1
ATOM 5444 C C . ASN B 1 236 ? -3.029 22.406 18.531 1 92.06 236 ASN B C 1
ATOM 5446 O O . ASN B 1 236 ? -2.25 21.453 18.469 1 92.06 236 ASN B O 1
ATOM 5450 N N . LYS B 1 237 ? -2.768 23.469 19.172 1 90.19 237 LYS B N 1
ATOM 5451 C CA . LYS B 1 237 ? -1.537 23.625 19.953 1 90.19 237 LYS B CA 1
ATOM 5452 C C . LYS B 1 237 ? -1.415 22.531 21.016 1 90.19 237 LYS B C 1
ATOM 5454 O O . LYS B 1 237 ? -0.347 21.953 21.188 1 90.19 237 LYS B O 1
ATOM 5459 N N . PHE B 1 238 ? -2.516 22.344 21.672 1 91 238 PHE B N 1
ATOM 5460 C CA . PHE B 1 238 ? -2.523 21.344 22.734 1 91 238 PHE B CA 1
ATOM 5461 C C . PHE B 1 238 ? -2.289 19.953 22.156 1 91 238 PHE B C 1
ATOM 5463 O O . PHE B 1 238 ? -1.598 19.125 22.75 1 91 238 PHE B O 1
ATOM 5470 N N . LEU B 1 239 ? -2.795 19.734 21.016 1 90.69 239 LEU B N 1
ATOM 5471 C CA . LEU B 1 239 ? -2.701 18.422 20.375 1 90.69 239 LEU B CA 1
ATOM 5472 C C . LEU B 1 239 ? -1.252 18.078 20.062 1 90.69 239 LEU B C 1
ATOM 5474 O O . LEU B 1 239 ? -0.864 16.906 20.109 1 90.69 239 LEU B O 1
ATOM 5478 N N . ILE B 1 240 ? -0.423 19.047 19.766 1 86.25 240 ILE B N 1
ATOM 5479 C CA . ILE B 1 240 ? 0.963 18.766 19.406 1 86.25 240 ILE B CA 1
ATOM 5480 C C . ILE B 1 240 ? 1.868 19.031 20.609 1 86.25 240 ILE B C 1
ATOM 5482 O O . ILE B 1 240 ? 3.094 19.062 20.484 1 86.25 240 ILE B O 1
ATOM 5486 N N . GLY B 1 241 ? 1.264 19.312 21.766 1 87.94 241 GLY B N 1
ATOM 5487 C CA . GLY B 1 241 ? 2 19.281 23.016 1 87.94 241 GLY B CA 1
ATOM 5488 C C . GLY B 1 241 ? 2.494 20.656 23.453 1 87.94 241 GLY B C 1
ATOM 5489 O O . GLY B 1 241 ? 3.346 20.766 24.328 1 87.94 241 GLY B O 1
ATOM 5490 N N . ILE B 1 242 ? 1.995 21.656 22.812 1 86.12 242 ILE B N 1
ATOM 5491 C CA . ILE B 1 242 ? 2.412 23 23.219 1 86.12 242 ILE B CA 1
ATOM 5492 C C . ILE B 1 242 ? 1.561 23.469 24.406 1 86.12 242 ILE B C 1
ATOM 5494 O O . ILE B 1 242 ? 0.377 23.766 24.234 1 86.12 242 ILE B O 1
ATOM 5498 N N . TYR B 1 243 ? 2.16 23.422 25.484 1 86.19 243 TYR B N 1
ATOM 5499 C CA . TYR B 1 243 ? 1.555 23.875 26.734 1 86.19 243 TYR B CA 1
ATOM 5500 C C . TYR B 1 243 ? 2.471 24.859 27.469 1 86.19 243 TYR B C 1
ATOM 5502 O O . TYR B 1 243 ? 3.686 24.859 27.25 1 86.19 243 TYR B O 1
ATOM 5510 N N . ASP B 1 244 ? 1.921 25.625 28.219 1 85.56 244 ASP B N 1
ATOM 5511 C CA . ASP B 1 244 ? 2.648 26.516 29.125 1 85.56 244 ASP B CA 1
ATOM 5512 C C . ASP B 1 244 ? 2.117 26.391 30.547 1 85.56 244 ASP B C 1
ATOM 5514 O O . ASP B 1 244 ? 0.999 26.812 30.844 1 85.56 244 ASP B O 1
ATOM 5518 N N . PRO B 1 245 ? 2.965 25.891 31.484 1 88.62 245 PRO B N 1
ATOM 5519 C CA . PRO B 1 245 ? 4.316 25.359 31.297 1 88.62 245 PRO B CA 1
ATOM 5520 C C . PRO B 1 245 ? 4.328 24.031 30.531 1 88.62 245 PRO B C 1
ATOM 5522 O O . PRO B 1 245 ? 3.332 23.297 30.547 1 88.62 245 PRO B O 1
ATOM 5525 N N . GLU B 1 246 ? 5.477 23.688 29.984 1 84.25 246 GLU B N 1
ATOM 5526 C CA . GLU B 1 246 ? 5.605 22.469 29.188 1 84.25 246 GLU B CA 1
ATOM 5527 C C . GLU B 1 246 ? 5.723 21.234 30.078 1 84.25 246 GLU B C 1
ATOM 5529 O O . GLU B 1 246 ? 5.414 20.125 29.641 1 84.25 246 GLU B O 1
ATOM 5534 N N . ILE B 1 247 ? 6.262 21.453 31.25 1 90.94 247 ILE B N 1
ATOM 5535 C CA . ILE B 1 247 ? 6.391 20.344 32.188 1 90.94 247 ILE B CA 1
ATOM 5536 C C . ILE B 1 247 ? 5.141 20.281 33.062 1 90.94 247 ILE B C 1
ATOM 5538 O O . ILE B 1 247 ? 4.816 21.234 33.781 1 90.94 247 ILE B O 1
ATOM 5542 N N . ILE B 1 248 ? 4.445 19.25 32.969 1 91.06 248 ILE B N 1
ATOM 5543 C CA . ILE B 1 248 ? 3.236 18.984 33.719 1 91.06 248 ILE B CA 1
ATOM 5544 C C . ILE B 1 248 ? 3.383 17.672 34.5 1 91.06 248 ILE B C 1
ATOM 5546 O O . ILE B 1 248 ? 3.582 16.609 33.906 1 91.06 248 ILE B O 1
ATOM 5550 N N . ASN B 1 249 ? 3.285 17.766 35.812 1 88.5 249 ASN B N 1
ATOM 5551 C CA . ASN B 1 249 ? 3.453 16.609 36.688 1 88.5 249 ASN B CA 1
ATOM 5552 C C . ASN B 1 249 ? 4.773 15.898 36.438 1 88.5 249 ASN B C 1
ATOM 5554 O O . ASN B 1 249 ? 4.805 14.672 36.312 1 88.5 249 ASN B O 1
ATOM 5558 N N . GLY B 1 250 ? 5.781 16.641 36.125 1 89.69 250 GLY B N 1
ATOM 5559 C CA . GLY B 1 250 ? 7.129 16.125 36 1 89.69 250 GLY B CA 1
ATOM 5560 C C . GLY B 1 250 ? 7.406 15.578 34.594 1 89.69 250 GLY B C 1
ATOM 5561 O O . GLY B 1 250 ? 8.484 15.039 34.344 1 89.69 250 GLY B O 1
ATOM 5562 N N . ILE B 1 251 ? 6.434 15.703 33.719 1 91.88 251 ILE B N 1
ATOM 5563 C CA . ILE B 1 251 ? 6.574 15.164 32.375 1 91.88 251 ILE B CA 1
ATOM 5564 C C . ILE B 1 251 ? 6.656 16.312 31.359 1 91.88 251 ILE B C 1
ATOM 5566 O O . ILE B 1 251 ? 5.832 17.219 31.375 1 91.88 251 ILE B O 1
ATOM 5570 N N . ASN B 1 252 ? 7.684 16.312 30.594 1 93.31 252 ASN B N 1
ATOM 5571 C CA . ASN B 1 252 ? 7.711 17.203 29.438 1 93.31 252 ASN B CA 1
ATOM 5572 C C . ASN B 1 252 ? 6.773 16.734 28.328 1 93.31 252 ASN B C 1
ATOM 5574 O O . ASN B 1 252 ? 7.168 15.938 27.484 1 93.31 252 ASN B O 1
ATOM 5578 N N . ILE B 1 253 ? 5.609 17.219 28.312 1 92.81 253 ILE B N 1
ATOM 5579 C CA . ILE B 1 253 ? 4.516 16.734 27.484 1 92.81 253 ILE B CA 1
ATOM 5580 C C . ILE B 1 253 ? 4.902 16.828 26.016 1 92.81 253 ILE B C 1
ATOM 5582 O O . ILE B 1 253 ? 4.723 15.883 25.25 1 92.81 253 ILE B O 1
ATOM 5586 N N . ARG B 1 254 ? 5.383 17.938 25.672 1 92.81 254 ARG B N 1
ATOM 5587 C CA . ARG B 1 254 ? 5.711 18.188 24.266 1 92.81 254 ARG B CA 1
ATOM 5588 C C . ARG B 1 254 ? 6.742 17.172 23.766 1 92.81 254 ARG B C 1
ATOM 5590 O O . ARG B 1 254 ? 6.531 16.531 22.734 1 92.81 254 ARG B O 1
ATOM 5597 N N . ASP B 1 255 ? 7.824 17.031 24.484 1 94.19 255 ASP B N 1
ATOM 5598 C CA . ASP B 1 255 ? 8.891 16.125 24.062 1 94.19 255 ASP B CA 1
ATOM 5599 C C . ASP B 1 255 ? 8.383 14.688 23.984 1 94.19 255 ASP B C 1
ATOM 5601 O O . ASP B 1 255 ? 8.664 13.977 23.016 1 94.19 255 ASP B O 1
ATOM 5605 N N . GLU B 1 256 ? 7.648 14.336 24.969 1 95.12 256 GLU B N 1
ATOM 5606 C CA . GLU B 1 256 ? 7.164 12.961 25.016 1 95.12 256 GLU B CA 1
ATOM 5607 C C . GLU B 1 256 ? 6.164 12.688 23.906 1 95.12 256 GLU B C 1
ATOM 5609 O O . GLU B 1 256 ? 6.168 11.609 23.312 1 95.12 256 GLU B O 1
ATOM 5614 N N . LEU B 1 257 ? 5.34 13.641 23.641 1 95.56 257 LEU B N 1
ATOM 5615 C CA . LEU B 1 257 ? 4.371 13.469 22.562 1 95.56 257 LEU B CA 1
ATOM 5616 C C . LEU B 1 257 ? 5.074 13.398 21.203 1 95.56 257 LEU B C 1
ATOM 5618 O O . LEU B 1 257 ? 4.707 12.586 20.359 1 95.56 257 LEU B O 1
ATOM 5622 N N . LEU B 1 258 ? 6.051 14.234 21.031 1 96.31 258 LEU B N 1
ATOM 5623 C CA . LEU B 1 258 ? 6.73 14.312 19.734 1 96.31 258 LEU B CA 1
ATOM 5624 C C . LEU B 1 258 ? 7.551 13.055 19.484 1 96.31 258 LEU B C 1
ATOM 5626 O O . LEU B 1 258 ? 7.711 12.633 18.328 1 96.31 258 LEU B O 1
ATOM 5630 N N . LYS B 1 259 ? 8.047 12.375 20.531 1 96.94 259 LYS B N 1
ATOM 5631 C CA . LYS B 1 259 ? 8.688 11.07 20.391 1 96.94 259 LYS B CA 1
ATOM 5632 C C . LYS B 1 259 ? 7.746 10.062 19.734 1 96.94 259 LYS B C 1
ATOM 5634 O O . LYS B 1 259 ? 8.18 9.242 18.922 1 96.94 259 LYS B O 1
ATOM 5639 N N . LEU B 1 260 ? 6.488 10.219 20.078 1 97.25 260 LEU B N 1
ATOM 5640 C CA . LEU B 1 260 ? 5.492 9.258 19.625 1 97.25 260 LEU B CA 1
ATOM 5641 C C . LEU B 1 260 ? 4.926 9.672 18.266 1 97.25 260 LEU B C 1
ATOM 5643 O O . LEU B 1 260 ? 4.523 8.82 17.469 1 97.25 260 LEU B O 1
ATOM 5647 N N . ARG B 1 261 ? 4.941 10.906 17.953 1 96.88 261 ARG B N 1
ATOM 5648 C CA . ARG B 1 261 ? 4.176 11.398 16.812 1 96.88 261 ARG B CA 1
ATOM 5649 C C . ARG B 1 261 ? 5.07 11.602 15.594 1 96.88 261 ARG B C 1
ATOM 5651 O O . ARG B 1 261 ? 4.594 11.57 14.461 1 96.88 261 ARG B O 1
ATOM 5658 N N . ALA B 1 262 ? 6.375 11.781 15.766 1 97.62 262 ALA B N 1
ATOM 5659 C CA . ALA B 1 262 ? 7.227 12.016 14.602 1 97.62 262 ALA B CA 1
ATOM 5660 C C . ALA B 1 262 ? 8.656 11.555 14.867 1 97.62 262 ALA B C 1
ATOM 5662 O O . ALA B 1 262 ? 9.539 11.727 14.023 1 97.62 262 ALA B O 1
ATOM 5663 N N . GLY B 1 263 ? 8.898 11.023 16.031 1 98.31 263 GLY B N 1
ATOM 5664 C CA . GLY B 1 263 ? 10.234 10.555 16.359 1 98.31 263 GLY B CA 1
ATOM 5665 C C . GLY B 1 263 ? 10.734 9.492 15.398 1 98.31 263 GLY B C 1
ATOM 5666 O O . GLY B 1 263 ? 11.883 9.547 14.953 1 98.31 263 GLY B O 1
ATOM 5667 N N . LEU B 1 264 ? 9.898 8.562 15.102 1 98.5 264 LEU B N 1
ATOM 5668 C CA . LEU B 1 264 ? 10.281 7.52 14.164 1 98.5 264 LEU B CA 1
ATOM 5669 C C . LEU B 1 264 ? 10.562 8.102 12.781 1 98.5 264 LEU B C 1
ATOM 5671 O O . LEU B 1 264 ? 11.508 7.695 12.109 1 98.5 264 LEU B O 1
ATOM 5675 N N . LEU B 1 265 ? 9.734 9.039 12.367 1 98.75 265 LEU B N 1
ATOM 5676 C CA . LEU B 1 265 ? 9.844 9.617 11.031 1 98.75 265 LEU B CA 1
ATOM 5677 C C . LEU B 1 265 ? 11.164 10.359 10.859 1 98.75 265 LEU B C 1
ATOM 5679 O O . LEU B 1 265 ? 11.906 10.102 9.914 1 98.75 265 LEU B O 1
ATOM 5683 N N . ILE B 1 266 ? 11.492 11.258 11.773 1 98.81 266 ILE B N 1
ATOM 5684 C CA . ILE B 1 266 ? 12.719 12.039 11.648 1 98.81 266 ILE B CA 1
ATOM 5685 C C . ILE B 1 266 ? 13.93 11.109 11.703 1 98.81 266 ILE B C 1
ATOM 5687 O O . ILE B 1 266 ? 14.914 11.328 11 1 98.81 266 ILE B O 1
ATOM 5691 N N . ASN B 1 267 ? 13.875 10.117 12.539 1 98.75 267 ASN B N 1
ATOM 5692 C CA . ASN B 1 267 ? 14.992 9.188 12.633 1 98.75 267 ASN B CA 1
ATOM 5693 C C . ASN B 1 267 ? 15.109 8.328 11.375 1 98.75 267 ASN B C 1
ATOM 5695 O O . ASN B 1 267 ? 16.219 7.973 10.969 1 98.75 267 ASN B O 1
ATOM 5699 N N . ASP B 1 268 ? 14.008 7.953 10.797 1 98.56 268 ASP B N 1
ATOM 5700 C CA . ASP B 1 268 ? 14.039 7.234 9.523 1 98.56 268 ASP B CA 1
ATOM 5701 C C . ASP B 1 268 ? 14.742 8.062 8.453 1 98.56 268 ASP B C 1
ATOM 5703 O O . ASP B 1 268 ? 15.602 7.547 7.727 1 98.56 268 ASP B O 1
ATOM 5707 N N . ILE B 1 269 ? 14.383 9.297 8.336 1 98.69 269 ILE B N 1
ATOM 5708 C CA . ILE B 1 269 ? 14.945 10.227 7.355 1 98.69 269 ILE B CA 1
ATOM 5709 C C . ILE B 1 269 ? 16.453 10.367 7.582 1 98.69 269 ILE B C 1
ATOM 5711 O O . ILE B 1 269 ? 17.234 10.18 6.656 1 98.69 269 ILE B O 1
ATOM 5715 N N . VAL B 1 270 ? 16.812 10.625 8.781 1 98.56 270 VAL B N 1
ATOM 5716 C CA . VAL B 1 270 ? 18.203 10.953 9.102 1 98.56 270 VAL B CA 1
ATOM 5717 C C . VAL B 1 270 ? 19.062 9.703 9 1 98.56 270 VAL B C 1
ATOM 5719 O O . VAL B 1 270 ? 20.203 9.766 8.547 1 98.56 270 VAL B O 1
ATOM 5722 N N . LYS B 1 271 ? 18.562 8.594 9.477 1 97.5 271 LYS B N 1
ATOM 5723 C CA . LYS B 1 271 ? 19.312 7.348 9.352 1 97.5 271 LYS B CA 1
ATOM 5724 C C . LYS B 1 271 ? 19.609 7.027 7.891 1 97.5 271 LYS B C 1
ATOM 5726 O O . LYS B 1 271 ? 20.703 6.543 7.57 1 97.5 271 LYS B O 1
ATOM 5731 N N . ARG B 1 272 ? 18.641 7.215 7.039 1 97.06 272 ARG B N 1
ATOM 5732 C CA . ARG B 1 272 ? 18.875 6.98 5.613 1 97.06 272 ARG B CA 1
ATOM 5733 C C . ARG B 1 272 ? 19.922 7.938 5.059 1 97.06 272 ARG B C 1
ATOM 5735 O O . ARG B 1 272 ? 20.781 7.535 4.27 1 97.06 272 ARG B O 1
ATOM 5742 N N . MET B 1 273 ? 19.875 9.195 5.438 1 97.06 273 MET B N 1
ATOM 5743 C CA . MET B 1 273 ? 20.891 10.164 5.023 1 97.06 273 MET B CA 1
ATOM 5744 C C . MET B 1 273 ? 22.281 9.711 5.453 1 97.06 273 MET B C 1
ATOM 5746 O O . MET B 1 273 ? 23.219 9.719 4.652 1 97.06 273 MET B O 1
ATOM 5750 N N . ARG B 1 274 ? 22.391 9.312 6.684 1 95.25 274 ARG B N 1
ATOM 5751 C CA . ARG B 1 274 ? 23.672 8.875 7.207 1 95.25 274 ARG B CA 1
ATOM 5752 C C . ARG B 1 274 ? 24.172 7.633 6.477 1 95.25 274 ARG B C 1
ATOM 5754 O O . ARG B 1 274 ? 25.344 7.539 6.129 1 95.25 274 ARG B O 1
ATOM 5761 N N . SER B 1 275 ? 23.234 6.707 6.312 1 93.62 275 SER B N 1
ATOM 5762 C CA . SER B 1 275 ? 23.609 5.484 5.609 1 93.62 275 SER B CA 1
ATOM 5763 C C . SER B 1 275 ? 24.172 5.789 4.223 1 93.62 275 SER B C 1
ATOM 5765 O O . SER B 1 275 ? 25.188 5.227 3.824 1 93.62 275 SER B O 1
ATOM 5767 N N . ILE B 1 276 ? 23.547 6.672 3.496 1 93.06 276 ILE B N 1
ATOM 5768 C CA . ILE B 1 276 ? 23.984 7.031 2.152 1 93.06 276 ILE B CA 1
ATOM 5769 C C . ILE B 1 276 ? 25.297 7.801 2.227 1 93.06 276 ILE B C 1
ATOM 5771 O O . ILE B 1 276 ? 26.219 7.547 1.444 1 93.06 276 ILE B O 1
ATOM 5775 N N . ALA B 1 277 ? 25.438 8.688 3.143 1 92.56 277 ALA B N 1
ATOM 5776 C CA . ALA B 1 277 ? 26.672 9.43 3.318 1 92.56 277 ALA B CA 1
ATOM 5777 C C . ALA B 1 277 ? 27.844 8.492 3.578 1 92.56 277 ALA B C 1
ATOM 5779 O O . ALA B 1 277 ? 28.922 8.664 3.004 1 92.56 277 ALA B O 1
ATOM 5780 N N . ASP B 1 278 ? 27.609 7.504 4.387 1 89.38 278 ASP B N 1
ATOM 5781 C CA . ASP B 1 278 ? 28.656 6.551 4.742 1 89.38 278 ASP B CA 1
ATOM 5782 C C . ASP B 1 278 ? 29.047 5.684 3.543 1 89.38 278 ASP B C 1
ATOM 5784 O O . ASP B 1 278 ? 30.203 5.324 3.377 1 89.38 278 ASP B O 1
ATOM 5788 N N . CYS B 1 279 ? 28.062 5.344 2.889 1 85.81 279 CYS B N 1
ATOM 5789 C CA . CYS B 1 279 ? 28.312 4.523 1.711 1 85.81 279 CYS B CA 1
ATOM 5790 C C . CYS B 1 279 ? 29.234 5.242 0.733 1 85.81 279 CYS B C 1
ATOM 5792 O O . CYS B 1 279 ? 30.125 4.629 0.142 1 85.81 279 CYS B O 1
ATOM 5794 N N . TYR B 1 280 ? 29.094 6.465 0.512 1 81 280 TYR B N 1
ATOM 5795 C CA . TYR B 1 280 ? 29.891 7.25 -0.422 1 81 280 TYR B CA 1
ATOM 5796 C C . TYR B 1 280 ? 31.297 7.461 0.115 1 81 280 TYR B C 1
ATOM 5798 O O . TYR B 1 280 ? 32.25 7.504 -0.655 1 81 280 TYR B O 1
ATOM 5806 N N . SER B 1 281 ? 31.422 7.562 1.306 1 77.5 281 SER B N 1
ATOM 5807 C CA . SER B 1 281 ? 32.719 7.824 1.903 1 77.5 281 SER B CA 1
ATOM 5808 C C . SER B 1 281 ? 33.594 6.574 1.896 1 77.5 281 SER B C 1
ATOM 5810 O O . SER B 1 281 ? 34.812 6.668 1.808 1 77.5 281 SER B O 1
ATOM 5812 N N . ASN B 1 282 ? 33 5.48 2.145 1 73 282 ASN B N 1
ATOM 5813 C CA . ASN B 1 282 ? 33.75 4.25 2.246 1 73 282 ASN B CA 1
ATOM 5814 C C . ASN B 1 282 ? 34 3.613 0.877 1 73 282 ASN B C 1
ATOM 5816 O O . ASN B 1 282 ? 34.531 2.506 0.782 1 73 282 ASN B O 1
ATOM 5820 N N . ASN B 1 283 ? 33.938 4.352 -0.098 1 61.16 283 ASN B N 1
ATOM 5821 C CA . ASN B 1 283 ? 34.125 3.846 -1.454 1 61.16 283 ASN B CA 1
ATOM 5822 C C . ASN B 1 283 ? 33.5 2.475 -1.634 1 61.16 283 ASN B C 1
ATOM 5824 O O . ASN B 1 283 ? 33.938 1.665 -2.438 1 61.16 283 ASN B O 1
ATOM 5828 N N . SER B 1 284 ? 32.844 2.143 -0.585 1 57.72 284 SER B N 1
ATOM 5829 C CA . SER B 1 284 ? 32.188 0.848 -0.718 1 57.72 284 SER B CA 1
ATOM 5830 C C . SER B 1 284 ? 30.984 0.93 -1.66 1 57.72 284 SER B C 1
ATOM 5832 O O . SER B 1 284 ? 30.359 1.98 -1.776 1 57.72 284 SER B O 1
ATOM 5834 N N . LYS B 1 285 ? 31.047 0.17 -2.586 1 55.88 285 LYS B N 1
ATOM 5835 C CA . LYS B 1 285 ? 29.906 0.041 -3.494 1 55.88 285 LYS B CA 1
ATOM 5836 C C . LYS B 1 285 ? 28.578 0.175 -2.744 1 55.88 285 LYS B C 1
ATOM 5838 O O . LYS B 1 285 ? 28.203 -0.71 -1.973 1 55.88 285 LYS B O 1
ATOM 5843 N N . CYS B 1 286 ? 28.172 1.525 -2.592 1 60.25 286 CYS B N 1
ATOM 5844 C CA . CYS B 1 286 ? 26.875 1.733 -1.959 1 60.25 286 CYS B CA 1
ATOM 5845 C C . CYS B 1 286 ? 25.781 0.966 -2.691 1 60.25 286 CYS B C 1
ATOM 5847 O O . CYS B 1 286 ? 25.594 1.14 -3.898 1 60.25 286 CYS B O 1
ATOM 5849 N N . ASP B 1 287 ? 25.469 -0.107 -2.164 1 56.88 287 ASP B N 1
ATOM 5850 C CA . ASP B 1 287 ? 24.406 -0.915 -2.77 1 56.88 287 ASP B CA 1
ATOM 5851 C C . ASP B 1 287 ? 23.109 -0.125 -2.879 1 56.88 287 ASP B C 1
ATOM 5853 O O . ASP B 1 287 ? 22.234 -0.471 -3.674 1 56.88 287 ASP B O 1
ATOM 5857 N N . GLU B 1 288 ? 23.234 1.095 -2.219 1 63.59 288 GLU B N 1
ATOM 5858 C CA . GLU B 1 288 ? 21.953 1.792 -2.223 1 63.59 288 GLU B CA 1
ATOM 5859 C C . GLU B 1 288 ? 21.938 2.896 -3.275 1 63.59 288 GLU B C 1
ATOM 5861 O O . GLU B 1 288 ? 22.719 3.85 -3.201 1 63.59 288 GLU B O 1
ATOM 5866 N N . LYS B 1 289 ? 21.281 2.715 -4.324 1 84.56 289 LYS B N 1
ATOM 5867 C CA . LYS B 1 289 ? 21.172 3.627 -5.457 1 84.56 289 LYS B CA 1
ATOM 5868 C C . LYS B 1 289 ? 19.984 4.578 -5.289 1 84.56 289 LYS B C 1
ATOM 5870 O O . LYS B 1 289 ? 19.656 5.344 -6.195 1 84.56 289 LYS B O 1
ATOM 5875 N N . LEU B 1 290 ? 19.562 4.574 -4.102 1 94.69 290 LEU B N 1
ATOM 5876 C CA . LEU B 1 290 ? 18.391 5.395 -3.83 1 94.69 290 LEU B CA 1
ATOM 5877 C C . LEU B 1 290 ? 18.75 6.875 -3.867 1 94.69 290 LEU B C 1
ATOM 5879 O O . LEU B 1 290 ? 19.703 7.305 -3.229 1 94.69 290 LEU B O 1
ATOM 5883 N N . LYS B 1 291 ? 17.953 7.691 -4.598 1 97.06 291 LYS B N 1
ATOM 5884 C CA . LYS B 1 291 ? 18.219 9.125 -4.723 1 97.06 291 LYS B CA 1
ATOM 5885 C C . LYS B 1 291 ? 17 9.938 -4.277 1 97.06 291 LYS B C 1
ATOM 5887 O O . LYS B 1 291 ? 17.125 11.109 -3.924 1 97.06 291 LYS B O 1
ATOM 5892 N N . TYR B 1 292 ? 15.852 9.359 -4.363 1 98.31 292 TYR B N 1
ATOM 5893 C CA . TYR B 1 292 ? 14.609 10.078 -4.094 1 98.31 292 TYR B CA 1
ATOM 5894 C C . TYR B 1 292 ? 13.656 9.227 -3.26 1 98.31 292 TYR B C 1
ATOM 5896 O O . TYR B 1 292 ? 13.273 8.133 -3.674 1 98.31 292 TYR B O 1
ATOM 5904 N N . TYR B 1 293 ? 13.32 9.68 -2.074 1 98.56 293 TYR B N 1
ATOM 5905 C CA . TYR B 1 293 ? 12.391 9.031 -1.154 1 98.56 293 TYR B CA 1
ATOM 5906 C C . TYR B 1 293 ? 11.258 9.984 -0.769 1 98.56 293 TYR B C 1
ATOM 5908 O O . TYR B 1 293 ? 11.5 11.047 -0.202 1 98.56 293 TYR B O 1
ATOM 5916 N N . ALA B 1 294 ? 10.031 9.578 -1.035 1 98.81 294 ALA B N 1
ATOM 5917 C CA . ALA B 1 294 ? 8.906 10.469 -0.72 1 98.81 294 ALA B CA 1
ATOM 5918 C C . ALA B 1 294 ? 7.938 9.797 0.248 1 98.81 294 ALA B C 1
ATOM 5920 O O . ALA B 1 294 ? 7.73 8.578 0.19 1 98.81 294 ALA B O 1
ATOM 5921 N N . TYR B 1 295 ? 7.379 10.609 1.135 1 98.88 295 TYR B N 1
ATOM 5922 C CA . TYR B 1 295 ? 6.328 10.195 2.061 1 98.88 295 TYR B CA 1
ATOM 5923 C C . TYR B 1 295 ? 5.023 10.93 1.768 1 98.88 295 TYR B C 1
ATOM 5925 O O . TYR B 1 295 ? 4.984 12.164 1.775 1 98.88 295 TYR B O 1
ATOM 5933 N N . SER B 1 296 ? 3.998 10.203 1.437 1 98.94 296 SER B N 1
ATOM 5934 C CA . SER B 1 296 ? 2.656 10.766 1.306 1 98.94 296 SER B CA 1
ATOM 5935 C C . SER B 1 296 ? 1.868 10.617 2.604 1 98.94 296 SER B C 1
ATOM 5937 O O . SER B 1 296 ? 1.556 9.5 3.023 1 98.94 296 SER B O 1
ATOM 5939 N N . SER B 1 297 ? 1.527 11.727 3.188 1 98.69 297 SER B N 1
ATOM 5940 C CA . SER B 1 297 ? 1.075 11.656 4.574 1 98.69 297 SER B CA 1
ATOM 5941 C C . SER B 1 297 ? 0.031 12.727 4.871 1 98.69 297 SER B C 1
ATOM 5943 O O . SER B 1 297 ? -0.772 13.078 4.004 1 98.69 297 SER B O 1
ATOM 5945 N N . HIS B 1 298 ? 0.013 13.203 6.156 1 98.31 298 HIS B N 1
ATOM 5946 C CA . HIS B 1 298 ? -1.083 14.016 6.668 1 98.31 298 HIS B CA 1
ATOM 5947 C C . HIS B 1 298 ? -0.569 15.336 7.246 1 98.31 298 HIS B C 1
ATOM 5949 O O . HIS B 1 298 ? 0.642 15.531 7.363 1 98.31 298 HIS B O 1
ATOM 5955 N N . ASP B 1 299 ? -1.508 16.203 7.574 1 96.56 299 ASP B N 1
ATOM 5956 C CA . ASP B 1 299 ? -1.197 17.516 8.141 1 96.56 299 ASP B CA 1
ATOM 5957 C C . ASP B 1 299 ? -0.525 17.375 9.5 1 96.56 299 ASP B C 1
ATOM 5959 O O . ASP B 1 299 ? 0.509 17.984 9.758 1 96.56 299 ASP B O 1
ATOM 5963 N N . HIS B 1 300 ? -1.083 16.484 10.359 1 95.56 300 HIS B N 1
ATOM 5964 C CA . HIS B 1 300 ? -0.535 16.344 11.703 1 95.56 300 HIS B CA 1
ATOM 5965 C C . HIS B 1 300 ? 0.872 15.758 11.664 1 95.56 300 HIS B C 1
ATOM 5967 O O . HIS B 1 300 ? 1.699 16.062 12.523 1 95.56 300 HIS B O 1
ATOM 5973 N N . THR B 1 301 ? 1.171 14.953 10.633 1 97.81 301 THR B N 1
ATOM 5974 C CA . THR B 1 301 ? 2.518 14.422 10.469 1 97.81 301 THR B CA 1
ATOM 5975 C C . THR B 1 301 ? 3.508 15.531 10.148 1 97.81 301 THR B C 1
ATOM 5977 O O . THR B 1 301 ? 4.57 15.625 10.766 1 97.81 301 THR B O 1
ATOM 5980 N N . LEU B 1 302 ? 3.127 16.359 9.234 1 97.81 302 LEU B N 1
ATOM 5981 C CA . LEU B 1 302 ? 3.988 17.484 8.867 1 97.81 302 LEU B CA 1
ATOM 5982 C C . LEU B 1 302 ? 4.188 18.422 10.055 1 97.81 302 LEU B C 1
ATOM 5984 O O . LEU B 1 302 ? 5.305 18.859 10.32 1 97.81 302 LEU B O 1
ATOM 5988 N N . MET B 1 303 ? 3.1 18.703 10.727 1 95.44 303 MET B N 1
ATOM 5989 C CA . MET B 1 303 ? 3.18 19.609 11.875 1 95.44 303 MET B CA 1
ATOM 5990 C C . MET B 1 303 ? 4.105 19.047 12.945 1 95.44 303 MET B C 1
ATOM 5992 O O . MET B 1 303 ? 4.914 19.781 13.523 1 95.44 303 MET B O 1
ATOM 5996 N N . SER B 1 304 ? 3.943 17.797 13.227 1 96.38 304 SER B N 1
ATOM 5997 C CA . SER B 1 304 ? 4.785 17.172 14.242 1 96.38 304 SER B CA 1
ATOM 5998 C C . SER B 1 304 ? 6.258 17.203 13.836 1 96.38 304 SER B C 1
ATOM 6000 O O . SER B 1 304 ? 7.129 17.438 14.672 1 96.38 304 SER B O 1
ATOM 6002 N N . LEU B 1 305 ? 6.527 16.969 12.578 1 97.56 305 LEU B N 1
ATOM 6003 C CA . LEU B 1 305 ? 7.898 17.031 12.086 1 97.56 305 LEU B CA 1
ATOM 6004 C C . LEU B 1 305 ? 8.461 18.438 12.188 1 97.56 305 LEU B C 1
ATOM 6006 O O . LEU B 1 305 ? 9.594 18.625 12.641 1 97.56 305 LEU B O 1
ATOM 6010 N N . LEU B 1 306 ? 7.672 19.391 11.805 1 95.69 306 LEU B N 1
ATOM 6011 C CA . LEU B 1 306 ? 8.086 20.781 11.93 1 95.69 306 LEU B CA 1
ATOM 6012 C C . LEU B 1 306 ? 8.328 21.156 13.391 1 95.69 306 LEU B C 1
ATOM 6014 O O . LEU B 1 306 ? 9.242 21.922 13.703 1 95.69 306 LEU B O 1
ATOM 6018 N N . SER B 1 307 ? 7.539 20.594 14.219 1 93.81 307 SER B N 1
ATOM 6019 C CA . SER B 1 307 ? 7.676 20.875 15.648 1 93.81 307 SER B CA 1
ATOM 6020 C C . SER B 1 307 ? 8.992 20.328 16.188 1 93.81 307 SER B C 1
ATOM 6022 O O . SER B 1 307 ? 9.664 20.984 16.984 1 93.81 307 SER B O 1
ATOM 6024 N N . ILE B 1 308 ? 9.328 19.156 15.773 1 96.06 308 ILE B N 1
ATOM 6025 C CA . ILE B 1 308 ? 10.602 18.547 16.172 1 96.06 308 ILE B CA 1
ATOM 6026 C C . ILE B 1 308 ? 11.75 19.453 15.742 1 96.06 308 ILE B C 1
ATOM 6028 O O . ILE B 1 308 ? 12.727 19.609 16.469 1 96.06 308 ILE B O 1
ATOM 6032 N N . LEU B 1 309 ? 11.586 20.109 14.641 1 95.75 309 LEU B N 1
ATOM 6033 C CA . LEU B 1 309 ? 12.641 20.938 14.062 1 95.75 309 LEU B CA 1
ATOM 6034 C C . LEU B 1 309 ? 12.516 22.391 14.547 1 95.75 309 LEU B C 1
ATOM 6036 O O . LEU B 1 309 ? 13.328 23.234 14.172 1 95.75 309 LEU B O 1
ATOM 6040 N N . HIS B 1 310 ? 11.523 22.672 15.32 1 91.88 310 HIS B N 1
ATOM 6041 C CA . HIS B 1 310 ? 11.219 24.016 15.805 1 91.88 310 HIS B CA 1
ATOM 6042 C C . HIS B 1 310 ? 11.039 24.984 14.648 1 91.88 310 HIS B C 1
ATOM 6044 O O . HIS B 1 310 ? 11.586 26.094 14.664 1 91.88 310 HIS B O 1
ATOM 6050 N N . LEU B 1 311 ? 10.312 24.5 13.617 1 92.12 311 LEU B N 1
ATOM 6051 C CA . LEU B 1 311 ? 10.062 25.281 12.414 1 92.12 311 LEU B CA 1
ATOM 6052 C C . LEU B 1 311 ? 8.578 25.578 12.258 1 92.12 311 LEU B C 1
ATOM 6054 O O . LEU B 1 311 ? 8.102 25.812 11.148 1 92.12 311 LEU B O 1
ATOM 6058 N N . GLU B 1 312 ? 7.82 25.562 13.328 1 88.81 312 GLU B N 1
ATOM 6059 C CA . GLU B 1 312 ? 6.375 25.766 13.25 1 88.81 312 GLU B CA 1
ATOM 6060 C C . GLU B 1 312 ? 6.043 27.109 12.617 1 88.81 312 GLU B C 1
ATOM 6062 O O . GLU B 1 312 ? 5.027 27.25 11.93 1 88.81 312 GLU B O 1
ATOM 6067 N N . ASN B 1 313 ? 6.914 28.047 12.766 1 87.25 313 ASN B N 1
ATOM 6068 C CA . ASN B 1 313 ? 6.672 29.406 12.312 1 87.25 313 ASN B CA 1
ATOM 6069 C C . ASN B 1 313 ? 6.68 29.5 10.789 1 87.25 313 ASN B C 1
ATOM 6071 O O . ASN B 1 313 ? 6.254 30.5 10.219 1 87.25 313 ASN B O 1
ATOM 6075 N N . VAL B 1 314 ? 7.125 28.5 10.094 1 88.88 314 VAL B N 1
ATOM 6076 C CA . VAL B 1 314 ? 7.191 28.531 8.633 1 88.88 314 VAL B CA 1
ATOM 6077 C C . VAL B 1 314 ? 5.781 28.469 8.055 1 88.88 314 VAL B C 1
ATOM 6079 O O . VAL B 1 314 ? 5.555 28.875 6.906 1 88.88 314 VAL B O 1
ATOM 6082 N N . ILE B 1 315 ? 4.867 27.906 8.758 1 86.25 315 ILE B N 1
ATOM 6083 C CA . ILE B 1 315 ? 3.482 27.766 8.312 1 86.25 315 ILE B CA 1
ATOM 6084 C C . ILE B 1 315 ? 2.826 29.141 8.258 1 86.25 315 ILE B C 1
ATOM 6086 O O . ILE B 1 315 ? 2.027 29.422 7.355 1 86.25 315 ILE B O 1
ATOM 6090 N N . THR B 1 316 ? 3.094 30.047 9.281 1 69.5 316 THR B N 1
ATOM 6091 C CA . THR B 1 316 ? 2.381 31.297 9.523 1 69.5 316 THR B CA 1
ATOM 6092 C C . THR B 1 316 ? 3.068 32.469 8.805 1 69.5 316 THR B C 1
ATOM 6094 O O . THR B 1 316 ? 2.688 33.625 8.984 1 69.5 316 THR B O 1
ATOM 6097 N N . ALA B 1 317 ? 4.238 32.25 8.164 1 54.94 317 ALA B N 1
ATOM 6098 C CA . ALA B 1 317 ? 5.051 33.375 7.723 1 54.94 317 ALA B CA 1
ATOM 6099 C C . ALA B 1 317 ? 4.211 34.375 6.938 1 54.94 317 ALA B C 1
ATOM 6101 O O . ALA B 1 317 ? 4.434 35.594 7.027 1 54.94 317 ALA B O 1
ATOM 6102 N N . LYS B 1 318 ? 3.451 33.969 5.891 1 50.47 318 LYS B N 1
ATOM 6103 C CA . LYS B 1 318 ? 2.928 35.094 5.117 1 50.47 318 LYS B CA 1
ATOM 6104 C C . LYS B 1 318 ? 1.74 35.75 5.82 1 50.47 318 LYS B C 1
ATOM 6106 O O . LYS B 1 318 ? 1.358 36.875 5.496 1 50.47 318 LYS B O 1
ATOM 6111 N N . GLU B 1 319 ? 1.014 34.875 6.504 1 48.25 319 GLU B N 1
ATOM 6112 C CA . GLU B 1 319 ? -0.058 35.562 7.219 1 48.25 319 GLU B CA 1
ATOM 6113 C C . GLU B 1 319 ? 0.213 35.594 8.719 1 48.25 319 GLU B C 1
ATOM 6115 O O . GLU B 1 319 ? 0.896 34.719 9.25 1 48.25 319 GLU B O 1
ATOM 6120 N N . LYS B 1 320 ? 0.582 36.594 9.305 1 47.03 320 LYS B N 1
ATOM 6121 C CA . LYS B 1 320 ? 1.025 36.969 10.641 1 47.03 320 LYS B CA 1
ATOM 6122 C C . LYS B 1 320 ? 0.866 35.812 11.617 1 47.03 320 LYS B C 1
ATOM 6124 O O . LYS B 1 320 ? 1.825 35.438 12.289 1 47.03 320 LYS B O 1
ATOM 6129 N N . ILE B 1 321 ? -0.032 35.531 12.641 1 48.03 321 ILE B N 1
ATOM 6130 C CA . ILE B 1 321 ? 0.053 35.281 14.07 1 48.03 321 ILE B CA 1
ATOM 6131 C C . ILE B 1 321 ? -0.302 33.844 14.359 1 48.03 321 ILE B C 1
ATOM 6133 O O . ILE B 1 321 ? -0.356 33.406 15.523 1 48.03 321 ILE B O 1
ATOM 6137 N N . TYR B 1 322 ? -1.126 32.844 13.688 1 61.44 322 TYR B N 1
ATOM 6138 C CA . TYR B 1 322 ? -1.856 32.031 14.648 1 61.44 322 TYR B CA 1
ATOM 6139 C C . TYR B 1 322 ? -1.163 30.703 14.867 1 61.44 322 TYR B C 1
ATOM 6141 O O . TYR B 1 322 ? -1.212 29.828 14 1 61.44 322 TYR B O 1
ATOM 6149 N N . GLU B 1 323 ? -0.299 30.703 15.945 1 69.62 323 GLU B N 1
ATOM 6150 C CA . GLU B 1 323 ? 0.137 29.422 16.5 1 69.62 323 GLU B CA 1
ATOM 6151 C C . GLU B 1 323 ? -0.996 28.406 16.5 1 69.62 323 GLU B C 1
ATOM 6153 O O . GLU B 1 323 ? -2.148 28.75 16.766 1 69.62 323 GLU B O 1
ATOM 6158 N N . GLY B 1 324 ? -0.72 27.281 15.891 1 77.38 324 GLY B N 1
ATOM 6159 C CA . GLY B 1 324 ? -1.722 26.219 15.875 1 77.38 324 GLY B CA 1
ATOM 6160 C C . GLY B 1 324 ? -2.252 25.922 14.492 1 77.38 324 GLY B C 1
ATOM 6161 O O . GLY B 1 324 ? -2.99 24.953 14.297 1 77.38 324 GLY B O 1
ATOM 6162 N N . GLU B 1 325 ? -1.804 26.75 13.531 1 86.88 325 GLU B N 1
ATOM 6163 C CA . GLU B 1 325 ? -2.229 26.469 12.164 1 86.88 325 GLU B CA 1
ATOM 6164 C C . GLU B 1 325 ? -1.592 25.188 11.641 1 86.88 325 GLU B C 1
ATOM 6166 O O . GLU B 1 325 ? -0.418 24.922 11.906 1 86.88 325 GLU B O 1
ATOM 6171 N N . TRP B 1 326 ? -2.432 24.438 10.898 1 91.31 326 TRP B N 1
ATOM 6172 C CA . TRP B 1 326 ? -1.916 23.234 10.266 1 91.31 326 TRP B CA 1
ATOM 6173 C C . TRP B 1 326 ? -1.365 23.547 8.875 1 91.31 326 TRP B C 1
ATOM 6175 O O . TRP B 1 326 ? -1.788 24.5 8.234 1 91.31 326 TRP B O 1
ATOM 6185 N N . PRO B 1 327 ? -0.361 22.75 8.453 1 94.94 327 PRO B N 1
ATOM 6186 C CA . PRO B 1 327 ? 0.107 22.906 7.074 1 94.94 327 PRO B CA 1
ATOM 6187 C C . PRO B 1 327 ? -1.021 22.781 6.051 1 94.94 327 PRO B C 1
ATOM 6189 O O . PRO B 1 327 ? -1.934 21.969 6.227 1 94.94 327 PRO B O 1
ATOM 6192 N N . ASP B 1 328 ? -0.931 23.531 4.938 1 95.56 328 ASP B N 1
ATOM 6193 C CA . ASP B 1 328 ? -1.934 23.516 3.877 1 95.56 328 ASP B CA 1
ATOM 6194 C C . ASP B 1 328 ? -1.972 22.156 3.18 1 95.56 328 ASP B C 1
ATOM 6196 O O . ASP B 1 328 ? -1.055 21.344 3.334 1 95.56 328 ASP B O 1
ATOM 6200 N N . TYR B 1 329 ? -3.105 21.938 2.496 1 97.38 329 TYR B N 1
ATOM 6201 C CA . TYR B 1 329 ? -3.123 20.812 1.563 1 97.38 329 TYR B CA 1
ATOM 6202 C C . TYR B 1 329 ? -1.944 20.891 0.599 1 97.38 329 TYR B C 1
ATOM 6204 O O . TYR B 1 329 ? -1.624 21.969 0.085 1 97.38 329 TYR B O 1
ATOM 6212 N N . SER B 1 330 ? -1.23 19.734 0.426 1 98.5 330 SER B N 1
ATOM 6213 C CA . SER B 1 330 ? -0.118 19.562 -0.502 1 98.5 330 SER B CA 1
ATOM 6214 C C . SER B 1 330 ? 1.097 20.375 -0.07 1 98.5 330 SER B C 1
ATOM 6216 O O . SER B 1 330 ? 1.958 20.688 -0.891 1 98.5 330 SER B O 1
ATOM 6218 N N . ALA B 1 331 ? 1.075 20.812 1.204 1 98.19 331 ALA B N 1
ATOM 6219 C CA . ALA B 1 331 ? 2.324 21.328 1.765 1 98.19 331 ALA B CA 1
ATOM 6220 C C . ALA B 1 331 ? 3.414 20.25 1.739 1 98.19 331 ALA B C 1
ATOM 6222 O O . ALA B 1 331 ? 3.117 19.062 1.689 1 98.19 331 ALA B O 1
ATOM 6223 N N . ASP B 1 332 ? 4.684 20.719 1.759 1 98.69 332 ASP B N 1
ATOM 6224 C CA . ASP B 1 332 ? 5.785 19.781 1.604 1 98.69 332 ASP B CA 1
ATOM 6225 C C . ASP B 1 332 ? 7.004 20.219 2.414 1 98.69 332 ASP B C 1
ATOM 6227 O O . ASP B 1 332 ? 7.301 21.406 2.498 1 98.69 332 ASP B O 1
ATOM 6231 N N . ILE B 1 333 ? 7.633 19.312 3.1 1 98.75 333 ILE B N 1
ATOM 6232 C CA . ILE B 1 333 ? 8.953 19.453 3.707 1 98.75 333 ILE B CA 1
ATOM 6233 C C . ILE B 1 333 ? 9.961 18.578 2.965 1 98.75 333 ILE B C 1
ATOM 6235 O O . ILE B 1 333 ? 9.797 17.359 2.891 1 98.75 333 ILE B O 1
ATOM 6239 N N . THR B 1 334 ? 11 19.172 2.438 1 98.88 334 THR B N 1
ATOM 6240 C CA . THR B 1 334 ? 11.984 18.422 1.649 1 98.88 334 THR B CA 1
ATOM 6241 C C . THR B 1 334 ? 13.367 18.5 2.295 1 98.88 334 THR B C 1
ATOM 6243 O O . THR B 1 334 ? 13.852 19.594 2.604 1 98.88 334 THR B O 1
ATOM 6246 N N . PHE B 1 335 ? 13.977 17.391 2.506 1 98.81 335 PHE B N 1
ATOM 6247 C CA . PHE B 1 335 ? 15.359 17.25 2.961 1 98.81 335 PHE B CA 1
ATOM 6248 C C . PHE B 1 335 ? 16.281 16.922 1.794 1 98.81 335 PHE B C 1
ATOM 6250 O O . PHE B 1 335 ? 15.992 16.047 0.986 1 98.81 335 PHE B O 1
ATOM 6257 N N . GLU B 1 336 ? 17.375 17.625 1.709 1 98.56 336 GLU B N 1
ATOM 6258 C CA . GLU B 1 336 ? 18.422 17.328 0.737 1 98.56 336 GLU B CA 1
ATOM 6259 C C . GLU B 1 336 ? 19.734 16.984 1.43 1 98.56 336 GLU B C 1
ATOM 6261 O O . GLU B 1 336 ? 20.141 17.641 2.387 1 98.56 336 GLU B O 1
ATOM 6266 N N . LEU B 1 337 ? 20.344 15.945 0.985 1 97.56 337 LEU B N 1
ATOM 6267 C CA . LEU B 1 337 ? 21.672 15.562 1.475 1 97.56 337 LEU B CA 1
ATOM 6268 C C . LEU B 1 337 ? 22.75 15.922 0.461 1 97.56 337 LEU B C 1
ATOM 6270 O O . LEU B 1 337 ? 22.656 15.555 -0.712 1 97.56 337 LEU B O 1
ATOM 6274 N N . TYR B 1 338 ? 23.75 16.625 0.925 1 96.5 338 TYR B N 1
ATOM 6275 C CA . TYR B 1 338 ? 24.891 17.016 0.109 1 96.5 338 TYR B CA 1
ATOM 6276 C C . TYR B 1 338 ? 26.188 16.406 0.645 1 96.5 338 TYR B C 1
ATOM 6278 O O . TYR B 1 338 ? 26.391 16.328 1.859 1 96.5 338 TYR B O 1
ATOM 6286 N N . LEU B 1 339 ? 26.969 15.984 -0.261 1 93.38 339 LEU B N 1
ATOM 6287 C CA . LEU B 1 339 ? 28.281 15.461 0.108 1 93.38 339 LEU B CA 1
ATOM 6288 C C . LEU B 1 339 ? 29.391 16.281 -0.529 1 93.38 339 LEU B C 1
ATOM 6290 O O . LEU B 1 339 ? 29.281 16.688 -1.687 1 93.38 339 LEU B O 1
ATOM 6294 N N . ASN B 1 340 ? 30.281 16.688 0.223 1 88.56 340 ASN B N 1
ATOM 6295 C CA . ASN B 1 340 ? 31.531 17.312 -0.203 1 88.56 340 ASN B CA 1
ATOM 6296 C C . ASN B 1 340 ? 32.75 16.625 0.418 1 88.56 340 ASN B C 1
ATOM 6298 O O . ASN B 1 340 ? 33.094 16.906 1.563 1 88.56 340 ASN B O 1
ATOM 6302 N N . ASN B 1 341 ? 33.438 15.844 -0.403 1 78.69 341 ASN B N 1
ATOM 6303 C CA . ASN B 1 341 ? 34.562 15.055 0.095 1 78.69 341 ASN B CA 1
ATOM 6304 C C . ASN B 1 341 ? 34.188 14.281 1.357 1 78.69 341 ASN B C 1
ATOM 6306 O O . ASN B 1 341 ? 33.281 13.438 1.331 1 78.69 341 ASN B O 1
ATOM 6310 N N . SER B 1 342 ? 34.562 14.711 2.469 1 74.88 342 SER B N 1
ATOM 6311 C CA . SER B 1 342 ? 34.344 13.906 3.668 1 74.88 342 SER B CA 1
ATOM 6312 C C . SER B 1 342 ? 33.25 14.492 4.555 1 74.88 342 SER B C 1
ATOM 6314 O O . SER B 1 342 ? 33 13.969 5.637 1 74.88 342 SER B O 1
ATOM 6316 N N . THR B 1 343 ? 32.625 15.445 3.988 1 89.12 343 THR B N 1
ATOM 6317 C CA . THR B 1 343 ? 31.641 16.078 4.848 1 89.12 343 THR B CA 1
ATOM 6318 C C . THR B 1 343 ? 30.25 15.922 4.273 1 89.12 343 THR B C 1
ATOM 6320 O O . THR B 1 343 ? 30.047 16.016 3.059 1 89.12 343 THR B O 1
ATOM 6323 N N . ALA B 1 344 ? 29.359 15.531 5.172 1 95 344 ALA B N 1
ATOM 6324 C CA . ALA B 1 344 ? 27.953 15.422 4.824 1 95 344 ALA B CA 1
ATOM 6325 C C . ALA B 1 344 ? 27.156 16.594 5.402 1 95 344 ALA B C 1
ATOM 6327 O O . ALA B 1 344 ? 27.297 16.922 6.582 1 95 344 ALA B O 1
ATOM 6328 N N . SER B 1 345 ? 26.422 17.297 4.57 1 96.44 345 SER B N 1
ATOM 6329 C CA . SER B 1 345 ? 25.578 18.422 4.98 1 96.44 345 SER B CA 1
ATOM 6330 C C . SER B 1 345 ? 24.156 18.281 4.426 1 96.44 345 SER B C 1
ATOM 6332 O O . SER B 1 345 ? 23.906 17.438 3.564 1 96.44 345 SER B O 1
ATOM 6334 N N . PHE B 1 346 ? 23.281 19.047 5.004 1 97.81 346 PHE B N 1
ATOM 6335 C CA . PHE B 1 346 ? 21.891 18.938 4.543 1 97.81 346 PHE B CA 1
ATOM 6336 C C . PHE B 1 346 ? 21.281 20.312 4.363 1 97.81 346 PHE B C 1
ATOM 6338 O O . PHE B 1 346 ? 21.812 21.312 4.852 1 97.81 346 PHE B O 1
ATOM 6345 N N . LYS B 1 347 ? 20.234 20.375 3.568 1 98.06 347 LYS B N 1
ATOM 6346 C CA . LYS B 1 347 ? 19.297 21.5 3.463 1 98.06 347 LYS B CA 1
ATOM 6347 C C . LYS B 1 347 ? 17.859 21.031 3.662 1 98.06 347 LYS B C 1
ATOM 6349 O O . LYS B 1 347 ? 17.531 19.875 3.4 1 98.06 347 LYS B O 1
ATOM 6354 N N . ILE B 1 348 ? 17.047 21.922 4.203 1 98.25 348 ILE B N 1
ATOM 6355 C CA . ILE B 1 348 ? 15.625 21.672 4.352 1 98.25 348 ILE B CA 1
ATOM 6356 C C . ILE B 1 348 ? 14.82 22.766 3.658 1 98.25 348 ILE B C 1
ATOM 6358 O O . ILE B 1 348 ? 15.117 23.953 3.826 1 98.25 348 ILE B O 1
ATOM 6362 N N . PHE B 1 349 ? 13.867 22.391 2.889 1 98.31 349 PHE B N 1
ATOM 6363 C CA . PHE B 1 349 ? 12.969 23.312 2.205 1 98.31 349 PHE B CA 1
ATOM 6364 C C . PHE B 1 349 ? 11.531 23.094 2.65 1 98.31 349 PHE B C 1
ATOM 6366 O O . PHE B 1 349 ? 11.133 21.969 2.963 1 98.31 349 PHE B O 1
ATOM 6373 N N . TYR B 1 350 ? 10.781 24.156 2.744 1 97.38 350 TYR B N 1
ATOM 6374 C CA . TYR B 1 350 ? 9.352 24.109 3.029 1 97.38 350 TYR B CA 1
ATOM 6375 C C . TYR B 1 350 ? 8.547 24.719 1.885 1 97.38 350 TYR B C 1
ATOM 6377 O O . TYR B 1 350 ? 8.914 25.766 1.351 1 97.38 350 TYR B O 1
ATOM 6385 N N . LEU B 1 351 ? 7.57 24.031 1.396 1 98 351 LEU B N 1
ATOM 6386 C CA . LEU B 1 351 ? 6.562 24.531 0.463 1 98 351 LEU B CA 1
ATOM 6387 C C . LEU B 1 351 ? 5.199 24.625 1.137 1 98 351 LEU B C 1
ATOM 6389 O O . LEU B 1 351 ? 4.629 23.609 1.544 1 98 351 LEU B O 1
ATOM 6393 N N . GLN B 1 352 ? 4.691 25.812 1.246 1 95.44 352 GLN B N 1
ATOM 6394 C CA . GLN B 1 352 ? 3.445 26.031 1.971 1 95.44 352 GLN B CA 1
ATOM 6395 C C . GLN B 1 352 ? 2.268 25.375 1.261 1 95.44 352 GLN B C 1
ATOM 6397 O O . GLN B 1 352 ? 1.411 24.766 1.904 1 95.44 352 GLN B O 1
ATOM 6402 N N . ASN B 1 353 ? 2.148 25.562 0.005 1 95.88 353 ASN B N 1
ATOM 6403 C CA . ASN B 1 353 ? 1.134 25 -0.878 1 95.88 353 ASN B CA 1
ATOM 6404 C C . ASN B 1 353 ? 1.52 25.156 -2.346 1 95.88 353 ASN B C 1
ATOM 6406 O O . ASN B 1 353 ? 2.617 25.609 -2.658 1 95.88 353 ASN B O 1
ATOM 6410 N N . THR B 1 354 ? 0.656 24.797 -3.258 1 96.06 354 THR B N 1
ATOM 6411 C CA . THR B 1 354 ? 1.021 24.734 -4.668 1 96.06 354 THR B CA 1
ATOM 6412 C C . THR B 1 354 ? 1.121 26.141 -5.262 1 96.06 354 THR B C 1
ATOM 6414 O O . THR B 1 354 ? 1.66 26.312 -6.359 1 96.06 354 THR B O 1
ATOM 6417 N N . ASP B 1 355 ? 0.676 27.172 -4.598 1 94.62 355 ASP B N 1
ATOM 6418 C CA . ASP B 1 355 ? 0.756 28.547 -5.062 1 94.62 355 ASP B CA 1
ATOM 6419 C C . ASP B 1 355 ? 2.02 29.234 -4.543 1 94.62 355 ASP B C 1
ATOM 6421 O O . ASP B 1 355 ? 2.268 30.406 -4.844 1 94.62 355 ASP B O 1
ATOM 6425 N N . SER B 1 356 ? 2.766 28.547 -3.789 1 94.69 356 SER B N 1
ATOM 6426 C CA . SER B 1 356 ? 3.992 29.078 -3.205 1 94.69 356 SER B CA 1
ATOM 6427 C C . SER B 1 356 ? 5.227 28.453 -3.838 1 94.69 356 SER B C 1
ATOM 6429 O O . SER B 1 356 ? 5.113 27.578 -4.695 1 94.69 356 SER B O 1
ATOM 6431 N N . ASP B 1 357 ? 6.395 28.953 -3.504 1 95.69 357 ASP B N 1
ATOM 6432 C CA . ASP B 1 357 ? 7.672 28.391 -3.922 1 95.69 357 ASP B CA 1
ATOM 6433 C C . ASP B 1 357 ? 8.391 27.719 -2.75 1 95.69 357 ASP B C 1
ATOM 6435 O O . ASP B 1 357 ? 8.055 27.969 -1.59 1 95.69 357 ASP B O 1
ATOM 6439 N N . PHE B 1 358 ? 9.312 26.891 -3.127 1 97.25 358 PHE B N 1
ATOM 6440 C CA . PHE B 1 358 ? 10.125 26.266 -2.094 1 97.25 358 PHE B CA 1
ATOM 6441 C C . PHE B 1 358 ? 10.961 27.297 -1.355 1 97.25 358 PHE B C 1
ATOM 6443 O O . PHE B 1 358 ? 11.648 28.109 -1.981 1 97.25 358 PHE B O 1
ATOM 6450 N N . GLU B 1 359 ? 10.883 27.297 -0.056 1 95.75 359 GLU B N 1
ATOM 6451 C CA . GLU B 1 359 ? 11.672 28.188 0.787 1 95.75 359 GLU B CA 1
ATOM 6452 C C . GLU B 1 359 ? 12.75 27.422 1.548 1 95.75 359 GLU B C 1
ATOM 6454 O O . GLU B 1 359 ? 12.453 26.422 2.215 1 95.75 359 GLU B O 1
ATOM 6459 N N . ASP B 1 360 ? 13.977 27.844 1.421 1 96.88 360 ASP B N 1
ATOM 6460 C CA . ASP B 1 360 ? 15.062 27.266 2.213 1 96.88 360 ASP B CA 1
ATOM 6461 C C . ASP B 1 360 ? 14.945 27.688 3.68 1 96.88 360 ASP B C 1
ATOM 6463 O O . ASP B 1 360 ? 15.133 28.859 4.016 1 96.88 360 ASP B O 1
ATOM 6467 N N . VAL B 1 361 ? 14.672 26.734 4.512 1 95.88 361 VAL B N 1
ATOM 6468 C CA . VAL B 1 361 ? 14.445 27.062 5.914 1 95.88 361 VAL B CA 1
ATOM 6469 C C . VAL B 1 361 ? 15.57 26.484 6.766 1 95.88 361 VAL B C 1
ATOM 6471 O O . VAL B 1 361 ? 15.438 26.359 7.984 1 95.88 361 VAL B O 1
ATOM 6474 N N . THR B 1 362 ? 16.688 26.109 6.199 1 97 362 THR B N 1
ATOM 6475 C CA . THR B 1 362 ? 17.812 25.453 6.855 1 97 362 THR B CA 1
ATOM 6476 C C . THR B 1 362 ? 18.359 26.328 7.98 1 97 362 THR B C 1
ATOM 6478 O O . THR B 1 362 ? 18.641 25.828 9.078 1 97 362 THR B O 1
ATOM 6481 N N . ASN B 1 363 ? 18.469 27.578 7.711 1 95.25 363 ASN B N 1
ATOM 6482 C CA . ASN B 1 363 ? 19.109 28.5 8.641 1 95.25 363 ASN B CA 1
ATOM 6483 C C . ASN B 1 363 ? 18.234 28.766 9.867 1 95.25 363 ASN B C 1
ATOM 6485 O O . ASN B 1 363 ? 18.688 29.391 10.828 1 95.25 363 ASN B O 1
ATOM 6489 N N . GLN B 1 364 ? 17.031 28.281 9.844 1 93.75 364 GLN B N 1
ATOM 6490 C CA . GLN B 1 364 ? 16.125 28.484 10.961 1 93.75 364 GLN B CA 1
ATOM 6491 C C . GLN B 1 364 ? 16.25 27.359 11.984 1 93.75 364 GLN B C 1
ATOM 6493 O O . GLN B 1 364 ? 15.664 27.438 13.062 1 93.75 364 GLN B O 1
ATOM 6498 N N . ILE B 1 365 ? 16.984 26.406 11.633 1 95.12 365 ILE B N 1
ATOM 6499 C CA . ILE B 1 365 ? 17.219 25.281 12.547 1 95.12 365 ILE B CA 1
ATOM 6500 C C . ILE B 1 365 ? 18.312 25.656 13.539 1 95.12 365 ILE B C 1
ATOM 6502 O O . ILE B 1 365 ? 19.344 26.219 13.156 1 95.12 365 ILE B O 1
ATOM 6506 N N . ALA B 1 366 ? 18.062 25.359 14.773 1 92.19 366 ALA B N 1
ATOM 6507 C CA . ALA B 1 366 ? 19.062 25.641 15.797 1 92.19 366 ALA B CA 1
ATOM 6508 C C . ALA B 1 366 ? 20.375 24.938 15.469 1 92.19 366 ALA B C 1
ATOM 6510 O O . ALA B 1 366 ? 20.406 23.734 15.211 1 92.19 366 ALA B O 1
ATOM 6511 N N . GLY B 1 367 ? 21.453 25.625 15.414 1 94.06 367 GLY B N 1
ATOM 6512 C CA . GLY B 1 367 ? 22.766 25.078 15.094 1 94.06 367 GLY B CA 1
ATOM 6513 C C . GLY B 1 367 ? 23.156 25.281 13.641 1 94.06 367 GLY B C 1
ATOM 6514 O O . GLY B 1 367 ? 24.281 24.984 13.25 1 94.06 367 GLY B O 1
ATOM 6515 N N . CYS B 1 368 ? 22.219 25.75 12.852 1 95.5 368 CYS B N 1
ATOM 6516 C CA . CYS B 1 368 ? 22.469 25.891 11.422 1 95.5 368 CYS B CA 1
ATOM 6517 C C . CYS B 1 368 ? 22.438 27.359 11.016 1 95.5 368 CYS B C 1
ATOM 6519 O O . CYS B 1 368 ? 22.375 27.688 9.828 1 95.5 368 CYS B O 1
ATOM 6521 N N . GLU B 1 369 ? 22.531 28.234 11.938 1 89.88 369 GLU B N 1
ATOM 6522 C CA . GLU B 1 369 ? 22.406 29.656 11.688 1 89.88 369 GLU B CA 1
ATOM 6523 C C . GLU B 1 369 ? 23.531 30.172 10.797 1 89.88 369 GLU B C 1
ATOM 6525 O O . GLU B 1 369 ? 24.703 29.844 11.016 1 89.88 369 GLU B O 1
ATOM 6530 N N . GLY B 1 370 ? 23.188 30.938 9.82 1 83.19 370 GLY B N 1
ATOM 6531 C CA . GLY B 1 370 ? 24.156 31.641 8.992 1 83.19 370 GLY B CA 1
ATOM 6532 C C . GLY B 1 370 ? 24.797 30.766 7.934 1 83.19 370 GLY B C 1
ATOM 6533 O O . GLY B 1 370 ? 25.672 31.219 7.184 1 83.19 370 GLY B O 1
ATOM 6534 N N . SER B 1 371 ? 24.406 29.531 7.867 1 82.06 371 SER B N 1
ATOM 6535 C CA . SER B 1 371 ? 25.047 28.625 6.902 1 82.06 371 SER B CA 1
ATOM 6536 C C . SER B 1 371 ? 24.078 28.25 5.785 1 82.06 371 SER B C 1
ATOM 6538 O O . SER B 1 371 ? 22.875 28.156 6.004 1 82.06 371 SER B O 1
ATOM 6540 N N . GLU B 1 372 ? 24.688 28.219 4.672 1 85.44 372 GLU B N 1
ATOM 6541 C CA . GLU B 1 372 ? 23.906 27.734 3.535 1 85.44 372 GLU B CA 1
ATOM 6542 C C . GLU B 1 372 ? 23.594 26.25 3.684 1 85.44 372 GLU B C 1
ATOM 6544 O O . GLU B 1 372 ? 22.5 25.812 3.297 1 85.44 372 GLU B O 1
ATOM 6549 N N . PHE B 1 373 ? 24.547 25.531 4.148 1 91.19 373 PHE B N 1
ATOM 6550 C CA . PHE B 1 373 ? 24.406 24.109 4.457 1 91.19 373 PHE B CA 1
ATOM 6551 C C . PHE B 1 373 ? 24.609 23.859 5.945 1 91.19 373 PHE B C 1
ATOM 6553 O O . PHE B 1 373 ? 25.328 24.594 6.617 1 91.19 373 PHE B O 1
ATOM 6560 N N . CYS B 1 374 ? 23.906 22.922 6.395 1 96.06 374 CYS B N 1
ATOM 6561 C CA . CYS B 1 374 ? 24.062 22.547 7.793 1 96.06 374 CYS B CA 1
ATOM 6562 C C . CYS B 1 374 ? 24.672 21.156 7.918 1 96.06 374 CYS B C 1
ATOM 6564 O O . CYS B 1 374 ? 24.391 20.281 7.113 1 96.06 374 CYS B O 1
ATOM 6566 N N . ASP B 1 375 ? 25.5 21.016 8.914 1 95.81 375 ASP B N 1
ATOM 6567 C CA . ASP B 1 375 ? 26.172 19.734 9.133 1 95.81 375 ASP B CA 1
ATOM 6568 C C . ASP B 1 375 ? 25.156 18.641 9.477 1 95.81 375 ASP B C 1
ATOM 6570 O O . ASP B 1 375 ? 24.234 18.859 10.273 1 95.81 375 ASP B O 1
ATOM 6574 N N . LEU B 1 376 ? 25.359 17.469 8.906 1 97.06 376 LEU B N 1
ATOM 6575 C CA . LEU B 1 376 ? 24.438 16.344 9.125 1 97.06 376 LEU B CA 1
ATOM 6576 C C . LEU B 1 376 ? 24.359 15.992 10.602 1 97.06 376 LEU B C 1
ATOM 6578 O O . LEU B 1 376 ? 23.297 15.57 11.086 1 97.06 376 LEU B O 1
ATOM 6582 N N . GLU B 1 377 ? 25.453 16.203 11.352 1 97 377 GLU B N 1
ATOM 6583 C CA . GLU B 1 377 ? 25.516 15.844 12.766 1 97 377 GLU B CA 1
ATOM 6584 C C . GLU B 1 377 ? 24.484 16.625 13.578 1 97 377 GLU B C 1
ATOM 6586 O O . GLU B 1 377 ? 23.969 16.125 14.578 1 97 377 GLU B O 1
ATOM 6591 N N . ILE B 1 378 ? 24.172 17.797 13.102 1 97.44 378 ILE B N 1
ATOM 6592 C CA . ILE B 1 378 ? 23.234 18.656 13.828 1 97.44 378 ILE B CA 1
ATOM 6593 C C . ILE B 1 378 ? 21.844 18.016 13.812 1 97.44 378 ILE B C 1
ATOM 6595 O O . ILE B 1 378 ? 21.203 17.891 14.852 1 97.44 378 ILE B O 1
ATOM 6599 N N . ILE B 1 379 ? 21.391 17.578 12.68 1 98.06 379 ILE B N 1
ATOM 6600 C CA . ILE B 1 379 ? 20.047 17 12.586 1 98.06 379 ILE B CA 1
ATOM 6601 C C . ILE B 1 379 ? 20.047 15.609 13.203 1 98.06 379 ILE B C 1
ATOM 6603 O O . ILE B 1 379 ? 19 15.141 13.688 1 98.06 379 ILE B O 1
ATOM 6607 N N . GLU B 1 380 ? 21.172 14.914 13.164 1 98.31 380 GLU B N 1
ATOM 6608 C CA . GLU B 1 380 ? 21.281 13.625 13.844 1 98.31 380 GLU B CA 1
ATOM 6609 C C . GLU B 1 380 ? 21.047 13.773 15.344 1 98.31 380 GLU B C 1
ATOM 6611 O O . GLU B 1 380 ? 20.375 12.945 15.953 1 98.31 380 GLU B O 1
ATOM 6616 N N . GLU B 1 381 ? 21.625 14.82 15.891 1 98 381 GLU B N 1
ATOM 6617 C CA . GLU B 1 381 ? 21.422 15.078 17.312 1 98 381 GLU B CA 1
ATOM 6618 C C . GLU B 1 381 ? 19.969 15.391 17.625 1 98 381 GLU B C 1
ATOM 6620 O O . GLU B 1 381 ? 19.422 14.922 18.625 1 98 381 GLU B O 1
ATOM 6625 N N . ILE B 1 382 ? 19.375 16.156 16.781 1 97.69 382 ILE B N 1
ATOM 6626 C CA . ILE B 1 382 ? 17.969 16.469 16.953 1 97.69 382 ILE B CA 1
ATOM 6627 C C . ILE B 1 382 ? 17.141 15.195 16.875 1 97.69 382 ILE B C 1
ATOM 6629 O O . ILE B 1 382 ? 16.281 14.953 17.734 1 97.69 382 ILE B O 1
ATOM 6633 N N . ALA B 1 383 ? 17.375 14.375 15.883 1 98.56 383 ALA B N 1
ATOM 6634 C CA . ALA B 1 383 ? 16.625 13.133 15.688 1 98.56 383 ALA B CA 1
ATOM 6635 C C . ALA B 1 383 ? 16.781 12.211 16.891 1 98.56 383 ALA B C 1
ATOM 6637 O O . ALA B 1 383 ? 15.789 11.633 17.359 1 98.56 383 ALA B O 1
ATOM 6638 N N . LEU B 1 384 ? 17.969 12.125 17.359 1 98.12 384 LEU B N 1
ATOM 6639 C CA . LEU B 1 384 ? 18.266 11.219 18.453 1 98.12 384 LEU B CA 1
ATOM 6640 C C . LEU B 1 384 ? 17.484 11.617 19.719 1 98.12 384 LEU B C 1
ATOM 6642 O O . LEU B 1 384 ? 17.062 10.758 20.484 1 98.12 384 LEU B O 1
ATOM 6646 N N . LYS B 1 385 ? 17.375 12.883 19.922 1 97.19 385 LYS B N 1
ATOM 6647 C CA . LYS B 1 385 ? 16.641 13.391 21.078 1 97.19 385 LYS B CA 1
ATOM 6648 C C . LYS B 1 385 ? 15.203 12.859 21.109 1 97.19 385 LYS B C 1
ATOM 6650 O O . LYS B 1 385 ? 14.633 12.641 22.172 1 97.19 385 LYS B O 1
ATOM 6655 N N . TYR B 1 386 ? 14.648 12.594 19.984 1 97.75 386 TYR B N 1
ATOM 6656 C CA . TYR B 1 386 ? 13.234 12.234 19.906 1 97.75 386 TYR B CA 1
ATOM 6657 C C . TYR B 1 386 ? 13.07 10.766 19.531 1 97.75 386 TYR B C 1
ATOM 6659 O O . TYR B 1 386 ? 11.961 10.305 19.25 1 97.75 386 TYR B O 1
ATOM 6667 N N . LEU B 1 387 ? 14.117 10.008 19.453 1 98.12 387 LEU B N 1
ATOM 6668 C CA . LEU B 1 387 ? 14.031 8.578 19.172 1 98.12 387 LEU B CA 1
ATOM 6669 C C . LEU B 1 387 ? 13.344 7.84 20.312 1 98.12 387 LEU B C 1
ATOM 6671 O O . LEU B 1 387 ? 13.766 7.938 21.469 1 98.12 387 LEU B O 1
ATOM 6675 N N . PRO B 1 388 ? 12.219 7.164 19.984 1 97.06 388 PRO B N 1
ATOM 6676 C CA . PRO B 1 388 ? 11.641 6.344 21.047 1 97.06 388 PRO B CA 1
ATOM 6677 C C . PRO B 1 388 ? 12.641 5.359 21.656 1 97.06 388 PRO B C 1
ATOM 6679 O O . PRO B 1 388 ? 13.43 4.75 20.922 1 97.06 388 PRO B O 1
ATOM 6682 N N . PRO B 1 389 ? 12.586 5.207 22.938 1 95.31 389 PRO B N 1
ATOM 6683 C CA . PRO B 1 389 ? 13.594 4.375 23.594 1 95.31 389 PRO B CA 1
ATOM 6684 C C . PRO B 1 389 ? 13.367 2.881 23.375 1 95.31 389 PRO B C 1
ATOM 6686 O O . PRO B 1 389 ? 14.25 2.068 23.641 1 95.31 389 PRO B O 1
ATOM 6689 N N . LYS B 1 390 ? 12.219 2.486 22.938 1 95.12 390 LYS B N 1
ATOM 6690 C CA . LYS B 1 390 ? 11.852 1.112 22.609 1 95.12 390 LYS B CA 1
ATOM 6691 C C . LYS B 1 390 ? 11.125 1.046 21.266 1 95.12 390 LYS B C 1
ATOM 6693 O O . LYS B 1 390 ? 10.844 2.078 20.656 1 95.12 390 LYS B O 1
ATOM 6698 N N . GLU B 1 391 ? 10.93 -0.235 20.859 1 96.06 391 GLU B N 1
ATOM 6699 C CA . GLU B 1 391 ? 10.055 -0.377 19.703 1 96.06 391 GLU B CA 1
ATOM 6700 C C . GLU B 1 391 ? 8.711 0.307 19.938 1 96.06 391 GLU B C 1
ATOM 6702 O O . GLU B 1 391 ? 8.156 0.241 21.031 1 96.06 391 GLU B O 1
ATOM 6707 N N . ILE B 1 392 ? 8.25 0.966 18.953 1 97.19 392 ILE B N 1
ATOM 6708 C CA . ILE B 1 392 ? 7.129 1.894 19.078 1 97.19 392 ILE B CA 1
ATOM 6709 C C . ILE B 1 392 ? 5.926 1.166 19.672 1 97.19 392 ILE B C 1
ATOM 6711 O O . ILE B 1 392 ? 5.188 1.731 20.484 1 97.19 392 ILE B O 1
ATOM 6715 N N . GLU B 1 393 ? 5.684 -0.121 19.266 1 94.81 393 GLU B N 1
ATOM 6716 C CA . GLU B 1 393 ? 4.547 -0.881 19.781 1 94.81 393 GLU B CA 1
ATOM 6717 C C . GLU B 1 393 ? 4.664 -1.102 21.281 1 94.81 393 GLU B C 1
ATOM 6719 O O . GLU B 1 393 ? 3.666 -1.023 22 1 94.81 393 GLU B O 1
ATOM 6724 N N . GLU B 1 394 ? 5.816 -1.39 21.734 1 96 394 GLU B N 1
ATOM 6725 C CA . GLU B 1 394 ? 6.078 -1.561 23.156 1 96 394 GLU B CA 1
ATOM 6726 C C . GLU B 1 394 ? 6 -0.228 23.906 1 96 394 GLU B C 1
ATOM 6728 O O . GLU B 1 394 ? 5.41 -0.145 24.984 1 96 394 GLU B O 1
ATOM 6733 N N . PHE B 1 395 ? 6.641 0.794 23.281 1 96.75 395 PHE B N 1
ATOM 6734 C CA . PHE B 1 395 ? 6.68 2.121 23.891 1 96.75 395 PHE B CA 1
ATOM 6735 C C . PHE B 1 395 ? 5.27 2.66 24.094 1 96.75 395 PHE B C 1
ATOM 6737 O O . PHE B 1 395 ? 4.992 3.316 25.094 1 96.75 395 PHE B O 1
ATOM 6744 N N . CYS B 1 396 ? 4.379 2.377 23.203 1 97.25 396 CYS B N 1
ATOM 6745 C CA . CYS B 1 396 ? 3.002 2.857 23.234 1 97.25 396 CYS B CA 1
ATOM 6746 C C . CYS B 1 396 ? 2.23 2.225 24.391 1 97.25 396 CYS B C 1
ATOM 6748 O O . CYS B 1 396 ? 1.186 2.734 24.797 1 97.25 396 CYS B O 1
ATOM 6750 N N . GLU B 1 397 ? 2.756 1.154 24.953 1 96 397 GLU B N 1
ATOM 6751 C CA . GLU B 1 397 ? 2.068 0.455 26.031 1 96 397 GLU B CA 1
ATOM 6752 C C . GLU B 1 397 ? 2.59 0.897 27.391 1 96 397 GLU B C 1
ATOM 6754 O O . GLU B 1 397 ? 2.004 0.564 28.422 1 96 397 GLU B O 1
ATOM 6759 N N . ILE B 1 398 ? 3.611 1.638 27.438 1 94.06 398 ILE B N 1
ATOM 6760 C CA . ILE B 1 398 ? 4.219 2.086 28.672 1 94.06 398 ILE B CA 1
ATOM 6761 C C . ILE B 1 398 ? 3.596 3.41 29.109 1 94.06 398 ILE B C 1
ATOM 6763 O O . ILE B 1 398 ? 3.695 4.41 28.406 1 94.06 398 ILE B O 1
ATOM 6767 N N . PRO B 1 399 ? 3.033 3.443 30.281 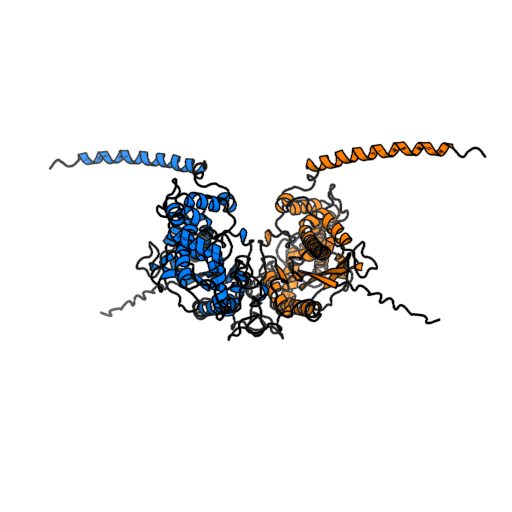1 91.5 399 PRO B N 1
ATOM 6768 C CA . PRO B 1 399 ? 2.465 4.707 30.766 1 91.5 399 PRO B CA 1
ATOM 6769 C C . PRO B 1 399 ? 3.525 5.785 30.984 1 91.5 399 PRO B C 1
ATOM 6771 O O . PRO B 1 399 ? 4.668 5.465 31.328 1 91.5 399 PRO B O 1
ATOM 6774 N N . PRO B 1 400 ? 3.072 7.004 30.797 1 89.81 400 PRO B N 1
ATOM 6775 C CA . PRO B 1 400 ? 4.035 8.086 31.031 1 89.81 400 PRO B CA 1
ATOM 6776 C C . PRO B 1 400 ? 4.508 8.133 32.5 1 89.81 400 PRO B C 1
ATOM 6778 O O . PRO B 1 400 ? 3.725 7.879 33.406 1 89.81 400 PRO B O 1
ATOM 6781 N N . GLY B 1 401 ? 5.742 8.57 32.812 1 77.19 401 GLY B N 1
ATOM 6782 C CA . GLY B 1 401 ? 6.289 8.688 34.156 1 77.19 401 GLY B CA 1
ATOM 6783 C C . GLY B 1 401 ? 6.941 7.406 34.656 1 77.19 401 GLY B C 1
ATOM 6784 O O . GLY B 1 401 ? 7.703 7.426 35.625 1 77.19 401 GLY B O 1
ATOM 6785 N N . LEU B 1 402 ? 6.586 6.281 34.219 1 59.56 402 LEU B N 1
ATOM 6786 C CA . LEU B 1 402 ? 7.141 5.004 34.656 1 59.56 402 LEU B CA 1
ATOM 6787 C C . LEU B 1 402 ? 8.406 4.66 33.875 1 59.56 402 LEU B C 1
ATOM 6789 O O . LEU B 1 402 ? 8.953 3.564 34.031 1 59.56 402 LEU B O 1
ATOM 6793 N N . GLU B 1 403 ? 8.852 5.555 33.062 1 56.47 403 GLU B N 1
ATOM 6794 C CA . GLU B 1 403 ? 9.977 5.199 32.188 1 56.47 403 GLU B CA 1
ATOM 6795 C C . GLU B 1 403 ? 11.203 4.812 33 1 56.47 403 GLU B C 1
ATOM 6797 O O . GLU B 1 403 ? 12.117 4.168 32.5 1 56.47 403 GLU B O 1
ATOM 6802 N N . LEU B 1 404 ? 11.43 5.445 34.188 1 45.03 404 LEU B N 1
ATOM 6803 C CA . LEU B 1 404 ? 12.703 5.402 34.906 1 45.03 404 LEU B CA 1
ATOM 6804 C C . LEU B 1 404 ? 13.047 3.975 35.312 1 45.03 404 LEU B C 1
ATOM 6806 O O . LEU B 1 404 ? 14.172 3.699 35.719 1 45.03 404 LEU B O 1
ATOM 6810 N N . PHE B 1 405 ? 12.141 3.131 35.438 1 38.88 405 PHE B N 1
ATOM 6811 C CA . PHE B 1 405 ? 12.594 1.936 36.156 1 38.88 405 PHE B CA 1
ATOM 6812 C C . PHE B 1 405 ? 13.156 0.914 35.156 1 38.88 405 PHE B C 1
ATOM 6814 O O . PHE B 1 405 ? 12.766 -0.254 35.188 1 38.88 405 PHE B O 1
ATOM 6821 N N . SER B 1 406 ? 13.539 1.407 34.094 1 39.81 406 SER B N 1
ATOM 6822 C CA . SER B 1 406 ? 14.18 0.324 33.344 1 39.81 406 SER B CA 1
ATOM 6823 C C . SER B 1 406 ? 15.531 -0.043 33.969 1 39.81 406 SER B C 1
ATOM 6825 O O . SER B 1 406 ? 16.359 0.832 34.219 1 39.81 406 SER B O 1
ATOM 6827 N N . PRO B 1 407 ? 15.758 -1.177 34.5 1 35.34 407 PRO B N 1
ATOM 6828 C CA . PRO B 1 407 ? 17 -1.598 35.125 1 35.34 407 PRO B CA 1
ATOM 6829 C C . PRO B 1 407 ? 18.234 -1.299 34.281 1 35.34 407 PRO B C 1
ATOM 6831 O O . PRO B 1 407 ? 19.312 -1.073 34.812 1 35.34 407 PRO B O 1
ATOM 6834 N N . LYS B 1 408 ? 18.156 -1.298 33.031 1 34.59 408 LYS B N 1
ATOM 6835 C CA . LYS B 1 408 ? 19.406 -1.25 32.281 1 34.59 408 LYS B CA 1
ATOM 6836 C C . LYS B 1 408 ? 20.016 0.147 32.312 1 34.59 408 LYS B C 1
ATOM 6838 O O . LYS B 1 408 ? 21.172 0.332 31.938 1 34.59 408 LYS B O 1
ATOM 6843 N N . MET B 1 409 ? 19.219 1.205 32.594 1 33.5 409 MET B N 1
ATOM 6844 C CA . MET B 1 409 ? 19.875 2.506 32.688 1 33.5 409 MET B CA 1
ATOM 6845 C C . MET B 1 409 ? 20.594 2.641 34.031 1 33.5 409 MET B C 1
ATOM 6847 O O . MET B 1 409 ? 21.375 3.584 34.219 1 33.5 409 MET B O 1
ATOM 6851 N N . GLN B 1 410 ? 20.25 2.021 35 1 30.36 410 GLN B N 1
ATOM 6852 C CA . GLN B 1 410 ? 21.062 2.029 36.219 1 30.36 410 GLN B CA 1
ATOM 6853 C C . GLN B 1 410 ? 22.453 1.46 35.969 1 30.36 410 GLN B C 1
ATOM 6855 O O . GLN B 1 410 ? 23.375 1.708 36.75 1 30.36 410 GLN B O 1
ATOM 6860 N N . ALA B 1 411 ? 22.547 0.667 34.938 1 32.03 411 ALA B N 1
ATOM 6861 C CA . ALA B 1 411 ? 23.875 0.086 34.812 1 32.03 411 ALA B CA 1
ATOM 6862 C C . ALA B 1 411 ? 24.875 1.121 34.281 1 32.03 411 ALA B C 1
ATOM 6864 O O . ALA B 1 411 ? 26.062 1.08 34.625 1 32.03 411 ALA B O 1
ATOM 6865 N N . LEU B 1 412 ? 24.359 2.162 33.406 1 31.36 412 LEU B N 1
ATOM 6866 C CA . LEU B 1 412 ? 25.375 3.078 32.875 1 31.36 412 LEU B CA 1
ATOM 6867 C C . LEU B 1 412 ? 25.703 4.145 33.906 1 31.36 412 LEU B C 1
ATOM 6869 O O . LEU B 1 412 ? 26.75 4.789 33.844 1 31.36 412 LEU B O 1
ATOM 6873 N N . SER B 1 413 ? 24.75 4.523 34.812 1 31.33 413 SER B N 1
ATOM 6874 C CA . SER B 1 413 ? 25.172 5.523 35.781 1 31.33 413 SER B CA 1
ATOM 6875 C C . SER B 1 413 ? 26.203 4.945 36.75 1 31.33 413 SER B C 1
ATOM 6877 O O . SER B 1 413 ? 26.766 5.672 37.562 1 31.33 413 SER B O 1
ATOM 6879 N N . LYS B 1 414 ? 26.109 3.646 36.938 1 33.38 414 LYS B N 1
ATOM 6880 C CA . LYS B 1 414 ? 27.094 3.125 37.875 1 33.38 414 LYS B CA 1
ATOM 6881 C C . LYS B 1 414 ? 28.516 3.266 37.344 1 33.38 414 LYS B C 1
ATOM 6883 O O . LYS B 1 414 ? 29.469 3.297 38.094 1 33.38 414 LYS B O 1
ATOM 6888 N N . ASN B 1 415 ? 28.609 3.172 35.938 1 30.78 415 ASN B N 1
ATOM 6889 C CA . ASN B 1 415 ? 30.016 3.178 35.562 1 30.78 415 ASN B CA 1
ATOM 6890 C C . ASN B 1 415 ? 30.594 4.594 35.562 1 30.78 415 ASN B C 1
ATOM 6892 O O . ASN B 1 415 ? 31.75 4.797 35.188 1 30.78 415 ASN B O 1
ATOM 6896 N N . SER B 1 416 ? 29.609 5.609 35.562 1 31.69 416 SER B N 1
ATOM 6897 C CA . SER B 1 416 ? 30.234 6.926 35.438 1 31.69 416 SER B CA 1
ATOM 6898 C C . SER B 1 416 ? 30.922 7.316 36.75 1 31.69 416 SER B C 1
ATOM 6900 O O . SER B 1 416 ? 31.641 8.32 36.812 1 31.69 416 SER B O 1
ATOM 6902 N N . ASN B 1 417 ? 30.469 6.727 37.812 1 30.38 417 ASN B N 1
ATOM 6903 C CA . ASN B 1 417 ? 31.094 7.238 39.031 1 30.38 417 ASN B CA 1
ATOM 6904 C C . ASN B 1 417 ? 32.594 6.938 39.062 1 30.38 417 ASN B C 1
ATOM 6906 O O . ASN B 1 417 ? 33.281 7.324 40 1 30.38 417 ASN B O 1
ATOM 6910 N N . LYS B 1 418 ? 32.875 5.859 38.281 1 30.48 418 LYS B N 1
ATOM 6911 C CA . LYS B 1 418 ? 34.281 5.516 38.469 1 30.48 418 LYS B CA 1
ATOM 6912 C C . LYS B 1 418 ? 35.188 6.586 37.875 1 30.48 418 LYS B C 1
ATOM 6914 O O . LYS B 1 418 ? 36.406 6.578 38.125 1 30.48 418 LYS B O 1
ATOM 6919 N N . PHE B 1 419 ? 34.562 7.391 36.906 1 29.16 419 PHE B N 1
ATOM 6920 C CA . PHE B 1 419 ? 35.562 8.211 36.25 1 29.16 419 PHE B CA 1
ATOM 6921 C C . PHE B 1 419 ? 35.844 9.477 37.031 1 29.16 419 PHE B C 1
ATOM 6923 O O . PHE B 1 419 ? 36.781 10.195 36.75 1 29.16 419 PHE B O 1
ATOM 6930 N N . HIS B 1 420 ? 34.844 9.812 37.875 1 28.91 420 HIS B N 1
ATOM 6931 C CA . HIS B 1 420 ? 35.031 11.156 38.406 1 28.91 420 HIS B CA 1
ATOM 6932 C C . HIS B 1 420 ? 36.25 11.211 39.344 1 28.91 420 HIS B C 1
ATOM 6934 O O . HIS B 1 420 ? 36.688 12.297 39.719 1 28.91 420 HIS B O 1
ATOM 6940 N N . ALA B 1 421 ? 36.375 10.055 39.938 1 29.22 421 ALA B N 1
ATOM 6941 C CA . ALA B 1 421 ? 37.188 10.18 41.125 1 29.22 421 ALA B CA 1
ATOM 6942 C C . ALA B 1 421 ? 38.625 10.555 40.781 1 29.22 421 ALA B C 1
ATOM 6944 O O . ALA B 1 421 ? 39.375 11.062 41.625 1 29.22 421 ALA B O 1
ATOM 6945 N N . PHE B 1 422 ? 38.938 10.047 39.594 1 28.34 422 PHE B N 1
ATOM 6946 C CA . PHE B 1 422 ? 40.375 9.961 39.469 1 28.34 422 PHE B CA 1
ATOM 6947 C C . PHE B 1 422 ? 41 11.344 39.312 1 28.34 422 PHE B C 1
ATOM 6949 O O . PHE B 1 422 ? 42.219 11.5 39.406 1 28.34 422 PHE B O 1
ATOM 6956 N N . LEU B 1 423 ? 40.094 12.242 38.844 1 26.89 423 LEU B N 1
ATOM 6957 C CA . LEU B 1 423 ? 40.812 13.375 38.281 1 26.89 423 LEU B CA 1
ATOM 6958 C C . LEU B 1 423 ? 41.344 14.289 39.375 1 26.89 423 LEU B C 1
ATOM 6960 O O . LEU B 1 423 ? 42 15.297 39.094 1 26.89 423 LEU B O 1
ATOM 6964 N N . PHE B 1 424 ? 40.75 14.102 40.5 1 28.03 424 PHE B N 1
ATOM 6965 C CA . PHE B 1 424 ? 40.906 15.242 41.406 1 28.03 424 PHE B CA 1
ATOM 6966 C C . PHE B 1 424 ? 42.375 15.398 41.812 1 28.03 424 PHE B C 1
ATOM 6968 O O . PHE B 1 424 ? 42.75 16.422 42.406 1 28.03 424 PHE B O 1
ATOM 6975 N N . PHE B 1 425 ? 42.969 14.242 41.906 1 27.06 425 PHE B N 1
ATOM 6976 C CA . PHE B 1 425 ? 44.062 14.258 42.875 1 27.06 425 PHE B CA 1
ATOM 6977 C C . PHE B 1 425 ? 45.188 15.156 42.406 1 27.06 425 PHE B C 1
ATOM 6979 O O . PHE B 1 425 ? 46.031 15.555 43.219 1 27.06 425 PHE B O 1
ATOM 6986 N N . SER B 1 426 ? 45.344 15.125 41.094 1 24.8 426 SER B N 1
ATOM 6987 C CA . SER B 1 426 ? 46.75 15.25 40.781 1 24.8 426 SER B CA 1
ATOM 6988 C C . SER B 1 426 ? 47.219 16.688 40.938 1 24.8 426 SER B C 1
ATOM 6990 O O . SER B 1 426 ? 48.406 17 40.75 1 24.8 426 SER B O 1
ATOM 6992 N N . TYR B 1 427 ? 46.281 17.594 40.812 1 25.73 427 TYR B N 1
ATOM 6993 C CA . TYR B 1 427 ? 46.812 18.859 40.344 1 25.73 427 TYR B CA 1
ATOM 6994 C C . TYR B 1 427 ? 47.531 19.609 41.469 1 25.73 427 TYR B C 1
ATOM 6996 O O . TYR B 1 427 ? 47.875 20.781 41.312 1 25.73 427 TYR B O 1
ATOM 7004 N N . PHE B 1 428 ? 47.375 19.125 42.656 1 27.16 428 PHE B N 1
ATOM 7005 C CA . PHE B 1 428 ? 47.688 20.062 43.719 1 27.16 428 PHE B CA 1
ATOM 7006 C C . PHE B 1 428 ? 49.156 20.469 43.688 1 27.16 428 PHE B C 1
ATOM 7008 O O . PHE B 1 428 ? 49.594 21.281 44.5 1 27.16 428 PHE B O 1
ATOM 7015 N N . SER B 1 429 ? 49.969 19.609 43.125 1 24.81 429 SER B N 1
ATOM 7016 C CA . SER B 1 429 ? 51.312 19.672 43.656 1 24.81 429 SER B CA 1
ATOM 7017 C C . SER B 1 429 ? 52 21 43.281 1 24.81 429 SER B C 1
ATOM 7019 O O . SER B 1 429 ? 53.062 21.312 43.781 1 24.81 429 SER B O 1
ATOM 7021 N N . ILE B 1 430 ? 51.625 21.516 42.125 1 26.19 430 ILE B N 1
ATOM 7022 C CA . ILE B 1 430 ? 52.75 22.188 41.469 1 26.19 430 ILE B CA 1
ATOM 7023 C C . ILE B 1 430 ? 52.938 23.578 42.062 1 26.19 430 ILE B C 1
ATOM 7025 O O . ILE B 1 430 ? 53.875 24.281 41.719 1 26.19 430 ILE B O 1
ATOM 7029 N N . LEU B 1 431 ? 52 24.031 42.875 1 25.41 431 LEU B N 1
ATOM 7030 C CA . LEU B 1 431 ? 52.062 25.484 43 1 25.41 431 LEU B CA 1
ATOM 7031 C C . LEU B 1 431 ? 53.25 25.922 43.875 1 25.41 431 LEU B C 1
ATOM 7033 O O . LEU B 1 431 ? 53.312 27.078 44.281 1 25.41 431 LEU B O 1
ATOM 7037 N N . ILE B 1 432 ? 54 24.984 44.406 1 26.19 432 ILE B N 1
ATOM 7038 C CA . ILE B 1 432 ? 54.781 25.453 45.562 1 26.19 432 ILE B CA 1
ATOM 7039 C C . ILE B 1 432 ? 55.812 26.469 45.094 1 26.19 432 ILE B C 1
ATOM 7041 O O . ILE B 1 432 ? 56.375 27.219 45.906 1 26.19 432 ILE B O 1
ATOM 7045 N N . VAL B 1 433 ? 56.219 26.422 43.781 1 24.59 433 VAL B N 1
ATOM 7046 C CA . VAL B 1 433 ? 57.625 26.781 43.719 1 24.59 433 VAL B CA 1
ATOM 7047 C C . VAL B 1 433 ? 57.781 28.266 43.969 1 24.59 433 VAL B C 1
ATOM 7049 O O . VAL B 1 433 ? 58.719 28.672 44.656 1 24.59 433 VAL B O 1
ATOM 7052 N N . ILE B 1 434 ? 57.125 29.141 43.25 1 26.14 434 ILE B N 1
ATOM 7053 C CA . ILE B 1 434 ? 57.938 30.234 42.719 1 26.14 434 ILE B CA 1
ATOM 7054 C C . ILE B 1 434 ? 58 31.359 43.75 1 26.14 434 ILE B C 1
ATOM 7056 O O . ILE B 1 434 ? 57.094 32.219 43.812 1 26.14 434 ILE B O 1
ATOM 7060 N N . PHE B 1 435 ? 57.781 31.078 45 1 24.88 435 PHE B N 1
ATOM 7061 C CA . PHE B 1 435 ? 57.688 32.219 45.906 1 24.88 435 PHE B CA 1
ATOM 7062 C C . PHE B 1 435 ? 59.031 32.969 46 1 24.88 435 PHE B C 1
ATOM 7064 O O . PHE B 1 435 ? 59.125 34 46.656 1 24.88 435 PHE B O 1
ATOM 7071 N N . VAL B 1 436 ? 60.188 32.375 45.656 1 25.53 436 VAL B N 1
ATOM 7072 C CA . VAL B 1 436 ? 61.375 32.875 46.344 1 25.53 436 VAL B CA 1
ATOM 7073 C C . VAL B 1 436 ? 61.719 34.281 45.812 1 25.53 436 VAL B C 1
ATOM 7075 O O . VAL B 1 436 ? 62.344 35.062 46.5 1 25.53 436 VAL B O 1
ATOM 7078 N N . LYS B 1 437 ? 61.25 34.906 44.75 1 21.64 437 LYS B N 1
ATOM 7079 C CA . LYS B 1 437 ? 62 36.156 44.688 1 21.64 437 LYS B CA 1
ATOM 7080 C C . LYS B 1 437 ? 61.469 37.156 45.719 1 21.64 437 LYS B C 1
ATOM 7082 O O . LYS B 1 437 ? 60.25 37.25 45.938 1 21.64 437 LYS B O 1
#

Foldseek 3Di:
DPPPPPPPPPVPLDWDFFAKEKEWAQFFFAFQFDQPLFFDDQVVQPAPNGGHPAAGVRRLVQLLLLLLQCLVVQDVVPNDDLADDPQAEAAEEAPDNRLVSSVQSSPCSNNVARDDDPPQDDDDPPDPPRDHDDDYDHPDHNLCCLAFALNHDFQQLVLLLVLLCVDDVNVCLCPDPLQVVLQVVVCVSRVHRGHLVCLVSVVSRVVNCCVPPVPDDGSQDPVSVVSSVQSNLVSLCSSQQNDVVCQGPNDNSNLQSLLRRHLNNLLVVLVVLVLSLVCVQVVPPSPRNYHYYYYRHHQSNVCSVCVLQVNNCVLCVVPPDRRRDTQHHGKMKMKIWIDRRNFIWIWIWTDRTSVGHTDTCQCVGPQRNPHPTHGSVSSVVSSVSSHQPDDSVVSSPDHPPPPPPPVVVVVVVVVVVVVVPPPPPDPPPDPPDDPPD/DPPPPPPPPPVVLDWDFFAKEKEWAQFFFAFQFDQPLFFDDQVVQPAPNGGHPAAGVRRLVQLLLVLLQCLVVQDVVPNDDLADDPQAEAAEEAPDNRLVSSVQSSPCSNNVARDDDPPQDDDDPPDPPRDHGDDYDHPDHNLCCLAFALNHDFQQLVLLLVLLCPDDVNVCLCPDPLQVVLQVVVCVSRVHRGHLVCLVSVVSRVVNCCVPPVPDDGSQDPVSVVSSVLSNLVSLCSSQQNDVVCQGPNDNSNLQSLLRRHLNNLCVVLVVLVLSLVCVQVVPPSPRNYHYYYYRHHQSNVCSVCVLQVNNCVLCVVPDDRRRDTQHHGKMKMKIWIDRRNFIWIWIWTDRTSVGHTDTCQCVGPQRNPHPTHGSVSSVVSSVSSHQPDDSVVSSPDHPPPPPPPVVVVVVVVVVVVVPPPPPPDDPPDPPPDPPD

InterPro domains:
  IPR000560 Histidine phosphatase superfamily, clade-2 [PF00328] (16-349)
  IPR000560 Histidine phosphatase superfamily, clade-2 [cd07061] (16-338)
  IPR029033 Histidine phosphatase superfamily [G3DSA:3.40.50.1240] (15-399)
  IPR029033 Histidine phosphatase superfamily [SSF53254] (16-398)
  IPR033379 Histidine acid phosphatase active site [PS00616] (17-31)
  IPR050645 Histidine Acid Phosphatase [PTHR11567] (14-391)

Nearest PDB structures (foldseek):
  5cdh-assembly1_B  TM=8.671E-01  e=2.052E-20  Legionella pneumophila
  7d2f-assembly1_B  TM=8.703E-01  e=4.860E-20  Legionella pneumophila subsp. pneumophila str. Philadelphia 1
  7doq-assembly2_D  TM=8.384E-01  e=7.088E-20  Legionella pneumophila
  3it3-assembly1_B  TM=8.311E-01  e=9.794E-20  Francisella tularensis subsp. holarctica LVS
  3it1-assembly1_A  TM=8.344E-01  e=1.974E-19  Francisella tularensis subsp. holarctica LVS

pLDDT: mean 86.67, std 20.66, range [21.64, 98.94]

Secondary structure (DSSP, 8-state):
-------------PPEEEEEEEEEE---B--S---TTTPPPGGG--GGG-STT-B-HHHHHHHHHHHHHHIIIIITTSSS-SS--TTTEEEEE-SSHHHHHHHHHHHHHHHTTTPPBTTTB---TTSPTT-----EE--B-GGG-TTT-TT-S-HHHHHHHHHHTTSHHHHHHHHSHHHHHHHHHHHHHHTS---TTTHHHHHHHHHHHHHH-TTS--SS-HHHHHHHHHHHHHHHHHHTT--SSSEETTEEHHHHHHHHHTHHHHHHHHHHHHHHHHHHHTT---S----EEEEEE-HHHHHHHHHHTT-GGGSSSSS---TTPPPPTT-EEEEEEEEETTEEEEEEEEE-STTS--EE-GGGSTT-TT-SSEEHHHHHHHHHHT--SS-HHHHTTSPTT-TT--HHHHHHHHTTTTTSGGGGGGGGGGGGS----/-------------PPEEEEEEEEEE---B--S---TTTPPPGGG--GGG-STT-B-HHHHHHHHHHHHHHIIIIITTSSS-SS--TTTEEEEE-BSHHHHHHHHHHHHHHHTTTPPBTTTB---TTSPTT------B--BBGGG-TTT-TT-S-HHHHHHHHHHTTSHHHHHHHHSHHHHHHHHHHHHHHTS---TTTHHHHHHHHHHHHHH-TT---SS-HHHHHHHHHHHHHHHHHHTT--SSSEETTEEHHHHHHHHHTHHHHHHHHHHHHHHHHHHHTTS--S----EEEEEE-HHHHHHHHHHTT-GGGTSSSS---TTPPPPTT-EEEEEEEEETTEEEEEEEEE-STTS--EE-GGGSTT-TT-SSEEHHHHHHHHHHT--SS-HHHHTTSPTT-GGG-HHHHHHHHSSTTTSGGGGGGGGGGGGSTT--

Radius of gyration: 32.66 Å; Cα contacts (8 Å, |Δi|>4): 1549; chains: 2; bounding box: 129×100×76 Å

Sequence (874 aa):
MRTLLFLYFIKILKSELVLVETIWRHGDRSPTAKINAISKNESDWIFGGGGLGELTTIGMKEQFILGQKMKKRYIESGFLHKFYDSKQIHIRSTDKNRTLVSAMANMLGMFSSGGRPGIDYPEIDGWPRGYMPVPIHAPEESENDCLLNSLCKCKRSDKLLEEAKKGEEYQQFISSSKYIEVCKNLSILTNEHINADNLWKIEDILISQRANFPNSTELIDEKLYKAYRKELLMTNKFLIGIYDPEIINGINIRDELLKLRAGLLINDIVKRMRSIADCYSNNSKCDEKLKYYAYSSHDHTLMSLLSILHLENVITAKEKIYEGEWPDYSADITFELYLNNSTASFKIFYLQNTDSDFEDVTNQIAGCEGSEFCDLEIIEEIALKYLPPKEIEEFCEIPPGLELFSPKMQALSKNSNKFHAFLFFSYFSILIVIFVKMRTLLFLYFIKILKSELVLVETIWRHGDRSPTAKINAISKNESDWIFGGGGLGELTTIGMKEQFILGQKMKKRYIESGFLHKFYDSKQIHIRSTDKNRTLVSAMANMLGMFSSGGRPGIDYPEIDGWPRGYMPVPIHAPEESENDCLLNSLCKCKRSDKLLEEAKKGEEYQQFISSSKYIEVCKNLSILTNEHINADNLWKIEDILISQRANFPNSTELIDEKLYKAYRKELLMTNKFLIGIYDPEIINGINIRDELLKLRAGLLINDIVKRMRSIADCYSNNSKCDEKLKYYAYSSHDHTLMSLLSILHLENVITAKEKIYEGEWPDYSADITFELYLNNSTASFKIFYLQNTDSDFEDVTNQIAGCEGSEFCDLEIIEEIALKYLPPKEIEEFCEIPPGLELFSPKMQALSKNSNKFHAFLFFSYFSILIVIFVK

Organism: NCBI:txid860376